Protein 9EXK (pdb70)

Sequence (1000 aa):
AVYFLLLDLRAEVDEEIAWARRLGLDDLVAALEAVRALIEGALATLESADFDYLEFTQRLADALSSLVRVYDDLIARLEEQPATTLRRAYRILLEYRRKEVRELLEAVQELRDVLETLERLSRRLGRPDFAGWLVSFVLDHYGELVAPDILTNPAKGFRALAHLLRAFLYVLLALKLRSPDEELREEARRAVAFLYGEEFVKAHSDEELAELLLERAREAILEAARYNSALREEFDAAGGPEGREAWLERQLLRLRGLVERFLELWENSELRAGPDGELVAVPGVKGLEIIKKLLEEGKGVNLALWTLGRLLRALDLSPEARAAYEAALEALRRARLQLQYVQSERYEGSDRERAEAIRAAFETIRAAAETIRAVIEADTSLPAELKAAYIEVIYAYLLQVAREVRDALWRLAEEILPEYIEKFFKGSEEEQRLTLYELLRALGEDYFFLDLEKEGYSEEELRELFRNAKLEVINADESGKIKLYNLILDAKKLNRKVLIKITLTELSEGSYIITIEVFKSPDAEIPEYEIRVAAVGATSEEILKYLEELKEKAKEGELIRELLLLYVDRQIAELEEKVANADKIDPVVARLAIEEARARGEELTEADVIEGTRAGYQAALDVLRRIKAELEKEKSPENPFYQFYDKLTEKLKEKGFVSEEEAFEIARETFGFPADLPPLAAAALRDFASTVLTILEIFKTAEDFSKWYKENKEKLIELAGLSEEELDKIVRKTLTLLLEALARSVFGSKLGRELLNEALGTFIKELLESFFRTHYGLTRGDAVIDFDAKTGILSLRFTPRAYARIRVKEYRDPSLGEKFDNLLDVLSSNPSLKGQVDRLRVSYAFGTPVGTTPALRDATAEDLETDPRLKRHRDFIEEVENLYAELLIRLEEALKDEPETVEILTEIIGRHLKEVIHDPDVINALLDRRDLSPEEFAARARAVLDEIIAEEKKLQEKLLEAVEDNPEAKKIVEEIFPKIIATIERYREWPERELAGLPL

Foldseek 3Di:
DVLVVLVVVLVVLVVVLVVCVVVPNPVLNVLSVVLSVLSVVLNLLLLALDRDDLVSLVSVLVSLVSVLVSLVVLLCVLPVDDHALLSLLVSLVSVVVSVLSVLQSVLSVLLSVLLVVVQVLCVVLVHPPPSVLLLLLLCQVCVVQLVVCCVPPNSLSSLLSSLLSLLLVLLLLLVQCPDPDPVSVVSSLVSVCVVPNDVVSVPDDSNVSSVVSNVSSLVSVVSSLVSTQVSVLVCVVQDDPVSNVVVSVVVSVVSNVSSVVSCVFPVQWAWAQFPVRDTATATDLVNLVVLLVQLLVPTNPSVLSVNLSSVLRRDDDDPVLSVLLRVLSSQLSVLVVQLVVLVDPPDDDDLVVSLVSLVVSLVSNVVSLVSSLVSLVVDDPDDPSVNVSNVSSSLSNNLSSLVVSLVSLLLSCQVVPPVLVVQCVVDDDLSVLVSVVVSCVSSRPVNVVSVVCVVPDDPVNVVVQSSPWDKDKDQPDPVRQKIWIWIWGADPVVGAIKIWIWIWRDLDVFKTKIKIAIARHPVDPAGPDAIAIAIYRDWLVSLLVVLVVVVVVCVVPDVVLSLLLNLLVVVLVVLVVVVVCPVVDDPVVLVVVCCVVCVVVDPDDVVVVVVVVVVLSVVQNVVSVVVSVLSPDDDDPPRLVVVLLVVVLVCCVPVVDDDLVRSLVSVCVSVVDDPPRDPSNSVSSSQSSLLSVLLVVLSVLSVLVVVLCVVCVVVLCVQLVDDSVVLRVLSSSLSSLSVSLNRRSSNTNQSSQLSNLVSLQSSVQVSVLSNCCPPQVDDSPQKDWDADSNVSAIATDGQLLRVLSVLLVCLVPVVSVVSVVVVLVSQCVRVVCVQNSFLHVVCVLQVHHQSLAVQCVPPGNVNCVPQLLNVLVSVLLVVLSSLVSVLLVQVCVLPVVDPSSSSSVSNSVSVCCVPQPSDVVLVCLSRPQPPHDPVVSLVSNLVSLVVSLVVLVVVLVSQCVSNVPRPSNNVSSVVRSVVNNVSSVVSSVDDCPVSVPDDD

Radius of gyration: 32.12 Å; Cα contacts (8 Å, |Δi|>4): 1006; chains: 1; bounding box: 65×76×88 Å

Solvent-accessible surface area: 50402 Å² total; per-residue (Å²): 52,39,44,40,20,0,20,74,14,76,59,38,0,52,81,0,19,48,27,1,150,140,25,59,23,112,97,25,22,70,38,0,100,54,2,66,60,83,3,77,30,2,17,63,15,25,42,26,22,99,37,64,33,44,76,15,10,68,99,4,4,73,3,2,29,26,1,12,161,10,0,52,81,1,13,43,68,8,79,152,95,119,30,81,15,28,82,52,1,2,53,0,7,0,30,29,20,55,110,67,7,105,93,23,20,92,0,0,71,61,9,58,77,17,13,59,46,4,52,107,2,3,155,157,46,53,57,50,27,17,18,9,4,0,6,0,2,1,43,11,5,12,25,101,49,5,38,72,10,19,106,90,71,26,15,55,0,14,52,0,17,1,22,10,0,73,0,1,7,27,3,4,8,2,22,20,0,91,24,127,75,107,133,36,85,77,47,1,57,106,0,0,8,55,45,78,30,90,149,59,8,132,82,72,62,31,111,91,2,0,94,50,3,35,74,70,0,53,88,0,7,66,53,0,2,144,68,0,41,55,11,77,75,97,42,46,58,48,34,37,109,154,23,106,102,52,5,17,89,148,38,16,108,109,4,88,29,4,0,72,94,1,25,73,5,24,109,46,20,92,72,70,72,15,71,138,50,99,94,6,1,13,3,8,59,117,0,2,83,26,0,49,86,8,6,96,133,48,72,1,39,49,0,3,10,30,3,13,14,26,6,8,130,3,6,114,33,63,106,134,34,60,57,46,0,64,57,8,4,62,31,4,51,141,8,74,32,84,4,79,60,0,67,27,142,104,42,148,36,70,58,178,94,67,15,109,25,2,115,59,7,6,70,61,1,77,61,7,3,98,53,1,42,59,17,2,92,82,21,122,62,30,95,82,128,23,31,48,12,3,18,74,4,8,58,10,21,2,32,50,12,0,69,60,1,41,55,5,9,18,170,23,1,53,85,23,0,46,108,41,4,74,81,10,60,178,29,64,123,98,92,32,50,74,7,5,32,66,11,10,67,18,0,2,23,19,50,20,36,24,35,16,60,128,89,59,50,52,97,111,95,26,85,82,45,13,111,108,14,144,34,83,79,72,98,72,60,189,94,16,79,66,49,40,11,27,5,37,9,60,14,178,157,70,137,60,99,7,18,4,60,10,32,4,8,60,44,50,172,37,6,16,4,3,23,5,37,14,21,109,36,58,141,42,132,44,7,107,43,54,24,26,11,8,4,7,37,0,62,0,76,34,1,4,117,45,11,114,84,25,46,117,107,7,139,90,12,94,48,16,97,83,21,1,32,39,10,0,21,78,56,15,44,69,25,83,117,135,74,77,74,64,124,159,95,74,107,59,91,20,166,89,39,53,81,110,10,148,86,171,73,97,175,70,88,65,66,75,53,63,114,44,63,158,61,7,77,97,34,5,19,75,21,5,110,148,14,61,58,47,9,113,131,153,139,42,124,156,10,51,28,45,90,4,46,81,107,0,57,82,67,17,147,127,147,25,137,2,52,66,89,70,0,18,61,35,1,76,138,52,54,60,34,74,91,130,58,49,111,67,7,21,40,17,7,87,70,7,0,7,3,6,2,1,1,19,29,1,29,72,11,10,94,33,6,24,139,12,5,123,121,17,56,132,117,0,41,141,29,0,35,14,64,122,129,86,1,24,85,14,0,47,76,5,1,28,36,8,11,25,0,8,22,21,0,8,52,15,26,168,41,0,74,59,15,18,50,54,2,12,0,34,0,1,50,53,0,0,53,6,0,6,113,66,44,10,63,19,98,204,57,37,16,52,11,55,55,71,24,177,83,10,83,20,29,29,94,44,56,25,73,2,25,2,87,3,43,5,57,34,100,126,67,90,34,24,29,111,75,11,69,75,0,7,74,19,0,29,73,1,98,32,0,114,43,32,0,15,133,1,55,1,10,51,29,9,47,8,81,29,28,43,0,26,48,4,89,125,12,54,32,124,55,15,146,92,52,72,59,19,111,54,8,73,49,9,19,90,58,1,20,69,22,4,3,39,1,12,38,93,3,63,119,34,13,163,123,66,93,59,0,27,81,4,3,13,30,1,4,1,31,1,4,91,47,22,8,26,40,54,102,16,6,46,9,9,11,29,113,130,151,83,36,108,118,102,24,54,63,88,4,122,48,22,7,58,116,8,14,57,66,0,114,116,6,45,103,57,1,34,103,4,2,84,120,37,80,108,0,68,112,16,0,79,82,0,1,65,97,0,25,56,13,0,57,141,20,69,122,83,89,73,218,151,24,53,54,139,130,231

B-factor: mean 50.44, std 44.32, range [0.01, 195.12]

Secondary structure (DSSP, 8-state):
--HHHHHHHHHHHHHHHHHHHHHT--SSHHHHHHHHHHHHHHHHHHTSTT--HHHHHHHHHHHHHHHHHHHHHHHHHHHHS---HHHHHHHHHHHHHHHHHHHHHHHHHHHHHHHHHHHHHHHHHT-TTHHHHHHHHHHHHHHHHHHHHHHH-HHHHHHHHHHHHHHHHHHHHHHHHT-S-HHHHHHHHHHHHHHH-HHHHTTS-HHHHHHHHHHHHHHHHHHHHHH-HHHHHHHHHH-SHHHHHHHHHHHHHHHHHHHHHHHHHHTT-EEEE-TTS-EEEE--HHHHHHHHHHHTTT--HHHHHHHHHHHHHT----HHHHHHHHHHHHHHHHHHHHHHHHTSS---S-HHHHHHHHHHHHHHHHHHHHHHHHHHHH--SS-HHHHHHHHHHHHHHHHHHHHHHHHHHHHTHHHHHHHHHHHHHTS-HHHHHHHHHHHHHHHT-HHHHHHHHTTT--HHHHHHHHHT-EEEEEESSTT-SEEEEEEEEEETTTTEEEEEEEEEEEEETTEEEEEEEEES-TT--S-SS-EEEEEES--HHHHHHHHHHHHHHHHTSSHHHHHHHHHHHHHHHHHHHHHHTGGG--HHHHHHHHHHHHTTT----HHHHHHHHHHHHHHHHHHHHHHHHHHHSPP-TT-HHHHHHHHHHHHHHHTS---HHHHHHHHHHHHT--SS--HHHHHHHHHHHHHHHHHHHHHHHHHHHHHHHHHHHHHHHHHHT--HHHHHHHHHHHHHHHHHHHHHGGG-HHHHHHHHHHHHHHHHHHHHHHHHHHHH---TTTEE--EETTTTEE--EE-HHHHHHHHHHHHH-THHHHHHHHHHHHHHTSTTSHHHHHHHHHHHHHSS-TTT-GGGSS--TTGGGT-HHHHHHHHHHHHHHHHHHHHHHHHHHHTTT-HHHHHHHHHHHHHHIIIIIS-HHHHHHHH--TT--HHHHHHHHHHHHHHHHHHHHHHHHHHHHHTSS-HHHHHHHHHHHHHHHHHHHHHHHS-STGGG----

Nearest PDB structures (foldseek):
  9exk-assembly1_A  TM=1.001E+00  e=0.000E+00  synthetic construct

Structure (mmCIF, N/CA/C/O backbone):
data_9EXK
#
_entry.id   9EXK
#
_cell.length_a   1.00
_cell.length_b   1.00
_cell.length_c   1.00
_cell.angle_alpha   90.00
_cell.angle_beta   90.00
_cell.angle_gamma   90.00
#
_symmetry.space_group_name_H-M   'P 1'
#
loop_
_atom_site.group_PDB
_atom_site.id
_atom_site.type_symbol
_atom_site.label_atom_id
_atom_site.label_alt_id
_atom_site.label_comp_id
_atom_site.label_asym_id
_atom_site.label_entity_id
_atom_site.label_seq_id
_atom_site.pdbx_PDB_ins_code
_atom_site.Cartn_x
_atom_site.Cartn_y
_atom_site.Cartn_z
_atom_site.occupancy
_atom_site.B_iso_or_equiv
_atom_site.auth_seq_id
_atom_site.auth_comp_id
_atom_site.auth_asym_id
_atom_site.auth_atom_id
_atom_site.pdbx_PDB_model_num
ATOM 1 N N . ALA A 1 4 ? 132.71507 145.37716 142.47381 1.000 12.92249 1 ALA A N 1
ATOM 2 C CA . ALA A 1 4 ? 132.20334 146.70740 142.17898 1.000 15.95551 1 ALA A CA 1
ATOM 3 C C . ALA A 1 4 ? 131.77507 147.41458 143.45899 1.000 8.75341 1 ALA A C 1
ATOM 4 O O . ALA A 1 4 ? 132.05052 146.94212 144.55975 1.000 11.77559 1 ALA A O 1
ATOM 6 N N . VAL A 1 5 ? 131.09910 148.55168 143.30540 1.000 8.79016 2 VAL A N 1
ATOM 7 C CA . VAL A 1 5 ? 130.61276 149.33022 144.43859 1.000 9.72938 2 VAL A CA 1
ATOM 8 C C . VAL A 1 5 ? 129.12170 149.06753 144.60788 1.000 11.32239 2 VAL A C 1
ATOM 9 O O . VAL A 1 5 ? 128.57127 149.19533 145.70954 1.000 11.83445 2 VAL A O 1
ATOM 13 N N . TYR A 1 6 ? 128.46470 148.68544 143.51160 1.000 1.69910 3 TYR A N 1
ATOM 14 C CA . TYR A 1 6 ? 127.04464 148.35607 143.56052 1.000 8.43575 3 TYR A CA 1
ATOM 15 C C . TYR A 1 6 ? 126.78775 147.20262 144.52287 1.000 0.26870 3 TYR A C 1
ATOM 16 O O . TYR A 1 6 ? 125.89231 147.27138 145.37492 1.000 6.35925 3 TYR A O 1
ATOM 25 N N . PHE A 1 7 ? 127.59069 146.14172 144.42222 1.000 24.22720 4 PHE A N 1
ATOM 26 C CA . PHE A 1 7 ? 127.41730 144.99723 145.30841 1.000 24.40937 4 PHE A CA 1
ATOM 27 C C . PHE A 1 7 ? 127.78398 145.33409 146.74793 1.000 16.31375 4 PHE A C 1
ATOM 28 O O . PHE A 1 7 ? 127.15154 144.82396 147.67990 1.000 15.85385 4 PHE A O 1
ATOM 36 N N . LEU A 1 8 ? 128.78754 146.18969 146.95331 1.000 3.14998 5 LEU A N 1
ATOM 37 C CA . LEU A 1 8 ? 129.12297 146.61787 148.30810 1.000 6.85984 5 LEU A CA 1
ATOM 38 C C . LEU A 1 8 ? 127.95919 147.35855 148.95483 1.000 8.34108 5 LEU A C 1
ATOM 39 O O . LEU A 1 8 ? 127.61770 147.10694 150.11914 1.000 0.17771 5 LEU A O 1
ATOM 44 N N . LEU A 1 9 ? 127.32950 148.26973 148.21030 1.000 7.88762 6 LEU A N 1
ATOM 45 C CA . LEU A 1 9 ? 126.19260 149.00283 148.75645 1.000 1.02709 6 LEU A CA 1
ATOM 46 C C . LEU A 1 9 ? 125.00337 148.07913 148.99585 1.000 4.47376 6 LEU A C 1
ATOM 47 O O . LEU A 1 9 ? 124.27669 148.23651 149.98580 1.000 9.08078 6 LEU A O 1
ATOM 52 N N . LEU A 1 10 ? 124.79509 147.10270 148.10773 1.000 7.60304 7 LEU A N 1
ATOM 53 C CA . LEU A 1 10 ? 123.73359 146.12404 148.32696 1.000 2.93096 7 LEU A CA 1
ATOM 54 C C . LEU A 1 10 ? 123.96536 145.33447 149.61213 1.000 3.47015 7 LEU A C 1
ATOM 55 O O . LEU A 1 10 ? 123.02902 145.10518 150.38963 1.000 5.73041 7 LEU A O 1
ATOM 60 N N . ASP A 1 11 ? 125.20889 144.91003 149.85266 1.000 17.77427 8 ASP A N 1
ATOM 61 C CA . ASP A 1 11 ? 125.51762 144.16361 151.06962 1.000 11.80003 8 ASP A CA 1
ATOM 62 C C . ASP A 1 11 ? 125.32769 145.02266 152.31590 1.000 14.91725 8 ASP A C 1
ATOM 63 O O . ASP A 1 11 ? 124.81671 144.54219 153.33736 1.000 17.72069 8 ASP A O 1
ATOM 68 N N . LEU A 1 12 ? 125.73661 146.29360 152.25613 1.000 7.28244 9 LEU A N 1
ATOM 69 C CA . LEU A 1 12 ? 125.51216 147.18677 153.39107 1.000 11.57950 9 LEU A CA 1
ATOM 70 C C . LEU A 1 12 ? 124.02330 147.34794 153.68067 1.000 7.99910 9 LEU A C 1
ATOM 71 O O . LEU A 1 12 ? 123.59967 147.32680 154.84501 1.000 11.16757 9 LEU A O 1
ATOM 76 N N . ARG A 1 13 ? 123.21290 147.51021 152.63197 1.000 1.64837 10 ARG A N 1
ATOM 77 C CA . ARG A 1 13 ? 121.77201 147.64382 152.82390 1.000 9.26991 10 ARG A CA 1
ATOM 78 C C . ARG A 1 13 ? 121.17179 146.37730 153.42395 1.000 3.47249 10 ARG A C 1
ATOM 79 O O . ARG A 1 13 ? 120.28107 146.44739 154.28084 1.000 7.50295 10 ARG A O 1
ATOM 87 N N . ALA A 1 14 ? 121.64224 145.20755 152.98360 1.000 11.05495 11 ALA A N 1
ATOM 88 C CA . ALA A 1 14 ? 121.15658 143.95682 153.56176 1.000 16.42244 11 ALA A CA 1
ATOM 89 C C . ALA A 1 14 ? 121.51050 143.85657 155.04170 1.000 13.40846 11 ALA A C 1
ATOM 90 O O . ALA A 1 14 ? 120.69313 143.40704 155.85878 1.000 12.99100 11 ALA A O 1
ATOM 92 N N . GLU A 1 15 ? 122.72824 144.26759 155.40526 1.000 18.22035 12 GLU A N 1
ATOM 93 C CA . GLU A 1 15 ? 123.11688 144.26203 156.81295 1.000 13.22458 12 GLU A CA 1
ATOM 94 C C . GLU A 1 15 ? 122.23462 145.19835 157.63104 1.000 14.50936 12 GLU A C 1
ATOM 95 O O . GLU A 1 15 ? 121.83526 144.86631 158.75402 1.000 12.80683 12 GLU A O 1
ATOM 101 N N . VAL A 1 16 ? 121.91685 146.37313 157.08192 1.000 4.04210 13 VAL A N 1
ATOM 102 C CA . VAL A 1 16 ? 121.04052 147.31017 157.78502 1.000 6.04623 13 VAL A CA 1
ATOM 103 C C . VAL A 1 16 ? 119.64965 146.71079 157.97500 1.000 9.63507 13 VAL A C 1
ATOM 104 O O . VAL A 1 16 ? 119.02650 146.87248 159.03245 1.000 4.34835 13 VAL A O 1
ATOM 108 N N . ASP A 1 17 ? 119.13446 146.02096 156.95301 1.000 3.54225 14 ASP A N 1
ATOM 109 C CA . ASP A 1 17 ? 117.82522 145.38240 157.08295 1.000 1.15685 14 ASP A CA 1
ATOM 110 C C . ASP A 1 17 ? 117.83016 144.31682 158.17436 1.000 4.22111 14 ASP A C 1
ATOM 111 O O . ASP A 1 17 ? 116.88797 144.22746 158.97650 1.000 1.71823 14 ASP A O 1
ATOM 116 N N . GLU A 1 18 ? 118.88033 143.49341 158.21595 1.000 23.90695 15 GLU A N 1
ATOM 117 C CA . GLU A 1 18 ? 118.98067 142.48976 159.27236 1.000 23.89108 15 GLU A CA 1
ATOM 118 C C . GLU A 1 18 ? 119.04650 143.14723 160.64574 1.000 25.58256 15 GLU A C 1
ATOM 119 O O . GLU A 1 18 ? 118.43211 142.66690 161.60957 1.000 23.46756 15 GLU A O 1
ATOM 125 N N . GLU A 1 19 ? 119.78835 144.25199 160.74958 1.000 26.01314 16 GLU A N 1
ATOM 126 C CA . GLU A 1 19 ? 119.87824 144.97764 162.01110 1.000 22.80118 16 GLU A CA 1
ATOM 127 C C . GLU A 1 19 ? 118.50954 145.48368 162.44720 1.000 22.94109 16 GLU A C 1
ATOM 128 O O . GLU A 1 19 ? 118.15467 145.40091 163.62833 1.000 25.83317 16 GLU A O 1
ATOM 134 N N . ILE A 1 20 ? 117.72996 146.01586 161.50156 1.000 14.48894 17 ILE A N 1
ATOM 135 C CA . ILE A 1 20 ? 116.39296 146.51690 161.81644 1.000 22.30879 17 ILE A CA 1
ATOM 136 C C . ILE A 1 20 ? 115.50420 145.38722 162.31767 1.000 16.63221 17 ILE A C 1
ATOM 137 O O . ILE A 1 20 ? 114.76612 145.54374 163.30041 1.000 22.37351 17 ILE A O 1
ATOM 142 N N . ALA A 1 21 ? 115.54847 144.23607 161.64200 1.000 29.80552 18 ALA A N 1
ATOM 143 C CA . ALA A 1 21 ? 114.72850 143.10634 162.07161 1.000 29.04014 18 ALA A CA 1
ATOM 144 C C . ALA A 1 21 ? 115.09903 142.66035 163.48151 1.000 29.65440 18 ALA A C 1
ATOM 145 O O . ALA A 1 21 ? 114.21865 142.41817 164.31988 1.000 28.88648 18 ALA A O 1
ATOM 147 N N . TRP A 1 22 ? 116.39979 142.56191 163.76794 1.000 28.56240 19 TRP A N 1
ATOM 148 C CA . TRP A 1 22 ? 116.82503 142.14981 165.10285 1.000 33.43520 19 TRP A CA 1
ATOM 149 C C . TRP A 1 22 ? 116.43085 143.17856 166.15644 1.000 31.90248 19 TRP A C 1
ATOM 150 O O . TRP A 1 22 ? 116.07272 142.81592 167.28278 1.000 26.43087 19 TRP A O 1
ATOM 161 N N . ALA A 1 23 ? 116.50132 144.46796 165.81466 1.000 28.87286 20 ALA A N 1
ATOM 162 C CA . ALA A 1 23 ? 116.06936 145.50428 166.74736 1.000 31.41208 20 ALA A CA 1
ATOM 163 C C . ALA A 1 23 ? 114.58232 145.38663 167.04792 1.000 32.67394 20 ALA A C 1
ATOM 164 O O . ALA A 1 23 ? 114.15718 145.55927 168.19588 1.000 34.76419 20 ALA A O 1
ATOM 166 N N . ARG A 1 24 ? 113.77409 145.10084 166.02476 1.000 38.28730 21 ARG A N 1
ATOM 167 C CA . ARG A 1 24 ? 112.34582 144.89959 166.25104 1.000 38.80176 21 ARG A CA 1
ATOM 168 C C . ARG A 1 24 ? 112.09100 143.68076 167.12905 1.000 42.96499 21 ARG A C 1
ATOM 169 O O . ARG A 1 24 ? 111.16787 143.68416 167.95178 1.000 44.16483 21 ARG A O 1
ATOM 177 N N . ARG A 1 25 ? 112.89090 142.62260 166.96133 1.000 43.74504 22 ARG A N 1
ATOM 178 C CA . ARG A 1 25 ? 112.65364 141.39695 167.72193 1.000 39.70191 22 ARG A CA 1
ATOM 179 C C . ARG A 1 25 ? 112.81173 141.61701 169.22419 1.000 37.71606 22 ARG A C 1
ATOM 180 O O . ARG A 1 25 ? 111.99402 141.13450 170.01611 1.000 40.75355 22 ARG A O 1
ATOM 188 N N . LEU A 1 26 ? 113.85455 142.33953 169.63895 1.000 40.82533 23 LEU A N 1
ATOM 189 C CA . LEU A 1 26 ? 114.16264 142.47598 171.05923 1.000 39.67742 23 LEU A CA 1
ATOM 190 C C . LEU A 1 26 ? 113.31809 143.52783 171.76606 1.000 43.67880 23 LEU A C 1
ATOM 191 O O . LEU A 1 26 ? 113.38659 143.62290 172.99585 1.000 37.06369 23 LEU A O 1
ATOM 196 N N . GLY A 1 27 ? 112.53649 144.31541 171.03533 1.000 108.03484 24 GLY A N 1
ATOM 197 C CA . GLY A 1 27 ? 111.67752 145.31228 171.63792 1.000 98.85464 24 GLY A CA 1
ATOM 198 C C . GLY A 1 27 ? 112.21464 146.72594 171.66346 1.000 101.05874 24 GLY A C 1
ATOM 199 O O . GLY A 1 27 ? 111.60968 147.58329 172.31689 1.000 104.88290 24 GLY A O 1
ATOM 200 N N . LEU A 1 28 ? 113.32606 146.99914 170.98199 1.000 71.97231 25 LEU A N 1
ATOM 201 C CA . LEU A 1 28 ? 113.89093 148.34693 170.91767 1.000 71.98391 25 LEU A CA 1
ATOM 202 C C . LEU A 1 28 ? 113.26980 149.06777 169.72887 1.000 68.04868 25 LEU A C 1
ATOM 203 O O . LEU A 1 28 ? 113.74799 148.97282 168.59842 1.000 71.63821 25 LEU A O 1
ATOM 208 N N . ASP A 1 29 ? 112.18796 149.79946 169.98431 1.000 101.91680 26 ASP A N 1
ATOM 209 C CA . ASP A 1 29 ? 111.50615 150.55240 168.93980 1.000 105.68314 26 ASP A CA 1
ATOM 210 C C . ASP A 1 29 ? 111.95501 152.00645 168.85545 1.000 105.60866 26 ASP A C 1
ATOM 211 O O . ASP A 1 29 ? 111.44723 152.74641 168.00707 1.000 100.37008 26 ASP A O 1
ATOM 216 N N . ASP A 1 30 ? 112.88485 152.43320 169.70751 1.000 97.45545 27 ASP A N 1
ATOM 217 C CA . ASP A 1 30 ? 113.36889 153.80625 169.69533 1.000 92.61408 27 ASP A CA 1
ATOM 218 C C . ASP A 1 30 ? 114.57775 154.00813 168.79231 1.000 101.87853 27 ASP A C 1
ATOM 219 O O . ASP A 1 30 ? 114.97923 155.15546 168.57052 1.000 100.66998 27 ASP A O 1
ATOM 224 N N . LEU A 1 31 ? 115.16392 152.93135 168.26871 1.000 71.99290 28 LEU A N 1
ATOM 225 C CA . LEU A 1 31 ? 116.32537 153.02071 167.39777 1.000 67.34536 28 LEU A CA 1
ATOM 226 C C . LEU A 1 31 ? 116.03989 152.58109 165.96924 1.000 73.29907 28 LEU A C 1
ATOM 227 O O . LEU A 1 31 ? 116.90386 152.75764 165.09551 1.000 69.71814 28 LEU A O 1
ATOM 232 N N . VAL A 1 32 ? 114.85738 152.01988 165.70651 1.000 52.93046 29 VAL A N 1
ATOM 233 C CA . VAL A 1 32 ? 114.48467 151.66785 164.34273 1.000 55.45303 29 VAL A CA 1
ATOM 234 C C . VAL A 1 32 ? 114.41277 152.91281 163.46941 1.000 50.32418 29 VAL A C 1
ATOM 235 O O . VAL A 1 32 ? 114.67612 152.84727 162.26497 1.000 52.36953 29 VAL A O 1
ATOM 239 N N . ALA A 1 33 ? 114.08734 154.06785 164.05603 1.000 42.94161 30 ALA A N 1
ATOM 240 C CA . ALA A 1 33 ? 114.07469 155.30973 163.28811 1.000 46.67845 30 ALA A CA 1
ATOM 241 C C . ALA A 1 33 ? 115.47481 155.67444 162.80533 1.000 41.75729 30 ALA A C 1
ATOM 242 O O . ALA A 1 33 ? 115.66885 156.02898 161.63503 1.000 47.53373 30 ALA A O 1
ATOM 244 N N . ALA A 1 34 ? 116.46841 155.58412 163.69246 1.000 21.88207 31 ALA A N 1
ATOM 245 C CA . ALA A 1 34 ? 117.84186 155.86812 163.28985 1.000 27.92126 31 ALA A CA 1
ATOM 246 C C . ALA A 1 34 ? 118.32987 154.86220 162.25579 1.000 26.16227 31 ALA A C 1
ATOM 247 O O . ALA A 1 34 ? 119.01376 155.22833 161.28886 1.000 20.58106 31 ALA A O 1
ATOM 249 N N . LEU A 1 35 ? 117.98719 153.58610 162.44092 1.000 13.88397 32 LEU A N 1
ATOM 250 C CA . LEU A 1 35 ? 118.41182 152.57473 161.47718 1.000 16.27930 32 LEU A CA 1
ATOM 251 C C . LEU A 1 35 ? 117.76428 152.80354 160.11316 1.000 7.09730 32 LEU A C 1
ATOM 252 O O . LEU A 1 35 ? 118.40438 152.61125 159.07082 1.000 16.86087 32 LEU A O 1
ATOM 257 N N . GLU A 1 36 ? 116.50095 153.23271 160.09952 1.000 18.56000 33 GLU A N 1
ATOM 258 C CA . GLU A 1 36 ? 115.83127 153.54959 158.84360 1.000 19.09365 33 GLU A CA 1
ATOM 259 C C . GLU A 1 36 ? 116.45241 154.77281 158.18109 1.000 15.66865 33 GLU A C 1
ATOM 260 O O . GLU A 1 36 ? 116.53874 154.84147 156.95040 1.000 18.68122 33 GLU A O 1
ATOM 266 N N . ALA A 1 37 ? 116.89103 155.74947 158.97870 1.000 6.39135 34 ALA A N 1
ATOM 267 C CA . ALA A 1 37 ? 117.61632 156.88527 158.41435 1.000 9.87243 34 ALA A CA 1
ATOM 268 C C . ALA A 1 37 ? 118.92126 156.43707 157.76243 1.000 7.67328 34 ALA A C 1
ATOM 269 O O . ALA A 1 37 ? 119.29119 156.92469 156.68424 1.000 6.98557 34 ALA A O 1
ATOM 271 N N . VAL A 1 38 ? 119.63391 155.50859 158.40525 1.000 12.63535 35 VAL A N 1
ATOM 272 C CA . VAL A 1 38 ? 120.85781 154.96836 157.81232 1.000 11.79440 35 VAL A CA 1
ATOM 273 C C . VAL A 1 38 ? 120.54897 154.26852 156.49223 1.000 14.83975 35 VAL A C 1
ATOM 274 O O . VAL A 1 38 ? 121.27529 154.42214 155.49683 1.000 12.92303 35 VAL A O 1
ATOM 278 N N . ARG A 1 39 ? 119.46958 153.48375 156.46613 1.000 4.26184 36 ARG A N 1
ATOM 279 C CA . ARG A 1 39 ? 119.06166 152.82390 155.22923 1.000 3.42829 36 ARG A CA 1
ATOM 280 C C . ARG A 1 39 ? 118.73986 153.84160 154.14152 1.000 7.97122 36 ARG A C 1
ATOM 281 O O . ARG A 1 39 ? 119.05918 153.62870 152.96564 1.000 8.79481 36 ARG A O 1
ATOM 289 N N . ALA A 1 40 ? 118.09418 154.94878 154.51492 1.000 5.71971 37 ALA A N 1
ATOM 290 C CA . ALA A 1 40 ? 117.79255 155.99877 153.54653 1.000 7.32625 37 ALA A CA 1
ATOM 291 C C . ALA A 1 40 ? 119.06723 156.60797 152.97879 1.000 5.18494 37 ALA A C 1
ATOM 292 O O . ALA A 1 40 ? 119.14540 156.90020 151.77995 1.000 7.70367 37 ALA A O 1
ATOM 294 N N . LEU A 1 41 ? 120.07531 156.81434 153.82823 1.000 5.56767 38 LEU A N 1
ATOM 295 C CA . LEU A 1 41 ? 121.35524 157.32753 153.34146 1.000 4.33746 38 LEU A CA 1
ATOM 296 C C . LEU A 1 41 ? 121.99967 156.35972 152.35088 1.000 1.59267 38 LEU A C 1
ATOM 297 O O . LEU A 1 41 ? 122.53965 156.77636 151.31319 1.000 4.68982 38 LEU A O 1
ATOM 302 N N . ILE A 1 42 ? 121.95267 155.06033 152.65551 1.000 8.74444 39 ILE A N 1
ATOM 303 C CA . ILE A 1 42 ? 122.53687 154.06858 151.75157 1.000 6.87896 39 ILE A CA 1
ATOM 304 C C . ILE A 1 42 ? 121.79230 154.05228 150.41921 1.000 5.68977 39 ILE A C 1
ATOM 305 O O . ILE A 1 42 ? 122.40478 153.95715 149.34562 1.000 1.60454 39 ILE A O 1
ATOM 310 N N . GLU A 1 43 ? 120.46085 154.14832 150.46498 1.000 12.10138 40 GLU A N 1
ATOM 311 C CA . GLU A 1 43 ? 119.67947 154.21278 149.23206 1.000 18.14174 40 GLU A CA 1
ATOM 312 C C . GLU A 1 43 ? 120.01220 155.46600 148.42917 1.000 18.07504 40 GLU A C 1
ATOM 313 O O . GLU A 1 43 ? 120.04380 155.43125 147.19375 1.000 11.54987 40 GLU A O 1
ATOM 319 N N . GLY A 1 44 ? 120.25422 156.58564 149.11296 1.000 8.83184 41 GLY A N 1
ATOM 320 C CA . GLY A 1 44 ? 120.66782 157.79224 148.41333 1.000 14.86823 41 GLY A CA 1
ATOM 321 C C . GLY A 1 44 ? 121.99745 157.62845 147.70188 1.000 10.51000 41 GLY A C 1
ATOM 322 O O . GLY A 1 44 ? 122.17759 158.11154 146.58076 1.000 12.51836 41 GLY A O 1
ATOM 323 N N . ALA A 1 45 ? 122.95094 156.95009 148.34504 1.000 5.83053 42 ALA A N 1
ATOM 324 C CA . ALA A 1 45 ? 124.21488 156.65498 147.66799 1.000 4.51354 42 ALA A CA 1
ATOM 325 C C . ALA A 1 45 ? 123.99465 155.76366 146.44588 1.000 8.65243 42 ALA A C 1
ATOM 326 O O . ALA A 1 45 ? 124.56416 156.00469 145.36741 1.000 8.26527 42 ALA A O 1
ATOM 328 N N . LEU A 1 46 ? 123.16401 154.72870 146.59495 1.000 6.21289 43 LEU A N 1
ATOM 329 C CA . LEU A 1 46 ? 122.86244 153.85933 145.46160 1.000 5.43493 43 LEU A CA 1
ATOM 330 C C . LEU A 1 46 ? 122.24974 154.65058 144.31566 1.000 6.53620 43 LEU A C 1
ATOM 331 O O . LEU A 1 46 ? 122.53541 154.38560 143.14311 1.000 1.44028 43 LEU A O 1
ATOM 336 N N . ALA A 1 47 ? 121.40185 155.62732 144.63838 1.000 0.27092 44 ALA A N 1
ATOM 337 C CA . ALA A 1 47 ? 120.80463 156.46206 143.60333 1.000 3.29124 44 ALA A CA 1
ATOM 338 C C . ALA A 1 47 ? 121.82845 157.38710 142.95986 1.000 8.77684 44 ALA A C 1
ATOM 339 O O . ALA A 1 47 ? 121.74452 157.65195 141.75646 1.000 8.49471 44 ALA A O 1
ATOM 341 N N . THR A 1 48 ? 122.79162 157.89705 143.73323 1.000 8.66091 45 THR A N 1
ATOM 342 C CA . THR A 1 48 ? 123.76920 158.80914 143.14842 1.000 9.49289 45 THR A CA 1
ATOM 343 C C . THR A 1 48 ? 124.82099 158.08860 142.31561 1.000 8.25890 45 THR A C 1
ATOM 344 O O . THR A 1 48 ? 125.53460 158.74833 141.55290 1.000 8.53598 45 THR A O 1
ATOM 348 N N . LEU A 1 49 ? 124.94772 156.76211 142.43930 1.000 6.09724 46 LEU A N 1
ATOM 349 C CA . LEU A 1 49 ? 125.73366 156.03648 141.43805 1.000 7.99098 46 LEU A CA 1
ATOM 350 C C . LEU A 1 49 ? 125.11969 156.15781 140.04780 1.000 0.34054 46 LEU A C 1
ATOM 351 O O . LEU A 1 49 ? 125.83712 156.33471 139.05710 1.000 7.69722 46 LEU A O 1
ATOM 356 N N . GLU A 1 50 ? 123.79744 156.06106 139.95322 1.000 3.44780 47 GLU A N 1
ATOM 357 C CA . GLU A 1 50 ? 123.10224 155.94705 138.67888 1.000 7.96071 47 GLU A CA 1
ATOM 358 C C . GLU A 1 50 ? 122.65645 157.28937 138.11301 1.000 4.45629 47 GLU A C 1
ATOM 359 O O . GLU A 1 50 ? 121.78302 157.31724 137.24059 1.000 7.82232 47 GLU A O 1
ATOM 365 N N . SER A 1 51 ? 123.22567 158.39365 138.58219 1.000 17.35877 48 SER A N 1
ATOM 366 C CA . SER A 1 51 ? 122.78306 159.71284 138.16141 1.000 13.97741 48 SER A CA 1
ATOM 367 C C . SER A 1 51 ? 123.59099 160.20549 136.96292 1.000 17.55050 48 SER A C 1
ATOM 368 O O . SER A 1 51 ? 124.60591 159.62379 136.57572 1.000 13.07208 48 SER A O 1
ATOM 371 N N . ALA A 1 52 ? 123.11990 161.30202 136.37252 1.000 8.74373 49 ALA A N 1
ATOM 372 C CA . ALA A 1 52 ? 123.77435 161.91305 135.22499 1.000 5.44887 49 ALA A CA 1
ATOM 373 C C . ALA A 1 52 ? 124.86096 162.90297 135.61636 1.000 6.79063 49 ALA A C 1
ATOM 374 O O . ALA A 1 52 ? 125.54945 163.42317 134.73234 1.000 12.64305 49 ALA A O 1
ATOM 376 N N . ASP A 1 53 ? 125.02609 163.17774 136.90735 1.000 17.85590 50 ASP A N 1
ATOM 377 C CA . ASP A 1 53 ? 126.04963 164.08116 137.41846 1.000 22.81393 50 ASP A CA 1
ATOM 378 C C . ASP A 1 53 ? 126.87996 163.40274 138.50289 1.000 21.11724 50 ASP A C 1
ATOM 379 O O . ASP A 1 53 ? 127.11648 163.95841 139.57691 1.000 21.09989 50 ASP A O 1
ATOM 384 N N . PHE A 1 54 ? 127.32461 162.18109 138.22383 1.000 3.27089 51 PHE A N 1
ATOM 385 C CA . PHE A 1 54 ? 128.12748 161.42556 139.17454 1.000 3.70916 51 PHE A CA 1
ATOM 386 C C . PHE A 1 54 ? 129.48526 162.08761 139.36714 1.000 3.85356 51 PHE A C 1
ATOM 387 O O . PHE A 1 54 ? 130.18798 162.38286 138.39612 1.000 8.73355 51 PHE A O 1
ATOM 395 N N . ASP A 1 55 ? 129.85433 162.31939 140.62419 1.000 11.49794 52 ASP A N 1
ATOM 396 C CA . ASP A 1 55 ? 131.13937 162.90646 140.97131 1.000 14.00202 52 ASP A CA 1
ATOM 397 C C . ASP A 1 55 ? 131.83672 162.01228 141.98288 1.000 9.37378 52 ASP A C 1
ATOM 398 O O . ASP A 1 55 ? 131.19565 161.45734 142.87911 1.000 13.06220 52 ASP A O 1
ATOM 403 N N . TYR A 1 56 ? 133.15259 161.87170 141.83221 1.000 0.31806 53 TYR A N 1
ATOM 404 C CA . TYR A 1 56 ? 133.89636 160.94422 142.67652 1.000 7.08870 53 TYR A CA 1
ATOM 405 C C . TYR A 1 56 ? 133.98311 161.45048 144.11204 1.000 4.64484 53 TYR A C 1
ATOM 406 O O . TYR A 1 56 ? 133.71435 160.70417 145.06330 1.000 9.47032 53 TYR A O 1
ATOM 415 N N . LEU A 1 57 ? 134.34995 162.72313 144.28718 1.000 7.65694 54 LEU A N 1
ATOM 416 C CA . LEU A 1 57 ? 134.49158 163.27865 145.62981 1.000 3.41937 54 LEU A CA 1
ATOM 417 C C . LEU A 1 57 ? 133.16033 163.29491 146.37048 1.000 8.45334 54 LEU A C 1
ATOM 418 O O . LEU A 1 57 ? 133.09580 162.94085 147.55456 1.000 4.28252 54 LEU A O 1
ATOM 423 N N . GLU A 1 58 ? 132.08545 163.70011 145.68995 1.000 15.66846 55 GLU A N 1
ATOM 424 C CA . GLU A 1 58 ? 130.77477 163.72428 146.32965 1.000 16.15238 55 GLU A CA 1
ATOM 425 C C . GLU A 1 58 ? 130.33165 162.32498 146.73454 1.000 20.07097 55 GLU A C 1
ATOM 426 O O . GLU A 1 58 ? 129.78087 162.13017 147.82501 1.000 16.61855 55 GLU A O 1
ATOM 432 N N . PHE A 1 59 ? 130.56107 161.33585 145.87009 1.000 4.98584 56 PHE A N 1
ATOM 433 C CA . PHE A 1 59 ? 130.15916 159.97342 146.19904 1.000 5.26570 56 PHE A CA 1
ATOM 434 C C . PHE A 1 59 ? 130.94505 159.43505 147.38869 1.000 5.22501 56 PHE A C 1
ATOM 435 O O . PHE A 1 59 ? 130.37314 158.78231 148.27152 1.000 8.51661 56 PHE A O 1
ATOM 443 N N . THR A 1 60 ? 132.25492 159.69419 147.43523 1.000 5.38110 57 THR A N 1
ATOM 444 C CA . THR A 1 60 ? 133.03681 159.23958 148.58191 1.000 0.02501 57 THR A CA 1
ATOM 445 C C . THR A 1 60 ? 132.60086 159.94179 149.86375 1.000 9.50677 57 THR A C 1
ATOM 446 O O . THR A 1 60 ? 132.55883 159.32028 150.93334 1.000 9.04885 57 THR A O 1
ATOM 450 N N . GLN A 1 61 ? 132.26322 161.23215 149.77869 1.000 12.68041 58 GLN A N 1
ATOM 451 C CA . GLN A 1 61 ? 131.73901 161.93467 150.94738 1.000 12.97942 58 GLN A CA 1
ATOM 452 C C . GLN A 1 61 ? 130.43679 161.30903 151.43662 1.000 17.32807 58 GLN A C 1
ATOM 453 O O . GLN A 1 61 ? 130.24485 161.11818 152.64487 1.000 20.16120 58 GLN A O 1
ATOM 459 N N . ARG A 1 62 ? 129.52784 160.98619 150.51259 1.000 1.03058 59 ARG A N 1
ATOM 460 C CA . ARG A 1 62 ? 128.26447 160.36524 150.90368 1.000 0.26638 59 ARG A CA 1
ATOM 461 C C . ARG A 1 62 ? 128.49119 159.00343 151.54889 1.000 1.18940 59 ARG A C 1
ATOM 462 O O . ARG A 1 62 ? 127.85203 158.66742 152.55578 1.000 6.65818 59 ARG A O 1
ATOM 470 N N . LEU A 1 63 ? 129.39474 158.20303 150.97994 1.000 3.13950 60 LEU A N 1
ATOM 471 C CA . LEU A 1 63 ? 129.68206 156.89212 151.55277 1.000 9.10256 60 LEU A CA 1
ATOM 472 C C . LEU A 1 63 ? 130.26982 157.02039 152.95485 1.000 3.66039 60 LEU A C 1
ATOM 473 O O . LEU A 1 63 ? 129.89365 156.27120 153.86847 1.000 4.33075 60 LEU A O 1
ATOM 478 N N . ALA A 1 64 ? 131.18729 157.97275 153.14825 1.000 8.90502 61 ALA A N 1
ATOM 479 C CA . ALA A 1 64 ? 131.76452 158.18300 154.47196 1.000 0.26770 61 ALA A CA 1
ATOM 480 C C . ALA A 1 64 ? 130.70396 158.61807 155.47651 1.000 5.21534 61 ALA A C 1
ATOM 481 O O . ALA A 1 64 ? 130.70657 158.16452 156.62810 1.000 3.25473 61 ALA A O 1
ATOM 483 N N . ASP A 1 65 ? 129.78839 159.49946 155.06116 1.000 15.70431 62 ASP A N 1
ATOM 484 C CA . ASP A 1 65 ? 128.71781 159.92695 155.95909 1.000 17.02143 62 ASP A CA 1
ATOM 485 C C . ASP A 1 65 ? 127.81606 158.76104 156.34756 1.000 14.64768 62 ASP A C 1
ATOM 486 O O . ASP A 1 65 ? 127.42710 158.62902 157.51645 1.000 16.40224 62 ASP A O 1
ATOM 491 N N . ALA A 1 66 ? 127.47051 157.90537 155.38209 1.000 5.16750 63 ALA A N 1
ATOM 492 C CA . ALA A 1 66 ? 126.63366 156.74748 155.68782 1.000 9.15889 63 ALA A CA 1
ATOM 493 C C . ALA A 1 66 ? 127.32177 155.81758 156.68175 1.000 4.25958 63 ALA A C 1
ATOM 494 O O . ALA A 1 66 ? 126.70130 155.34215 157.64394 1.000 2.46879 63 ALA A O 1
ATOM 496 N N . LEU A 1 67 ? 128.61333 155.55094 156.46806 1.000 9.31344 64 LEU A N 1
ATOM 497 C CA . LEU A 1 67 ? 129.33560 154.66746 157.37900 1.000 9.36351 64 LEU A CA 1
ATOM 498 C C . LEU A 1 67 ? 129.43983 155.27136 158.77632 1.000 8.43813 64 LEU A C 1
ATOM 499 O O . LEU A 1 67 ? 129.31073 154.55759 159.77985 1.000 9.19689 64 LEU A O 1
ATOM 504 N N . SER A 1 68 ? 129.66757 156.58508 158.86599 1.000 1.74249 65 SER A N 1
ATOM 505 C CA . SER A 1 68 ? 129.72737 157.23208 160.17463 1.000 6.06577 65 SER A CA 1
ATOM 506 C C . SER A 1 68 ? 128.38953 157.14494 160.90166 1.000 4.13069 65 SER A C 1
ATOM 507 O O . SER A 1 68 ? 128.34480 156.89317 162.11520 1.000 8.15834 65 SER A O 1
ATOM 510 N N . SER A 1 69 ? 127.28644 157.35285 160.17737 1.000 4.49414 66 SER A N 1
ATOM 511 C CA . SER A 1 69 ? 125.96969 157.22203 160.79393 1.000 7.83277 66 SER A CA 1
ATOM 512 C C . SER A 1 69 ? 125.74077 155.80499 161.30293 1.000 5.58046 66 SER A C 1
ATOM 513 O O . SER A 1 69 ? 125.20818 155.60837 162.40357 1.000 2.66023 66 SER A O 1
ATOM 516 N N . LEU A 1 70 ? 126.14006 154.80320 160.51596 1.000 4.96733 67 LEU A N 1
ATOM 517 C CA . LEU A 1 70 ? 125.97735 153.41911 160.95274 1.000 5.18499 67 LEU A CA 1
ATOM 518 C C . LEU A 1 70 ? 126.79094 153.13529 162.21180 1.000 1.74203 67 LEU A C 1
ATOM 519 O O . LEU A 1 70 ? 126.31799 152.44438 163.12403 1.000 5.70199 67 LEU A O 1
ATOM 524 N N . VAL A 1 71 ? 128.01702 153.66078 162.28115 1.000 11.10806 68 VAL A N 1
ATOM 525 C CA . VAL A 1 71 ? 128.84158 153.46458 163.47359 1.000 8.04851 68 VAL A CA 1
ATOM 526 C C . VAL A 1 71 ? 128.18140 154.09958 164.69329 1.000 2.41670 68 VAL A C 1
ATOM 527 O O . VAL A 1 71 ? 128.16417 153.51495 165.78606 1.000 3.02821 68 VAL A O 1
ATOM 531 N N . ARG A 1 72 ? 127.63150 155.30660 164.53128 1.000 20.78102 69 ARG A N 1
ATOM 532 C CA . ARG A 1 72 ? 126.95809 155.95851 165.65382 1.000 12.70735 69 ARG A CA 1
ATOM 533 C C . ARG A 1 72 ? 125.74350 155.15876 166.11723 1.000 20.75540 69 ARG A C 1
ATOM 534 O O . ARG A 1 72 ? 125.48561 155.04423 167.32410 1.000 18.70227 69 ARG A O 1
ATOM 542 N N . VAL A 1 73 ? 124.97867 154.60456 165.17277 1.000 16.57121 70 VAL A N 1
ATOM 543 C CA . VAL A 1 73 ? 123.81172 153.80586 165.54655 1.000 13.95659 70 VAL A CA 1
ATOM 544 C C . VAL A 1 73 ? 124.23657 152.54008 166.28473 1.000 13.84435 70 VAL A C 1
ATOM 545 O O . VAL A 1 73 ? 123.57947 152.11490 167.24354 1.000 10.64693 70 VAL A O 1
ATOM 549 N N . TYR A 1 74 ? 125.33292 151.91173 165.85017 1.000 9.83866 71 TYR A N 1
ATOM 550 C CA . TYR A 1 74 ? 125.84764 150.75876 166.58683 1.000 2.19717 71 TYR A CA 1
ATOM 551 C C . TYR A 1 74 ? 126.25662 151.14387 168.00199 1.000 3.38191 71 TYR A C 1
ATOM 552 O O . TYR A 1 74 ? 126.00300 150.39506 168.95424 1.000 5.23379 71 TYR A O 1
ATOM 561 N N . ASP A 1 75 ? 126.90134 152.30323 168.15877 1.000 8.02028 72 ASP A N 1
ATOM 562 C CA . ASP A 1 75 ? 127.26087 152.76845 169.49639 1.000 12.98196 72 ASP A CA 1
ATOM 563 C C . ASP A 1 75 ? 126.02526 152.93145 170.37156 1.000 15.89102 72 ASP A C 1
ATOM 564 O O . ASP A 1 75 ? 126.01489 152.50678 171.53474 1.000 7.91717 72 ASP A O 1
ATOM 569 N N . ASP A 1 76 ? 124.97159 153.54217 169.82506 1.000 21.48535 73 ASP A N 1
ATOM 570 C CA . ASP A 1 76 ? 123.74890 153.73672 170.60005 1.000 15.09414 73 ASP A CA 1
ATOM 571 C C . ASP A 1 76 ? 123.11070 152.40455 170.97778 1.000 19.88603 73 ASP A C 1
ATOM 572 O O . ASP A 1 76 ? 122.66256 152.22388 172.11757 1.000 23.63492 73 ASP A O 1
ATOM 577 N N . LEU A 1 77 ? 123.05689 151.46054 170.03333 1.000 12.53327 74 LEU A N 1
ATOM 578 C CA . LEU A 1 77 ? 122.47547 150.15113 170.32093 1.000 15.39737 74 LEU A CA 1
ATOM 579 C C . LEU A 1 77 ? 123.24542 149.43892 171.42497 1.000 16.50937 74 LEU A C 1
ATOM 580 O O . LEU A 1 77 ? 122.64999 148.88421 172.35714 1.000 13.31637 74 LEU A O 1
ATOM 585 N N . ILE A 1 78 ? 124.57770 149.45324 171.34462 1.000 12.61393 75 ILE A N 1
ATOM 586 C CA . ILE A 1 78 ? 125.37303 148.79148 172.37339 1.000 9.15331 75 ILE A CA 1
ATOM 587 C C . ILE A 1 78 ? 125.14942 149.45342 173.72519 1.000 12.95292 75 ILE A C 1
ATOM 588 O O . ILE A 1 78 ? 124.96613 148.76855 174.73847 1.000 8.41129 75 ILE A O 1
ATOM 593 N N . ALA A 1 79 ? 125.15939 150.78993 173.76538 1.000 25.41537 76 ALA A N 1
ATOM 594 C CA . ALA A 1 79 ? 124.96847 151.49043 175.03210 1.000 20.18460 76 ALA A CA 1
ATOM 595 C C . ALA A 1 79 ? 123.62057 151.14209 175.64786 1.000 20.11176 76 ALA A C 1
ATOM 596 O O . ALA A 1 79 ? 123.51613 150.91547 176.85976 1.000 19.96011 76 ALA A O 1
ATOM 598 N N . ARG A 1 80 ? 122.57433 151.08509 174.82034 1.000 28.64330 77 ARG A N 1
ATOM 599 C CA . ARG A 1 80 ? 121.27002 150.65649 175.31266 1.000 25.13875 77 ARG A CA 1
ATOM 600 C C . ARG A 1 80 ? 121.32129 149.22378 175.82715 1.000 25.98168 77 ARG A C 1
ATOM 601 O O . ARG A 1 80 ? 120.62778 148.87631 176.79008 1.000 31.61811 77 ARG A O 1
ATOM 609 N N . LEU A 1 81 ? 122.13745 148.37534 175.19848 1.000 16.75715 78 LEU A N 1
ATOM 610 C CA . LEU A 1 81 ? 122.18352 146.97448 175.60777 1.000 22.06051 78 LEU A CA 1
ATOM 611 C C . LEU A 1 81 ? 122.85339 146.80271 176.97139 1.000 18.06503 78 LEU A C 1
ATOM 612 O O . LEU A 1 81 ? 122.33903 146.07437 177.82821 1.000 22.94653 78 LEU A O 1
ATOM 617 N N . GLU A 1 82 ? 124.00060 147.45660 177.20661 1.000 47.11690 79 GLU A N 1
ATOM 618 C CA . GLU A 1 82 ? 124.55397 147.32246 178.56056 1.000 47.54458 79 GLU A CA 1
ATOM 619 C C . GLU A 1 82 ? 123.78311 148.10852 179.61083 1.000 49.83038 79 GLU A C 1
ATOM 620 O O . GLU A 1 82 ? 123.50142 147.56597 180.68577 1.000 49.56058 79 GLU A O 1
ATOM 626 N N . GLU A 1 83 ? 123.43722 149.36907 179.33722 1.000 85.18991 80 GLU A N 1
ATOM 627 C CA . GLU A 1 83 ? 123.00490 150.25760 180.41282 1.000 89.09213 80 GLU A CA 1
ATOM 628 C C . GLU A 1 83 ? 121.68570 149.79528 181.01906 1.000 90.57187 80 GLU A C 1
ATOM 629 O O . GLU A 1 83 ? 121.48562 149.87894 182.23650 1.000 89.46477 80 GLU A O 1
ATOM 635 N N . GLN A 1 84 ? 120.77825 149.29924 180.18980 1.000 83.71198 81 GLN A N 1
ATOM 636 C CA . GLN A 1 84 ? 119.54150 148.73046 180.69322 1.000 76.45157 81 GLN A CA 1
ATOM 637 C C . GLN A 1 84 ? 119.74057 147.26133 181.05574 1.000 84.24288 81 GLN A C 1
ATOM 638 O O . GLN A 1 84 ? 120.69369 146.62357 180.60087 1.000 77.81266 81 GLN A O 1
ATOM 644 N N . PRO A 1 85 ? 118.86584 146.70563 181.89595 1.000 105.27474 82 PRO A N 1
ATOM 645 C CA . PRO A 1 85 ? 118.94954 145.27077 182.19684 1.000 104.90893 82 PRO A CA 1
ATOM 646 C C . PRO A 1 85 ? 118.79156 144.43354 180.93589 1.000 101.28938 82 PRO A C 1
ATOM 647 O O . PRO A 1 85 ? 118.08115 144.81060 180.00157 1.000 102.03231 82 PRO A O 1
ATOM 651 N N . ALA A 1 86 ? 119.46932 143.28725 180.91483 1.000 88.26741 83 ALA A N 1
ATOM 652 C CA . ALA A 1 86 ? 119.51250 142.44379 179.73074 1.000 85.77745 83 ALA A CA 1
ATOM 653 C C . ALA A 1 86 ? 119.52720 140.97675 180.13631 1.000 92.57231 83 ALA A C 1
ATOM 654 O O . ALA A 1 86 ? 119.68604 140.63373 181.31033 1.000 85.76263 83 ALA A O 1
ATOM 656 N N . THR A 1 87 ? 119.34789 140.11216 179.13970 1.000 92.72285 84 THR A N 1
ATOM 657 C CA . THR A 1 87 ? 119.39460 138.66675 179.29222 1.000 96.67529 84 THR A CA 1
ATOM 658 C C . THR A 1 87 ? 120.51074 138.09326 178.41704 1.000 91.39969 84 THR A C 1
ATOM 659 O O . THR A 1 87 ? 121.31668 138.83092 177.83745 1.000 98.82240 84 THR A O 1
ATOM 663 N N . THR A 1 88 ? 120.55675 136.76123 178.32572 1.000 82.39513 85 THR A N 1
ATOM 664 C CA . THR A 1 88 ? 121.62848 136.09547 177.58785 1.000 86.40669 85 THR A CA 1
ATOM 665 C C . THR A 1 88 ? 121.60033 136.46726 176.10964 1.000 83.06199 85 THR A C 1
ATOM 666 O O . THR A 1 88 ? 122.64579 136.73288 175.50006 1.000 88.48778 85 THR A O 1
ATOM 670 N N . LEU A 1 89 ? 120.40478 136.48912 175.51711 1.000 60.18905 86 LEU A N 1
ATOM 671 C CA . LEU A 1 89 ? 120.27680 136.81906 174.10203 1.000 68.59367 86 LEU A CA 1
ATOM 672 C C . LEU A 1 89 ? 120.77865 138.22929 173.81935 1.000 65.58034 86 LEU A C 1
ATOM 673 O O . LEU A 1 89 ? 121.49053 138.46106 172.83154 1.000 64.02350 86 LEU A O 1
ATOM 678 N N . ARG A 1 90 ? 120.43125 139.18150 174.68828 1.000 73.81432 87 ARG A N 1
ATOM 679 C CA . ARG A 1 90 ? 120.85784 140.56073 174.48629 1.000 83.11541 87 ARG A CA 1
ATOM 680 C C . ARG A 1 90 ? 122.37423 140.69303 174.55278 1.000 82.35536 87 ARG A C 1
ATOM 681 O O . ARG A 1 90 ? 122.97024 141.43002 173.76374 1.000 81.06489 87 ARG A O 1
ATOM 689 N N . ARG A 1 91 ? 123.02211 139.97571 175.47259 1.000 53.30107 88 ARG A N 1
ATOM 690 C CA . ARG A 1 91 ? 124.47372 140.09146 175.59977 1.000 56.25549 88 ARG A CA 1
ATOM 691 C C . ARG A 1 91 ? 125.20255 139.38716 174.45629 1.000 49.31354 88 ARG A C 1
ATOM 692 O O . ARG A 1 91 ? 126.24727 139.86416 173.98550 1.000 57.03138 88 ARG A O 1
ATOM 700 N N . ALA A 1 92 ? 124.67378 138.25466 173.98952 1.000 16.91501 89 ALA A N 1
ATOM 701 C CA . ALA A 1 92 ? 125.25232 137.62807 172.80483 1.000 15.43144 89 ALA A CA 1
ATOM 702 C C . ALA A 1 92 ? 125.14843 138.55197 171.59395 1.000 16.94934 89 ALA A C 1
ATOM 703 O O . ALA A 1 92 ? 126.11925 138.72340 170.83427 1.000 20.18661 89 ALA A O 1
ATOM 705 N N . TYR A 1 93 ? 123.98420 139.18238 171.41478 1.000 9.59859 90 TYR A N 1
ATOM 706 C CA . TYR A 1 93 ? 123.83640 140.14597 170.33250 1.000 9.46615 90 TYR A CA 1
ATOM 707 C C . TYR A 1 93 ? 124.74702 141.34917 170.53696 1.000 13.30634 90 TYR A C 1
ATOM 708 O O . TYR A 1 93 ? 125.22585 141.93506 169.56493 1.000 9.28846 90 TYR A O 1
ATOM 717 N N . ARG A 1 94 ? 124.99210 141.72546 171.79230 1.000 18.22153 91 ARG A N 1
ATOM 718 C CA . ARG A 1 94 ? 125.96260 142.76664 172.11671 1.000 14.94661 91 ARG A CA 1
ATOM 719 C C . ARG A 1 94 ? 127.34838 142.44308 171.57320 1.000 16.93925 91 ARG A C 1
ATOM 720 O O . ARG A 1 94 ? 127.98987 143.28740 170.93183 1.000 11.69537 91 ARG A O 1
ATOM 728 N N . ILE A 1 95 ? 127.83810 141.23331 171.84551 1.000 0.67290 92 ILE A N 1
ATOM 729 C CA . ILE A 1 95 ? 129.16789 140.85394 171.36634 1.000 5.72755 92 ILE A CA 1
ATOM 730 C C . ILE A 1 95 ? 129.20731 140.86964 169.84020 1.000 9.42245 92 ILE A C 1
ATOM 731 O O . ILE A 1 95 ? 130.16002 141.38262 169.22048 1.000 5.17343 92 ILE A O 1
ATOM 736 N N . LEU A 1 96 ? 128.16533 140.32182 169.20879 1.000 5.43690 93 LEU A N 1
ATOM 737 C CA . LEU A 1 96 ? 128.12080 140.32942 167.74907 1.000 9.52265 93 LEU A CA 1
ATOM 738 C C . LEU A 1 96 ? 128.12652 141.75812 167.20482 1.000 6.27765 93 LEU A C 1
ATOM 739 O O . LEU A 1 96 ? 128.80933 142.05552 166.21251 1.000 8.41407 93 LEU A O 1
ATOM 744 N N . LEU A 1 97 ? 127.38825 142.66053 167.85821 1.000 9.45635 94 LEU A N 1
ATOM 745 C CA . LEU A 1 97 ? 127.36625 144.06039 167.44781 1.000 0.08422 94 LEU A CA 1
ATOM 746 C C . LEU A 1 97 ? 128.74389 144.69301 167.56474 1.000 8.22213 94 LEU A C 1
ATOM 747 O O . LEU A 1 97 ? 129.13029 145.51080 166.72278 1.000 8.60694 94 LEU A O 1
ATOM 752 N N . GLU A 1 98 ? 129.48845 144.35042 168.61857 1.000 1.33821 95 GLU A N 1
ATOM 753 C CA . GLU A 1 98 ? 130.84109 144.88577 168.75881 1.000 9.27332 95 GLU A CA 1
ATOM 754 C C . GLU A 1 98 ? 131.72281 144.46746 167.58626 1.000 8.95453 95 GLU A C 1
ATOM 755 O O . GLU A 1 98 ? 132.45701 145.29337 167.01959 1.000 4.91028 95 GLU A O 1
ATOM 761 N N . TYR A 1 99 ? 131.64977 143.19143 167.19491 1.000 1.89034 96 TYR A N 1
ATOM 762 C CA . TYR A 1 99 ? 132.43614 142.73821 166.04371 1.000 7.08077 96 TYR A CA 1
ATOM 763 C C . TYR A 1 99 ? 132.05047 143.49683 164.77262 1.000 0.37304 96 TYR A C 1
ATOM 764 O O . TYR A 1 99 ? 132.91876 143.97006 164.01517 1.000 1.02942 96 TYR A O 1
ATOM 773 N N . ARG A 1 100 ? 130.74329 143.62670 164.52529 1.000 8.46061 97 ARG A N 1
ATOM 774 C CA . ARG A 1 100 ? 130.29088 144.31496 163.31770 1.000 4.74695 97 ARG A CA 1
ATOM 775 C C . ARG A 1 100 ? 130.74247 145.77160 163.30760 1.000 7.15983 97 ARG A C 1
ATOM 776 O O . ARG A 1 100 ? 131.14735 146.30018 162.26183 1.000 2.48007 97 ARG A O 1
ATOM 784 N N . ARG A 1 101 ? 130.67685 146.43729 164.46331 1.000 9.81974 98 ARG A N 1
ATOM 785 C CA . ARG A 1 101 ? 131.10018 147.83030 164.54485 1.000 6.35789 98 ARG A CA 1
ATOM 786 C C . ARG A 1 101 ? 132.58805 147.97091 164.25977 1.000 3.74574 98 ARG A C 1
ATOM 787 O O . ARG A 1 101 ? 133.00990 148.92967 163.60288 1.000 8.56967 98 ARG A O 1
ATOM 795 N N . LYS A 1 102 ? 133.39904 147.02761 164.74507 1.000 8.81081 99 LYS A N 1
ATOM 796 C CA . LYS A 1 102 ? 134.82653 147.05626 164.43017 1.000 14.20709 99 LYS A CA 1
ATOM 797 C C . LYS A 1 102 ? 135.05917 146.98846 162.92149 1.000 9.07720 99 LYS A C 1
ATOM 798 O O . LYS A 1 102 ? 135.84113 147.77443 162.35629 1.000 11.56552 99 LYS A O 1
ATOM 804 N N . GLU A 1 103 ? 134.36869 146.06279 162.24774 1.000 8.97688 100 GLU A N 1
ATOM 805 C CA . GLU A 1 103 ? 134.53539 145.93967 160.79771 1.000 4.45600 100 GLU A CA 1
ATOM 806 C C . GLU A 1 103 ? 134.13078 147.22653 160.07822 1.000 9.21351 100 GLU A C 1
ATOM 807 O O . GLU A 1 103 ? 134.84609 147.71699 159.18559 1.000 2.78474 100 GLU A O 1
ATOM 813 N N . VAL A 1 104 ? 132.98329 147.79320 160.46267 1.000 9.37965 101 VAL A N 1
ATOM 814 C CA . VAL A 1 104 ? 132.49096 148.99616 159.79413 1.000 3.42511 101 VAL A CA 1
ATOM 815 C C . VAL A 1 104 ? 133.44400 150.16274 160.02126 1.000 7.79227 101 VAL A C 1
ATOM 816 O O . VAL A 1 104 ? 133.66386 150.98653 159.12508 1.000 1.74219 101 VAL A O 1
ATOM 820 N N . ARG A 1 105 ? 134.02786 150.25209 161.21920 1.000 7.96682 102 ARG A N 1
ATOM 821 C CA . ARG A 1 105 ? 134.96816 151.33135 161.50274 1.000 7.85872 102 ARG A CA 1
ATOM 822 C C . ARG A 1 105 ? 136.21997 151.22158 160.64040 1.000 3.50771 102 ARG A C 1
ATOM 823 O O . ARG A 1 105 ? 136.73257 152.23720 160.14846 1.000 7.89735 102 ARG A O 1
ATOM 831 N N . GLU A 1 106 ? 136.73149 150.00153 160.44396 1.000 12.30551 103 GLU A N 1
ATOM 832 C CA . GLU A 1 106 ? 137.88240 149.84588 159.55172 1.000 12.65275 103 GLU A CA 1
ATOM 833 C C . GLU A 1 106 ? 137.54837 150.29075 158.12778 1.000 7.86903 103 GLU A C 1
ATOM 834 O O . GLU A 1 106 ? 138.33271 151.01296 157.48352 1.000 7.66409 103 GLU A O 1
ATOM 840 N N . LEU A 1 107 ? 136.38137 149.87831 157.62146 1.000 4.96772 104 LEU A N 1
ATOM 841 C CA . LEU A 1 107 ? 135.99436 150.29206 156.27234 1.000 1.60994 104 LEU A CA 1
ATOM 842 C C . LEU A 1 107 ? 135.85983 151.81077 156.17676 1.000 3.41923 104 LEU A C 1
ATOM 843 O O . LEU A 1 107 ? 136.25869 152.42148 155.17286 1.000 2.61363 104 LEU A O 1
ATOM 848 N N . LEU A 1 108 ? 135.30388 152.43643 157.21752 1.000 1.44948 105 LEU A N 1
ATOM 849 C CA . LEU A 1 108 ? 135.16715 153.88930 157.23422 1.000 5.09096 105 LEU A CA 1
ATOM 850 C C . LEU A 1 108 ? 136.52494 154.57515 157.19226 1.000 2.96430 105 LEU A C 1
ATOM 851 O O . LEU A 1 108 ? 136.68880 155.59750 156.51680 1.000 8.59134 105 LEU A O 1
ATOM 856 N N . GLU A 1 109 ? 137.50638 154.04301 157.92643 1.000 18.14327 106 GLU A N 1
ATOM 857 C CA . GLU A 1 109 ? 138.84400 154.63265 157.89044 1.000 17.76053 106 GLU A CA 1
ATOM 858 C C . GLU A 1 109 ? 139.43958 154.56813 156.48766 1.000 14.72839 106 GLU A C 1
ATOM 859 O O . GLU A 1 109 ? 140.04026 155.54365 156.00976 1.000 9.79479 106 GLU A O 1
ATOM 865 N N . ALA A 1 110 ? 139.27721 153.42906 155.80690 1.000 8.49453 107 ALA A N 1
ATOM 866 C CA . ALA A 1 110 ? 139.78372 153.33241 154.43635 1.000 7.50604 107 ALA A CA 1
ATOM 867 C C . ALA A 1 110 ? 139.11220 154.35276 153.51735 1.000 5.78843 107 ALA A C 1
ATOM 868 O O . ALA A 1 110 ? 139.78279 155.03078 152.71735 1.000 9.24187 107 ALA A O 1
ATOM 870 N N . VAL A 1 111 ? 137.78629 154.48043 153.62240 1.000 9.90829 108 VAL A N 1
ATOM 871 C CA . VAL A 1 111 ? 137.06547 155.42530 152.77030 1.000 0.52477 108 VAL A CA 1
ATOM 872 C C . VAL A 1 111 ? 137.50879 156.85543 153.05980 1.000 1.98978 108 VAL A C 1
ATOM 873 O O . VAL A 1 111 ? 137.63262 157.67896 152.14473 1.000 4.22235 108 VAL A O 1
ATOM 877 N N . GLN A 1 112 ? 137.75523 157.17589 154.33330 1.000 2.84107 109 GLN A N 1
ATOM 878 C CA . GLN A 1 112 ? 138.21674 158.51761 154.67839 1.000 0.60519 109 GLN A CA 1
ATOM 879 C C . GLN A 1 112 ? 139.59451 158.79983 154.09392 1.000 7.03002 109 GLN A C 1
ATOM 880 O O . GLN A 1 112 ? 139.87440 159.92600 153.66723 1.000 6.67939 109 GLN A O 1
ATOM 886 N N . GLU A 1 113 ? 140.47458 157.79555 154.07518 1.000 12.79998 110 GLU A N 1
ATOM 887 C CA . GLU A 1 113 ? 141.77433 157.97533 153.42690 1.000 13.17766 110 GLU A CA 1
ATOM 888 C C . GLU A 1 113 ? 141.60981 158.31027 151.94595 1.000 8.20588 110 GLU A C 1
ATOM 889 O O . GLU A 1 113 ? 142.23613 159.25117 151.42552 1.000 14.36329 110 GLU A O 1
ATOM 895 N N . LEU A 1 114 ? 140.75882 157.54973 151.25023 1.000 9.78966 111 LEU A N 1
ATOM 896 C CA . LEU A 1 114 ? 140.53016 157.83505 149.83332 1.000 3.63861 111 LEU A CA 1
ATOM 897 C C . LEU A 1 114 ? 139.95250 159.23362 149.63839 1.000 7.73893 111 LEU A C 1
ATOM 898 O O . LEU A 1 114 ? 140.33461 159.95295 148.70318 1.000 5.52250 111 LEU A O 1
ATOM 903 N N . ARG A 1 115 ? 139.02444 159.63232 150.51097 1.000 6.43113 112 ARG A N 1
ATOM 904 C CA . ARG A 1 115 ? 138.42753 160.95908 150.40779 1.000 15.50333 112 ARG A CA 1
ATOM 905 C C . ARG A 1 115 ? 139.46751 162.05020 150.61340 1.000 11.55986 112 ARG A C 1
ATOM 906 O O . ARG A 1 115 ? 139.42393 163.08916 149.94763 1.000 9.75942 112 ARG A O 1
ATOM 914 N N . ASP A 1 116 ? 140.40227 161.84021 151.54319 1.000 15.23646 113 ASP A N 1
ATOM 915 C CA . ASP A 1 116 ? 141.46773 162.81679 151.74913 1.000 14.17625 113 ASP A CA 1
ATOM 916 C C . ASP A 1 116 ? 142.32507 162.96640 150.49953 1.000 9.94559 113 ASP A C 1
ATOM 917 O O . ASP A 1 116 ? 142.68408 164.08716 150.11278 1.000 12.51184 113 ASP A O 1
ATOM 922 N N . VAL A 1 117 ? 142.66238 161.84807 149.85082 1.000 3.68883 114 VAL A N 1
ATOM 923 C CA . VAL A 1 117 ? 143.46142 161.93293 148.62488 1.000 1.41704 114 VAL A CA 1
ATOM 924 C C . VAL A 1 117 ? 142.70483 162.69962 147.54094 1.000 7.26377 114 VAL A C 1
ATOM 925 O O . VAL A 1 117 ? 143.26462 163.57672 146.86356 1.000 4.76496 114 VAL A O 1
ATOM 929 N N . LEU A 1 118 ? 141.41857 162.38167 147.35947 1.000 4.08574 115 LEU A N 1
ATOM 930 C CA . LEU A 1 118 ? 140.63509 163.07912 146.34022 1.000 2.68375 115 LEU A CA 1
ATOM 931 C C . LEU A 1 118 ? 140.50688 164.56484 146.65417 1.000 0.71495 115 LEU A C 1
ATOM 932 O O . LEU A 1 118 ? 140.53169 165.40128 145.74521 1.000 4.17619 115 LEU A O 1
ATOM 937 N N . GLU A 1 119 ? 140.36295 164.91382 147.93373 1.000 8.33970 116 GLU A N 1
ATOM 938 C CA . GLU A 1 119 ? 140.28562 166.32022 148.31558 1.000 13.97628 116 GLU A CA 1
ATOM 939 C C . GLU A 1 119 ? 141.59164 167.04529 148.02016 1.000 12.24520 116 GLU A C 1
ATOM 940 O O . GLU A 1 119 ? 141.58126 168.20387 147.58550 1.000 15.01686 116 GLU A O 1
ATOM 946 N N . THR A 1 120 ? 142.72652 166.38566 148.26607 1.000 14.03985 117 THR A N 1
ATOM 947 C CA . THR A 1 120 ? 144.01604 166.98871 147.93855 1.000 9.26506 117 THR A CA 1
ATOM 948 C C . THR A 1 120 ? 144.12656 167.26042 146.44301 1.000 8.53100 117 THR A C 1
ATOM 949 O O . THR A 1 120 ? 144.54691 168.34822 146.02480 1.000 6.52924 117 THR A O 1
ATOM 953 N N . LEU A 1 121 ? 143.73851 166.28081 145.61894 1.000 3.26772 118 LEU A N 1
ATOM 954 C CA . LEU A 1 121 ? 143.75244 166.49712 144.17161 1.000 4.08458 118 LEU A CA 1
ATOM 955 C C . LEU A 1 121 ? 142.81640 167.63060 143.76733 1.000 2.72430 118 LEU A 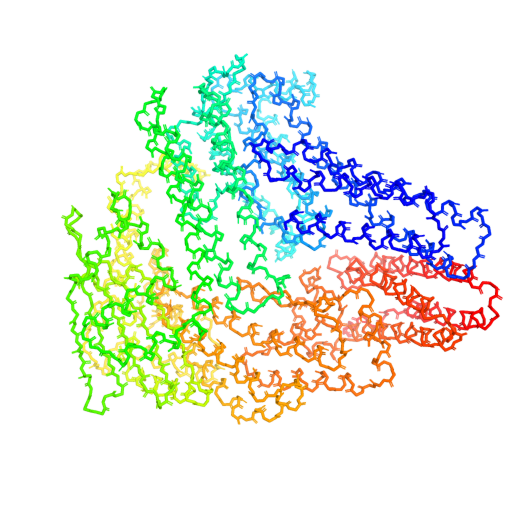C 1
ATOM 956 O O . LEU A 1 121 ? 143.14973 168.43676 142.89063 1.000 3.69650 118 LEU A O 1
ATOM 961 N N . GLU A 1 122 ? 141.63635 167.70132 144.38711 1.000 24.64842 119 GLU A N 1
ATOM 962 C CA . GLU A 1 122 ? 140.67449 168.74758 144.05179 1.000 23.05868 119 GLU A CA 1
ATOM 963 C C . GLU A 1 122 ? 141.22977 170.13058 144.37242 1.000 21.71004 119 GLU A C 1
ATOM 964 O O . GLU A 1 122 ? 141.12263 171.05845 143.56234 1.000 23.89640 119 GLU A O 1
ATOM 970 N N . ARG A 1 123 ? 141.83090 170.28708 145.55427 1.000 21.06603 120 ARG A N 1
ATOM 971 C CA . ARG A 1 123 ? 142.40394 171.57926 145.92210 1.000 21.56688 120 ARG A CA 1
ATOM 972 C C . ARG A 1 123 ? 143.56189 171.95057 145.00405 1.000 25.12299 120 ARG A C 1
ATOM 973 O O . ARG A 1 123 ? 143.68783 173.11010 144.58534 1.000 20.63673 120 ARG A O 1
ATOM 981 N N . LEU A 1 124 ? 144.41704 170.97674 144.67553 1.000 16.73271 121 LEU A N 1
ATOM 982 C CA . LEU A 1 124 ? 145.54043 171.25223 143.78603 1.000 16.24578 121 LEU A CA 1
ATOM 983 C C . LEU A 1 124 ? 145.05386 171.68640 142.41016 1.000 24.00669 121 LEU A C 1
ATOM 984 O O . LEU A 1 124 ? 145.61765 172.60599 141.80655 1.000 17.67346 121 LEU A O 1
ATOM 989 N N . SER A 1 125 ? 144.01049 171.03137 141.89515 1.000 18.83114 122 SER A N 1
ATOM 990 C CA . SER A 1 125 ? 143.44582 171.42801 140.60941 1.000 19.60124 122 SER A CA 1
ATOM 991 C C . SER A 1 125 ? 142.82182 172.81507 140.67976 1.000 18.21495 122 SER A C 1
ATOM 992 O O . SER A 1 125 ? 142.95534 173.60922 139.74223 1.000 12.92790 122 SER A O 1
ATOM 995 N N . ARG A 1 126 ? 142.12858 173.12116 141.77847 1.000 24.12223 123 ARG A N 1
ATOM 996 C CA . ARG A 1 126 ? 141.45938 174.41264 141.89531 1.000 28.31959 123 ARG A CA 1
ATOM 997 C C . ARG A 1 126 ? 142.46111 175.55781 141.97049 1.000 21.69259 123 ARG A C 1
ATOM 998 O O . ARG A 1 126 ? 142.22372 176.63103 141.40471 1.000 25.26352 123 ARG A O 1
ATOM 1006 N N . ARG A 1 127 ? 143.57964 175.35808 142.67454 1.000 38.27944 124 ARG A N 1
ATOM 1007 C CA . ARG A 1 127 ? 144.56578 176.43046 142.79181 1.000 36.58654 124 ARG A CA 1
ATOM 1008 C C . ARG A 1 127 ? 145.17922 176.77890 141.43956 1.000 39.39008 124 ARG A C 1
ATOM 1009 O O . ARG A 1 127 ? 145.39049 177.95856 141.13433 1.000 36.54292 124 ARG A O 1
ATOM 1017 N N . LEU A 1 128 ? 145.46024 175.77035 140.61116 1.000 29.81425 125 LEU A N 1
ATOM 1018 C CA . LEU A 1 128 ? 146.10411 175.99940 139.32215 1.000 31.23672 125 LEU A CA 1
ATOM 1019 C C . LEU A 1 128 ? 145.23285 176.78093 138.34886 1.000 28.40321 125 LEU A C 1
ATOM 1020 O O . LEU A 1 128 ? 145.74866 177.25420 137.33106 1.000 33.93125 125 LEU A O 1
ATOM 1025 N N . GLY A 1 129 ? 143.94112 176.92571 138.62499 1.000 36.42986 126 GLY A N 1
ATOM 1026 C CA . GLY A 1 129 ? 143.05203 177.62801 137.72631 1.000 32.04330 126 GLY A CA 1
ATOM 1027 C C . GLY A 1 129 ? 142.57875 176.82435 136.53870 1.000 40.61995 126 GLY A C 1
ATOM 1028 O O . GLY A 1 129 ? 142.00146 177.40332 135.61106 1.000 38.45128 126 GLY A O 1
ATOM 1029 N N . ARG A 1 130 ? 142.79734 175.50805 136.53778 1.000 34.85706 127 ARG A N 1
ATOM 1030 C CA . ARG A 1 130 ? 142.41654 174.62414 135.43942 1.000 36.14479 127 ARG A CA 1
ATOM 1031 C C . ARG A 1 130 ? 141.57071 173.50111 136.02792 1.000 27.13616 127 ARG A C 1
ATOM 1032 O O . ARG A 1 130 ? 142.06512 172.38122 136.22566 1.000 28.97775 127 ARG A O 1
ATOM 1040 N N . PRO A 1 131 ? 140.29352 173.76250 136.33225 1.000 35.37154 128 PRO A N 1
ATOM 1041 C CA . PRO A 1 131 ? 139.45558 172.71980 136.94204 1.000 27.39023 128 PRO A CA 1
ATOM 1042 C C . PRO A 1 131 ? 139.21861 171.53749 136.01487 1.000 31.82173 128 PRO A C 1
ATOM 1043 O O . PRO A 1 131 ? 139.66287 171.54605 134.86256 1.000 29.35143 128 PRO A O 1
ATOM 1047 N N . ASP A 1 132 ? 138.52478 170.51521 136.51779 1.000 29.01925 129 ASP A N 1
ATOM 1048 C CA . ASP A 1 132 ? 138.26379 169.23627 135.86054 1.000 22.73299 129 ASP A CA 1
ATOM 1049 C C . ASP A 1 132 ? 139.52227 168.39155 135.71460 1.000 28.26289 129 ASP A C 1
ATOM 1050 O O . ASP A 1 132 ? 139.44719 167.28176 135.17769 1.000 23.63033 129 ASP A O 1
ATOM 1055 N N . PHE A 1 133 ? 140.67540 168.87866 136.17528 1.000 18.66247 130 PHE A N 1
ATOM 1056 C CA . PHE A 1 133 ? 141.90599 168.09684 136.12059 1.000 16.97203 130 PHE A CA 1
ATOM 1057 C C . PHE A 1 133 ? 141.79277 166.83298 136.96577 1.000 16.00749 130 PHE A C 1
ATOM 1058 O O . PHE A 1 133 ? 142.20147 165.74395 136.53635 1.000 17.28197 130 PHE A O 1
ATOM 1066 N N . ALA A 1 134 ? 141.21842 166.95682 138.16361 1.000 5.94580 131 ALA A N 1
ATOM 1067 C CA . ALA A 1 134 ? 141.06310 165.80161 139.03813 1.000 3.11583 131 ALA A CA 1
ATOM 1068 C C . ALA A 1 134 ? 140.16507 164.74637 138.40880 1.000 3.58371 131 ALA A C 1
ATOM 1069 O O . ALA A 1 134 ? 140.44954 163.54718 138.50096 1.000 9.35978 131 ALA A O 1
ATOM 1071 N N . GLY A 1 135 ? 139.07475 165.17025 137.76705 1.000 9.56717 132 GLY A N 1
ATOM 1072 C CA . GLY A 1 135 ? 138.16278 164.20633 137.17123 1.000 17.89271 132 GLY A CA 1
ATOM 1073 C C . GLY A 1 135 ? 138.81323 163.39335 136.06920 1.000 10.95667 132 GLY A C 1
ATOM 1074 O O . GLY A 1 135 ? 138.69414 162.16551 136.03169 1.000 17.18514 132 GLY A O 1
ATOM 1075 N N . TRP A 1 136 ? 139.52261 164.06841 135.16139 1.000 10.63026 133 TRP A N 1
ATOM 1076 C CA . TRP A 1 136 ? 140.20825 163.36197 134.08452 1.000 6.68007 133 TRP A CA 1
ATOM 1077 C C . TRP A 1 136 ? 141.29139 162.43937 134.62970 1.000 7.79721 133 TRP A C 1
ATOM 1078 O O . TRP A 1 136 ? 141.43162 161.29730 134.17217 1.000 7.08523 133 TRP A O 1
ATOM 1089 N N . LEU A 1 137 ? 142.06763 162.91422 135.60945 1.000 1.61331 134 LEU A N 1
ATOM 1090 C CA . LEU A 1 137 ? 143.12125 162.07946 136.17927 1.000 8.44355 134 LEU A CA 1
ATOM 1091 C C . LEU A 1 137 ? 142.53929 160.82064 136.81189 1.000 6.01666 134 LEU A C 1
ATOM 1092 O O . LEU A 1 137 ? 143.04013 159.70891 136.59090 1.000 9.63050 134 LEU A O 1
ATOM 1097 N N . VAL A 1 138 ? 141.46575 160.97419 137.59150 1.000 0.58660 135 VAL A N 1
ATOM 1098 C CA . VAL A 1 138 ? 140.88636 159.82956 138.28448 1.000 7.49800 135 VAL A CA 1
ATOM 1099 C C . VAL A 1 138 ? 140.24791 158.86882 137.29204 1.000 9.47692 135 VAL A C 1
ATOM 1100 O O . VAL A 1 138 ? 140.33662 157.64798 137.45312 1.000 5.34162 135 VAL A O 1
ATOM 1104 N N . SER A 1 139 ? 139.60440 159.39346 136.24586 1.000 3.27739 136 SER A N 1
ATOM 1105 C CA . SER A 1 139 ? 139.02170 158.51545 135.23597 1.000 9.17089 136 SER A CA 1
ATOM 1106 C C . SER A 1 139 ? 140.09669 157.71535 134.50894 1.000 5.87850 136 SER A C 1
ATOM 1107 O O . SER A 1 139 ? 139.92858 156.51457 134.26953 1.000 8.54673 136 SER A O 1
ATOM 1110 N N . PHE A 1 140 ? 141.21269 158.35955 134.15616 1.000 8.78966 137 PHE A N 1
ATOM 1111 C CA . PHE A 1 140 ? 142.30184 157.65010 133.48739 1.000 3.20469 137 PHE A CA 1
ATOM 1112 C C . PHE A 1 140 ? 142.87903 156.55592 134.38185 1.000 1.22438 137 PHE A C 1
ATOM 1113 O O . PHE A 1 140 ? 143.08834 155.41311 133.94278 1.000 7.20786 137 PHE A O 1
ATOM 1121 N N . VAL A 1 141 ? 143.13542 156.88874 135.65030 1.000 3.02828 138 VAL A N 1
ATOM 1122 C CA . VAL A 1 141 ? 143.69733 155.90680 136.57393 1.000 0.20859 138 VAL A CA 1
ATOM 1123 C C . VAL A 1 141 ? 142.72642 154.75053 136.77966 1.000 9.96968 138 VAL A C 1
ATOM 1124 O O . VAL A 1 141 ? 143.13375 153.58419 136.84294 1.000 5.81513 138 VAL A O 1
ATOM 1128 N N . LEU A 1 142 ? 141.42949 155.05075 136.89215 1.000 4.54175 139 LEU A N 1
ATOM 1129 C CA . LEU A 1 142 ? 140.43750 153.99228 137.03630 1.000 5.87354 139 LEU A CA 1
ATOM 1130 C C . LEU A 1 142 ? 140.41196 153.09423 135.80909 1.000 2.63620 139 LEU A C 1
ATOM 1131 O O . LEU A 1 142 ? 140.35798 151.86735 135.93479 1.000 3.04771 139 LEU A O 1
ATOM 1136 N N . ASP A 1 143 ? 140.47945 153.68468 134.61369 1.000 4.86740 140 ASP A N 1
ATOM 1137 C CA . ASP A 1 143 ? 140.49621 152.88198 133.39546 1.000 13.85876 140 ASP A CA 1
ATOM 1138 C C . ASP A 1 143 ? 141.68096 151.92991 133.37809 1.000 11.67863 140 ASP A C 1
ATOM 1139 O O . ASP A 1 143 ? 141.54425 150.76462 132.98812 1.000 12.20956 140 ASP A O 1
ATOM 1144 N N . HIS A 1 144 ? 142.85178 152.40286 133.79484 1.000 6.71955 141 HIS A N 1
ATOM 1145 C CA . HIS A 1 144 ? 144.04757 151.57584 133.68877 1.000 4.48220 141 HIS A CA 1
ATOM 1146 C C . HIS A 1 144 ? 144.33473 150.73128 134.92946 1.000 7.03796 141 HIS A C 1
ATOM 1147 O O . HIS A 1 144 ? 145.30503 149.96782 134.91817 1.000 6.81128 141 HIS A O 1
ATOM 1154 N N . TYR A 1 145 ? 143.52964 150.83235 135.99397 1.000 2.33251 142 TYR A N 1
ATOM 1155 C CA . TYR A 1 145 ? 143.75892 150.00645 137.17655 1.000 1.76162 142 TYR A CA 1
ATOM 1156 C C . TYR A 1 145 ? 142.49279 149.38200 137.76101 1.000 3.90582 142 TYR A C 1
ATOM 1157 O O . TYR A 1 145 ? 142.53933 148.85534 138.88330 1.000 3.20047 142 TYR A O 1
ATOM 1166 N N . GLY A 1 146 ? 141.36877 149.41507 137.04327 1.000 8.20229 143 GLY A N 1
ATOM 1167 C CA . GLY A 1 146 ? 140.18467 148.72807 137.52796 1.000 5.99119 143 GLY A CA 1
ATOM 1168 C C . GLY A 1 146 ? 140.37569 147.22792 137.61799 1.000 6.88328 143 GLY A C 1
ATOM 1169 O O . GLY A 1 146 ? 139.96588 146.59874 138.59524 1.000 4.90593 143 GLY A O 1
ATOM 1170 N N . GLU A 1 147 ? 141.01071 146.63410 136.60580 1.000 11.95560 144 GLU A N 1
ATOM 1171 C CA . GLU A 1 147 ? 141.23702 145.19448 136.61940 1.000 13.42464 144 GLU A CA 1
ATOM 1172 C C . GLU A 1 147 ? 142.15291 144.76325 137.75729 1.000 15.68989 144 GLU A C 1
ATOM 1173 O O . GLU A 1 147 ? 142.16263 143.58025 138.11316 1.000 13.05978 144 GLU A O 1
ATOM 1179 N N . LEU A 1 148 ? 142.91742 145.68900 138.33430 1.000 4.27925 145 LEU A N 1
ATOM 1180 C CA . LEU A 1 148 ? 143.74338 145.38761 139.49528 1.000 8.64169 145 LEU A CA 1
ATOM 1181 C C . LEU A 1 148 ? 143.01296 145.63614 140.80800 1.000 6.56548 145 LEU A C 1
ATOM 1182 O O . LEU A 1 148 ? 143.19356 144.88008 141.76785 1.000 5.80518 145 LEU A O 1
ATOM 1187 N N . VAL A 1 149 ? 142.19211 146.68188 140.87188 1.000 8.70428 146 VAL A N 1
ATOM 1188 C CA . VAL A 1 149 ? 141.59792 147.08802 142.14401 1.000 9.08228 146 VAL A CA 1
ATOM 1189 C C . VAL A 1 149 ? 140.29146 146.34994 142.43153 1.000 3.29327 146 VAL A C 1
ATOM 1190 O O . VAL A 1 149 ? 140.00945 146.01652 143.58467 1.000 6.82557 146 VAL A O 1
ATOM 1194 N N . ALA A 1 150 ? 139.48778 146.06233 141.40540 1.000 1.07199 147 ALA A N 1
ATOM 1195 C CA . ALA A 1 150 ? 138.13892 145.54453 141.63088 1.000 7.66129 147 ALA A CA 1
ATOM 1196 C C . ALA A 1 150 ? 138.06728 144.24736 142.43544 1.000 5.83479 147 ALA A C 1
ATOM 1197 O O . ALA A 1 150 ? 137.17000 144.14526 143.29124 1.000 2.60699 147 ALA A O 1
ATOM 1199 N N . PRO A 1 151 ? 138.90850 143.22661 142.20779 1.000 6.34854 148 PRO A N 1
ATOM 1200 C CA . PRO A 1 151 ? 138.78243 142.00426 143.02574 1.000 8.47271 148 PRO A CA 1
ATOM 1201 C C . PRO A 1 151 ? 138.91136 142.25025 144.51947 1.000 8.21332 148 PRO A C 1
ATOM 1202 O O . PRO A 1 151 ? 138.18558 141.63403 145.31278 1.000 6.27722 148 PRO A O 1
ATOM 1206 N N . ASP A 1 152 ? 139.81650 143.14204 144.92791 1.000 15.72805 149 ASP A N 1
ATOM 1207 C CA . ASP A 1 152 ? 139.95023 143.45339 146.34612 1.000 14.80221 149 ASP A CA 1
ATOM 1208 C C . ASP A 1 152 ? 138.67683 144.08395 146.88913 1.000 21.35420 149 ASP A C 1
ATOM 1209 O O . ASP A 1 152 ? 138.20812 143.71468 147.96983 1.000 15.23711 149 ASP A O 1
ATOM 1214 N N . ILE A 1 153 ? 138.08927 145.02115 146.14156 1.000 8.44294 150 ILE A N 1
ATOM 1215 C CA . ILE A 1 153 ? 136.83737 145.63972 146.56994 1.000 5.97407 150 ILE A CA 1
ATOM 1216 C C . ILE A 1 153 ? 135.74458 144.58616 146.69166 1.000 11.08507 150 ILE A C 1
ATOM 1217 O O . ILE A 1 153 ? 134.89872 144.64487 147.59275 1.000 8.87908 150 ILE A O 1
ATOM 1222 N N . LEU A 1 154 ? 135.74883 143.60127 145.79140 1.000 7.48254 151 LEU A N 1
ATOM 1223 C CA . LEU A 1 154 ? 134.79856 142.49955 145.90482 1.000 8.47623 151 LEU A CA 1
ATOM 1224 C C . LEU A 1 154 ? 135.01790 141.70551 147.18758 1.000 10.67038 151 LEU A C 1
ATOM 1225 O O . LEU A 1 154 ? 134.05374 141.32648 147.86244 1.000 7.73868 151 LEU A O 1
ATOM 1230 N N . THR A 1 155 ? 136.27626 141.44544 147.54487 1.000 24.34456 152 THR A N 1
ATOM 1231 C CA . THR A 1 155 ? 136.56393 140.62498 148.72031 1.000 18.01803 152 THR A CA 1
ATOM 1232 C C . THR A 1 155 ? 136.78427 141.46195 149.98032 1.000 22.99091 152 THR A C 1
ATOM 1233 O O . THR A 1 155 ? 136.06018 141.30983 150.96757 1.000 19.68544 152 THR A O 1
ATOM 1237 N N . ASN A 1 156 ? 137.78443 142.34621 149.96338 1.000 15.35711 153 ASN A N 1
ATOM 1238 C CA . ASN A 1 156 ? 138.14264 143.15079 151.13031 1.000 12.29675 153 ASN A CA 1
ATOM 1239 C C . ASN A 1 156 ? 138.22779 144.61376 150.70846 1.000 9.55515 153 ASN A C 1
ATOM 1240 O O . ASN A 1 156 ? 139.27082 145.05924 150.20393 1.000 6.47033 153 ASN A O 1
ATOM 1245 N N . PRO A 1 157 ? 137.15312 145.38724 150.89022 1.000 8.72577 154 PRO A N 1
ATOM 1246 C CA . PRO A 1 157 ? 137.11453 146.74095 150.30279 1.000 6.99772 154 PRO A CA 1
ATOM 1247 C C . PRO A 1 157 ? 138.20766 147.68071 150.79121 1.000 4.69980 154 PRO A C 1
ATOM 1248 O O . PRO A 1 157 ? 138.67767 148.52402 150.01343 1.000 8.26619 154 PRO A O 1
ATOM 1252 N N . ALA A 1 158 ? 138.62404 147.56633 152.05582 1.000 9.24224 155 ALA A N 1
ATOM 1253 C CA . ALA A 1 158 ? 139.59251 148.51119 152.60751 1.000 3.86472 155 ALA A CA 1
ATOM 1254 C C . ALA A 1 158 ? 140.91303 148.46609 151.84812 1.000 4.92364 155 ALA A C 1
ATOM 1255 O O . ALA A 1 158 ? 141.50811 149.51287 151.54955 1.000 2.53921 155 ALA A O 1
ATOM 1257 N N . LYS A 1 159 ? 141.38735 147.26075 151.52992 1.000 13.22914 156 LYS A N 1
ATOM 1258 C CA . LYS A 1 159 ? 142.62999 147.12817 150.78105 1.000 12.37225 156 LYS A CA 1
ATOM 1259 C C . LYS A 1 159 ? 142.50962 147.76932 149.40553 1.000 16.57245 156 LYS A C 1
ATOM 1260 O O . LYS A 1 159 ? 143.43838 148.44065 148.94233 1.000 11.30520 156 LYS A O 1
ATOM 1266 N N . GLY A 1 160 ? 141.36744 147.58373 148.74276 1.000 11.50872 157 GLY A N 1
ATOM 1267 C CA . GLY A 1 160 ? 141.17153 148.20171 147.44250 1.000 11.65980 157 GLY A CA 1
ATOM 1268 C C . GLY A 1 160 ? 141.17876 149.71690 147.50451 1.000 8.55194 157 GLY A C 1
ATOM 1269 O O . GLY A 1 160 ? 141.79611 150.37908 146.66485 1.000 5.95114 157 GLY A O 1
ATOM 1270 N N . PHE A 1 161 ? 140.49820 150.28855 148.50211 1.000 8.80021 158 PHE A N 1
ATOM 1271 C CA . PHE A 1 161 ? 140.47147 151.74430 148.62812 1.000 4.59440 158 PHE A CA 1
ATOM 1272 C C . PHE A 1 161 ? 141.86291 152.30601 148.90938 1.000 7.63356 158 PHE A C 1
ATOM 1273 O O . PHE A 1 161 ? 142.27151 153.31132 148.30780 1.000 2.53371 158 PHE A O 1
ATOM 1281 N N . ARG A 1 162 ? 142.61300 151.66582 149.81267 1.000 9.08230 159 ARG A N 1
ATOM 1282 C CA . ARG A 1 162 ? 143.96290 152.14233 150.10995 1.000 7.81541 159 ARG A CA 1
ATOM 1283 C C . ARG A 1 162 ? 144.88790 152.00932 148.90159 1.000 8.38936 159 ARG A C 1
ATOM 1284 O O . ARG A 1 162 ? 145.68964 152.91378 148.62246 1.000 1.74908 159 ARG A O 1
ATOM 1292 N N . ALA A 1 163 ? 144.78751 150.89768 148.16631 1.000 9.13222 160 ALA A N 1
ATOM 1293 C CA . ALA A 1 163 ? 145.59855 150.73168 146.96613 1.000 3.46852 160 ALA A CA 1
ATOM 1294 C C . ALA A 1 163 ? 145.27619 151.79956 145.92978 1.000 7.79707 160 ALA A C 1
ATOM 1295 O O . ALA A 1 163 ? 146.18326 152.35040 145.29282 1.000 5.45937 160 ALA A O 1
ATOM 1297 N N . LEU A 1 164 ? 143.98948 152.10953 145.74732 1.000 4.83210 161 LEU A N 1
ATOM 1298 C CA . LEU A 1 164 ? 143.61529 153.15182 144.79713 1.000 5.89434 161 LEU A CA 1
ATOM 1299 C C . LEU A 1 164 ? 144.18375 154.50405 145.20871 1.000 7.86746 161 LEU A C 1
ATOM 1300 O O . LEU A 1 164 ? 144.69107 155.25569 144.36492 1.000 0.99717 161 LEU A O 1
ATOM 1305 N N . ALA A 1 165 ? 144.11548 154.83060 146.50210 1.000 3.92306 162 ALA A N 1
ATOM 1306 C CA . ALA A 1 165 ? 144.66178 156.10512 146.96373 1.000 3.92456 162 ALA A CA 1
ATOM 1307 C C . ALA A 1 165 ? 146.16157 156.19568 146.69539 1.000 7.90120 162 ALA A C 1
ATOM 1308 O O . ALA A 1 165 ? 146.66078 157.21737 146.19701 1.000 6.44561 162 ALA A O 1
ATOM 1310 N N . HIS A 1 166 ? 146.89941 155.12776 147.01230 1.000 6.88438 163 HIS A N 1
ATOM 1311 C CA . HIS A 1 166 ? 148.34590 155.15918 146.80755 1.000 4.03484 163 HIS A CA 1
ATOM 1312 C C . HIS A 1 166 ? 148.69965 155.25359 145.32629 1.000 1.35596 163 HIS A C 1
ATOM 1313 O O . HIS A 1 166 ? 149.64313 155.96349 144.95043 1.000 4.50126 163 HIS A O 1
ATOM 1320 N N . LEU A 1 167 ? 147.95525 154.55194 144.46807 1.000 5.41454 164 LEU A N 1
ATOM 1321 C CA . LEU A 1 167 ? 148.21991 154.63646 143.03489 1.000 7.00016 164 LEU A CA 1
ATOM 1322 C C . LEU A 1 167 ? 147.93787 156.03619 142.49735 1.000 9.30043 164 LEU A C 1
ATOM 1323 O O . LEU A 1 167 ? 148.67103 156.53297 141.63240 1.000 8.62099 164 LEU A O 1
ATOM 1328 N N . LEU A 1 168 ? 146.88176 156.68964 142.99288 1.000 2.35867 165 LEU A N 1
ATOM 1329 C CA . LEU A 1 168 ? 146.61789 158.06798 142.58388 1.000 6.60081 165 LEU A CA 1
ATOM 1330 C C . LEU A 1 168 ? 147.75893 158.99347 142.99286 1.000 0.89113 165 LEU A C 1
ATOM 1331 O O . LEU A 1 168 ? 148.18151 159.86007 142.21172 1.000 2.10254 165 LEU A O 1
ATOM 1336 N N . ARG A 1 169 ? 148.27138 158.82450 144.21659 1.000 3.38687 166 ARG A N 1
ATOM 1337 C CA . ARG A 1 169 ? 149.39792 159.64670 144.65732 1.000 5.55383 166 ARG A CA 1
ATOM 1338 C C . ARG A 1 169 ? 150.62339 159.43147 143.77267 1.000 5.36251 166 ARG A C 1
ATOM 1339 O O . ARG A 1 169 ? 151.29750 160.39570 143.38056 1.000 3.90093 166 ARG A O 1
ATOM 1347 N N . ALA A 1 170 ? 150.92196 158.17152 143.44127 1.000 5.96371 167 ALA A N 1
ATOM 1348 C CA . ALA A 1 170 ? 152.06752 157.88299 142.58090 1.000 9.79073 167 ALA A CA 1
ATOM 1349 C C . ALA A 1 170 ? 151.90063 158.50934 141.20167 1.000 4.40489 167 ALA A C 1
ATOM 1350 O O . ALA A 1 170 ? 152.85597 159.06398 140.64042 1.000 7.39095 167 ALA A O 1
ATOM 1352 N N . PHE A 1 171 ? 150.69324 158.41964 140.63624 1.000 7.64209 168 PHE A N 1
ATOM 1353 C CA . PHE A 1 171 ? 150.42925 159.01451 139.32911 1.000 5.17764 168 PHE A CA 1
ATOM 1354 C C . PHE A 1 171 ? 150.65136 160.52135 139.35612 1.000 0.04799 168 PHE A C 1
ATOM 1355 O O . PHE A 1 171 ? 151.28741 161.08038 138.45259 1.000 2.76683 168 PHE A O 1
ATOM 1363 N N . LEU A 1 172 ? 150.15158 161.19382 140.39737 1.000 0.74214 169 LEU A N 1
ATOM 1364 C CA . LEU A 1 172 ? 150.34911 162.63817 140.50033 1.000 2.76289 169 LEU A CA 1
ATOM 1365 C C . LEU A 1 172 ? 151.82804 162.99335 140.60970 1.000 9.18720 169 LEU A C 1
ATOM 1366 O O . LEU A 1 172 ? 152.29694 163.94666 139.97005 1.000 7.64488 169 LEU A O 1
ATOM 1371 N N . TYR A 1 173 ? 152.57946 162.24319 141.42259 1.000 15.77722 170 TYR A N 1
ATOM 1372 C CA . TYR A 1 173 ? 153.99608 162.55528 141.60185 1.000 7.18850 170 TYR A CA 1
ATOM 1373 C C . TYR A 1 173 ? 154.77832 162.36792 140.30653 1.000 6.49743 170 TYR A C 1
ATOM 1374 O O . TYR A 1 173 ? 155.62139 163.20547 139.95739 1.000 6.52668 170 TYR A O 1
ATOM 1383 N N . VAL A 1 174 ? 154.51002 161.28155 139.57570 1.000 2.53322 171 VAL A N 1
ATOM 1384 C CA . VAL A 1 174 ? 155.19670 161.06530 138.30328 1.000 9.10501 171 VAL A CA 1
ATOM 1385 C C . VAL A 1 174 ? 154.82711 162.15618 137.30649 1.000 7.25125 171 VAL A C 1
ATOM 1386 O O . VAL A 1 174 ? 155.67471 162.62662 136.53645 1.000 0.25409 171 VAL A O 1
ATOM 1390 N N . LEU A 1 175 ? 153.55769 162.57493 137.29993 1.000 8.84165 172 LEU A N 1
ATOM 1391 C CA . LEU A 1 175 ? 153.14008 163.64164 136.39487 1.000 7.70488 172 LEU A CA 1
ATOM 1392 C C . LEU A 1 175 ? 153.89172 164.93661 136.67799 1.000 3.29218 172 LEU A C 1
ATOM 1393 O O . LEU A 1 175 ? 154.37821 165.59833 135.75144 1.000 7.96041 172 LEU A O 1
ATOM 1398 N N . LEU A 1 176 ? 154.00928 165.30889 137.95465 1.000 5.23038 173 LEU A N 1
ATOM 1399 C CA . LEU A 1 176 ? 154.75542 166.51873 138.29436 1.000 9.51418 173 LEU A CA 1
ATOM 1400 C C . LEU A 1 176 ? 156.22733 166.38767 137.91660 1.000 8.87479 173 LEU A C 1
ATOM 1401 O O . LEU A 1 176 ? 156.83029 167.33661 137.39591 1.000 5.17515 173 LEU A O 1
ATOM 1406 N N . ALA A 1 177 ? 156.82234 165.21667 138.16644 1.000 9.89889 174 ALA A N 1
ATOM 1407 C CA . ALA A 1 177 ? 158.22895 165.01759 137.82831 1.000 7.73399 174 ALA A CA 1
ATOM 1408 C C . ALA A 1 177 ? 158.46406 165.15689 136.33038 1.000 3.33759 174 ALA A C 1
ATOM 1409 O O . ALA A 1 177 ? 159.45936 165.75271 135.90348 1.000 0.88481 174 ALA A O 1
ATOM 1411 N N . LEU A 1 178 ? 157.56215 164.60661 135.51545 1.000 5.26335 175 LEU A N 1
ATOM 1412 C CA . LEU A 1 178 ? 157.68815 164.75998 134.06917 1.000 4.16585 175 LEU A CA 1
ATOM 1413 C C . LEU A 1 178 ? 157.49026 166.20989 133.64497 1.000 8.00142 175 LEU A C 1
ATOM 1414 O O . LEU A 1 178 ? 158.17430 166.69306 132.73566 1.000 9.32685 175 LEU A O 1
ATOM 1419 N N . LYS A 1 179 ? 156.55547 166.91900 134.28423 1.000 8.12164 176 LYS A N 1
ATOM 1420 C CA . LYS A 1 179 ? 156.30613 168.30676 133.90510 1.000 8.31885 176 LYS A CA 1
ATOM 1421 C C . LYS A 1 179 ? 157.47376 169.21997 134.26025 1.000 7.80099 176 LYS A C 1
ATOM 1422 O O . LYS A 1 179 ? 157.67796 170.24079 133.59358 1.000 10.86983 176 LYS A O 1
ATOM 1428 N N . LEU A 1 180 ? 158.23821 168.88847 135.30595 1.000 29.53176 177 LEU A N 1
ATOM 1429 C CA . LEU A 1 180 ? 159.38024 169.72871 135.66667 1.000 31.77942 177 LEU A CA 1
ATOM 1430 C C . LEU A 1 180 ? 160.42874 169.76679 134.55998 1.000 33.18295 177 LEU A C 1
ATOM 1431 O O . LEU A 1 180 ? 160.99336 170.82801 134.27157 1.000 27.86183 177 LEU A O 1
ATOM 1436 N N . ARG A 1 181 ? 160.70551 168.62657 133.93085 1.000 33.31254 178 ARG A N 1
ATOM 1437 C CA . ARG A 1 181 ? 161.78822 168.51230 132.96303 1.000 33.93216 178 ARG A CA 1
ATOM 1438 C C . ARG A 1 181 ? 161.35395 168.83778 131.53900 1.000 30.50993 178 ARG A C 1
ATOM 1439 O O . ARG A 1 181 ? 162.15505 168.68872 130.61141 1.000 31.75218 178 ARG A O 1
ATOM 1447 N N . SER A 1 182 ? 160.11174 169.26774 131.34221 1.000 72.22347 179 SER A N 1
ATOM 1448 C CA . SER A 1 182 ? 159.66758 169.65622 130.01171 1.000 68.00980 179 SER A CA 1
ATOM 1449 C C . SER A 1 182 ? 160.38029 170.93402 129.57276 1.000 69.35468 179 SER A C 1
ATOM 1450 O O . SER A 1 182 ? 160.57772 171.84485 130.38246 1.000 67.50271 179 SER A O 1
ATOM 1453 N N . PRO A 1 183 ? 160.78317 171.03038 128.30216 1.000 104.79637 180 PRO A N 1
ATOM 1454 C CA . PRO A 1 183 ? 161.48430 172.24241 127.84630 1.000 105.11515 180 PRO A CA 1
ATOM 1455 C C . PRO A 1 183 ? 160.63121 173.50007 127.87782 1.000 110.05346 180 PRO A C 1
ATOM 1456 O O . PRO A 1 183 ? 161.19313 174.60204 127.90384 1.000 108.88122 180 PRO A O 1
ATOM 1460 N N . ASP A 1 184 ? 159.30612 173.37902 127.87419 1.000 124.03261 181 ASP A N 1
ATOM 1461 C CA . ASP A 1 184 ? 158.44837 174.55624 127.85722 1.000 128.85029 181 ASP A CA 1
ATOM 1462 C C . ASP A 1 184 ? 158.54132 175.30708 129.18084 1.000 132.32057 181 ASP A C 1
ATOM 1463 O O . ASP A 1 184 ? 158.58572 174.70366 130.25627 1.000 133.52957 181 ASP A O 1
ATOM 1468 N N . GLU A 1 185 ? 158.57274 176.63859 129.09427 1.000 106.19261 182 GLU A N 1
ATOM 1469 C CA . GLU A 1 185 ? 158.70388 177.46362 130.29051 1.000 110.99284 182 GLU A CA 1
ATOM 1470 C C . GLU A 1 185 ? 157.40474 177.51302 131.08745 1.000 106.54570 182 GLU A C 1
ATOM 1471 O O . GLU A 1 185 ? 157.43115 177.46485 132.32274 1.000 108.87416 182 GLU A O 1
ATOM 1477 N N . GLU A 1 186 ? 156.26308 177.61661 130.40154 1.000 113.70632 183 GLU A N 1
ATOM 1478 C CA . GLU A 1 186 ? 154.98218 177.68806 131.09947 1.000 111.64233 183 GLU A CA 1
ATOM 1479 C C . GLU A 1 186 ? 154.70691 176.41261 131.88652 1.000 113.01318 183 GLU A C 1
ATOM 1480 O O . GLU A 1 186 ? 154.21501 176.46628 133.02139 1.000 110.21504 183 GLU A O 1
ATOM 1486 N N . LEU A 1 187 ? 155.00949 175.25420 131.29622 1.000 80.66076 184 LEU A N 1
ATOM 1487 C CA . LEU A 1 187 ? 154.81940 173.99454 132.00552 1.000 88.13852 184 LEU A CA 1
ATOM 1488 C C . LEU A 1 187 ? 155.71242 173.92056 133.23635 1.000 88.16449 184 LEU A C 1
ATOM 1489 O O . LEU A 1 187 ? 155.28096 173.45790 134.30000 1.000 81.64240 184 LEU A O 1
ATOM 1494 N N . ARG A 1 188 ? 156.96193 174.37488 133.11159 1.000 78.91537 185 ARG A N 1
ATOM 1495 C CA . ARG A 1 188 ? 157.85984 174.38751 134.26100 1.000 86.53595 185 ARG A CA 1
ATOM 1496 C C . ARG A 1 188 ? 157.33653 175.30353 135.35824 1.000 82.00044 185 ARG A C 1
ATOM 1497 O O . ARG A 1 188 ? 157.40302 174.96161 136.54298 1.000 86.70137 185 ARG A O 1
ATOM 1505 N N . GLU A 1 189 ? 156.81147 176.47284 134.98449 1.000 102.10658 186 GLU A N 1
ATOM 1506 C CA . GLU A 1 189 ? 156.26441 177.38753 135.98252 1.000 106.44024 186 GLU A CA 1
ATOM 1507 C C . GLU A 1 189 ? 155.05400 176.78404 136.68415 1.000 106.16435 186 GLU A C 1
ATOM 1508 O O . GLU A 1 189 ? 154.91161 176.90301 137.90708 1.000 109.58048 186 GLU A O 1
ATOM 1514 N N . GLU A 1 190 ? 154.16844 176.13423 135.92601 1.000 94.51096 187 GLU A N 1
ATOM 1515 C CA . GLU A 1 190 ? 152.99129 175.51668 136.53068 1.000 100.95113 187 GLU A CA 1
ATOM 1516 C C . GLU A 1 190 ? 153.38370 174.38658 137.47738 1.000 95.04655 187 GLU A C 1
ATOM 1517 O O . GLU A 1 190 ? 152.83016 174.26336 138.57955 1.000 93.31642 187 GLU A O 1
ATOM 1523 N N . ALA A 1 191 ? 154.34601 173.55565 137.06924 1.000 44.28182 188 ALA A N 1
ATOM 1524 C CA . ALA A 1 191 ? 154.81354 172.48498 137.94209 1.000 40.12906 188 ALA A CA 1
ATOM 1525 C C . ALA A 1 191 ? 155.49227 173.04427 139.18629 1.000 40.46301 188 ALA A C 1
ATOM 1526 O O . ALA A 1 191 ? 155.34958 172.48938 140.28222 1.000 42.08105 188 ALA A O 1
ATOM 1528 N N . ARG A 1 192 ? 156.23989 174.14159 139.03705 1.000 44.92308 189 ARG A N 1
ATOM 1529 C CA . ARG A 1 192 ? 156.85492 174.78468 140.19303 1.000 47.43037 189 ARG A CA 1
ATOM 1530 C C . ARG A 1 192 ? 155.79911 175.30058 141.15955 1.000 44.92969 189 ARG A C 1
ATOM 1531 O O . ARG A 1 192 ? 155.95145 175.17692 142.37907 1.000 51.52024 189 ARG A O 1
ATOM 1539 N N . ARG A 1 193 ? 154.72386 175.89086 140.63215 1.000 43.95704 190 ARG A N 1
ATOM 1540 C CA . ARG A 1 193 ? 153.63585 176.34662 141.49272 1.000 51.77742 190 ARG A CA 1
ATOM 1541 C C . ARG A 1 193 ? 152.99246 175.17917 142.23099 1.000 43.95954 190 ARG A C 1
ATOM 1542 O O . ARG A 1 193 ? 152.68971 175.28044 143.42647 1.000 49.91476 190 ARG A O 1
ATOM 1550 N N . ALA A 1 194 ? 152.77349 174.06109 141.53395 1.000 26.42462 191 ALA A N 1
ATOM 1551 C CA . ALA A 1 194 ? 152.18896 172.89258 142.18813 1.000 26.47588 191 ALA A CA 1
ATOM 1552 C C . ALA A 1 194 ? 153.09697 172.35868 143.29209 1.000 27.10091 191 ALA A C 1
ATOM 1553 O O . ALA A 1 194 ? 152.62704 172.02250 144.38732 1.000 25.11249 191 ALA A O 1
ATOM 1555 N N . VAL A 1 195 ? 154.40257 172.27805 143.02597 1.000 30.07425 192 VAL A N 1
ATOM 1556 C CA . VAL A 1 195 ? 155.33774 171.79199 144.03757 1.000 25.63756 192 VAL A CA 1
ATOM 1557 C C . VAL A 1 195 ? 155.38879 172.74760 145.22383 1.000 26.67752 192 VAL A C 1
ATOM 1558 O O . VAL A 1 195 ? 155.46936 172.31816 146.38104 1.000 26.16057 192 VAL A O 1
ATOM 1562 N N . ALA A 1 196 ? 155.34792 174.05568 144.95886 1.000 37.55495 193 ALA A N 1
ATOM 1563 C CA . ALA A 1 196 ? 155.34092 175.03376 146.04089 1.000 34.32806 193 ALA A CA 1
ATOM 1564 C C . ALA A 1 196 ? 154.08865 174.89955 146.89559 1.000 37.51885 193 ALA A C 1
ATOM 1565 O O . ALA A 1 196 ? 154.14842 175.03071 148.12296 1.000 32.08872 193 ALA A O 1
ATOM 1567 N N . PHE A 1 197 ? 152.94069 174.65049 146.26318 1.000 29.63734 194 PHE A N 1
ATOM 1568 C CA . PHE A 1 197 ? 151.72137 174.40320 147.02586 1.000 27.35803 194 PHE A CA 1
ATOM 1569 C C . PHE A 1 197 ? 151.85106 173.14710 147.87836 1.000 22.53655 194 PHE A C 1
ATOM 1570 O O . PHE A 1 197 ? 151.41685 173.12451 149.03585 1.000 25.75098 194 PHE A O 1
ATOM 1578 N N . LEU A 1 198 ? 152.44285 172.08903 147.32048 1.000 34.74323 195 LEU A N 1
ATOM 1579 C CA . LEU A 1 198 ? 152.53267 170.82780 148.05118 1.000 29.15949 195 LEU A CA 1
ATOM 1580 C C . LEU A 1 198 ? 153.48913 170.92062 149.23598 1.000 28.92418 195 LEU A C 1
ATOM 1581 O O . LEU A 1 198 ? 153.18683 170.41112 150.32093 1.000 34.33256 195 LEU A O 1
ATOM 1586 N N . TYR A 1 199 ? 154.64723 171.56052 149.05468 1.000 48.68575 196 TYR A N 1
ATOM 1587 C CA . TYR A 1 199 ? 155.71511 171.49602 150.04347 1.000 55.74717 196 TYR A CA 1
ATOM 1588 C C . TYR A 1 199 ? 156.13091 172.83862 150.62957 1.000 56.28834 196 TYR A C 1
ATOM 1589 O O . TYR A 1 199 ? 156.87354 172.85053 151.61748 1.000 56.40560 196 TYR A O 1
ATOM 1598 N N . GLY A 1 200 ? 155.69028 173.95578 150.06751 1.000 61.50170 197 GLY A N 1
ATOM 1599 C CA . GLY A 1 200 ? 156.03827 175.25057 150.61056 1.000 66.61758 197 GLY A CA 1
ATOM 1600 C C . GLY A 1 200 ? 157.01565 176.00816 149.72505 1.000 68.36583 197 GLY A C 1
ATOM 1601 O O . GLY A 1 200 ? 157.73153 175.43867 148.89795 1.000 58.96602 197 GLY A O 1
ATOM 1602 N N . GLU A 1 201 ? 157.03785 177.33043 149.91152 1.000 66.43351 198 GLU A N 1
ATOM 1603 C CA . GLU A 1 201 ? 157.89947 178.18562 149.10020 1.000 68.24302 198 GLU A CA 1
ATOM 1604 C C . GLU A 1 201 ? 159.37473 177.92630 149.38131 1.000 70.10585 198 GLU A C 1
ATOM 1605 O O . GLU A 1 201 ? 160.19957 177.94044 148.45949 1.000 63.51001 198 GLU A O 1
ATOM 1611 N N . GLU A 1 202 ? 159.72761 177.70233 150.64900 1.000 112.29318 199 GLU A N 1
ATOM 1612 C CA . GLU A 1 202 ? 161.13254 177.54108 151.01072 1.000 108.57410 199 GLU A CA 1
ATOM 1613 C C . GLU A 1 202 ? 161.73587 176.29991 150.36540 1.000 106.65540 199 GLU A C 1
ATOM 1614 O O . GLU A 1 202 ? 162.88875 176.32188 149.91865 1.000 104.17122 199 GLU A O 1
ATOM 1620 N N . PHE A 1 203 ? 160.97442 175.20512 150.31407 1.000 92.40736 200 PHE A N 1
ATOM 1621 C CA . PHE A 1 203 ? 161.49824 173.96430 149.75222 1.000 94.35959 200 PHE A CA 1
ATOM 1622 C C . PHE A 1 203 ? 161.78168 174.10198 148.26110 1.000 95.17485 200 PHE A C 1
ATOM 1623 O O . PHE A 1 203 ? 162.78293 173.57590 147.76146 1.000 92.50362 200 PHE A O 1
ATOM 1631 N N . VAL A 1 204 ? 160.91086 174.80291 147.53198 1.000 74.27350 201 VAL A N 1
ATOM 1632 C CA . VAL A 1 204 ? 161.08887 174.93439 146.08943 1.000 69.81753 201 VAL A CA 1
ATOM 1633 C C . VAL A 1 204 ? 162.06284 176.05208 145.73376 1.000 69.13020 201 VAL A C 1
ATOM 1634 O O . VAL A 1 204 ? 162.65267 176.02917 144.64584 1.000 72.53766 201 VAL A O 1
ATOM 1638 N N . LYS A 1 205 ? 162.27134 177.01863 146.62813 1.000 94.66200 202 LYS A N 1
ATOM 1639 C CA . LYS A 1 205 ? 163.15675 178.13744 146.33349 1.000 90.45196 202 LYS A CA 1
ATOM 1640 C C . LYS A 1 205 ? 164.62689 177.82037 146.57579 1.000 95.12135 202 LYS A C 1
ATOM 1641 O O . LYS A 1 205 ? 165.47717 178.67749 146.31307 1.000 91.18892 202 LYS A O 1
ATOM 1647 N N . ALA A 1 206 ? 164.95072 176.62245 147.06596 1.000 88.46659 203 ALA A N 1
ATOM 1648 C CA . ALA A 1 206 ? 166.32629 176.26592 147.39448 1.000 90.45515 203 ALA A CA 1
ATOM 1649 C C . ALA A 1 206 ? 166.79754 175.01245 146.66423 1.000 91.67912 203 ALA A C 1
ATOM 1650 O O . ALA A 1 206 ? 167.84242 174.45506 147.01430 1.000 91.11804 203 ALA A O 1
ATOM 1652 N N . HIS A 1 207 ? 166.05634 174.55478 145.65738 1.000 87.57852 204 HIS A N 1
ATOM 1653 C CA . HIS A 1 207 ? 166.40285 173.34312 144.92970 1.000 85.79142 204 HIS A CA 1
ATOM 1654 C C . HIS A 1 207 ? 166.34410 173.59158 143.42965 1.000 91.76646 204 HIS A C 1
ATOM 1655 O O . HIS A 1 207 ? 165.55357 174.40626 142.94634 1.000 93.17708 204 HIS A O 1
ATOM 1662 N N . SER A 1 208 ? 167.19433 172.87595 142.69876 1.000 75.85217 205 SER A N 1
ATOM 1663 C CA . SER A 1 208 ? 167.20389 172.93586 141.24730 1.000 75.08890 205 SER A CA 1
ATOM 1664 C C . SER A 1 208 ? 166.13212 172.01219 140.67074 1.000 81.25833 205 SER A C 1
ATOM 1665 O O . SER A 1 208 ? 165.53184 171.19444 141.37310 1.000 81.56568 205 SER A O 1
ATOM 1668 N N . ASP A 1 209 ? 165.89256 172.15384 139.36432 1.000 71.11650 206 ASP A N 1
ATOM 1669 C CA . ASP A 1 209 ? 164.82346 171.39411 138.72228 1.000 69.22685 206 ASP A CA 1
ATOM 1670 C C . ASP A 1 209 ? 165.10022 169.89606 138.74447 1.000 69.23321 206 ASP A C 1
ATOM 1671 O O . ASP A 1 209 ? 164.19705 169.09926 139.02371 1.000 63.83952 206 ASP A O 1
ATOM 1676 N N . GLU A 1 210 ? 166.33579 169.49039 138.44698 1.000 71.31021 207 GLU A N 1
ATOM 1677 C CA . GLU A 1 210 ? 166.64864 168.06539 138.42408 1.000 67.78902 207 GLU A CA 1
ATOM 1678 C C . GLU A 1 210 ? 166.52469 167.45190 139.81267 1.000 71.48463 207 GLU A C 1
ATOM 1679 O O . GLU A 1 210 ? 166.05574 166.31604 139.95683 1.000 72.91574 207 GLU A O 1
ATOM 1685 N N . GLU A 1 211 ? 166.94100 168.18646 140.84625 1.000 72.51552 208 GLU A N 1
ATOM 1686 C CA . GLU A 1 211 ? 166.78530 167.69247 142.20978 1.000 79.03422 208 GLU A CA 1
ATOM 1687 C C . GLU A 1 211 ? 165.31457 167.52336 142.57136 1.000 71.64533 208 GLU A C 1
ATOM 1688 O O . GLU A 1 211 ? 164.93239 166.52356 143.19100 1.000 73.66680 208 GLU A O 1
ATOM 1694 N N . LEU A 1 212 ? 164.47292 168.48916 142.19116 1.000 33.76615 209 LEU A N 1
ATOM 1695 C CA . LEU A 1 212 ? 163.04085 168.36228 142.44583 1.000 27.39338 209 LEU A CA 1
ATOM 1696 C C . LEU A 1 212 ? 162.45374 167.16346 141.71208 1.000 32.27015 209 LEU A C 1
ATOM 1697 O O . LEU A 1 212 ? 161.64266 166.41628 142.27429 1.000 32.38671 209 LEU A O 1
ATOM 1702 N N . ALA A 1 213 ? 162.85200 166.96467 140.45362 1.000 29.45644 210 ALA A N 1
ATOM 1703 C CA . ALA A 1 213 ? 162.35172 165.82672 139.69173 1.000 26.30318 210 ALA A CA 1
ATOM 1704 C C . ALA A 1 213 ? 162.76003 164.51018 140.33765 1.000 29.96643 210 ALA A C 1
ATOM 1705 O O . ALA A 1 213 ? 161.95053 163.58057 140.43408 1.000 20.43842 210 ALA A O 1
ATOM 1707 N N . GLU A 1 214 ? 164.01004 164.41364 140.79636 1.000 52.81603 211 GLU A N 1
ATOM 1708 C CA . GLU A 1 214 ? 164.45973 163.18554 141.44493 1.000 52.08473 211 GLU A CA 1
ATOM 1709 C C . GLU A 1 214 ? 163.73626 162.95045 142.76658 1.000 49.75267 211 GLU A C 1
ATOM 1710 O O . GLU A 1 214 ? 163.38544 161.80951 143.09238 1.000 50.42880 211 GLU A O 1
ATOM 1716 N N . LEU A 1 215 ? 163.50662 164.01073 143.54492 1.000 34.46963 212 LEU A N 1
ATOM 1717 C CA . LEU A 1 215 ? 162.76847 163.85160 144.79443 1.000 32.03628 212 LEU A CA 1
ATOM 1718 C C . LEU A 1 215 ? 161.34512 163.37356 144.53406 1.000 34.09366 212 LEU A C 1
ATOM 1719 O O . LEU A 1 215 ? 160.83930 162.48246 145.23097 1.000 31.85372 212 LEU A O 1
ATOM 1724 N N . LEU A 1 216 ? 160.68473 163.94640 143.52548 1.000 21.66118 213 LEU A N 1
ATOM 1725 C CA . LEU A 1 216 ? 159.32432 163.52397 143.21419 1.000 16.26181 213 LEU A CA 1
ATOM 1726 C C . LEU A 1 216 ? 159.29688 162.09354 142.68875 1.000 14.49727 213 LEU A C 1
ATOM 1727 O O . LEU A 1 216 ? 158.36428 161.33792 142.98185 1.000 18.54476 213 LEU A O 1
ATOM 1732 N N . LEU A 1 217 ? 160.31580 161.69411 141.92607 1.000 16.10557 214 LEU A N 1
ATOM 1733 C CA . LEU A 1 217 ? 160.38366 160.31083 141.46517 1.000 15.97558 214 LEU A CA 1
ATOM 1734 C C . LEU A 1 217 ? 160.60040 159.34861 142.63040 1.000 12.30022 214 LEU A C 1
ATOM 1735 O O . LEU A 1 217 ? 160.05097 158.24045 142.63987 1.000 15.57480 214 LEU A O 1
ATOM 1740 N N . GLU A 1 218 ? 161.39594 159.75136 143.62416 1.000 27.04382 215 GLU A N 1
ATOM 1741 C CA . GLU A 1 218 ? 161.55360 158.92594 144.81994 1.000 36.52515 215 GLU A CA 1
ATOM 1742 C C . GLU A 1 218 ? 160.23847 158.80093 145.58170 1.000 31.27695 215 GLU A C 1
ATOM 1743 O O . GLU A 1 218 ? 159.90102 157.72255 146.09289 1.000 33.97393 215 GLU A O 1
ATOM 1749 N N . ARG A 1 219 ? 159.48629 159.89960 145.67662 1.000 20.68801 216 ARG A N 1
ATOM 1750 C CA . ARG A 1 219 ? 158.16823 159.83640 146.30251 1.000 24.80722 216 ARG A CA 1
ATOM 1751 C C . ARG A 1 219 ? 157.24257 158.90252 145.53033 1.000 17.97762 216 ARG A C 1
ATOM 1752 O O . ARG A 1 219 ? 156.44068 158.17060 146.12532 1.000 21.18953 216 ARG A O 1
ATOM 1760 N N . ALA A 1 220 ? 157.34270 158.91694 144.20036 1.000 1.49938 217 ALA A N 1
ATOM 1761 C CA . ALA A 1 220 ? 156.57374 157.98664 143.38181 1.000 3.94833 217 ALA A CA 1
ATOM 1762 C C . ALA A 1 220 ? 156.95948 156.54289 143.67380 1.000 9.54873 217 ALA A C 1
ATOM 1763 O O . ALA A 1 220 ? 156.09535 155.66072 143.72819 1.000 1.10278 217 ALA A O 1
ATOM 1765 N N . ARG A 1 221 ? 158.25656 156.28006 143.84528 1.000 6.84020 218 ARG A N 1
ATOM 1766 C CA . ARG A 1 221 ? 158.69828 154.93115 144.19363 1.000 5.09641 218 ARG A CA 1
ATOM 1767 C C . ARG A 1 221 ? 158.11249 154.48966 145.52905 1.000 3.54598 218 ARG A C 1
ATOM 1768 O O . ARG A 1 221 ? 157.65380 153.34826 145.67202 1.000 3.76993 218 ARG A O 1
ATOM 1776 N N . GLU A 1 222 ? 158.11709 155.38464 146.51925 1.000 24.89606 219 GLU A N 1
ATOM 1777 C CA . GLU A 1 222 ? 157.53859 155.04697 147.81863 1.000 23.01015 219 GLU A CA 1
ATOM 1778 C C . GLU A 1 222 ? 156.04207 154.76526 147.70680 1.000 20.20811 219 GLU A C 1
ATOM 1779 O O . GLU A 1 222 ? 155.53198 153.81413 148.31610 1.000 20.58546 219 GLU A O 1
ATOM 1785 N N . ALA A 1 223 ? 155.32040 155.58439 146.93468 1.000 8.74887 220 ALA A N 1
ATOM 1786 C CA . ALA A 1 223 ? 153.88628 155.36561 146.76121 1.000 9.48747 220 ALA A CA 1
ATOM 1787 C C . ALA A 1 223 ? 153.60484 154.03888 146.06497 1.000 6.38668 220 ALA A C 1
ATOM 1788 O O . ALA A 1 223 ? 152.67181 153.31707 146.44006 1.000 7.48003 220 ALA A O 1
ATOM 1790 N N . ILE A 1 224 ? 154.39898 153.70126 145.04572 1.000 9.17511 221 ILE A N 1
ATOM 1791 C CA . ILE A 1 224 ? 154.23058 152.42096 144.36200 1.000 8.36235 221 ILE A CA 1
ATOM 1792 C C . ILE A 1 224 ? 154.48566 151.26864 145.32332 1.000 5.51539 221 ILE A C 1
ATOM 1793 O O . ILE A 1 224 ? 153.77775 150.25446 145.30160 1.000 8.67110 221 ILE A O 1
ATOM 1798 N N . LEU A 1 225 ? 155.50303 151.40056 146.17799 1.000 15.66571 222 LEU A N 1
ATOM 1799 C CA . LEU A 1 225 ? 155.77835 150.35061 147.15386 1.000 14.36620 222 LEU A CA 1
ATOM 1800 C C . LEU A 1 225 ? 154.61438 150.17493 148.12422 1.000 10.86501 222 LEU A C 1
ATOM 1801 O O . LEU A 1 225 ? 154.24003 149.04335 148.45889 1.000 16.43668 222 LEU A O 1
ATOM 1806 N N . GLU A 1 226 ? 154.02519 151.28232 148.58463 1.000 19.87708 223 GLU A N 1
ATOM 1807 C CA . GLU A 1 226 ? 152.86892 151.18073 149.47515 1.000 10.98958 223 GLU A CA 1
ATOM 1808 C C . GLU A 1 226 ? 151.68980 150.50692 148.77848 1.000 14.67133 223 GLU A C 1
ATOM 1809 O O . GLU A 1 226 ? 151.00231 149.66077 149.37057 1.000 13.22890 223 GLU A O 1
ATOM 1815 N N . ALA A 1 227 ? 151.44302 150.86847 147.51645 1.000 5.84174 224 ALA A N 1
ATOM 1816 C CA . ALA A 1 227 ? 150.35936 150.24140 146.76626 1.000 5.33191 224 ALA A CA 1
ATOM 1817 C C . ALA A 1 227 ? 150.59767 148.74744 146.59961 1.000 5.50062 224 ALA A C 1
ATOM 1818 O O . ALA A 1 227 ? 149.66096 147.94787 146.69690 1.000 6.14960 224 ALA A O 1
ATOM 1820 N N . ALA A 1 228 ? 151.84495 148.35244 146.33747 1.000 13.06708 225 ALA A N 1
ATOM 1821 C CA . ALA A 1 228 ? 152.16818 146.93171 146.24941 1.000 7.86192 225 ALA A CA 1
ATOM 1822 C C . ALA A 1 228 ? 151.93599 146.23449 147.58119 1.000 11.90750 225 ALA A C 1
ATOM 1823 O O . ALA A 1 228 ? 151.50219 145.07764 147.61888 1.000 14.95386 225 ALA A O 1
ATOM 1825 N N . ARG A 1 229 ? 152.23663 146.91855 148.68569 1.000 24.70809 226 ARG A N 1
ATOM 1826 C CA . ARG A 1 229 ? 151.99015 146.33994 150.00249 1.000 18.56443 226 ARG A CA 1
ATOM 1827 C C . ARG A 1 229 ? 150.50489 146.09255 150.23798 1.000 22.91235 226 ARG A C 1
ATOM 1828 O O . ARG A 1 229 ? 150.12387 145.04162 150.76572 1.000 23.74364 226 ARG A O 1
ATOM 1836 N N . TYR A 1 230 ? 149.65033 147.04067 149.85573 1.000 3.68304 227 TYR A N 1
ATOM 1837 C CA . TYR A 1 230 ? 148.22877 146.94197 150.17690 1.000 8.54332 227 TYR A CA 1
ATOM 1838 C C . TYR A 1 230 ? 147.38211 146.28482 149.09094 1.000 5.26328 227 TYR A C 1
ATOM 1839 O O . TYR A 1 230 ? 146.15883 146.22758 149.24286 1.000 9.22815 227 TYR A O 1
ATOM 1848 N N . ASN A 1 231 ? 147.97920 145.78770 148.01114 1.000 19.28345 228 ASN A N 1
ATOM 1849 C CA . ASN A 1 231 ? 147.23208 145.16857 146.92229 1.000 17.56530 228 ASN A CA 1
ATOM 1850 C C . ASN A 1 231 ? 147.66411 143.71742 146.77309 1.000 12.38533 228 ASN A C 1
ATOM 1851 O O . ASN A 1 231 ? 148.86268 143.42294 146.75819 1.000 16.19330 228 ASN A O 1
ATOM 1856 N N . SER A 1 232 ? 146.68584 142.81673 146.65333 1.000 34.44074 229 SER A N 1
ATOM 1857 C CA . SER A 1 232 ? 146.98062 141.38566 146.66292 1.000 29.82317 229 SER A CA 1
ATOM 1858 C C . SER A 1 232 ? 147.77584 140.96155 145.43156 1.000 30.92235 229 SER A C 1
ATOM 1859 O O . SER A 1 232 ? 148.80309 140.28339 145.55060 1.000 38.67372 229 SER A O 1
ATOM 1862 N N . ALA A 1 233 ? 147.31156 141.33950 144.23731 1.000 21.92987 230 ALA A N 1
ATOM 1863 C CA . ALA A 1 233 ? 147.99196 140.91678 143.01553 1.000 17.70896 230 ALA A CA 1
ATOM 1864 C C . ALA A 1 233 ? 149.39471 141.50314 142.93014 1.000 25.55027 230 ALA A C 1
ATOM 1865 O O . ALA A 1 233 ? 150.35301 140.80126 142.57835 1.000 17.29923 230 ALA A O 1
ATOM 1867 N N . LEU A 1 234 ? 149.53559 142.79024 143.25153 1.000 19.27908 231 LEU A N 1
ATOM 1868 C CA . LEU A 1 234 ? 150.85200 143.41401 143.22274 1.000 15.40886 231 LEU A CA 1
ATOM 1869 C C . LEU A 1 234 ? 151.76850 142.81140 144.27799 1.000 17.76205 231 LEU A C 1
ATOM 1870 O O . LEU A 1 234 ? 152.96719 142.64707 144.04008 1.000 18.00905 231 LEU A O 1
ATOM 1875 N N . ARG A 1 235 ? 151.22645 142.47378 145.45124 1.000 23.65469 232 ARG A N 1
ATOM 1876 C CA . ARG A 1 235 ? 152.04510 141.83119 146.47634 1.000 24.37803 232 ARG A CA 1
ATOM 1877 C C . ARG A 1 235 ? 152.52886 140.46051 146.02038 1.000 25.70659 232 ARG A C 1
ATOM 1878 O O . ARG A 1 235 ? 153.68850 140.09457 146.24900 1.000 20.93287 232 ARG A O 1
ATOM 1886 N N . GLU A 1 236 ? 151.64904 139.68099 145.38709 1.000 72.80930 233 GLU A N 1
ATOM 1887 C CA . GLU A 1 236 ? 152.05193 138.37167 144.88376 1.000 69.68641 233 GLU A CA 1
ATOM 1888 C C . GLU A 1 236 ? 153.12540 138.50249 143.81125 1.000 72.39280 233 GLU A C 1
ATOM 1889 O O . GLU A 1 236 ? 154.10747 137.74988 143.80815 1.000 75.01026 233 GLU A O 1
ATOM 1895 N N . GLU A 1 237 ? 152.96074 139.46098 142.89624 1.000 53.89706 234 GLU A N 1
ATOM 1896 C CA . GLU A 1 237 ? 153.97405 139.67856 141.86770 1.000 60.39753 234 GLU A CA 1
ATOM 1897 C C . GLU A 1 237 ? 155.28990 140.14737 142.47949 1.000 53.53546 234 GLU A C 1
ATOM 1898 O O . GLU A 1 237 ? 156.37074 139.77227 142.01134 1.000 62.70743 234 GLU A O 1
ATOM 1904 N N . PHE A 1 238 ? 155.21533 140.97692 143.52212 1.000 33.70723 235 PHE A N 1
ATOM 1905 C CA . PHE A 1 238 ? 156.41289 141.46197 144.19788 1.000 32.37611 235 PHE A CA 1
ATOM 1906 C C . PHE A 1 238 ? 157.16351 140.32436 144.87581 1.000 32.88103 235 PHE A C 1
ATOM 1907 O O . PHE A 1 238 ? 158.39492 140.25004 144.79714 1.000 33.49339 235 PHE A O 1
ATOM 1915 N N . ASP A 1 239 ? 156.43789 139.42985 145.54816 1.000 58.97228 236 ASP A N 1
ATOM 1916 C CA . ASP A 1 239 ? 157.06695 138.30130 146.22274 1.000 56.13419 236 ASP A CA 1
ATOM 1917 C C . ASP A 1 239 ? 157.53483 137.22230 145.25606 1.000 59.63833 236 ASP A C 1
ATOM 1918 O O . ASP A 1 239 ? 158.42866 136.44420 145.60515 1.000 61.40116 236 ASP A O 1
ATOM 1923 N N . ALA A 1 240 ? 156.95625 137.15494 144.05497 1.000 46.83477 237 ALA A N 1
ATOM 1924 C CA . ALA A 1 240 ? 157.38097 136.15294 143.08516 1.000 44.49777 237 ALA A CA 1
ATOM 1925 C C . ALA A 1 240 ? 158.75816 136.44504 142.50475 1.000 46.62176 237 ALA A C 1
ATOM 1926 O O . ALA A 1 240 ? 159.36173 135.55202 141.90161 1.000 39.92896 237 ALA A O 1
ATOM 1928 N N . ALA A 1 241 ? 159.26774 137.66732 142.66634 1.000 42.29994 238 ALA A N 1
ATOM 1929 C CA . ALA A 1 241 ? 160.56285 138.01133 142.08790 1.000 49.64177 238 ALA A CA 1
ATOM 1930 C C . ALA A 1 241 ? 161.70565 137.45242 142.92662 1.000 48.65027 238 ALA A C 1
ATOM 1931 O O . ALA A 1 241 ? 162.49019 136.62061 142.45650 1.000 48.58057 238 ALA A O 1
ATOM 1933 N N . GLY A 1 242 ? 161.81580 137.89937 144.17466 1.000 74.23484 239 GLY A N 1
ATOM 1934 C CA . GLY A 1 242 ? 162.85928 137.41955 145.05922 1.000 76.33131 239 GLY A CA 1
ATOM 1935 C C . GLY A 1 242 ? 164.19933 138.08536 144.82382 1.000 80.53701 239 GLY A C 1
ATOM 1936 O O . GLY A 1 242 ? 164.62984 138.24035 143.67714 1.000 76.54710 239 GLY A O 1
ATOM 1937 N N . GLY A 1 243 ? 164.87200 138.47857 145.90226 1.000 88.45059 240 GLY A N 1
ATOM 1938 C CA . GLY A 1 243 ? 166.16079 139.11954 145.80296 1.000 82.62318 240 GLY A CA 1
ATOM 1939 C C . GLY A 1 243 ? 166.04586 140.61764 145.60957 1.000 85.29031 240 GLY A C 1
ATOM 1940 O O . GLY A 1 243 ? 165.15548 141.11050 144.90839 1.000 88.90338 240 GLY A O 1
ATOM 1941 N N . PRO A 1 244 ? 166.94099 141.37546 146.25094 1.000 105.99887 241 PRO A N 1
ATOM 1942 C CA . PRO A 1 244 ? 166.91704 142.83788 146.07004 1.000 100.01923 241 PRO A CA 1
ATOM 1943 C C . PRO A 1 244 ? 167.10249 143.27310 144.62649 1.000 104.19981 241 PRO A C 1
ATOM 1944 O O . PRO A 1 244 ? 166.49819 144.26647 144.20377 1.000 102.91176 241 PRO A O 1
ATOM 1948 N N . GLU A 1 245 ? 167.92224 142.55753 143.85281 1.000 112.59070 242 GLU A N 1
ATOM 1949 C CA . GLU A 1 245 ? 168.08993 142.90323 142.44447 1.000 112.72141 242 GLU A CA 1
ATOM 1950 C C . GLU A 1 245 ? 166.78729 142.72137 141.67465 1.000 114.57920 242 GLU A C 1
ATOM 1951 O O . GLU A 1 245 ? 166.40387 143.58153 140.87051 1.000 107.23163 242 GLU A O 1
ATOM 1957 N N . GLY A 1 246 ? 166.08911 141.60962 141.91343 1.000 85.33689 243 GLY A N 1
ATOM 1958 C CA . GLY A 1 246 ? 164.79625 141.41213 141.28050 1.000 86.56991 243 GLY A CA 1
ATOM 1959 C C . GLY A 1 246 ? 163.77773 142.45044 141.70797 1.000 85.92630 243 GLY A C 1
ATOM 1960 O O . GLY A 1 246 ? 162.97654 142.91978 140.89620 1.000 85.82652 243 GLY A O 1
ATOM 1961 N N . ARG A 1 247 ? 163.79677 142.82586 142.98928 1.000 78.26447 244 ARG A N 1
ATOM 1962 C CA . ARG A 1 247 ? 162.88371 143.85741 143.47122 1.000 78.56709 244 ARG A CA 1
ATOM 1963 C C . ARG A 1 247 ? 163.15187 145.19304 142.78859 1.000 78.03360 244 ARG A C 1
ATOM 1964 O O . ARG A 1 247 ? 162.21485 145.90235 142.39885 1.000 78.64408 244 ARG A O 1
ATOM 1972 N N . GLU A 1 248 ? 164.42783 145.55392 142.63720 1.000 66.70789 245 GLU A N 1
ATOM 1973 C CA . GLU A 1 248 ? 164.76569 146.80158 141.96161 1.000 66.66485 245 GLU A CA 1
ATOM 1974 C C . GLU A 1 248 ? 164.36773 146.75923 140.49119 1.000 71.91444 245 GLU A C 1
ATOM 1975 O O . GLU A 1 248 ? 163.88857 147.75984 139.94375 1.000 67.11576 245 GLU A O 1
ATOM 1981 N N . ALA A 1 249 ? 164.55509 145.61151 139.83453 1.000 48.04405 246 ALA A N 1
ATOM 1982 C CA . ALA A 1 249 ? 164.11078 145.48186 138.44974 1.000 51.76339 246 ALA A CA 1
ATOM 1983 C C . ALA A 1 249 ? 162.59840 145.63911 138.34125 1.000 55.96839 246 ALA A C 1
ATOM 1984 O O . ALA A 1 249 ? 162.09457 146.28502 137.41182 1.000 55.19016 246 ALA A O 1
ATOM 1986 N N . TRP A 1 250 ? 161.85871 145.05322 139.28538 1.000 48.32228 247 TRP A N 1
ATOM 1987 C CA . TRP A 1 250 ? 160.40576 145.18573 139.28565 1.000 53.10091 247 TRP A CA 1
ATOM 1988 C C . TRP A 1 250 ? 159.98479 146.63919 139.47284 1.000 47.88845 247 TRP A C 1
ATOM 1989 O O . TRP A 1 250 ? 159.08752 147.12985 138.77435 1.000 48.02593 247 TRP A O 1
ATOM 2000 N N . LEU A 1 251 ? 160.63500 147.35002 140.39865 1.000 51.20005 248 LEU A N 1
ATOM 2001 C CA . LEU A 1 251 ? 160.32728 148.76567 140.58584 1.000 47.50254 248 LEU A CA 1
ATOM 2002 C C . LEU A 1 251 ? 160.63417 14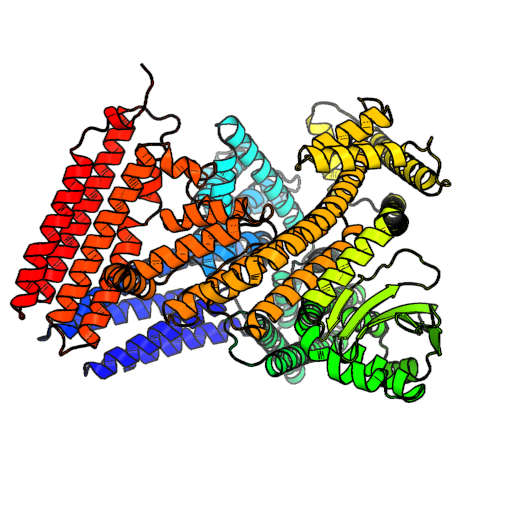9.57320 139.33308 1.000 50.48665 248 LEU A C 1
ATOM 2003 O O . LEU A 1 251 ? 159.87355 150.47788 138.96999 1.000 47.81842 248 LEU A O 1
ATOM 2008 N N . GLU A 1 252 ? 161.75198 149.27743 138.66718 1.000 71.70224 249 GLU A N 1
ATOM 2009 C CA . GLU A 1 252 ? 162.09321 150.02139 137.45948 1.000 74.95627 249 GLU A CA 1
ATOM 2010 C C . GLU A 1 252 ? 161.07447 149.77805 136.35254 1.000 73.29517 249 GLU A C 1
ATOM 2011 O O . GLU A 1 252 ? 160.68233 150.71368 135.64333 1.000 77.55454 249 GLU A O 1
ATOM 2017 N N . ARG A 1 253 ? 160.62943 148.52928 136.18976 1.000 54.75116 250 ARG A N 1
ATOM 2018 C CA . ARG A 1 253 ? 159.60000 148.24821 135.19183 1.000 58.01504 250 ARG A CA 1
ATOM 2019 C C . ARG A 1 253 ? 158.29561 148.96490 135.52492 1.000 60.75798 250 ARG A C 1
ATOM 2020 O O . ARG A 1 253 ? 157.62690 149.50521 134.63136 1.000 53.30946 250 ARG A O 1
ATOM 2028 N N . GLN A 1 254 ? 157.91458 148.97779 136.80656 1.000 42.10265 251 GLN A N 1
ATOM 2029 C CA . GLN A 1 254 ? 156.70174 149.68708 137.20477 1.000 39.96502 251 GLN A CA 1
ATOM 2030 C C . GLN A 1 254 ? 156.81053 151.17808 136.91055 1.000 38.02774 251 GLN A C 1
ATOM 2031 O O . GLN A 1 254 ? 155.85620 151.79113 136.41625 1.000 39.82322 251 GLN A O 1
ATOM 2037 N N . LEU A 1 255 ? 157.96584 151.77957 137.20736 1.000 21.16818 252 LEU A N 1
ATOM 2038 C CA . LEU A 1 255 ? 158.15548 153.19446 136.90329 1.000 17.92862 252 LEU A CA 1
ATOM 2039 C C . LEU A 1 255 ? 158.09701 153.45841 135.40673 1.000 15.18385 252 LEU A C 1
ATOM 2040 O O . LEU A 1 255 ? 157.53834 154.47067 134.97647 1.000 23.92188 252 LEU A O 1
ATOM 2045 N N . LEU A 1 256 ? 158.68532 152.57706 134.59583 1.000 26.61634 253 LEU A N 1
ATOM 2046 C CA . LEU A 1 256 ? 158.63361 152.78034 133.15045 1.000 27.61820 253 LEU A CA 1
ATOM 2047 C C . LEU A 1 256 ? 157.19948 152.72295 132.63536 1.000 29.11476 253 LEU A C 1
ATOM 2048 O O . LEU A 1 256 ? 156.78475 153.56431 131.82493 1.000 28.37543 253 LEU A O 1
ATOM 2053 N N . ARG A 1 257 ? 156.42190 151.74366 133.10460 1.000 22.62786 254 ARG A N 1
ATOM 2054 C CA . ARG A 1 257 ? 155.02724 151.64681 132.68102 1.000 22.09105 254 ARG A CA 1
ATOM 2055 C C . ARG A 1 257 ? 154.22644 152.86796 133.12453 1.000 27.66003 254 ARG A C 1
ATOM 2056 O O . ARG A 1 257 ? 153.43527 153.42237 132.34672 1.000 22.59827 254 ARG A O 1
ATOM 2064 N N . LEU A 1 258 ? 154.42799 153.31098 134.36866 1.000 1.86774 255 LEU A N 1
ATOM 2065 C CA . LEU A 1 258 ? 153.70905 154.48068 134.86194 1.000 3.05783 255 LEU A CA 1
ATOM 2066 C C . LEU A 1 258 ? 154.10135 155.73455 134.09265 1.000 1.14895 255 LEU A C 1
ATOM 2067 O O . LEU A 1 258 ? 153.25525 156.59161 133.81807 1.000 7.58494 255 LEU A O 1
ATOM 2072 N N . ARG A 1 259 ? 155.38172 155.86204 133.73828 1.000 13.80405 256 ARG A N 1
ATOM 2073 C CA . ARG A 1 259 ? 155.82728 157.00840 132.95587 1.000 14.28932 256 ARG A CA 1
ATOM 2074 C C . ARG A 1 259 ? 155.19908 157.00661 131.56970 1.000 13.78809 256 ARG A C 1
ATOM 2075 O O . ARG A 1 259 ? 154.79918 158.06071 131.06467 1.000 10.58724 256 ARG A O 1
ATOM 2083 N N . GLY A 1 260 ? 155.10215 155.83561 130.93763 1.000 7.54542 257 GLY A N 1
ATOM 2084 C CA . GLY A 1 260 ? 154.41059 155.76250 129.65846 1.000 10.33590 257 GLY A CA 1
ATOM 2085 C C . GLY A 1 260 ? 152.95011 156.16466 129.76165 1.000 9.03996 257 GLY A C 1
ATOM 2086 O O . GLY A 1 260 ? 152.43693 156.91714 128.92305 1.000 12.68953 257 GLY A O 1
ATOM 2087 N N . LEU A 1 261 ? 152.26374 155.68321 130.80282 1.000 2.25578 258 LEU A N 1
ATOM 2088 C CA . LEU A 1 261 ? 150.86724 156.06585 130.99962 1.000 8.44471 258 LEU A CA 1
ATOM 2089 C C . LEU A 1 261 ? 150.73226 157.56703 131.23116 1.000 5.25712 258 LEU A C 1
ATOM 2090 O O . LEU A 1 261 ? 149.79006 158.19799 130.73798 1.000 5.00102 258 LEU A O 1
ATOM 2095 N N . VAL A 1 262 ? 151.66398 158.15671 131.98218 1.000 1.32389 259 VAL A N 1
ATOM 2096 C CA . VAL A 1 262 ? 151.59843 159.58800 132.25897 1.000 2.82945 259 VAL A CA 1
ATOM 2097 C C . VAL A 1 262 ? 151.85861 160.39503 130.99144 1.000 8.00124 259 VAL A C 1
ATOM 2098 O O . VAL A 1 262 ? 151.23722 161.44000 130.77050 1.000 6.64260 259 VAL A O 1
ATOM 2102 N N . GLU A 1 263 ? 152.77448 159.93011 130.13679 1.000 14.51003 260 GLU A N 1
ATOM 2103 C CA . GLU A 1 263 ? 152.98565 160.60411 128.85698 1.000 15.67555 260 GLU A CA 1
ATOM 2104 C C . GLU A 1 263 ? 151.73448 160.54556 127.98917 1.000 17.05517 260 GLU A C 1
ATOM 2105 O O . GLU A 1 263 ? 151.37063 161.53631 127.34128 1.000 15.29328 260 GLU A O 1
ATOM 2111 N N . ARG A 1 264 ? 151.05946 159.39276 127.96315 1.000 28.71242 261 ARG A N 1
ATOM 2112 C CA . ARG A 1 264 ? 149.81068 159.29984 127.20825 1.000 21.16152 261 ARG A CA 1
ATOM 2113 C C . ARG A 1 264 ? 148.74728 160.23762 127.77451 1.000 26.23534 261 ARG A C 1
ATOM 2114 O O . ARG A 1 264 ? 148.01241 160.88900 127.01889 1.000 22.67786 261 ARG A O 1
ATOM 2122 N N . PHE A 1 265 ? 148.64869 160.32055 129.10407 1.000 6.88903 262 PHE A N 1
ATOM 2123 C CA . PHE A 1 265 ? 147.68093 161.23125 129.70822 1.000 11.76311 262 PHE A CA 1
ATOM 2124 C C . PHE A 1 265 ? 148.00486 162.68052 129.38002 1.000 12.80655 262 PHE A C 1
ATOM 2125 O O . PHE A 1 265 ? 147.09892 163.48768 129.15786 1.000 8.07522 262 PHE A O 1
ATOM 2133 N N . LEU A 1 266 ? 149.28909 163.03819 129.37451 1.000 18.38545 263 LEU A N 1
ATOM 2134 C CA . LEU A 1 266 ? 149.67002 164.39902 129.01299 1.000 22.33265 263 LEU A CA 1
ATOM 2135 C C . LEU A 1 266 ? 149.31695 164.69688 127.56287 1.000 23.97447 263 LEU A C 1
ATOM 2136 O O . LEU A 1 266 ? 148.86414 165.80119 127.24080 1.000 25.69961 263 LEU A O 1
ATOM 2141 N N . GLU A 1 267 ? 149.51960 163.72235 126.67238 1.000 54.16731 264 GLU A N 1
ATOM 2142 C CA . GLU A 1 267 ? 149.11911 163.90190 125.27947 1.000 55.78767 264 GLU A CA 1
ATOM 2143 C C . GLU A 1 267 ? 147.61612 164.12530 125.16302 1.000 54.14988 264 GLU A C 1
ATOM 2144 O O . GLU A 1 267 ? 147.16330 164.96778 124.37928 1.000 55.39220 264 GLU A O 1
ATOM 2150 N N . LEU A 1 268 ? 146.82706 163.36835 125.92840 1.000 15.45286 265 LEU A N 1
ATOM 2151 C CA . LEU A 1 268 ? 145.37835 163.56374 125.92393 1.000 19.96971 265 LEU A CA 1
ATOM 2152 C C . LEU A 1 268 ? 144.99706 164.93454 126.47607 1.000 20.09807 265 LEU A C 1
ATOM 2153 O O . LEU A 1 268 ? 144.11354 165.60819 125.93430 1.000 18.98401 265 LEU A O 1
ATOM 2158 N N . TRP A 1 269 ? 145.65380 165.35973 127.55772 1.000 25.03990 266 TRP A N 1
ATOM 2159 C CA . TRP A 1 269 ? 145.24174 166.55664 128.28451 1.000 22.12552 266 TRP A CA 1
ATOM 2160 C C . TRP A 1 269 ? 145.65296 167.83923 127.57492 1.000 24.66890 266 TRP A C 1
ATOM 2161 O O . TRP A 1 269 ? 144.91418 168.82873 127.61843 1.000 19.54091 266 TRP A O 1
ATOM 2172 N N . GLU A 1 270 ? 146.81840 167.85068 126.92403 1.000 33.68868 267 GLU A N 1
ATOM 2173 C CA . GLU A 1 270 ? 147.31494 169.07281 126.30154 1.000 36.51597 267 GLU A CA 1
ATOM 2174 C C . GLU A 1 270 ? 146.49167 169.50466 125.09560 1.000 31.85067 267 GLU A C 1
ATOM 2175 O O . GLU A 1 270 ? 146.69681 170.61648 124.59793 1.000 35.09426 267 GLU A O 1
ATOM 2181 N N . ASN A 1 271 ? 145.58094 168.66092 124.61077 1.000 38.14301 268 ASN A N 1
ATOM 2182 C CA . ASN A 1 271 ? 144.71683 169.02324 123.49421 1.000 40.52672 268 ASN A CA 1
ATOM 2183 C C . ASN A 1 271 ? 143.41690 169.68425 123.93224 1.000 36.70686 268 ASN A C 1
ATOM 2184 O O . ASN A 1 271 ? 142.85397 170.48200 123.17403 1.000 42.67178 268 ASN A O 1
ATOM 2189 N N . SER A 1 272 ? 142.92605 169.37007 125.12837 1.000 27.15646 269 SER A N 1
ATOM 2190 C CA . SER A 1 272 ? 141.64753 169.89690 125.58236 1.000 28.42426 269 SER A CA 1
ATOM 2191 C C . SER A 1 272 ? 141.70638 171.41197 125.73666 1.000 25.42319 269 SER A C 1
ATOM 2192 O O . SER A 1 272 ? 142.72081 171.97877 126.15012 1.000 27.46764 269 SER A O 1
ATOM 2195 N N . GLU A 1 273 ? 140.59900 172.06896 125.39612 1.000 51.72687 270 GLU A N 1
ATOM 2196 C CA . GLU A 1 273 ? 140.50212 173.51925 125.45646 1.000 54.24929 270 GLU A CA 1
ATOM 2197 C C . GLU A 1 273 ? 139.26417 173.92616 126.24374 1.000 49.27485 270 GLU A C 1
ATOM 2198 O O . GLU A 1 273 ? 138.33701 173.13736 126.44069 1.000 54.53300 270 GLU A O 1
ATOM 2204 N N . LEU A 1 274 ? 139.26415 175.17940 126.69036 1.000 62.83286 271 LEU A N 1
ATOM 2205 C CA . LEU A 1 274 ? 138.15219 175.74834 127.44165 1.000 70.42975 271 LEU A CA 1
ATOM 2206 C C . LEU A 1 274 ? 137.06682 176.23343 126.48904 1.000 62.87255 271 LEU A C 1
ATOM 2207 O O . LEU A 1 274 ? 137.35611 176.92875 125.50908 1.000 69.85204 271 LEU A O 1
ATOM 2212 N N . ARG A 1 275 ? 135.82226 175.86786 126.78148 1.000 57.74107 272 ARG A N 1
ATOM 2213 C CA . ARG A 1 275 ? 134.65551 176.39119 126.08858 1.000 55.08967 272 ARG A CA 1
ATOM 2214 C C . ARG A 1 275 ? 133.65691 176.89236 127.12203 1.000 58.22701 272 ARG A C 1
ATOM 2215 O O . ARG A 1 275 ? 133.41703 176.22907 128.13585 1.000 59.88480 272 ARG A O 1
ATOM 2223 N N . ALA A 1 276 ? 133.08460 178.06723 126.86570 1.000 83.78971 273 ALA A N 1
ATOM 2224 C CA . ALA A 1 276 ? 132.17956 178.68927 127.82349 1.000 81.93304 273 ALA A CA 1
ATOM 2225 C C . ALA A 1 276 ? 130.95278 177.81483 128.05240 1.000 82.54369 273 ALA A C 1
ATOM 2226 O O . ALA A 1 276 ? 130.32276 177.34543 127.09984 1.000 76.77616 273 ALA A O 1
ATOM 2228 N N . GLY A 1 277 ? 130.61187 177.60331 129.32121 1.000 87.82346 274 GLY A N 1
ATOM 2229 C CA . GLY A 1 277 ? 129.48439 176.77925 129.68271 1.000 85.03235 274 GLY A CA 1
ATOM 2230 C C . GLY A 1 277 ? 128.19432 177.56788 129.77002 1.000 91.67521 274 GLY A C 1
ATOM 2231 O O . GLY A 1 277 ? 128.14459 178.76118 129.45492 1.000 93.68621 274 GLY A O 1
ATOM 2232 N N . PRO A 1 278 ? 127.11400 176.90350 130.19061 1.000 82.30701 275 PRO A N 1
ATOM 2233 C CA . PRO A 1 278 ? 125.83142 177.61535 130.32673 1.000 82.26897 275 PRO A CA 1
ATOM 2234 C C . PRO A 1 278 ? 125.87163 178.74762 131.33821 1.000 82.99459 275 PRO A C 1
ATOM 2235 O O . PRO A 1 278 ? 125.22312 179.78092 131.13202 1.000 79.85914 275 PRO A O 1
ATOM 2239 N N . ASP A 1 279 ? 126.61963 178.58445 132.42805 1.000 133.72048 276 ASP A N 1
ATOM 2240 C CA . ASP A 1 279 ? 126.72005 179.59577 133.47090 1.000 134.97975 276 ASP A CA 1
ATOM 2241 C C . ASP A 1 279 ? 128.00279 180.41108 133.37778 1.000 139.13373 276 ASP A C 1
ATOM 2242 O O . ASP A 1 279 ? 128.27921 181.21708 134.27178 1.000 135.11372 276 ASP A O 1
ATOM 2247 N N . GLY A 1 280 ? 128.78909 180.22293 132.31955 1.000 99.85620 277 GLY A N 1
ATOM 2248 C CA . GLY A 1 280 ? 130.03338 180.93691 132.14892 1.000 102.30715 277 GLY A CA 1
ATOM 2249 C C . GLY A 1 280 ? 131.25368 180.25207 132.72372 1.000 102.53031 277 GLY A C 1
ATOM 2250 O O . GLY A 1 280 ? 132.37185 180.73802 132.51038 1.000 96.57655 277 GLY A O 1
ATOM 2251 N N . GLU A 1 281 ? 131.08182 179.14843 133.44673 1.000 95.98193 278 GLU A N 1
ATOM 2252 C CA . GLU A 1 281 ? 132.22582 178.41891 133.97389 1.000 91.27241 278 GLU A CA 1
ATOM 2253 C C . GLU A 1 281 ? 133.02442 177.79466 132.83739 1.000 92.13390 278 GLU A C 1
ATOM 2254 O O . GLU A 1 281 ? 132.46115 177.22545 131.89852 1.000 91.37540 278 GLU A O 1
ATOM 2260 N N . LEU A 1 282 ? 134.34626 177.90355 132.92696 1.000 87.01970 279 LEU A N 1
ATOM 2261 C CA . LEU A 1 282 ? 135.22694 177.36840 131.89736 1.000 91.21088 279 LEU A CA 1
ATOM 2262 C C . LEU A 1 282 ? 135.35618 175.85957 132.06915 1.000 89.44148 279 LEU A C 1
ATOM 2263 O O . LEU A 1 282 ? 135.83681 175.38397 133.10361 1.000 86.55693 279 LEU A O 1
ATOM 2268 N N . VAL A 1 283 ? 134.93226 175.11112 131.05382 1.000 46.04602 280 VAL A N 1
ATOM 2269 C CA . VAL A 1 283 ? 134.91618 173.65481 131.08687 1.000 41.97604 280 VAL A CA 1
ATOM 2270 C C . VAL A 1 283 ? 135.68899 173.12994 129.88447 1.000 39.04813 280 VAL A C 1
ATOM 2271 O O . VAL A 1 283 ? 135.65798 173.72773 128.80311 1.000 41.60553 280 VAL A O 1
ATOM 2275 N N . ALA A 1 284 ? 136.40083 172.02409 130.08386 1.000 24.63105 281 ALA A N 1
ATOM 2276 C CA . ALA A 1 284 ? 137.30133 171.47286 129.08117 1.000 30.87868 281 ALA A CA 1
ATOM 2277 C C . ALA A 1 284 ? 136.63923 170.31199 128.35179 1.000 28.57202 281 ALA A C 1
ATOM 2278 O O . ALA A 1 284 ? 136.06052 169.42314 128.98435 1.000 30.84166 281 ALA A O 1
ATOM 2280 N N . VAL A 1 285 ? 136.73047 170.32364 127.02556 1.000 22.01079 282 VAL A N 1
ATOM 2281 C CA . VAL A 1 285 ? 136.26827 169.21399 126.19580 1.000 19.08075 282 VAL A CA 1
ATOM 2282 C C . VAL A 1 285 ? 137.42686 168.77522 125.30662 1.000 21.07796 282 VAL A C 1
ATOM 2283 O O . VAL A 1 285 ? 138.18340 169.62480 124.81598 1.000 19.96125 282 VAL A O 1
ATOM 2287 N N . PRO A 1 286 ? 137.61251 167.47832 125.07682 1.000 9.01559 283 PRO A N 1
ATOM 2288 C CA . PRO A 1 286 ? 138.79173 167.02178 124.33372 1.000 3.95233 283 PRO A CA 1
ATOM 2289 C C . PRO A 1 286 ? 138.71709 167.38422 122.85838 1.000 0.83504 283 PRO A C 1
ATOM 2290 O O . PRO A 1 286 ? 137.65130 167.65341 122.30177 1.000 8.29057 283 PRO A O 1
ATOM 2294 N N . GLY A 1 287 ? 139.88673 167.39120 122.22731 1.000 30.29092 284 GLY A N 1
ATOM 2295 C CA . GLY A 1 287 ? 140.00646 167.63578 120.80580 1.000 38.75068 284 GLY A CA 1
ATOM 2296 C C . GLY A 1 287 ? 139.88662 166.35968 119.99985 1.000 30.31742 284 GLY A C 1
ATOM 2297 O O . GLY A 1 287 ? 139.31097 165.36329 120.44251 1.000 36.90302 284 GLY A O 1
ATOM 2298 N N . VAL A 1 288 ? 140.43870 166.39767 118.78578 1.000 27.52630 285 VAL A N 1
ATOM 2299 C CA . VAL A 1 288 ? 140.36278 165.23607 117.90428 1.000 28.06895 285 VAL A CA 1
ATOM 2300 C C . VAL A 1 288 ? 141.25143 164.10769 118.41678 1.000 25.39226 285 VAL A C 1
ATOM 2301 O O . VAL A 1 288 ? 140.84394 162.93974 118.43904 1.000 24.40608 285 VAL A O 1
ATOM 2305 N N . LYS A 1 289 ? 142.47728 164.43362 118.83395 1.000 20.66002 286 LYS A N 1
ATOM 2306 C CA . LYS A 1 289 ? 143.41649 163.39732 119.25432 1.000 18.44233 286 LYS A CA 1
ATOM 2307 C C . LYS A 1 289 ? 142.98271 162.73702 120.55800 1.000 23.74992 286 LYS A C 1
ATOM 2308 O O . LYS A 1 289 ? 143.18015 161.53068 120.74054 1.000 21.45376 286 LYS A O 1
ATOM 2314 N N . GLY A 1 290 ? 142.39281 163.50274 121.47707 1.000 7.68631 287 GLY A N 1
ATOM 2315 C CA . GLY A 1 290 ? 141.89366 162.90104 122.70364 1.000 8.51835 287 GLY A CA 1
ATOM 2316 C C . GLY A 1 290 ? 140.78877 161.89431 122.44653 1.000 10.47609 287 GLY A C 1
ATOM 2317 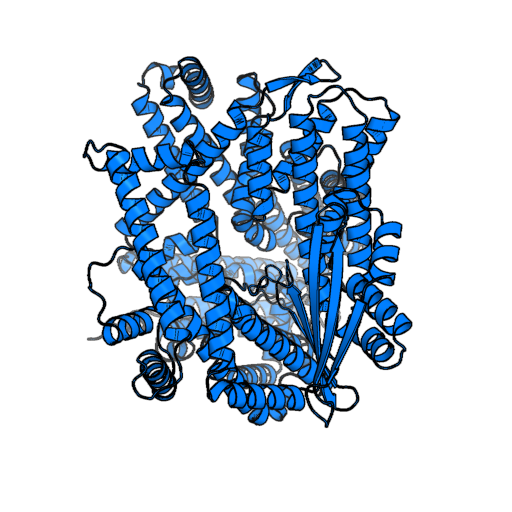O O . GLY A 1 290 ? 140.78703 160.79553 123.01035 1.000 15.14623 287 GLY A O 1
ATOM 2318 N N . LEU A 1 291 ? 139.83998 162.24972 121.57946 1.000 11.55455 288 LEU A N 1
ATOM 2319 C CA . LEU A 1 291 ? 138.77134 161.32263 121.23158 1.000 15.10969 288 LEU A CA 1
ATOM 2320 C C . LEU A 1 291 ? 139.29931 160.12603 120.45054 1.000 15.08162 288 LEU A C 1
ATOM 2321 O O . LEU A 1 291 ? 138.78054 159.01550 120.60022 1.000 12.92658 288 LEU A O 1
ATOM 2326 N N . GLU A 1 292 ? 140.32875 160.32437 119.62297 1.000 23.22597 289 GLU A N 1
ATOM 2327 C CA . GLU A 1 292 ? 140.95668 159.19214 118.94754 1.000 26.08960 289 GLU A CA 1
ATOM 2328 C C . GLU A 1 292 ? 141.59896 158.23964 119.95012 1.000 20.31690 289 GLU A C 1
ATOM 2329 O O . GLU A 1 292 ? 141.49626 157.01519 119.81020 1.000 24.95247 289 GLU A O 1
ATOM 2335 N N . ILE A 1 293 ? 142.26456 158.78459 120.97060 1.000 15.00282 290 ILE A N 1
ATOM 2336 C CA . ILE A 1 293 ? 142.84656 157.94671 122.01649 1.000 17.09212 290 ILE A CA 1
ATOM 2337 C C . ILE A 1 293 ? 141.75458 157.18323 122.75372 1.000 11.21512 290 ILE A C 1
ATOM 2338 O O . ILE A 1 293 ? 141.89779 155.98860 123.04607 1.000 15.69895 290 ILE A O 1
ATOM 2343 N N . ILE A 1 294 ? 140.64607 157.85948 123.06500 1.000 9.30218 291 ILE A N 1
ATOM 2344 C CA . ILE A 1 294 ? 139.54348 157.19732 123.76033 1.000 2.68525 291 ILE A CA 1
ATOM 2345 C C . ILE A 1 294 ? 138.96170 156.07745 122.90348 1.000 9.23099 291 ILE A C 1
ATOM 2346 O O . ILE A 1 294 ? 138.62325 155.00164 123.40985 1.000 6.77566 291 ILE A O 1
ATOM 2351 N N . LYS A 1 295 ? 138.83805 156.30684 121.59426 1.000 2.75842 292 LYS A N 1
ATOM 2352 C CA . LYS A 1 295 ? 138.29845 155.27571 120.71179 1.000 7.41695 292 LYS A CA 1
ATOM 2353 C C . LYS A 1 295 ? 139.24788 154.08688 120.59861 1.000 4.08554 292 LYS A C 1
ATOM 2354 O O . LYS A 1 295 ? 138.80419 152.93141 120.57366 1.000 10.45112 292 LYS A O 1
ATOM 2360 N N . LYS A 1 296 ? 140.55714 154.34626 120.53423 1.000 20.16912 293 LYS A N 1
ATOM 2361 C CA . LYS A 1 296 ? 141.52278 153.25044 120.54620 1.000 23.48728 293 LYS A CA 1
ATOM 2362 C C . LYS A 1 296 ? 141.43007 152.45427 121.84026 1.000 17.90764 293 LYS A C 1
ATOM 2363 O O . LYS A 1 296 ? 141.55627 151.22496 121.83167 1.000 18.90879 293 LYS A O 1
ATOM 2369 N N . LEU A 1 297 ? 141.22727 153.14040 122.96702 1.000 19.94970 294 LEU A N 1
ATOM 2370 C CA . LEU A 1 297 ? 141.03071 152.43682 124.23084 1.000 15.07412 294 LEU A CA 1
ATOM 2371 C C . LEU A 1 297 ? 139.76815 151.58577 124.19486 1.000 14.06926 294 LEU A C 1
ATOM 2372 O O . LEU A 1 297 ? 139.75759 150.45330 124.69052 1.000 14.87429 294 LEU A O 1
ATOM 2377 N N . LEU A 1 298 ? 138.69117 152.11956 123.61490 1.000 19.02335 295 LEU A N 1
ATOM 2378 C CA . LEU A 1 298 ? 137.43197 151.38463 123.55582 1.000 20.77866 295 LEU A CA 1
ATOM 2379 C C . LEU A 1 298 ? 137.53612 150.15668 122.66244 1.000 17.67200 295 LEU A C 1
ATOM 2380 O O . LEU A 1 298 ? 136.86729 149.14943 122.91807 1.000 19.21925 295 LEU A O 1
ATOM 2385 N N . GLU A 1 299 ? 138.35741 150.21742 121.61382 1.000 10.15657 296 GLU A N 1
ATOM 2386 C CA . GLU A 1 299 ? 138.55238 149.05986 120.74862 1.000 13.78967 296 GLU A CA 1
ATOM 2387 C C . GLU A 1 299 ? 139.37811 147.95699 121.40036 1.000 14.41687 296 GLU A C 1
ATOM 2388 O O . GLU A 1 299 ? 139.46892 146.86160 120.83688 1.000 19.20131 296 GLU A O 1
ATOM 2394 N N . GLU A 1 300 ? 139.98229 148.21444 122.55916 1.000 32.42881 297 GLU A N 1
ATOM 2395 C CA . GLU A 1 300 ? 140.80149 147.23117 123.25333 1.000 25.52959 297 GLU A CA 1
ATOM 2396 C C . GLU A 1 300 ? 140.13452 146.66522 124.49842 1.000 30.62416 297 GLU A C 1
ATOM 2397 O O . GLU A 1 300 ? 140.74339 145.84059 125.18746 1.000 24.82440 297 GLU A O 1
ATOM 2403 N N . GLY A 1 301 ? 138.91091 147.08003 124.80800 1.000 24.92650 298 GLY A N 1
ATOM 2404 C CA . GLY A 1 301 ? 138.21386 146.60066 125.98160 1.000 32.78970 298 GLY A CA 1
ATOM 2405 C C . GLY A 1 301 ? 138.25129 147.50946 127.18992 1.000 29.36915 298 GLY A C 1
ATOM 2406 O O . GLY A 1 301 ? 137.82253 147.08643 128.26912 1.000 27.36553 298 GLY A O 1
ATOM 2407 N N . LYS A 1 302 ? 138.74783 148.73838 127.04884 1.000 26.72237 299 LYS A N 1
ATOM 2408 C CA . LYS A 1 302 ? 138.80719 149.67872 128.16191 1.000 26.47467 299 LYS A CA 1
ATOM 2409 C C . LYS A 1 302 ? 138.11782 150.98591 127.79613 1.000 19.69224 299 LYS A C 1
ATOM 2410 O O . LYS A 1 302 ? 137.47166 151.07996 126.74900 1.000 19.10597 299 LYS A O 1
ATOM 2416 N N . GLY A 1 303 ? 138.24421 151.99614 128.65226 1.000 5.48436 300 GLY A N 1
ATOM 2417 C CA . GLY A 1 303 ? 137.79815 153.33236 128.31681 1.000 11.15177 300 GLY A CA 1
ATOM 2418 C C . GLY A 1 303 ? 136.32800 153.61667 128.51602 1.000 5.03940 300 GLY A C 1
ATOM 2419 O O . GLY A 1 303 ? 135.84538 154.64296 128.02565 1.000 6.19749 300 GLY A O 1
ATOM 2420 N N . VAL A 1 304 ? 135.59557 152.74972 129.21570 1.000 15.11462 301 VAL A N 1
ATOM 2421 C CA . VAL A 1 304 ? 134.18026 153.01273 129.45804 1.000 8.37056 301 VAL A CA 1
ATOM 2422 C C . VAL A 1 304 ? 134.00256 154.18901 130.41521 1.000 8.54161 301 VAL A C 1
ATOM 2423 O O . VAL A 1 304 ? 133.12917 155.04417 130.21226 1.000 11.09493 301 VAL A O 1
ATOM 2427 N N . ASN A 1 305 ? 134.83400 154.26380 131.46068 1.000 1.86275 302 ASN A N 1
ATOM 2428 C CA . ASN A 1 305 ? 134.76405 155.38866 132.38896 1.000 5.08689 302 ASN A CA 1
ATOM 2429 C C . ASN A 1 305 ? 135.05217 156.70087 131.67713 1.000 7.88572 302 ASN A C 1
ATOM 2430 O O . ASN A 1 305 ? 134.33499 157.69215 131.86313 1.000 2.93298 302 ASN A O 1
ATOM 2435 N N . LEU A 1 306 ? 136.09455 156.71744 130.84567 1.000 7.44981 303 LEU A N 1
ATOM 2436 C CA . LEU A 1 306 ? 136.47220 157.93386 130.13920 1.000 4.02889 303 LEU A CA 1
ATOM 2437 C C . LEU A 1 306 ? 135.40239 158.34565 129.13487 1.000 4.83953 303 LEU A C 1
ATOM 2438 O O . LEU A 1 306 ? 135.11021 159.53588 128.99022 1.000 8.86938 303 LEU A O 1
ATOM 2443 N N . ALA A 1 307 ? 134.79287 157.37696 128.44465 1.000 2.22721 304 ALA A N 1
ATOM 2444 C CA . ALA A 1 307 ? 133.73588 157.70039 127.48824 1.000 8.06068 304 ALA A CA 1
ATOM 2445 C C . ALA A 1 307 ? 132.49998 158.26190 128.18353 1.000 4.55356 304 ALA A C 1
ATOM 2446 O O . ALA A 1 307 ? 131.91560 159.25283 127.72288 1.000 6.52734 304 ALA A O 1
ATOM 2448 N N . LEU A 1 308 ? 132.08071 157.64247 129.29004 1.000 1.66205 305 LEU A N 1
ATOM 2449 C CA . LEU A 1 308 ? 130.92073 158.15268 130.01505 1.000 5.20331 305 LEU A CA 1
ATOM 2450 C C . LEU A 1 308 ? 131.19300 159.54263 130.58318 1.000 7.39776 305 LEU A C 1
ATOM 2451 O O . LEU A 1 308 ? 130.32552 160.42637 130.53297 1.000 4.61957 305 LEU A O 1
ATOM 2456 N N . TRP A 1 309 ? 132.39991 159.76260 131.11431 1.000 3.73530 306 TRP A N 1
ATOM 2457 C CA . TRP A 1 309 ? 132.75163 161.08780 131.61320 1.000 7.56099 306 TRP A CA 1
ATOM 2458 C C . TRP A 1 309 ? 132.78708 162.11202 130.48546 1.000 9.37420 306 TRP A C 1
ATOM 2459 O O . TRP A 1 309 ? 132.38007 163.26339 130.67521 1.000 8.61389 306 TRP A O 1
ATOM 2470 N N . THR A 1 310 ? 133.28004 161.71606 129.30868 1.000 7.07934 307 THR A N 1
ATOM 2471 C CA . THR A 1 310 ? 133.29820 162.62078 128.16520 1.000 4.85907 307 THR A CA 1
ATOM 2472 C C . THR A 1 310 ? 131.88779 163.02160 127.76112 1.000 6.98629 307 THR A C 1
ATOM 2473 O O . THR A 1 310 ? 131.62605 164.19422 127.46780 1.000 3.94470 307 THR A O 1
ATOM 2477 N N . LEU A 1 311 ? 130.96437 162.05851 127.73700 1.000 3.90179 308 LEU A N 1
ATOM 2478 C CA . LEU A 1 311 ? 129.58190 162.38264 127.39616 1.000 4.16345 308 LEU A CA 1
ATOM 2479 C C . LEU A 1 311 ? 128.95423 163.30162 128.44062 1.000 4.36532 308 LEU A C 1
ATOM 2480 O O . LEU A 1 311 ? 128.22873 164.24133 128.09249 1.000 6.39007 308 LEU A O 1
ATOM 2485 N N . GLY A 1 312 ? 129.23057 163.05882 129.72466 1.000 16.31684 309 GLY A N 1
ATOM 2486 C CA . GLY A 1 312 ? 128.71997 163.95208 130.75686 1.000 15.29518 309 GLY A CA 1
ATOM 2487 C C . GLY A 1 312 ? 129.26591 165.36450 130.63806 1.000 15.64072 309 GLY A C 1
ATOM 2488 O O . GLY A 1 312 ? 128.53530 166.34616 130.81630 1.000 13.61097 309 GLY A O 1
ATOM 2489 N N . ARG A 1 313 ? 130.55914 165.48898 130.33277 1.000 16.87612 310 ARG A N 1
ATOM 2490 C CA . ARG A 1 313 ? 131.15375 166.81236 130.18232 1.000 21.70739 310 ARG A CA 1
ATOM 2491 C C . ARG A 1 313 ? 130.61250 167.52257 128.94941 1.000 22.15349 310 ARG A C 1
ATOM 2492 O O . ARG A 1 313 ? 130.43482 168.74520 128.96041 1.000 17.64982 310 ARG A O 1
ATOM 2500 N N . LEU A 1 314 ? 130.35105 166.77635 127.87405 1.000 11.55176 311 LEU A N 1
ATOM 2501 C CA . LEU A 1 314 ? 129.69963 167.36981 126.71128 1.000 17.63671 311 LEU A CA 1
ATOM 2502 C C . LEU A 1 314 ? 128.30003 167.85215 127.06628 1.000 13.57903 311 LEU A C 1
ATOM 2503 O O . LEU A 1 314 ? 127.85553 168.90193 126.58747 1.000 14.57290 311 LEU A O 1
ATOM 2508 N N . LEU A 1 315 ? 127.58791 167.08925 127.89848 1.000 23.74195 312 LEU A N 1
ATOM 2509 C CA . LEU A 1 315 ? 126.28357 167.52955 128.38496 1.000 24.99948 312 LEU A CA 1
ATOM 2510 C C . LEU A 1 315 ? 126.39573 168.85175 129.13100 1.000 21.67336 312 LEU A C 1
ATOM 2511 O O . LEU A 1 315 ? 125.60829 169.77709 128.90372 1.000 24.02587 312 LEU A O 1
ATOM 2516 N N . ARG A 1 316 ? 127.37464 168.95928 130.02615 1.000 34.80948 313 ARG A N 1
ATOM 2517 C CA . ARG A 1 316 ? 127.51152 170.17205 130.82599 1.000 37.55831 313 ARG A CA 1
ATOM 2518 C C . ARG A 1 316 ? 128.24332 171.29266 130.09822 1.000 31.38388 313 ARG A C 1
ATOM 2519 O O . ARG A 1 316 ? 128.38761 172.38126 130.66391 1.000 32.53496 313 ARG A O 1
ATOM 2527 N N . ALA A 1 317 ? 128.70606 171.06047 128.87085 1.000 39.75592 314 ALA A N 1
ATOM 2528 C CA . ALA A 1 317 ? 129.43289 172.06353 128.10433 1.000 40.68617 314 ALA A CA 1
ATOM 2529 C C . ALA A 1 317 ? 128.65171 172.57492 126.90134 1.000 43.71537 314 ALA A C 1
ATOM 2530 O O . ALA A 1 317 ? 129.24185 173.20437 126.01770 1.000 41.68972 314 ALA A O 1
ATOM 2532 N N . LEU A 1 318 ? 127.34692 172.32482 126.84050 1.000 41.87109 315 LEU A N 1
ATOM 2533 C CA . LEU A 1 318 ? 126.53251 172.71389 125.69988 1.000 42.90306 315 LEU A CA 1
ATOM 2534 C C . LEU A 1 318 ? 125.32698 173.52281 126.15637 1.000 48.45780 315 LEU A C 1
ATOM 2535 O O . LEU A 1 318 ? 124.81730 173.34012 127.26579 1.000 51.00160 315 LEU A O 1
ATOM 2540 N N . ASP A 1 319 ? 124.87483 174.41947 125.28432 1.000 48.76775 316 ASP A N 1
ATOM 2541 C CA . ASP A 1 319 ? 123.67322 175.20948 125.51586 1.000 53.47051 316 ASP A CA 1
ATOM 2542 C C . ASP A 1 319 ? 122.54584 174.62788 124.67286 1.000 56.86997 316 ASP A C 1
ATOM 2543 O O . ASP A 1 319 ? 122.65448 174.56295 123.44368 1.000 53.36302 316 ASP A O 1
ATOM 2548 N N . LEU A 1 320 ? 121.46922 174.20856 125.33339 1.000 47.99524 317 LEU A N 1
ATOM 2549 C CA . LEU A 1 320 ? 120.36826 173.52340 124.67508 1.000 51.66251 317 LEU A CA 1
ATOM 2550 C C . LEU A 1 320 ? 119.05146 174.01408 125.25814 1.000 52.99864 317 LEU A C 1
ATOM 2551 O O . LEU A 1 320 ? 119.00793 174.62826 126.32711 1.000 57.15502 317 LEU A O 1
ATOM 2556 N N . SER A 1 321 ? 117.96970 173.73995 124.53541 1.000 84.04144 318 SER A N 1
ATOM 2557 C CA . SER A 1 321 ? 116.64253 174.00609 125.05869 1.000 86.28433 318 SER A CA 1
ATOM 2558 C C . SER A 1 321 ? 116.35910 173.07767 126.23950 1.000 84.63389 318 SER A C 1
ATOM 2559 O O . SER A 1 321 ? 116.93825 171.99236 126.33463 1.000 90.43361 318 SER A O 1
ATOM 2562 N N . PRO A 1 322 ? 115.48915 173.49293 127.16729 1.000 103.93442 319 PRO A N 1
ATOM 2563 C CA . PRO A 1 322 ? 115.24718 172.65900 128.35930 1.000 108.39011 319 PRO A CA 1
ATOM 2564 C C . PRO A 1 322 ? 114.77823 171.24902 128.04141 1.000 104.78723 319 PRO A C 1
ATOM 2565 O O . PRO A 1 322 ? 115.20330 170.29783 128.70968 1.000 111.32179 319 PRO A O 1
ATOM 2569 N N . GLU A 1 323 ? 113.91989 171.08292 127.03178 1.000 116.17654 320 GLU A N 1
ATOM 2570 C CA . GLU A 1 323 ? 113.40947 169.75315 126.71027 1.000 114.92780 320 GLU A CA 1
ATOM 2571 C C . GLU A 1 323 ? 114.51199 168.84065 126.18653 1.000 113.11623 320 GLU A C 1
ATOM 2572 O O . GLU A 1 323 ? 114.60885 167.67867 126.59887 1.000 113.34290 320 GLU A O 1
ATOM 2578 N N . ALA A 1 324 ? 115.35144 169.34562 125.27867 1.000 52.95826 321 ALA A N 1
ATOM 2579 C CA . ALA A 1 324 ? 116.42983 168.52614 124.73398 1.000 52.74638 321 ALA A CA 1
ATOM 2580 C C . ALA A 1 324 ? 117.43265 168.14129 125.81418 1.000 54.11292 321 ALA A C 1
ATOM 2581 O O . ALA A 1 324 ? 117.89142 166.99319 125.86724 1.000 57.20670 321 ALA A O 1
ATOM 2583 N N . ARG A 1 325 ? 117.78881 169.09006 126.68272 1.000 46.49021 322 ARG A N 1
ATOM 2584 C CA . ARG A 1 325 ? 118.72231 168.78745 127.76152 1.000 42.72595 322 ARG A CA 1
ATOM 2585 C C . ARG A 1 325 ? 118.13042 167.78195 128.74076 1.000 43.99345 322 ARG A C 1
ATOM 2586 O O . ARG A 1 325 ? 118.83104 166.87250 129.20095 1.000 47.34279 322 ARG A O 1
ATOM 2594 N N . ALA A 1 326 ? 116.84317 167.92363 129.06827 1.000 25.61036 323 ALA A N 1
ATOM 2595 C CA . ALA A 1 326 ? 116.19816 166.95377 129.94681 1.000 32.16117 323 ALA A CA 1
ATOM 2596 C C . ALA A 1 326 ? 116.18557 165.56677 129.31760 1.000 28.72382 323 ALA A C 1
ATOM 2597 O O . ALA A 1 326 ? 116.45127 164.56593 129.99537 1.000 28.96165 323 ALA A O 1
ATOM 2599 N N . ALA A 1 327 ? 115.88723 165.48930 128.01770 1.000 17.75129 324 ALA A N 1
ATOM 2600 C CA . ALA A 1 327 ? 115.87838 164.20118 127.33317 1.000 12.65093 324 ALA A CA 1
ATOM 2601 C C . ALA A 1 327 ? 117.26363 163.56856 127.32300 1.000 15.40425 324 ALA A C 1
ATOM 2602 O O . ALA A 1 327 ? 117.40206 162.36074 127.54325 1.000 16.11893 324 ALA A O 1
ATOM 2604 N N . TYR A 1 328 ? 118.30298 164.36743 127.06848 1.000 11.76038 325 TYR A N 1
ATOM 2605 C CA . TYR A 1 328 ? 119.65985 163.82704 127.02733 1.000 16.11867 325 TYR A CA 1
ATOM 2606 C C . TYR A 1 328 ? 120.10053 163.35802 128.41329 1.000 18.78565 325 TYR A C 1
ATOM 2607 O O . TYR A 1 328 ? 120.72389 162.29603 128.55040 1.000 20.32684 325 TYR A O 1
ATOM 2616 N N . GLU A 1 329 ? 119.76206 164.12092 129.45659 1.000 20.45306 326 GLU A N 1
ATOM 2617 C CA . GLU A 1 329 ? 120.08343 163.69740 130.81671 1.000 22.25890 326 GLU A CA 1
ATOM 2618 C C . GLU A 1 329 ? 119.36687 162.40049 131.17685 1.000 17.57028 326 GLU A C 1
ATOM 2619 O O . GLU A 1 329 ? 119.96149 161.50069 131.78631 1.000 24.17115 326 GLU A O 1
ATOM 2625 N N . ALA A 1 330 ? 118.08811 162.28320 130.80503 1.000 8.63899 327 ALA A N 1
ATOM 2626 C CA . ALA A 1 330 ? 117.35279 161.04983 131.06783 1.000 4.18191 327 ALA A CA 1
ATOM 2627 C C . ALA A 1 330 ? 117.93941 159.87916 130.28909 1.000 6.53952 327 ALA A C 1
ATOM 2628 O O . ALA A 1 330 ? 117.97811 158.74957 130.79010 1.000 9.24744 327 ALA A O 1
ATOM 2630 N N . ALA A 1 331 ? 118.39510 160.12879 129.05979 1.000 3.02563 328 ALA A N 1
ATOM 2631 C CA . ALA A 1 331 ? 119.03332 159.07803 128.27499 1.000 6.19428 328 ALA A CA 1
ATOM 2632 C C . ALA A 1 331 ? 120.31488 158.59203 128.93837 1.000 3.50801 328 ALA A C 1
ATOM 2633 O O . ALA A 1 331 ? 120.57447 157.38540 128.99199 1.000 3.21849 328 ALA A O 1
ATOM 2635 N N . LEU A 1 332 ? 121.13114 159.51684 129.44839 1.000 1.59806 329 LEU A N 1
ATOM 2636 C CA . LEU A 1 332 ? 122.35032 159.11171 130.14610 1.000 4.86222 329 LEU A CA 1
ATOM 2637 C C . LEU A 1 332 ? 122.02650 158.33430 131.41883 1.000 9.45117 329 LEU A C 1
ATOM 2638 O O . LEU A 1 332 ? 122.69182 157.33622 131.73773 1.000 3.83397 329 LEU A O 1
ATOM 2643 N N . GLU A 1 333 ? 121.00452 158.77699 132.15853 1.000 17.27867 330 GLU A N 1
ATOM 2644 C CA . GLU A 1 333 ? 120.58127 158.04878 133.35135 1.000 9.11539 330 GLU A CA 1
ATOM 2645 C C . GLU A 1 333 ? 120.15320 156.62753 133.00649 1.000 11.67104 330 GLU A C 1
ATOM 2646 O O . GLU A 1 333 ? 120.54246 155.66987 133.68705 1.000 18.99940 330 GLU A O 1
ATOM 2652 N N . ALA A 1 334 ? 119.35482 156.47196 131.94631 1.000 4.87563 331 ALA A N 1
ATOM 2653 C CA . ALA A 1 334 ? 118.90567 155.14507 131.53569 1.000 1.93773 331 ALA A CA 1
ATOM 2654 C C . ALA A 1 334 ? 120.06952 154.28793 131.05634 1.000 8.78113 331 ALA A C 1
ATOM 2655 O O . ALA A 1 334 ? 120.09299 153.07734 131.29735 1.000 1.80970 331 ALA A O 1
ATOM 2657 N N . LEU A 1 335 ? 121.04030 154.89517 130.37267 1.000 7.40310 332 LEU A N 1
ATOM 2658 C CA . LEU A 1 335 ? 122.22033 154.15640 129.93478 1.000 5.62156 332 LEU A CA 1
ATOM 2659 C C . LEU A 1 335 ? 122.97657 153.58289 131.12822 1.000 6.28324 332 LEU A C 1
ATOM 2660 O O . LEU A 1 335 ? 123.30830 152.39015 131.15685 1.000 1.18448 332 LEU A O 1
ATOM 2665 N N . ARG A 1 336 ? 123.24112 154.42075 132.13523 1.000 8.51437 333 ARG A N 1
ATOM 2666 C CA . ARG A 1 336 ? 123.94359 153.94852 133.32770 1.000 1.89705 333 ARG A CA 1
ATOM 2667 C C . ARG A 1 336 ? 123.14050 152.87378 134.05817 1.000 9.02755 333 ARG A C 1
ATOM 2668 O O . ARG A 1 336 ? 123.69347 151.84739 134.48804 1.000 3.82659 333 ARG A O 1
ATOM 2676 N N . ARG A 1 337 ? 121.82927 153.08991 134.19878 1.000 4.26420 334 ARG A N 1
ATOM 2677 C CA . ARG A 1 337 ? 120.98555 152.13440 134.90836 1.000 2.57575 334 ARG A CA 1
ATOM 2678 C C . ARG A 1 337 ? 120.96165 150.78300 134.20665 1.000 0.75463 334 ARG A C 1
ATOM 2679 O O . ARG A 1 337 ? 121.06578 149.73566 134.85604 1.000 3.17485 334 ARG A O 1
ATOM 2687 N N . ALA A 1 338 ? 120.82676 150.78292 132.87877 1.000 0.20784 335 ALA A N 1
ATOM 2688 C CA . ALA A 1 338 ? 120.78870 149.52535 132.14513 1.000 9.59987 335 ALA A CA 1
ATOM 2689 C C . ALA A 1 338 ? 122.14485 148.83880 132.14415 1.000 6.81703 335 ALA A C 1
ATOM 2690 O O . ALA A 1 338 ? 122.20859 147.60601 132.14432 1.000 3.10145 335 ALA A O 1
ATOM 2692 N N . ARG A 1 339 ? 123.23579 149.60763 132.14565 1.000 5.98739 336 ARG A N 1
ATOM 2693 C CA . ARG A 1 339 ? 124.55432 149.00393 132.30720 1.000 3.73351 336 ARG A CA 1
ATOM 2694 C C . ARG A 1 339 ? 124.64077 148.24046 133.62301 1.000 8.73971 336 ARG A C 1
ATOM 2695 O O . ARG A 1 339 ? 125.07635 147.07973 133.65979 1.000 7.25655 336 ARG A O 1
ATOM 2703 N N . LEU A 1 340 ? 124.20509 148.87476 134.71601 1.000 7.93854 337 LEU A N 1
ATOM 2704 C CA . LEU A 1 340 ? 124.22645 148.19547 136.01035 1.000 8.45541 337 LEU A CA 1
ATOM 2705 C C . LEU A 1 340 ? 123.31115 146.97536 136.01464 1.000 12.14872 337 LEU A C 1
ATOM 2706 O O . LEU A 1 340 ? 123.65339 145.93565 136.58926 1.000 11.15152 337 LEU A O 1
ATOM 2711 N N . GLN A 1 341 ? 122.14465 147.08036 135.37425 1.000 19.66049 338 GLN A N 1
ATOM 2712 C CA . GLN A 1 341 ? 121.22719 145.94440 135.31150 1.000 19.97445 338 GLN A CA 1
ATOM 2713 C C . GLN A 1 341 ? 121.83448 144.77469 134.54394 1.000 18.53242 338 GLN A C 1
ATOM 2714 O O . GLN A 1 341 ? 121.63655 143.61087 134.91265 1.000 21.27362 338 GLN A O 1
ATOM 2720 N N . LEU A 1 342 ? 122.55495 145.06139 133.45828 1.000 8.58327 339 LEU A N 1
ATOM 2721 C CA . LEU A 1 342 ? 123.20654 144.00125 132.69440 1.000 3.96216 339 LEU A CA 1
ATOM 2722 C C . LEU A 1 342 ? 124.29597 143.32305 133.51797 1.000 6.61186 339 LEU A C 1
ATOM 2723 O O . LEU A 1 342 ? 124.39645 142.08689 133.54148 1.000 11.68830 339 LEU A O 1
ATOM 2728 N N . GLN A 1 343 ? 125.11941 144.11818 134.21139 1.000 0.47555 340 GLN A N 1
ATOM 2729 C CA . GLN A 1 343 ? 126.10597 143.52053 135.10942 1.000 8.85076 340 GLN A CA 1
ATOM 2730 C C . GLN A 1 343 ? 125.43650 142.68782 136.19358 1.000 3.99285 340 GLN A C 1
ATOM 2731 O O . GLN A 1 343 ? 125.99546 141.67775 136.63440 1.000 9.24044 340 GLN A O 1
ATOM 2737 N N . TYR A 1 344 ? 124.24606 143.09613 136.63556 1.000 9.63273 341 TYR A N 1
ATOM 2738 C CA . TYR A 1 344 ? 123.52825 142.34271 137.65843 1.000 12.09499 341 TYR A CA 1
ATOM 2739 C C . TYR A 1 344 ? 123.04135 141.00031 137.12616 1.000 16.51771 341 TYR A C 1
ATOM 2740 O O . TYR A 1 344 ? 123.24572 139.95937 137.76120 1.000 13.12286 341 TYR A O 1
ATOM 2749 N N . VAL A 1 345 ? 122.38860 141.00473 135.96054 1.000 2.53264 342 VAL A N 1
ATOM 2750 C CA . VAL A 1 345 ? 121.80939 139.76700 135.44123 1.000 4.77928 342 VAL A CA 1
ATOM 2751 C C . VAL A 1 345 ? 122.89900 138.78575 135.03161 1.000 9.08644 342 VAL A C 1
ATOM 2752 O O . VAL A 1 345 ? 122.72810 137.56972 135.17555 1.000 10.80234 342 VAL A O 1
ATOM 2756 N N . GLN A 1 346 ? 124.03065 139.27568 134.51828 1.000 21.19399 343 GLN A N 1
ATOM 2757 C CA . GLN A 1 346 ? 125.10743 138.34904 134.18442 1.000 13.02699 343 GLN A CA 1
ATOM 2758 C C . GLN A 1 346 ? 125.80133 137.77372 135.41362 1.000 14.09020 343 GLN A C 1
ATOM 2759 O O . GLN A 1 346 ? 126.60083 136.84334 135.26908 1.000 14.91213 343 GLN A O 1
ATOM 2765 N N . SER A 1 347 ? 125.52062 138.29317 136.60619 1.000 28.83632 344 SER A N 1
ATOM 2766 C CA . SER A 1 347 ? 126.21842 137.87337 137.81472 1.000 36.63169 344 SER A CA 1
ATOM 2767 C C . SER A 1 347 ? 125.58961 136.59447 138.36458 1.000 35.10303 344 SER A C 1
ATOM 2768 O O . SER A 1 347 ? 124.68983 136.00245 137.76292 1.000 32.55986 344 SER A O 1
ATOM 2771 N N . GLU A 1 348 ? 126.06589 136.15420 139.52665 1.000 32.28015 345 GLU A N 1
ATOM 2772 C CA . GLU A 1 348 ? 125.57500 134.94397 140.17097 1.000 30.29973 345 GLU A CA 1
ATOM 2773 C C . GLU A 1 348 ? 124.42506 135.21231 141.13497 1.000 36.91678 345 GLU A C 1
ATOM 2774 O O . GLU A 1 348 ? 123.85234 134.26128 141.67674 1.000 34.54223 345 GLU A O 1
ATOM 2780 N N . ARG A 1 349 ? 124.06963 136.47807 141.35694 1.000 28.08251 346 ARG A N 1
ATOM 2781 C CA . ARG A 1 349 ? 122.97680 136.82029 142.25766 1.000 31.90258 346 ARG A CA 1
ATOM 2782 C C . ARG A 1 349 ? 121.60430 136.63159 141.62651 1.000 25.45776 346 ARG A C 1
ATOM 2783 O O . ARG A 1 349 ? 120.59968 136.69029 142.34318 1.000 28.38813 346 ARG A O 1
ATOM 2791 N N . TYR A 1 350 ? 121.53489 136.41379 140.31593 1.000 28.05239 347 TYR A N 1
ATOM 2792 C CA . TYR A 1 350 ? 120.25750 136.24901 139.63795 1.000 33.25563 347 TYR A CA 1
ATOM 2793 C C . TYR A 1 350 ? 119.68795 134.86884 139.94010 1.000 28.28433 347 TYR A C 1
ATOM 2794 O O . TYR A 1 350 ? 120.40602 133.86596 139.88389 1.000 26.00465 347 TYR A O 1
ATOM 2803 N N . GLU A 1 351 ? 118.39481 134.81869 140.25802 1.000 52.43063 348 GLU A N 1
ATOM 2804 C CA . GLU A 1 351 ? 117.74975 133.59675 140.72112 1.000 44.45852 348 GLU A CA 1
ATOM 2805 C C . GLU A 1 351 ? 116.68891 133.07385 139.75931 1.000 48.25086 348 GLU A C 1
ATOM 2806 O O . GLU A 1 351 ? 115.99864 132.10296 140.08544 1.000 49.96073 348 GLU A O 1
ATOM 2812 N N . GLY A 1 352 ? 116.54267 133.68208 138.58521 1.000 56.52441 349 GLY A N 1
ATOM 2813 C CA . GLY A 1 352 ? 115.55278 133.24323 137.62655 1.000 52.86540 349 GLY A CA 1
ATOM 2814 C C . GLY A 1 352 ? 116.03565 132.08589 136.77299 1.000 50.10464 349 GLY A C 1
ATOM 2815 O O . GLY A 1 352 ? 117.12754 131.54557 136.94777 1.000 55.76209 349 GLY A O 1
ATOM 2816 N N . SER A 1 353 ? 115.18691 131.69988 135.82599 1.000 67.24617 350 SER A N 1
ATOM 2817 C CA . SER A 1 353 ? 115.49919 130.62372 134.89995 1.000 65.68339 350 SER A CA 1
ATOM 2818 C C . SER A 1 353 ? 116.26055 131.16186 133.68867 1.000 73.88108 350 SER A C 1
ATOM 2819 O O . SER A 1 353 ? 116.44294 132.36924 133.52023 1.000 65.81797 350 SER A O 1
ATOM 2822 N N . ASP A 1 354 ? 116.71329 130.23711 132.83684 1.000 77.01378 351 ASP A N 1
ATOM 2823 C CA . ASP A 1 354 ? 117.53098 130.61983 131.68875 1.000 70.26920 351 ASP A CA 1
ATOM 2824 C C . ASP A 1 354 ? 116.75339 131.49028 130.70935 1.000 70.79472 351 ASP A C 1
ATOM 2825 O O . ASP A 1 354 ? 117.28961 132.47223 130.17929 1.000 68.61026 351 ASP A O 1
ATOM 2830 N N . ARG A 1 355 ? 115.49249 131.14069 130.44523 1.000 68.56180 352 ARG A N 1
ATOM 2831 C CA . ARG A 1 355 ? 114.69234 131.92259 129.50796 1.000 72.59598 352 ARG A CA 1
ATOM 2832 C C . ARG A 1 355 ? 114.48498 133.34456 130.01621 1.000 69.34294 352 ARG A C 1
ATOM 2833 O O . ARG A 1 355 ? 114.60933 134.31282 129.25312 1.000 69.82809 352 ARG A O 1
ATOM 2841 N N . GLU A 1 356 ? 114.18779 133.48983 131.30992 1.000 53.09819 353 GLU A N 1
ATOM 2842 C CA . GLU A 1 356 ? 114.04245 134.81797 131.89496 1.000 53.47405 353 GLU A CA 1
ATOM 2843 C C . GLU A 1 356 ? 115.35345 135.59031 131.83676 1.000 51.38531 353 GLU A C 1
ATOM 2844 O O . GLU A 1 356 ? 115.35721 136.80358 131.60014 1.000 50.16387 353 GLU A O 1
ATOM 2850 N N . ARG A 1 357 ? 116.47825 134.90521 132.05800 1.000 17.90351 354 ARG A N 1
ATOM 2851 C CA . ARG A 1 357 ? 117.77621 135.56921 131.98604 1.000 17.89649 354 ARG A CA 1
ATOM 2852 C C . ARG A 1 357 ? 118.05130 136.10177 130.58525 1.000 20.51598 354 ARG A C 1
ATOM 2853 O O . ARG A 1 357 ? 118.50022 137.24367 130.42423 1.000 16.01935 354 ARG A O 1
ATOM 2861 N N . ALA A 1 358 ? 117.78749 135.29032 129.55817 1.000 19.66379 355 ALA A N 1
ATOM 2862 C CA . ALA A 1 358 ? 117.98956 135.75067 128.18759 1.000 19.78550 355 ALA A CA 1
ATOM 2863 C C . ALA A 1 358 ? 117.06109 136.91193 127.85424 1.000 20.95760 355 ALA A C 1
ATOM 2864 O O . ALA A 1 358 ? 117.46778 137.87806 127.19099 1.000 13.91938 355 ALA A O 1
ATOM 2866 N N . GLU A 1 359 ? 115.80781 136.83559 128.30778 1.000 28.83436 356 GLU A N 1
ATOM 2867 C CA . GLU A 1 359 ? 114.86635 137.92343 128.06769 1.000 27.23326 356 GLU A CA 1
ATOM 2868 C C . GLU A 1 359 ? 115.34770 139.21864 128.71397 1.000 26.49928 356 GLU A C 1
ATOM 2869 O O . GLU A 1 359 ? 115.28073 140.29377 128.10200 1.000 27.07968 356 GLU A O 1
ATOM 2875 N N . ALA A 1 360 ? 115.85213 139.13064 129.94831 1.000 6.12099 357 ALA A N 1
ATOM 2876 C CA . ALA A 1 360 ? 116.36416 140.31208 130.63532 1.000 6.56648 357 ALA A CA 1
ATOM 2877 C C . ALA A 1 360 ? 117.58978 140.87895 129.93093 1.000 2.02382 357 ALA A C 1
ATOM 2878 O O . ALA A 1 360 ? 117.74594 142.10172 129.83102 1.000 8.25514 357 ALA A O 1
ATOM 2880 N N . ILE A 1 361 ? 118.47708 140.00634 129.44734 1.000 6.31227 358 ILE A N 1
ATOM 2881 C CA . ILE A 1 361 ? 119.66097 140.46955 128.72490 1.000 9.65894 358 ILE A CA 1
ATOM 2882 C C . ILE A 1 361 ? 119.24880 141.24886 127.48234 1.000 5.64269 358 ILE A C 1
ATOM 2883 O O . ILE A 1 361 ? 119.76689 142.34186 127.20450 1.000 3.58394 358 ILE A O 1
ATOM 2888 N N . ARG A 1 362 ? 118.29925 140.70014 126.72062 1.000 18.39145 359 ARG A N 1
ATOM 2889 C CA . ARG A 1 362 ? 117.84343 141.38683 125.51671 1.000 13.93906 359 ARG A CA 1
ATOM 2890 C C . ARG A 1 362 ? 117.18755 142.72387 125.84895 1.000 10.02865 359 ARG A C 1
ATOM 2891 O O . ARG A 1 362 ? 117.42514 143.72592 125.16172 1.000 14.84288 359 ARG A O 1
ATOM 2899 N N . ALA A 1 363 ? 116.36156 142.76326 126.90031 1.000 6.54568 360 ALA A N 1
ATOM 2900 C CA . ALA A 1 363 ? 115.70993 144.01681 127.27678 1.000 3.82567 360 ALA A CA 1
ATOM 2901 C C . ALA A 1 363 ? 116.72718 145.07428 127.69432 1.000 8.74942 360 ALA A C 1
ATOM 2902 O O . ALA A 1 363 ? 116.60481 146.24995 127.32082 1.000 11.64094 360 ALA A O 1
ATOM 2904 N N . ALA A 1 364 ? 117.73595 144.67725 128.47576 1.000 6.92312 361 ALA A N 1
ATOM 2905 C CA . ALA A 1 364 ? 118.76164 145.62455 128.90088 1.000 11.13010 361 ALA A CA 1
ATOM 2906 C C . ALA A 1 364 ? 119.53368 146.17564 127.70963 1.000 12.43896 361 ALA A C 1
ATOM 2907 O O . ALA A 1 364 ? 119.79673 147.38521 127.63468 1.000 12.78500 361 ALA A O 1
ATOM 2909 N N . PHE A 1 365 ? 119.90316 145.30847 126.76151 1.000 2.06453 362 PHE A N 1
ATOM 2910 C CA . PHE A 1 365 ? 120.61052 145.80492 125.58597 1.000 5.83238 362 PHE A CA 1
ATOM 2911 C C . PHE A 1 365 ? 119.72966 146.74048 124.76893 1.000 3.94720 362 PHE A C 1
ATOM 2912 O O . PHE A 1 365 ? 120.21572 147.73567 124.21858 1.000 1.69790 362 PHE A O 1
ATOM 2920 N N . GLU A 1 366 ? 118.43231 146.43857 124.67046 1.000 14.69712 363 GLU A N 1
ATOM 2921 C CA . GLU A 1 366 ? 117.53421 147.32448 123.93550 1.000 12.17062 363 GLU A CA 1
ATOM 2922 C C . GLU A 1 366 ? 117.45931 148.70056 124.58563 1.000 14.75389 363 GLU A C 1
ATOM 2923 O O . GLU A 1 366 ? 117.46878 149.72627 123.89159 1.000 10.00981 363 GLU A O 1
ATOM 2929 N N . THR A 1 367 ? 117.37917 148.74313 125.91839 1.000 0.05693 364 THR A N 1
ATOM 2930 C CA . THR A 1 367 ? 117.36907 150.02982 126.61206 1.000 3.98247 364 THR A CA 1
ATOM 2931 C C . THR A 1 367 ? 118.65987 150.80375 126.36304 1.000 1.76980 364 THR A C 1
ATOM 2932 O O . THR A 1 367 ? 118.62701 152.01434 126.09305 1.000 6.08110 364 THR A O 1
ATOM 2936 N N . ILE A 1 368 ? 119.80682 150.11979 126.43894 1.000 9.05818 365 ILE A N 1
ATOM 2937 C CA . ILE A 1 368 ? 121.08471 150.78382 126.17835 1.000 3.88722 365 ILE A CA 1
ATOM 2938 C C . ILE A 1 368 ? 121.10180 151.37000 124.77202 1.000 5.32886 365 ILE A C 1
ATOM 2939 O O . ILE A 1 368 ? 121.51883 152.51651 124.56011 1.000 9.62724 365 ILE A O 1
ATOM 2944 N N . ARG A 1 369 ? 120.64619 150.59052 123.78977 1.000 11.18041 366 ARG A N 1
ATOM 2945 C CA . ARG A 1 369 ? 120.69706 151.04378 122.40451 1.000 8.03601 366 ARG A CA 1
ATOM 2946 C C . ARG A 1 369 ? 119.76251 152.22469 122.16674 1.000 15.53068 366 ARG A C 1
ATOM 2947 O O . ARG A 1 369 ? 120.11360 153.16205 121.43898 1.000 11.66825 366 ARG A O 1
ATOM 2955 N N . ALA A 1 370 ? 118.57223 152.20610 122.77397 1.000 10.51760 367 ALA A N 1
ATOM 2956 C CA . ALA A 1 370 ? 117.65738 153.33615 122.62354 1.000 13.92908 367 ALA A CA 1
ATOM 2957 C C . ALA A 1 370 ? 118.22887 154.60511 123.24936 1.000 14.27221 367 ALA A C 1
ATOM 2958 O O . ALA A 1 370 ? 118.12598 155.69507 122.66670 1.000 9.39787 367 ALA A O 1
ATOM 2960 N N . ALA A 1 371 ? 118.83740 154.48676 124.43484 1.000 3.04993 368 ALA A N 1
ATOM 2961 C CA . ALA A 1 371 ? 119.45741 155.65428 125.05731 1.000 5.47057 368 ALA A CA 1
ATOM 2962 C C . ALA A 1 371 ? 120.59492 156.19859 124.20068 1.000 7.54152 368 ALA A C 1
ATOM 2963 O O . ALA A 1 371 ? 120.74154 157.41981 124.04511 1.000 5.29140 368 ALA A O 1
ATOM 2965 N N . ALA A 1 372 ? 121.41260 155.30543 123.63752 1.000 6.23663 369 ALA A N 1
ATOM 2966 C CA . ALA A 1 372 ? 122.49973 155.74439 122.76976 1.000 2.64319 369 ALA A CA 1
ATOM 2967 C C . ALA A 1 372 ? 121.96550 156.45426 121.53372 1.000 6.52176 369 ALA A C 1
ATOM 2968 O O . ALA A 1 372 ? 122.53771 157.45570 121.08907 1.000 8.41381 369 ALA A O 1
ATOM 2970 N N . GLU A 1 373 ? 120.87034 155.94949 120.96124 1.000 5.65114 370 GLU A N 1
ATOM 2971 C CA . GLU A 1 373 ? 120.27068 156.61778 119.80981 1.000 3.06625 370 GLU A CA 1
ATOM 2972 C C . GLU A 1 373 ? 119.76653 158.00980 120.17521 1.000 8.76260 370 GLU A C 1
ATOM 2973 O O . GLU A 1 373 ? 119.90832 158.95491 119.38903 1.000 9.88305 370 GLU A O 1
ATOM 2979 N N . THR A 1 374 ? 119.16150 158.15490 121.35859 1.000 4.84752 371 THR A N 1
ATOM 2980 C CA . THR A 1 374 ? 118.70484 159.47724 121.78878 1.000 6.38810 371 THR A CA 1
ATOM 2981 C C . THR A 1 374 ? 119.87386 160.44471 121.95507 1.000 8.03489 371 THR A C 1
ATOM 2982 O O . THR A 1 374 ? 119.79275 161.60942 121.53914 1.000 4.05771 371 THR A O 1
ATOM 2986 N N . ILE A 1 375 ? 120.97176 159.97795 122.55874 1.000 4.96931 372 ILE A N 1
ATOM 2987 C CA . ILE A 1 375 ? 122.16265 160.81830 122.69712 1.000 4.89291 372 ILE A CA 1
ATOM 2988 C C . ILE A 1 375 ? 122.69062 161.22341 121.32532 1.000 9.95060 372 ILE A C 1
ATOM 2989 O O . ILE A 1 375 ? 123.07650 162.38021 121.10309 1.000 9.80591 372 ILE A O 1
ATOM 2994 N N . ARG A 1 376 ? 122.72398 160.27258 120.38910 1.000 12.80404 373 ARG A N 1
ATOM 2995 C CA . ARG A 1 376 ? 123.19725 160.55594 119.03928 1.000 17.94578 373 ARG A CA 1
ATOM 2996 C C . ARG A 1 376 ? 122.34168 161.62443 118.37488 1.000 16.63145 373 ARG A C 1
ATOM 2997 O O . ARG A 1 376 ? 122.86079 162.54547 117.73387 1.000 10.41116 373 ARG A O 1
ATOM 3005 N N . ALA A 1 377 ? 121.01880 161.50534 118.50763 1.000 18.38996 374 ALA A N 1
ATOM 3006 C CA . ALA A 1 377 ? 120.12195 162.48460 117.90253 1.000 14.34791 374 ALA A CA 1
ATOM 3007 C C . ALA A 1 377 ? 120.31695 163.86319 118.51770 1.000 15.24290 374 ALA A C 1
ATOM 3008 O O . ALA A 1 377 ? 120.30396 164.87554 117.80677 1.000 11.50292 374 ALA A O 1
ATOM 3010 N N . VAL A 1 378 ? 120.49812 163.92295 119.84013 1.000 19.64442 375 VAL A N 1
ATOM 3011 C CA . VAL A 1 378 ? 120.74311 165.20653 120.49561 1.000 19.61476 375 VAL A CA 1
ATOM 3012 C C . VAL A 1 378 ? 122.02936 165.83676 119.97488 1.000 13.05771 375 VAL A C 1
ATOM 3013 O O . VAL A 1 378 ? 122.07500 167.03902 119.68621 1.000 21.47637 375 VAL A O 1
ATOM 3017 N N . ILE A 1 379 ? 123.09271 165.03824 119.84351 1.000 17.53697 376 ILE A N 1
ATOM 3018 C CA . ILE A 1 379 ? 124.36381 165.56976 119.35008 1.000 23.15900 376 ILE A CA 1
ATOM 3019 C C . ILE A 1 379 ? 124.21262 166.07745 117.91982 1.000 16.93943 376 ILE A C 1
ATOM 3020 O O . ILE A 1 379 ? 124.68999 167.16471 117.57478 1.000 23.04074 376 ILE A O 1
ATOM 3025 N N . GLU A 1 380 ? 123.54094 165.29974 117.06660 1.000 38.23453 377 GLU A N 1
ATOM 3026 C CA . GLU A 1 380 ? 123.40653 165.68682 115.66420 1.000 34.09861 377 GLU A CA 1
ATOM 3027 C C . GLU A 1 380 ? 122.54491 166.93339 115.50372 1.000 39.78024 377 GLU A C 1
ATOM 3028 O O . GLU A 1 380 ? 122.79607 167.75769 114.61667 1.000 32.74440 377 GLU A O 1
ATOM 3034 N N . ALA A 1 381 ? 121.51617 167.08402 116.34272 1.000 61.74938 378 ALA A N 1
ATOM 3035 C CA . ALA A 1 381 ? 120.63270 168.24024 116.22395 1.000 61.14010 378 ALA A CA 1
ATOM 3036 C C . ALA A 1 381 ? 121.37534 169.54683 116.47058 1.000 60.32763 378 ALA A C 1
ATOM 3037 O O . ALA A 1 381 ? 121.13878 170.53647 115.76836 1.000 67.43563 378 ALA A O 1
ATOM 3039 N N . ASP A 1 382 ? 122.26516 169.57303 117.45863 1.000 82.13027 379 ASP A N 1
ATOM 3040 C CA . ASP A 1 382 ? 123.05052 170.76614 117.73553 1.000 77.20686 379 ASP A CA 1
ATOM 3041 C C . ASP A 1 382 ? 124.02198 171.04841 116.59374 1.000 82.27778 379 ASP A C 1
ATOM 3042 O O . ASP A 1 382 ? 124.55945 170.13443 115.96302 1.000 81.31196 379 ASP A O 1
ATOM 3047 N N . THR A 1 383 ? 124.24223 172.33966 116.32724 1.000 80.12987 380 THR A N 1
ATOM 3048 C CA . THR A 1 383 ? 125.11610 172.76908 115.24081 1.000 83.33441 380 THR A CA 1
ATOM 3049 C C . THR A 1 383 ? 126.19231 173.73760 115.71937 1.000 88.47055 380 THR A C 1
ATOM 3050 O O . THR A 1 383 ? 126.55831 174.65919 114.98312 1.000 80.70934 380 THR A O 1
ATOM 3054 N N . SER A 1 384 ? 126.70375 173.55414 116.93379 1.000 71.07387 381 SER A N 1
ATOM 3055 C CA . SER A 1 384 ? 127.71571 174.43774 117.49548 1.000 69.82830 381 SER A CA 1
ATOM 3056 C C . SER A 1 384 ? 129.12080 173.84835 117.44186 1.000 72.12734 381 SER A C 1
ATOM 3057 O O . SER A 1 384 ? 130.03987 174.42072 118.03594 1.000 74.60689 381 SER A O 1
ATOM 3060 N N . LEU A 1 385 ? 129.31102 172.72731 116.74848 1.000 54.86014 382 LEU A N 1
ATOM 3061 C CA . LEU A 1 385 ? 130.60968 172.07822 116.69770 1.000 55.70379 382 LEU A CA 1
ATOM 3062 C C . LEU A 1 385 ? 130.99901 171.76461 115.25738 1.000 57.99018 382 LEU A C 1
ATOM 3063 O O . LEU A 1 385 ? 130.12949 171.58233 114.39972 1.000 53.28117 382 LEU A O 1
ATOM 3068 N N . PRO A 1 386 ? 132.29471 171.70110 114.96112 1.000 70.88458 383 PRO A N 1
ATOM 3069 C CA . PRO A 1 386 ? 132.73027 171.30705 113.61633 1.000 66.49824 383 PRO A CA 1
ATOM 3070 C C . PRO A 1 386 ? 132.42970 169.83913 113.34705 1.000 72.09062 383 PRO A C 1
ATOM 3071 O O . PRO A 1 386 ? 132.14562 169.04891 114.24911 1.000 64.04082 383 PRO A O 1
ATOM 3075 N N . ALA A 1 387 ? 132.49856 169.48116 112.06252 1.000 43.15855 384 ALA A N 1
ATOM 3076 C CA . ALA A 1 387 ? 132.12617 168.13376 111.64042 1.000 47.01184 384 ALA A CA 1
ATOM 3077 C C . ALA A 1 387 ? 133.06811 167.07829 112.20955 1.000 47.99244 384 ALA A C 1
ATOM 3078 O O . ALA A 1 387 ? 132.62950 165.97751 112.56339 1.000 42.87651 384 ALA A O 1
ATOM 3080 N N . GLU A 1 388 ? 134.36582 167.38357 112.28503 1.000 30.26779 385 GLU A N 1
ATOM 3081 C CA . GLU A 1 388 ? 135.33856 166.38346 112.71782 1.000 31.97106 385 GLU A CA 1
ATOM 3082 C C . GLU A 1 388 ? 135.08859 165.94373 114.15594 1.000 27.56882 385 GLU A C 1
ATOM 3083 O O . GLU A 1 388 ? 135.13024 164.74523 114.46509 1.000 26.41549 385 GLU A O 1
ATOM 3089 N N . LEU A 1 389 ? 134.82804 166.89948 115.05025 1.000 23.15385 386 LEU A N 1
ATOM 3090 C CA . LEU A 1 389 ? 134.56813 166.55663 116.44444 1.000 25.57882 386 LEU A CA 1
ATOM 3091 C C . LEU A 1 389 ? 133.28411 165.74619 116.58358 1.000 24.36234 386 LEU A C 1
ATOM 3092 O O . LEU A 1 389 ? 133.22950 164.78242 117.35993 1.000 21.55671 386 LEU A O 1
ATOM 3097 N N . LYS A 1 390 ? 132.24239 166.12027 115.83625 1.000 16.71396 387 LYS A N 1
ATOM 3098 C CA . LYS A 1 390 ? 130.99898 165.35812 115.86352 1.000 15.84014 387 LYS A CA 1
ATOM 3099 C C . LYS A 1 390 ? 131.22591 163.92665 115.39741 1.000 23.08769 387 LYS A C 1
ATOM 3100 O O . LYS A 1 390 ? 130.72209 162.97711 116.01036 1.000 19.17359 387 LYS A O 1
ATOM 3106 N N . ALA A 1 391 ? 131.99292 163.75345 114.31842 1.000 10.54748 388 ALA A N 1
ATOM 3107 C CA . ALA A 1 391 ? 132.28879 162.41324 113.82601 1.000 16.37010 388 ALA A CA 1
ATOM 3108 C C . ALA A 1 391 ? 133.07081 161.60961 114.85587 1.000 15.79550 388 ALA A C 1
ATOM 3109 O O . ALA A 1 391 ? 132.82527 160.41089 115.03536 1.000 13.08727 388 ALA A O 1
ATOM 3111 N N . ALA A 1 392 ? 134.01682 162.25220 115.54462 1.000 6.36746 389 ALA A N 1
ATOM 3112 C CA . ALA A 1 392 ? 134.76740 161.55421 116.58442 1.000 5.32831 389 ALA A CA 1
ATOM 3113 C C . ALA A 1 392 ? 133.85431 161.10453 117.72061 1.000 2.36675 389 ALA A C 1
ATOM 3114 O O . ALA A 1 392 ? 133.98189 159.97996 118.22540 1.000 10.03144 389 ALA A O 1
ATOM 3116 N N . TYR A 1 393 ? 132.92258 161.96790 118.13437 1.000 6.15744 390 TYR A N 1
ATOM 3117 C CA . TYR A 1 393 ? 131.98657 161.59065 119.19152 1.000 9.84063 390 TYR A CA 1
ATOM 3118 C C . TYR A 1 393 ? 131.10918 160.41593 118.76439 1.000 1.88901 390 TYR A C 1
ATOM 3119 O O . TYR A 1 393 ? 130.88858 159.47211 119.53996 1.000 9.64671 390 TYR A O 1
ATOM 3128 N N . ILE A 1 394 ? 130.59769 160.45605 117.53193 1.000 3.17940 391 ILE A N 1
ATOM 3129 C CA . ILE A 1 394 ? 129.75293 159.36581 117.05342 1.000 0.23387 391 ILE A CA 1
ATOM 3130 C C . ILE A 1 394 ? 130.54852 158.06887 116.95645 1.000 8.08047 391 ILE A C 1
ATOM 3131 O O . ILE A 1 394 ? 130.02186 156.98550 117.22876 1.000 9.72735 391 ILE A O 1
ATOM 3136 N N . GLU A 1 395 ? 131.82516 158.14956 116.57293 1.000 3.35198 392 GLU A N 1
ATOM 3137 C CA . GLU A 1 395 ? 132.65201 156.94514 116.53823 1.000 8.81316 392 GLU A CA 1
ATOM 3138 C C . GLU A 1 395 ? 132.88425 156.38649 117.93811 1.000 8.73152 392 GLU A C 1
ATOM 3139 O O . GLU A 1 395 ? 132.91987 155.16321 118.12719 1.000 9.87002 392 GLU A O 1
ATOM 3145 N N . VAL A 1 396 ? 133.05200 157.26350 118.93036 1.000 3.78932 393 VAL A N 1
ATOM 3146 C CA . VAL A 1 396 ? 133.17536 156.79738 120.31108 1.000 4.94792 393 VAL A CA 1
ATOM 3147 C C . VAL A 1 396 ? 131.91182 156.05240 120.73392 1.000 7.21490 393 VAL A C 1
ATOM 3148 O O . VAL A 1 396 ? 131.97509 154.97677 121.35267 1.000 6.80559 393 VAL A O 1
ATOM 3152 N N . ILE A 1 397 ? 130.74452 156.60773 120.39744 1.000 13.15617 394 ILE A N 1
ATOM 3153 C CA . ILE A 1 397 ? 129.48386 155.94235 120.72854 1.000 10.14610 394 ILE A CA 1
ATOM 3154 C C . ILE A 1 397 ? 129.37960 154.59573 120.01482 1.000 15.36563 394 ILE A C 1
ATOM 3155 O O . ILE A 1 397 ? 128.93093 153.59850 120.59890 1.000 14.56626 394 ILE A O 1
ATOM 3160 N N . TYR A 1 398 ? 129.78373 154.54794 118.74106 1.000 10.38246 395 TYR A N 1
ATOM 3161 C CA . TYR A 1 398 ? 129.77564 153.29408 117.99062 1.000 14.85875 395 TYR A CA 1
ATOM 3162 C C . TYR A 1 398 ? 130.62595 152.23749 118.68111 1.000 13.60246 395 TYR A C 1
ATOM 3163 O O . TYR A 1 398 ? 130.21695 151.07877 118.80525 1.000 15.54015 395 TYR A O 1
ATOM 3172 N N . ALA A 1 399 ? 131.82766 152.61888 119.12056 1.000 5.97248 396 ALA A N 1
ATOM 3173 C CA . ALA A 1 399 ? 132.71488 151.65875 119.77172 1.000 1.91558 396 ALA A CA 1
ATOM 3174 C C . ALA A 1 399 ? 132.12357 151.15541 121.08320 1.000 2.25734 396 ALA A C 1
ATOM 3175 O O . ALA A 1 399 ? 132.20615 149.95663 121.39237 1.000 1.53496 396 ALA A O 1
ATOM 3177 N N . TYR A 1 400 ? 131.52261 152.05365 121.86796 1.000 1.11438 397 TYR A N 1
ATOM 3178 C CA . TYR A 1 400 ? 130.89813 151.62833 123.11867 1.000 5.10756 397 TYR A CA 1
ATOM 3179 C C . TYR A 1 400 ? 129.77187 150.63054 122.85647 1.000 6.37961 397 TYR A C 1
ATOM 3180 O O . TYR A 1 400 ? 129.67568 149.58286 123.51802 1.000 1.21695 397 TYR A O 1
ATOM 3189 N N . LEU A 1 401 ? 128.91803 150.93138 121.87314 1.000 1.84078 398 LEU A N 1
ATOM 3190 C CA . LEU A 1 401 ? 127.81776 150.02666 121.55713 1.000 0.88250 398 LEU A CA 1
ATOM 3191 C C . LEU A 1 401 ? 128.33304 148.69688 121.02749 1.000 1.86511 398 LEU A C 1
ATOM 3192 O O . LEU A 1 401 ? 127.74024 147.64797 121.29243 1.000 0.70839 398 LEU A O 1
ATOM 3197 N N . LEU A 1 402 ? 129.43291 148.71805 120.27160 1.000 3.51638 399 LEU A N 1
ATOM 3198 C CA . LEU A 1 402 ? 130.00991 147.47191 119.77827 1.000 9.10918 399 LEU A CA 1
ATOM 3199 C C . LEU A 1 402 ? 130.51386 146.60403 120.92314 1.000 4.94980 399 LEU A C 1
ATOM 3200 O O . LEU A 1 402 ? 130.34486 145.37914 120.90304 1.000 8.72176 399 LEU A O 1
ATOM 3205 N N . GLN A 1 403 ? 131.14596 147.21444 121.92762 1.000 9.62148 400 GLN A N 1
ATOM 3206 C CA . GLN A 1 403 ? 131.58743 146.42835 123.07819 1.000 12.90843 400 GLN A CA 1
ATOM 3207 C C . GLN A 1 403 ? 130.40098 145.81789 123.82042 1.000 10.97677 400 GLN A C 1
ATOM 3208 O O . GLN A 1 403 ? 130.42951 144.63432 124.20186 1.000 15.10365 400 GLN A O 1
ATOM 3214 N N . VAL A 1 404 ? 129.34159 146.60648 124.02484 1.000 1.72727 401 VAL A N 1
ATOM 3215 C CA . VAL A 1 404 ? 128.15163 146.06987 124.68591 1.000 9.38965 401 VAL A CA 1
ATOM 3216 C C . VAL A 1 404 ? 127.55179 144.93094 123.86511 1.000 3.76131 401 VAL A C 1
ATOM 3217 O O . VAL A 1 404 ? 127.09406 143.91733 124.41388 1.000 5.86581 401 VAL A O 1
ATOM 3221 N N . ALA A 1 405 ? 127.55249 145.07672 122.53750 1.000 8.11598 402 ALA A N 1
ATOM 3222 C CA . ALA A 1 405 ? 127.02463 144.03396 121.66586 1.000 1.02630 402 ALA A CA 1
ATOM 3223 C C . ALA A 1 405 ? 127.84727 142.75916 121.76567 1.000 5.15799 402 ALA A C 1
ATOM 3224 O O . ALA A 1 405 ? 127.29373 141.65654 121.74622 1.000 1.55061 402 ALA A O 1
ATOM 3226 N N . ARG A 1 406 ? 129.17253 142.88697 121.85502 1.000 8.82085 403 ARG A N 1
ATOM 3227 C CA . ARG A 1 406 ? 130.01239 141.70303 122.01492 1.000 6.31077 403 ARG A CA 1
ATOM 3228 C C . ARG A 1 406 ? 129.69280 140.97446 123.31335 1.000 9.63146 403 ARG A C 1
ATOM 3229 O O . ARG A 1 406 ? 129.59278 139.74013 123.33368 1.000 5.99197 403 ARG A O 1
ATOM 3237 N N . GLU A 1 407 ? 129.53088 141.71999 124.41124 1.000 10.28133 404 GLU A N 1
ATOM 3238 C CA . GLU A 1 407 ? 129.18953 141.07117 125.67905 1.000 8.64767 404 GLU A CA 1
ATOM 3239 C C . GLU A 1 407 ? 127.84018 140.35847 125.59799 1.000 9.76429 404 GLU A C 1
ATOM 3240 O O . GLU A 1 407 ? 127.69867 139.20888 126.04955 1.000 6.65814 404 GLU A O 1
ATOM 3246 N N . VAL A 1 408 ? 126.83757 141.02417 125.01852 1.000 8.99014 405 VAL A N 1
ATOM 3247 C CA . VAL A 1 408 ? 125.51162 140.42126 124.90424 1.000 8.80166 405 VAL A CA 1
ATOM 3248 C C . VAL A 1 408 ? 125.56118 139.17722 124.02391 1.000 4.42594 405 VAL A C 1
ATOM 3249 O O . VAL A 1 408 ? 124.91551 138.16345 124.31990 1.000 2.04218 405 VAL A O 1
ATOM 3253 N N . ARG A 1 409 ? 126.32596 139.23197 122.92948 1.000 9.06956 406 ARG A N 1
ATOM 3254 C CA . ARG A 1 409 ? 126.44700 138.07690 122.04641 1.000 7.82064 406 ARG A CA 1
ATOM 3255 C C . ARG A 1 409 ? 127.10952 136.90503 122.75387 1.000 6.24774 406 ARG A C 1
ATOM 3256 O O . ARG A 1 409 ? 126.70216 135.75348 122.57002 1.000 6.00448 406 ARG A O 1
ATOM 3264 N N . ASP A 1 410 ? 128.14009 137.17218 123.55886 1.000 6.33019 407 ASP A N 1
ATOM 3265 C CA . ASP A 1 410 ? 128.76844 136.08842 124.30839 1.000 12.96984 407 ASP A CA 1
ATOM 3266 C C . ASP A 1 410 ? 127.78471 135.44495 125.27996 1.000 8.24819 407 ASP A C 1
ATOM 3267 O O . ASP A 1 410 ? 127.70991 134.21218 125.37511 1.000 11.15128 407 ASP A O 1
ATOM 3272 N N . ALA A 1 411 ? 127.00338 136.25959 125.99602 1.000 5.54271 408 ALA A N 1
ATOM 3273 C CA . ALA A 1 411 ? 126.02857 135.69170 126.92965 1.000 14.24222 408 ALA A CA 1
ATOM 3274 C C . ALA A 1 411 ? 124.96691 134.86526 126.20294 1.000 11.09022 408 ALA A C 1
ATOM 3275 O O . ALA A 1 411 ? 124.59431 133.76795 126.64992 1.000 5.71817 408 ALA A O 1
ATOM 3277 N N . LEU A 1 412 ? 124.46903 135.37274 125.07548 1.000 1.34837 409 LEU A N 1
ATOM 3278 C CA . LEU A 1 412 ? 123.44280 134.64633 124.33725 1.000 0.30121 409 LEU A CA 1
ATOM 3279 C C . LEU A 1 412 ? 123.99222 133.35073 123.74947 1.000 4.61818 409 LEU A C 1
ATOM 3280 O O . LEU A 1 412 ? 123.29450 132.33211 123.72195 1.000 9.60139 409 LEU A O 1
ATOM 3285 N N . TRP A 1 413 ? 125.24111 133.35753 123.28007 1.000 8.19452 410 TRP A N 1
ATOM 3286 C CA . TRP A 1 413 ? 125.84125 132.10760 122.82757 1.000 4.67301 410 TRP A CA 1
ATOM 3287 C C . TRP A 1 413 ? 126.04646 131.13686 123.98154 1.000 4.26975 410 TRP A C 1
ATOM 3288 O O . TRP A 1 413 ? 126.03252 129.91974 123.77239 1.000 4.00551 410 TRP A O 1
ATOM 3299 N N . ARG A 1 414 ? 126.25060 131.64639 125.19783 1.000 14.80887 411 ARG A N 1
ATOM 3300 C CA . ARG A 1 414 ? 126.30118 130.75152 126.35011 1.000 13.16065 411 ARG A CA 1
ATOM 3301 C C . ARG A 1 414 ? 124.94416 130.10248 126.60744 1.000 9.41310 411 ARG A C 1
ATOM 3302 O O . ARG A 1 414 ? 124.87588 128.93212 126.99991 1.000 9.12841 411 ARG A O 1
ATOM 3310 N N . LEU A 1 415 ? 123.85569 130.84471 126.40197 1.000 8.35616 412 LEU A N 1
ATOM 3311 C CA . LEU A 1 415 ? 122.50770 130.28851 126.55392 1.000 8.66309 412 LEU A CA 1
ATOM 3312 C C . LEU A 1 415 ? 121.97923 129.63180 125.27315 1.000 10.02108 412 LEU A C 1
ATOM 3313 O O . LEU A 1 415 ? 120.79661 129.26221 125.20854 1.000 7.44397 412 LEU A O 1
ATOM 3318 N N . ALA A 1 416 ? 122.82073 129.52202 124.24313 1.000 15.83751 413 ALA A N 1
ATOM 3319 C CA . ALA A 1 416 ? 122.40375 128.90303 122.98701 1.000 16.07438 413 ALA A CA 1
ATOM 3320 C C . ALA A 1 416 ? 121.85377 127.49339 123.17388 1.000 16.25211 413 ALA A C 1
ATOM 3321 O O . ALA A 1 416 ? 120.98146 127.07321 122.40833 1.000 9.41014 413 ALA A O 1
ATOM 3323 N N . GLU A 1 417 ? 122.33972 126.74535 124.16827 1.000 38.33455 414 GLU A N 1
ATOM 3324 C CA . GLU A 1 417 ? 121.84678 125.38103 124.35017 1.000 42.37511 414 GLU A CA 1
ATOM 3325 C C . GLU A 1 417 ? 120.34808 125.35275 124.61570 1.000 46.90641 414 GLU A C 1
ATOM 3326 O O . GLU A 1 417 ? 119.65799 124.42294 124.18340 1.000 42.10178 414 GLU A O 1
ATOM 3332 N N . GLU A 1 418 ? 119.83045 126.34969 125.32735 1.000 47.81130 415 GLU A N 1
ATOM 3333 C CA . GLU A 1 418 ? 118.39640 126.46704 125.54664 1.000 38.96813 415 GLU A CA 1
ATOM 3334 C C . GLU A 1 418 ? 117.70042 127.23634 124.43263 1.000 43.16036 415 GLU A C 1
ATOM 3335 O O . GLU A 1 418 ? 116.51373 127.00268 124.17672 1.000 45.98516 415 GLU A O 1
ATOM 3341 N N . ILE A 1 419 ? 118.41072 128.14800 123.76410 1.000 5.63189 416 ILE A N 1
ATOM 3342 C CA . ILE A 1 419 ? 117.78067 128.94275 122.70951 1.000 2.38068 416 ILE A CA 1
ATOM 3343 C C . ILE A 1 419 ? 117.48627 128.09330 121.47148 1.000 8.39437 416 ILE A C 1
ATOM 3344 O O . ILE A 1 419 ? 116.41195 128.20283 120.86892 1.000 7.65334 416 ILE A O 1
ATOM 3349 N N . LEU A 1 420 ? 118.42841 127.23588 121.07923 1.000 8.33719 417 LEU A N 1
ATOM 3350 C CA . LEU A 1 420 ? 118.41601 126.64469 119.74042 1.000 5.43901 417 LEU A CA 1
ATOM 3351 C C . LEU A 1 420 ? 117.26728 125.68368 119.42248 1.000 8.35785 417 LEU A C 1
ATOM 3352 O O . LEU A 1 420 ? 116.72502 125.78105 118.30690 1.000 8.81174 417 LEU A O 1
ATOM 3357 N N . PRO A 1 421 ? 116.87321 124.73463 120.29236 1.000 21.84641 418 PRO A N 1
ATOM 3358 C CA . PRO A 1 421 ? 116.09416 123.57390 119.80412 1.000 17.68904 418 PRO A CA 1
ATOM 3359 C C . PRO A 1 421 ? 114.81754 123.90223 119.04052 1.000 22.53912 418 PRO A C 1
ATOM 3360 O O . PRO A 1 421 ? 114.51148 123.22083 118.05199 1.000 20.94438 418 PRO A O 1
ATOM 3364 N N . GLU A 1 422 ? 114.06044 124.91493 119.46496 1.000 31.15464 419 GLU A N 1
ATOM 3365 C CA . GLU A 1 422 ? 112.83656 125.26936 118.75075 1.000 33.20217 419 GLU A CA 1
ATOM 3366 C C . GLU A 1 422 ? 113.14206 125.67836 117.31449 1.000 32.72600 419 GLU A C 1
ATOM 3367 O O . GLU A 1 422 ? 112.49252 125.21618 116.36506 1.000 25.50005 419 GLU A O 1
ATOM 3373 N N . TYR A 1 423 ? 114.14856 126.53563 117.13793 1.000 22.27677 420 TYR A N 1
ATOM 3374 C CA . TYR A 1 423 ? 114.53613 126.96123 115.80076 1.000 22.64735 420 TYR A CA 1
ATOM 3375 C C . TYR A 1 423 ? 115.12919 125.81249 114.99946 1.000 22.88498 420 TYR A C 1
ATOM 3376 O O . TYR A 1 423 ? 114.94234 125.75476 113.78161 1.000 25.74451 420 TYR A O 1
ATOM 3385 N N . ILE A 1 424 ? 115.82848 124.88553 115.65867 1.000 23.38175 421 ILE A N 1
ATOM 3386 C CA . ILE A 1 424 ? 116.35067 123.71317 114.95627 1.000 30.73854 421 ILE A CA 1
ATOM 3387 C C . ILE A 1 424 ? 115.20806 122.89463 114.36553 1.000 27.84150 421 ILE A C 1
ATOM 3388 O O . ILE A 1 424 ? 115.23602 122.50733 113.18810 1.000 23.60240 421 ILE A O 1
ATOM 3393 N N . GLU A 1 425 ? 114.18925 122.60905 115.18043 1.000 45.95751 422 GLU A N 1
ATOM 3394 C CA . GLU A 1 425 ? 113.05837 121.82635 114.68935 1.000 39.00546 422 GLU A CA 1
ATOM 3395 C C . GLU A 1 425 ? 112.32386 122.56253 113.57651 1.000 47.06408 422 GLU A C 1
ATOM 3396 O O . GLU A 1 425 ? 111.95557 121.96382 112.55769 1.000 47.52892 422 GLU A O 1
ATOM 3402 N N . LYS A 1 426 ? 112.11333 123.87051 113.74479 1.000 39.27221 423 LYS A N 1
ATOM 3403 C CA . LYS A 1 426 ? 111.43220 124.63091 112.70134 1.000 46.47216 423 LYS A CA 1
ATOM 3404 C C . LYS A 1 426 ? 112.23875 124.64316 111.40754 1.000 41.09461 423 LYS A C 1
ATOM 3405 O O . LYS A 1 426 ? 111.66762 124.63051 110.31099 1.000 44.23732 423 LYS A O 1
ATOM 3411 N N . PHE A 1 427 ? 113.56909 124.66147 111.51462 1.000 84.41569 424 PHE A N 1
ATOM 3412 C CA . PHE A 1 427 ? 114.40937 124.74933 110.32754 1.000 82.57758 424 PHE A CA 1
ATOM 3413 C C . PHE A 1 427 ? 114.49714 123.41242 109.60313 1.000 78.57231 424 PHE A C 1
ATOM 3414 O O . PHE A 1 427 ? 114.59518 123.38496 108.37135 1.000 83.22395 424 PHE A O 1
ATOM 3422 N N . PHE A 1 428 ? 114.46695 122.29768 110.33955 1.000 138.68485 425 PHE A N 1
ATOM 3423 C CA . PHE A 1 428 ? 114.33300 120.99728 109.68570 1.000 137.07292 425 PHE A CA 1
ATOM 3424 C C . PHE A 1 428 ? 112.91223 120.69869 109.22070 1.000 139.53441 425 PHE A C 1
ATOM 3425 O O . PHE A 1 428 ? 112.72105 119.76261 108.43682 1.000 135.04996 425 PHE A O 1
ATOM 3433 N N . LYS A 1 429 ? 111.91750 121.45765 109.67287 1.000 151.02783 426 LYS A N 1
ATOM 3434 C CA . LYS A 1 429 ? 110.52273 121.18116 109.34871 1.000 152.59496 426 LYS A CA 1
ATOM 3435 C C . LYS A 1 429 ? 109.87893 122.34396 108.59948 1.000 152.77429 426 LYS A C 1
ATOM 3436 O O . LYS A 1 429 ? 108.77917 122.78831 108.93560 1.000 154.63000 426 LYS A O 1
ATOM 3442 N N . GLY A 1 430 ? 110.55897 122.85642 107.56738 1.000 101.81576 427 GLY A N 1
ATOM 3443 C CA . GLY A 1 430 ? 110.03472 123.96431 106.79811 1.000 101.32397 427 GLY A CA 1
ATOM 3444 C C . GLY A 1 430 ? 110.49669 123.91447 105.35483 1.000 106.82895 427 GLY A C 1
ATOM 3445 O O . GLY A 1 430 ? 111.32516 123.08543 104.97078 1.000 102.13297 427 GLY A O 1
ATOM 3446 N N . SER A 1 431 ? 109.93677 124.82464 104.55761 1.000 101.82584 428 SER A N 1
ATOM 3447 C CA . SER A 1 431 ? 110.28924 124.96487 103.15362 1.000 97.79691 428 SER A CA 1
ATOM 3448 C C . SER A 1 431 ? 111.35908 126.04467 102.98760 1.000 103.95770 428 SER A C 1
ATOM 3449 O O . SER A 1 431 ? 111.88889 126.58181 103.96197 1.000 98.94119 428 SER A O 1
ATOM 3452 N N . GLU A 1 432 ? 111.67028 126.37944 101.73109 1.000 101.42477 429 GLU A N 1
ATOM 3453 C CA . GLU A 1 432 ? 112.78664 127.28127 101.45084 1.000 101.33773 429 GLU A CA 1
ATOM 3454 C C . GLU A 1 432 ? 112.56687 128.65882 102.06792 1.000 104.71611 429 GLU A C 1
ATOM 3455 O O . GLU A 1 432 ? 113.43554 129.17743 102.77985 1.000 105.17412 429 GLU A O 1
ATOM 3461 N N . GLU A 1 433 ? 111.41202 129.27345 101.80007 1.000 118.98700 430 GLU A N 1
ATOM 3462 C CA . GLU A 1 433 ? 111.11174 130.56409 102.41346 1.000 113.38532 430 GLU A CA 1
ATOM 3463 C C . GLU A 1 433 ? 111.01028 130.43478 103.92746 1.000 113.95413 430 GLU A C 1
ATOM 3464 O O . GLU A 1 433 ? 111.49310 131.29974 104.67174 1.000 116.64109 430 GLU A O 1
ATOM 3470 N N . GLU A 1 434 ? 110.38586 129.35481 104.40038 1.000 84.53249 431 GLU A N 1
ATOM 3471 C CA . GLU A 1 434 ? 110.35158 129.09080 105.83247 1.000 92.27060 431 GLU A CA 1
ATOM 3472 C C . GLU A 1 434 ? 111.75525 128.87054 106.37942 1.000 93.82212 431 GLU A C 1
ATOM 3473 O O . GLU A 1 434 ? 112.05741 129.27467 107.50657 1.000 86.65325 431 GLU A O 1
ATOM 3479 N N . GLN A 1 435 ? 112.63065 128.23636 105.59399 1.000 69.23964 432 GLN A N 1
ATOM 3480 C CA . GLN A 1 435 ? 114.01461 128.06760 106.02729 1.000 73.74911 432 GLN A CA 1
ATOM 3481 C C . GLN A 1 435 ? 114.71778 129.41025 106.17910 1.000 68.35981 432 GLN A C 1
ATOM 3482 O O . GLN A 1 435 ? 115.44645 129.62719 107.15317 1.000 72.46983 432 GLN A O 1
ATOM 3488 N N . ARG A 1 436 ? 114.51928 130.32375 105.22533 1.000 78.25903 433 ARG A N 1
ATOM 3489 C CA . ARG A 1 436 ? 115.14114 131.64057 105.34111 1.000 83.05224 433 ARG A CA 1
ATOM 3490 C C . ARG A 1 436 ? 114.59757 132.40446 106.54280 1.000 79.36462 433 ARG A C 1
ATOM 3491 O O . ARG A 1 436 ? 115.35844 133.05531 107.27170 1.000 80.14763 433 ARG A O 1
ATOM 3499 N N . LEU A 1 437 ? 113.28353 132.33402 106.76975 1.000 57.08988 434 LEU A N 1
ATOM 3500 C CA . LEU A 1 437 ? 112.70860 132.99490 107.93796 1.000 60.66823 434 LEU A CA 1
ATOM 3501 C C . LEU A 1 437 ? 113.26728 132.41190 109.23031 1.000 65.35144 434 LEU A C 1
ATOM 3502 O O . LEU A 1 437 ? 113.59436 133.15287 110.16706 1.000 61.64118 434 LEU A O 1
ATOM 3507 N N . THR A 1 438 ? 113.38639 131.08440 109.29786 1.000 42.14760 435 THR A N 1
ATOM 3508 C CA . THR A 1 438 ? 113.92382 130.44752 110.49267 1.000 50.24533 435 THR A CA 1
ATOM 3509 C C . THR A 1 438 ? 115.37963 130.82886 110.71222 1.000 42.64319 435 THR A C 1
ATOM 3510 O O . THR A 1 438 ? 115.79804 131.05213 111.85092 1.000 47.42094 435 THR A O 1
ATOM 3514 N N . LEU A 1 439 ? 116.16811 130.90574 109.63803 1.000 45.00441 436 LEU A N 1
ATOM 3515 C CA . LEU A 1 439 ? 117.55901 131.32499 109.77792 1.000 46.31021 436 LEU A CA 1
ATOM 3516 C C . LEU A 1 439 ? 117.65541 132.75796 110.28394 1.000 44.00646 436 LEU A C 1
ATOM 3517 O O . LEU A 1 439 ? 118.47608 133.06077 111.15901 1.000 48.93793 436 LEU A O 1
ATOM 3522 N N . TYR A 1 440 ? 116.82356 133.65466 109.74872 1.000 49.95485 437 TYR A N 1
ATOM 3523 C CA . TYR A 1 440 ? 116.84637 135.04043 110.20687 1.000 48.94155 437 TYR A CA 1
ATOM 3524 C C . TYR A 1 440 ? 116.48096 135.12925 111.68335 1.000 51.81708 437 TYR A C 1
ATOM 3525 O O . TYR A 1 440 ? 117.15547 135.81224 112.46322 1.000 48.72294 437 TYR A O 1
ATOM 3534 N N . GLU A 1 441 ? 115.41850 134.43039 112.08901 1.000 51.54279 438 GLU A N 1
ATOM 3535 C CA . GLU A 1 441 ? 114.98855 134.49269 113.48274 1.000 51.33300 438 GLU A CA 1
ATOM 3536 C C . GLU A 1 441 ? 116.01109 133.84747 114.41144 1.000 49.89329 438 GLU A C 1
ATOM 3537 O O . GLU A 1 441 ? 116.21904 134.31866 115.53524 1.000 47.84417 438 GLU A O 1
ATOM 3543 N N . LEU A 1 442 ? 116.66032 132.77110 113.96247 1.000 18.51404 439 LEU A N 1
ATOM 3544 C CA . LEU A 1 442 ? 117.69149 132.13174 114.77077 1.000 16.55270 439 LEU A CA 1
ATOM 3545 C C . LEU A 1 442 ? 118.89992 133.04012 114.94541 1.000 12.07273 439 LEU A C 1
ATOM 3546 O O . LEU A 1 442 ? 119.45118 133.14149 116.04721 1.000 11.06402 439 LEU A O 1
ATOM 3551 N N . LEU A 1 443 ? 119.33345 133.70251 113.87009 1.000 5.87423 440 LEU A N 1
ATOM 3552 C CA . LEU A 1 443 ? 120.44959 134.63281 113.98843 1.000 4.57020 440 LEU A CA 1
ATOM 3553 C C . LEU A 1 443 ? 120.09001 135.81645 114.87386 1.000 6.73335 440 LEU A C 1
ATOM 3554 O O . LEU A 1 443 ? 120.93781 136.30404 115.62786 1.000 0.38926 440 LEU A O 1
ATOM 3559 N N . ARG A 1 444 ? 118.84518 136.28977 114.79593 1.000 20.28920 441 ARG A N 1
ATOM 3560 C CA . ARG A 1 444 ? 118.40714 137.38133 115.65953 1.000 18.39769 441 ARG A CA 1
ATOM 3561 C C . ARG A 1 444 ? 118.40601 136.96336 117.12530 1.000 23.38261 441 ARG A C 1
ATOM 3562 O O . ARG A 1 444 ? 118.85234 137.71672 117.99758 1.000 15.96479 441 ARG A O 1
ATOM 3570 N N . ALA A 1 445 ? 117.90374 135.76032 117.41544 1.000 5.47204 442 ALA A N 1
ATOM 3571 C CA . ALA A 1 445 ? 117.79422 135.31632 118.80220 1.000 10.05125 442 ALA A CA 1
ATOM 3572 C C . ALA A 1 445 ? 119.16237 135.18165 119.45578 1.000 14.94253 442 ALA A C 1
ATOM 3573 O O . ALA A 1 445 ? 119.34438 135.57800 120.61194 1.000 5.18643 442 ALA A O 1
ATOM 3575 N N . LEU A 1 446 ? 120.13577 134.62422 118.73555 1.000 7.76240 443 LEU A N 1
ATOM 3576 C CA . LEU A 1 446 ? 121.48150 134.47955 119.27530 1.000 13.84342 443 LEU A CA 1
ATOM 3577 C C . LEU A 1 446 ? 122.22663 135.80360 119.35789 1.000 9.54812 443 LEU A C 1
ATOM 3578 O O . LEU A 1 446 ? 123.29975 135.85332 119.96708 1.000 14.84195 443 LEU A O 1
ATOM 3583 N N . GLY A 1 447 ? 121.69259 136.86556 118.76397 1.000 2.30061 444 GLY A N 1
ATOM 3584 C CA . GLY A 1 447 ? 122.28633 138.17882 118.89239 1.000 8.07167 444 GLY A CA 1
ATOM 3585 C C . GLY A 1 447 ? 123.60466 138.35501 118.17088 1.000 4.89753 444 GLY A C 1
ATOM 3586 O O . GLY A 1 447 ? 124.64567 138.51451 118.81327 1.000 0.62826 444 GLY A O 1
ATOM 3587 N N . GLU A 1 448 ? 123.58204 138.33081 116.83776 1.000 20.72975 445 GLU A N 1
ATOM 3588 C CA . GLU A 1 448 ? 124.76705 138.68338 116.06446 1.000 24.41847 445 GLU A CA 1
ATOM 3589 C C . GLU A 1 448 ? 124.83925 140.20081 115.94302 1.000 27.19502 445 GLU A C 1
ATOM 3590 O O . GLU A 1 448 ? 125.00665 140.75779 114.84686 1.000 29.24099 445 GLU A O 1
ATOM 3596 N N . ASP A 1 449 ? 124.73217 140.86874 117.09489 1.000 73.99676 446 ASP A N 1
ATOM 3597 C CA . ASP A 1 449 ? 124.56889 142.31436 117.11918 1.000 71.31070 446 ASP A CA 1
ATOM 3598 C C . ASP A 1 449 ? 125.80796 143.02929 116.60853 1.000 70.64582 446 ASP A C 1
ATOM 3599 O O . ASP A 1 449 ? 125.70034 144.14943 116.10872 1.000 75.08388 446 ASP A O 1
ATOM 3604 N N . TYR A 1 450 ? 126.98217 142.40133 116.70394 1.000 84.29394 447 TYR A N 1
ATOM 3605 C CA . TYR A 1 450 ? 128.17925 142.99445 116.11531 1.000 82.60270 447 TYR A CA 1
ATOM 3606 C C . TYR A 1 450 ? 128.02076 143.15464 114.60710 1.000 81.81689 447 TYR A C 1
ATOM 3607 O O . TYR A 1 450 ? 128.25872 144.23625 114.05297 1.000 80.91345 447 TYR A O 1
ATOM 3616 N N . PHE A 1 451 ? 127.60309 142.08697 113.92658 1.000 74.81435 448 PHE A N 1
ATOM 3617 C CA . PHE A 1 451 ? 127.43354 142.16059 112.48082 1.000 79.86807 448 PHE A CA 1
ATOM 3618 C C . PHE A 1 451 ? 126.26209 143.06508 112.11537 1.000 72.80417 448 PHE A C 1
ATOM 3619 O O . PHE A 1 451 ? 126.33101 143.81185 111.12869 1.000 71.61862 448 PHE A O 1
ATOM 3627 N N . PHE A 1 452 ? 125.18644 143.03678 112.91176 1.000 63.81842 449 PHE A N 1
ATOM 3628 C CA . PHE A 1 452 ? 124.07305 143.94589 112.64149 1.000 71.23280 449 PHE A CA 1
ATOM 3629 C C . PHE A 1 452 ? 124.49514 145.40691 112.78430 1.000 63.82375 449 PHE A C 1
ATOM 3630 O O . PHE A 1 452 ? 124.09594 146.25544 111.98014 1.000 69.92984 449 PHE A O 1
ATOM 3638 N N . LEU A 1 453 ? 125.30555 145.72077 113.79803 1.000 77.70820 450 LEU A N 1
ATOM 3639 C CA . LEU A 1 453 ? 125.78195 147.08746 113.98811 1.000 75.91047 450 LEU A CA 1
ATOM 3640 C C . LEU A 1 453 ? 126.73232 147.50171 112.87185 1.000 68.15837 450 LEU A C 1
ATOM 3641 O O . LEU A 1 453 ? 126.70790 148.65515 112.42273 1.000 71.46986 450 LEU A O 1
ATOM 3646 N N . ASP A 1 454 ? 127.58410 146.57694 112.41820 1.000 110.80333 451 ASP A N 1
ATOM 3647 C CA . ASP A 1 454 ? 128.44759 146.87092 111.27852 1.000 108.18981 451 ASP A CA 1
ATOM 3648 C C . ASP A 1 454 ? 127.62324 147.18885 110.03826 1.000 110.49901 451 ASP A C 1
ATOM 3649 O O . ASP A 1 454 ? 127.97765 148.08156 109.25919 1.000 118.11953 451 ASP A O 1
ATOM 3654 N N . LEU A 1 455 ? 126.52302 146.46052 109.83332 1.000 132.73914 452 LEU A N 1
ATOM 3655 C CA . LEU A 1 455 ? 125.60194 146.81195 108.75574 1.000 127.03720 452 LEU A CA 1
ATOM 3656 C C . LEU A 1 455 ? 124.98442 148.18772 108.98207 1.000 128.76135 452 LEU A C 1
ATOM 3657 O O . LEU A 1 455 ? 124.87318 148.99031 108.04786 1.000 135.04008 452 LEU A O 1
ATOM 3662 N N . GLU A 1 456 ? 124.57946 148.47638 110.21908 1.000 121.38939 453 GLU A N 1
ATOM 3663 C CA . GLU A 1 456 ? 123.87360 149.70893 110.54736 1.000 115.13010 453 GLU A CA 1
ATOM 3664 C C . GLU A 1 456 ? 124.77907 150.93283 110.58903 1.000 114.14159 453 GLU A C 1
ATOM 3665 O O . GLU A 1 456 ? 124.26874 152.04914 110.73710 1.000 116.94362 453 GLU A O 1
ATOM 3671 N N . LYS A 1 457 ? 126.09862 150.75356 110.48373 1.000 182.02902 454 LYS A N 1
ATOM 3672 C CA . LYS A 1 457 ? 126.99996 151.90309 110.46738 1.000 187.48309 454 LYS A CA 1
ATOM 3673 C C . LYS A 1 457 ? 126.65987 152.85968 109.33001 1.000 188.37832 454 LYS A C 1
ATOM 3674 O O . LYS A 1 457 ? 126.67280 154.08263 109.51288 1.000 186.25758 454 LYS A O 1
ATOM 3680 N N . GLU A 1 458 ? 126.34977 152.32298 108.14922 1.000 156.76515 455 GLU A N 1
ATOM 3681 C CA . GLU A 1 458 ? 125.98148 153.15035 107.00732 1.000 158.80247 455 GLU A CA 1
ATOM 3682 C C . GLU A 1 458 ? 124.57999 153.73653 107.11988 1.000 156.21576 455 GLU A C 1
ATOM 3683 O O . GLU A 1 458 ? 124.22059 154.59403 106.30566 1.000 156.80819 455 GLU A O 1
ATOM 3689 N N . GLY A 1 459 ? 123.78902 153.30388 108.09079 1.000 121.98085 456 GLY A N 1
ATOM 3690 C CA . GLY A 1 459 ? 122.45488 153.81600 108.29166 1.000 119.64919 456 GLY A CA 1
ATOM 3691 C C . GLY A 1 459 ? 121.31519 152.95815 107.76484 1.000 117.82362 456 GLY A C 1
ATOM 3692 O O . GLY A 1 459 ? 120.20227 153.47732 107.60971 1.000 123.63280 456 GLY A O 1
ATOM 3693 N N . TYR A 1 460 ? 121.55467 151.68039 107.48099 1.000 140.95689 457 TYR A N 1
ATOM 3694 C CA . TYR A 1 460 ? 120.49568 150.81072 106.98772 1.000 138.66239 457 TYR A CA 1
ATOM 3695 C C . TYR A 1 460 ? 119.41895 150.61939 108.04961 1.000 132.09661 457 TYR A C 1
ATOM 3696 O O . TYR A 1 460 ? 119.71292 150.48770 109.24089 1.000 139.73505 457 TYR A O 1
ATOM 3705 N N . SER A 1 461 ? 118.16321 150.60418 107.60879 1.000 120.29718 458 SER A N 1
ATOM 3706 C CA . SER A 1 461 ? 117.02880 150.47680 108.50798 1.000 119.79745 458 SER A CA 1
ATOM 3707 C C . SER A 1 461 ? 116.70235 149.00357 108.74955 1.000 127.60495 458 SER A C 1
ATOM 3708 O O . SER A 1 461 ? 117.17938 148.10838 108.04791 1.000 123.73894 458 SER A O 1
ATOM 3711 N N . GLU A 1 462 ? 115.87529 148.74901 109.76745 1.000 177.45071 459 GLU A N 1
ATOM 3712 C CA . GLU A 1 462 ? 115.50198 147.37619 110.09630 1.000 181.42439 459 GLU A CA 1
ATOM 3713 C C . GLU A 1 462 ? 114.65469 146.74680 108.99681 1.000 178.95745 459 GLU A C 1
ATOM 3714 O O . GLU A 1 462 ? 114.83360 145.56836 108.66784 1.000 182.07618 459 GLU A O 1
ATOM 3720 N N . GLU A 1 463 ? 113.71684 147.50861 108.42812 1.000 157.81534 460 GLU A N 1
ATOM 3721 C CA . GLU A 1 463 ? 112.89021 146.97475 107.35005 1.000 160.77335 460 GLU A CA 1
ATOM 3722 C C . GLU A 1 463 ? 113.73067 146.65065 106.12198 1.000 163.17608 460 GLU A C 1
ATOM 3723 O O . GLU A 1 463 ? 113.50435 145.63141 105.45682 1.000 159.50485 460 GLU A O 1
ATOM 3729 N N . GLU A 1 464 ? 114.70551 147.50648 105.80686 1.000 137.62906 461 GLU A N 1
ATOM 3730 C CA . GLU A 1 464 ? 115.60704 147.21993 104.69716 1.000 131.99866 461 GLU A CA 1
ATOM 3731 C C . GLU A 1 464 ? 116.40974 145.95225 104.95759 1.000 134.60774 461 GLU A C 1
ATOM 3732 O O . GLU A 1 464 ? 116.62060 145.14601 104.04570 1.000 138.10316 461 GLU A O 1
ATOM 3738 N N . LEU A 1 465 ? 116.86372 145.75715 106.19848 1.000 128.25512 462 LEU A N 1
ATOM 3739 C CA . LEU A 1 465 ? 117.59710 144.54043 106.53543 1.000 135.27047 462 LEU A CA 1
ATOM 3740 C C . LEU A 1 465 ? 116.71409 143.30484 106.40413 1.000 134.55883 462 LEU A C 1
ATOM 3741 O O . LEU A 1 465 ? 117.15989 142.26381 105.90571 1.000 134.33973 462 LEU A O 1
ATOM 3746 N N . ARG A 1 466 ? 115.45948 143.39772 106.85231 1.000 114.83401 463 ARG A N 1
ATOM 3747 C CA . ARG A 1 466 ? 114.54251 142.27037 106.71536 1.000 115.66275 463 ARG A CA 1
ATOM 3748 C C . ARG A 1 466 ? 114.29547 141.93751 105.25016 1.000 115.50896 463 ARG A C 1
ATOM 3749 O O . ARG A 1 466 ? 114.28915 140.76201 104.86420 1.000 119.13351 463 ARG A O 1
ATOM 3757 N N . GLU A 1 467 ? 114.09304 142.96169 104.41747 1.000 144.92047 464 GLU A N 1
ATOM 3758 C CA . GLU A 1 467 ? 113.88803 142.72337 102.99218 1.000 140.85530 464 GLU A CA 1
ATOM 3759 C C . GLU A 1 467 ? 115.13342 142.12866 102.34687 1.000 138.97898 464 GLU A C 1
ATOM 3760 O O . GLU A 1 467 ? 115.03455 141.25232 101.47981 1.000 143.48488 464 GLU A O 1
ATOM 3766 N N . LEU A 1 468 ? 116.31517 142.59948 102.75112 1.000 88.29759 465 LEU A N 1
ATOM 3767 C CA . LEU A 1 468 ? 117.55837 142.05774 102.21477 1.000 92.06831 465 LEU A CA 1
ATOM 3768 C C . LEU A 1 468 ? 117.72861 140.59040 102.58391 1.000 91.31515 465 LEU A C 1
ATOM 3769 O O . LEU A 1 468 ? 118.14067 139.77728 101.74844 1.000 93.74030 465 LEU A O 1
ATOM 3774 N N . PHE A 1 469 ? 117.42123 140.23410 103.83210 1.000 69.18229 466 PHE A N 1
ATOM 3775 C CA . PHE A 1 469 ? 117.54727 138.84238 104.25150 1.000 69.57367 466 PHE A CA 1
ATOM 3776 C C . PHE A 1 469 ? 116.51283 137.96257 103.55986 1.000 74.14975 466 PHE A C 1
ATOM 3777 O O . PHE A 1 469 ? 116.80153 136.81139 103.21366 1.000 74.32009 466 PHE A O 1
ATOM 3785 N N . ARG A 1 470 ? 115.30175 138.48490 103.35021 1.000 107.18629 467 ARG A N 1
ATOM 3786 C CA . ARG A 1 470 ? 114.25732 137.70313 102.69851 1.000 103.27201 467 ARG A CA 1
ATOM 3787 C C . ARG A 1 470 ? 114.55787 137.43589 101.22898 1.000 108.91857 467 ARG A C 1
ATOM 3788 O O . ARG A 1 470 ? 114.05517 136.45140 100.67734 1.000 108.60165 467 ARG A O 1
ATOM 3796 N N . ASN A 1 471 ? 115.35915 138.28220 100.58461 1.000 93.53509 468 ASN A N 1
ATOM 3797 C CA . ASN A 1 471 ? 115.68633 138.13086 99.17369 1.000 94.31215 468 ASN A CA 1
ATOM 3798 C C . ASN A 1 471 ? 117.04584 137.48169 98.94614 1.000 100.22107 468 ASN A C 1
ATOM 3799 O O . ASN A 1 471 ? 117.52749 137.46128 97.80926 1.000 100.20963 468 ASN A O 1
ATOM 3804 N N . ALA A 1 472 ? 117.67299 136.95383 99.99310 1.000 78.79762 469 ALA A N 1
ATOM 3805 C CA . ALA A 1 472 ? 118.96519 136.30550 99.84101 1.000 81.21482 469 ALA A CA 1
ATOM 3806 C C . ALA A 1 472 ? 118.80634 134.93424 99.18968 1.000 80.04810 469 ALA A C 1
ATOM 3807 O O . ALA A 1 472 ? 117.70473 134.38819 99.08189 1.000 76.46428 469 ALA A O 1
ATOM 3809 N N . LYS A 1 473 ? 119.93211 134.37599 98.75422 1.000 55.66886 470 LYS A N 1
ATOM 3810 C CA . LYS A 1 473 ? 119.96475 133.08340 98.08372 1.000 52.34420 470 LYS A CA 1
ATOM 3811 C C . LYS A 1 473 ? 120.49724 132.02239 99.03772 1.000 55.36439 470 LYS A C 1
ATOM 3812 O O . LYS A 1 473 ? 121.54837 132.20775 99.66025 1.000 55.26051 470 LYS A O 1
ATOM 3818 N N . LEU A 1 474 ? 119.76243 130.91945 99.15594 1.000 55.89837 471 LEU A N 1
ATOM 3819 C CA . LEU A 1 474 ? 120.10317 129.82441 100.05316 1.000 51.99215 471 LEU A CA 1
ATOM 3820 C C . LEU A 1 474 ? 120.12258 128.52011 99.27163 1.000 58.26758 471 LEU A C 1
ATOM 3821 O O . LEU A 1 474 ? 119.17931 128.22223 98.53142 1.000 51.70873 471 LEU A O 1
ATOM 3826 N N . GLU A 1 475 ? 121.19340 127.74694 99.43781 1.000 59.85159 472 GLU A N 1
ATOM 3827 C CA . GLU A 1 475 ? 121.31619 126.44840 98.79434 1.000 59.01756 472 GLU A CA 1
ATOM 3828 C C . GLU A 1 475 ? 121.82351 125.43640 99.81045 1.000 62.37021 472 GLU A C 1
ATOM 3829 O O . GLU A 1 475 ? 122.58876 125.77455 100.71669 1.000 58.17584 472 GLU A O 1
ATOM 3835 N N . VAL A 1 476 ? 121.38747 124.18952 99.65158 1.000 67.12666 473 VAL A N 1
ATOM 3836 C CA . VAL A 1 476 ? 121.70457 123.11341 100.58169 1.000 68.82522 473 VAL A CA 1
ATOM 3837 C C . VAL A 1 476 ? 122.57058 122.08328 99.86943 1.000 66.98967 473 VAL A C 1
ATOM 3838 O O . VAL A 1 476 ? 122.33700 121.75960 98.69948 1.000 67.45788 473 VAL A O 1
ATOM 3842 N N . ILE A 1 477 ? 123.58857 121.58994 100.57122 1.000 56.57646 474 ILE A N 1
ATOM 3843 C CA . ILE A 1 477 ? 124.51721 120.59912 100.04158 1.000 57.70459 474 ILE A CA 1
ATOM 3844 C C . ILE A 1 477 ? 124.43031 119.35014 100.90485 1.000 60.18060 474 ILE A C 1
ATOM 3845 O O . ILE A 1 477 ? 124.52704 119.43228 102.13460 1.000 57.23704 474 ILE A O 1
ATOM 3850 N N . ASN A 1 478 ? 124.24705 118.19968 100.26286 1.000 119.45383 475 ASN A N 1
ATOM 3851 C CA . ASN A 1 478 ? 124.23919 116.90675 100.94362 1.000 116.41563 475 ASN A CA 1
ATOM 3852 C C . ASN A 1 478 ? 125.62999 116.29985 100.79463 1.000 117.32991 475 ASN A C 1
ATOM 3853 O O . ASN A 1 478 ? 126.01521 115.86120 99.70788 1.000 116.84355 475 ASN A O 1
ATOM 3858 N N . ALA A 1 479 ? 126.38596 116.28253 101.89527 1.000 99.01752 476 ALA A N 1
ATOM 3859 C CA . ALA A 1 479 ? 127.75616 115.78131 101.84870 1.000 97.85879 476 ALA A CA 1
ATOM 3860 C C . ALA A 1 479 ? 127.79816 114.29719 101.50487 1.000 94.76475 476 ALA A C 1
ATOM 3861 O O . ALA A 1 479 ? 128.65785 113.85819 100.73206 1.000 92.46801 476 ALA A O 1
ATOM 3863 N N . ASP A 1 480 ? 126.88204 113.51052 102.06485 1.000 118.89159 477 ASP A N 1
ATOM 3864 C CA . ASP A 1 480 ? 126.85377 112.07375 101.83777 1.000 122.46698 477 ASP A CA 1
ATOM 3865 C C . ASP A 1 480 ? 125.41412 111.61634 101.64913 1.000 113.51193 477 ASP A C 1
ATOM 3866 O O . ASP A 1 480 ? 124.46423 112.32905 101.98295 1.000 114.94944 477 ASP A O 1
ATOM 3871 N N . GLU A 1 481 ? 125.26611 110.40858 101.09697 1.000 145.64550 478 GLU A N 1
ATOM 3872 C CA . GLU A 1 481 ? 123.93621 109.86386 100.84162 1.000 145.99240 478 GLU A CA 1
ATOM 3873 C C . GLU A 1 481 ? 123.16135 109.62850 102.13154 1.000 141.15591 478 GLU A C 1
ATOM 3874 O O . GLU A 1 481 ? 121.93610 109.79259 102.15354 1.000 146.87124 478 GLU A O 1
ATOM 3880 N N . SER A 1 482 ? 123.84912 109.23968 103.20832 1.000 116.92868 479 SER A N 1
ATOM 3881 C CA . SER A 1 482 ? 123.17646 109.00456 104.48060 1.000 117.62862 479 SER A CA 1
ATOM 3882 C C . SER A 1 482 ? 122.56267 110.27373 105.05707 1.000 113.72511 479 SER A C 1
ATOM 3883 O O . SER A 1 482 ? 121.64229 110.18427 105.87642 1.000 115.16737 479 SER A O 1
ATOM 3886 N N . GLY A 1 483 ? 123.04498 111.44555 104.64947 1.000 86.19171 480 GLY A N 1
ATOM 3887 C CA . GLY A 1 483 ? 122.47150 112.69108 105.11599 1.000 87.33507 480 GLY A CA 1
ATOM 3888 C C . GLY A 1 483 ? 122.79878 113.05264 106.54474 1.000 87.34114 480 GLY A C 1
ATOM 3889 O O . GLY A 1 483 ? 122.07454 113.84482 107.15209 1.000 90.02185 480 GLY A O 1
ATOM 3890 N N . LYS A 1 484 ? 123.86828 112.48684 107.10808 1.000 66.54278 481 LYS A N 1
ATOM 3891 C CA . LYS A 1 484 ? 124.24870 112.83407 108.47312 1.000 71.71063 481 LYS A CA 1
ATOM 3892 C C . LYS A 1 484 ? 124.68408 114.29072 108.57446 1.000 72.26174 481 LYS A C 1
ATOM 3893 O O . LYS A 1 484 ? 124.33235 114.98291 109.53644 1.000 72.10869 481 LYS A O 1
ATOM 3899 N N . ILE A 1 485 ? 125.44144 114.77539 107.59344 1.000 57.04513 482 ILE A N 1
ATOM 3900 C CA . ILE A 1 485 ? 125.97486 116.13212 107.59765 1.000 58.93352 482 ILE A CA 1
ATOM 3901 C C . ILE A 1 485 ? 125.30990 116.91671 106.47720 1.000 59.09823 482 ILE A C 1
ATOM 3902 O O . ILE A 1 485 ? 125.32226 116.48533 105.31876 1.000 54.99482 482 ILE A O 1
ATOM 3907 N N . LYS A 1 486 ? 124.73450 118.06583 106.82226 1.000 47.00093 483 LYS A N 1
ATOM 3908 C CA . LYS A 1 486 ? 124.08199 118.94597 105.86301 1.000 50.99709 483 LYS A CA 1
ATOM 3909 C C . LYS A 1 486 ? 124.69557 120.33463 105.95819 1.000 51.14913 483 LYS A C 1
ATOM 3910 O O . LYS A 1 486 ? 124.83492 120.88258 107.05627 1.000 49.49925 483 LYS A O 1
ATOM 3916 N N . LEU A 1 487 ? 125.05659 120.89833 104.80922 1.000 50.82707 484 LEU A N 1
ATOM 3917 C CA . LEU A 1 487 ? 125.69816 122.20286 104.72727 1.000 48.13373 484 LEU A CA 1
ATOM 3918 C C . LEU A 1 487 ? 124.76634 123.18208 104.03017 1.000 52.86196 484 LEU A C 1
ATOM 3919 O O . LEU A 1 487 ? 124.22895 122.87667 102.96070 1.000 53.61059 484 LEU A O 1
ATOM 3924 N N . TYR A 1 488 ? 124.57469 124.35291 104.63601 1.000 48.52799 485 TYR A N 1
ATOM 3925 C CA . TYR A 1 488 ? 123.75749 125.41111 104.05646 1.000 44.06110 485 TYR A CA 1
ATOM 3926 C C . TYR A 1 488 ? 124.61261 126.65593 103.88095 1.000 43.28766 485 TYR A C 1
ATOM 3927 O O . TYR A 1 488 ? 125.25817 127.10734 104.83167 1.000 46.02685 485 TYR A O 1
ATOM 3936 N N . ASN A 1 489 ? 124.61406 127.20721 102.67136 1.000 50.11948 486 ASN A N 1
ATOM 3937 C CA . ASN A 1 489 ? 125.37243 128.40707 102.35056 1.000 56.02552 486 ASN A CA 1
ATOM 3938 C C . ASN A 1 489 ? 124.41906 129.55763 102.06202 1.000 57.14670 486 ASN A C 1
ATOM 3939 O O . ASN A 1 489 ? 123.47880 129.41496 101.27413 1.000 53.65588 486 ASN A O 1
ATOM 3944 N N . LEU A 1 490 ? 124.66897 130.69829 102.70050 1.000 48.11536 487 LEU A N 1
ATOM 3945 C CA . LEU A 1 490 ? 123.81834 131.87383 102.57649 1.000 55.05671 487 LEU A CA 1
ATOM 3946 C C . LEU A 1 490 ? 124.66559 133.06144 102.14635 1.000 53.36018 487 LEU A C 1
ATOM 3947 O O . LEU A 1 490 ? 125.77288 133.25495 102.65756 1.000 48.15038 487 LEU A O 1
ATOM 3952 N N . ILE A 1 491 ? 124.14740 133.85036 101.20844 1.000 67.95657 488 ILE A N 1
ATOM 3953 C CA . ILE A 1 491 ? 124.84303 135.01520 100.67350 1.000 59.53773 488 ILE A CA 1
ATOM 3954 C C . ILE A 1 491 ? 124.07969 136.26616 101.08213 1.000 62.41535 488 ILE A C 1
ATOM 3955 O O . ILE A 1 491 ? 122.89822 136.41511 100.74947 1.000 60.93114 488 ILE A O 1
ATOM 3960 N N . LEU A 1 492 ? 124.75530 137.16290 101.79551 1.000 53.71006 489 LEU A N 1
ATOM 3961 C CA . LEU A 1 492 ? 124.22034 138.47632 102.13062 1.000 54.42202 489 LEU A CA 1
ATOM 3962 C C . LEU A 1 492 ? 125.09109 139.52051 101.45045 1.000 52.30380 489 LEU A C 1
ATOM 3963 O O . LEU A 1 492 ? 126.30588 139.55651 101.67189 1.000 44.67401 489 LEU A O 1
ATOM 3968 N N . ASP A 1 493 ? 124.47503 140.36491 100.62767 1.000 85.74698 490 ASP A N 1
ATOM 3969 C CA . ASP A 1 493 ? 125.19335 141.35661 99.83698 1.000 91.13076 490 ASP A CA 1
ATOM 3970 C C . ASP A 1 493 ? 124.81465 142.75469 100.30344 1.000 91.27587 490 ASP A C 1
ATOM 3971 O O . ASP A 1 493 ? 123.67588 142.98832 100.72057 1.000 87.96648 490 ASP A O 1
ATOM 3976 N N . ALA A 1 494 ? 125.77342 143.67428 100.24809 1.000 139.29800 491 ALA A N 1
ATOM 3977 C CA . ALA A 1 494 ? 125.52843 145.07413 100.56719 1.000 139.61762 491 ALA A CA 1
ATOM 3978 C C . ALA A 1 494 ? 125.64678 145.89800 99.29099 1.000 138.34283 491 ALA A C 1
ATOM 3979 O O . ALA A 1 494 ? 126.70334 145.91031 98.65059 1.000 143.12047 491 ALA A O 1
ATOM 3981 N N . LYS A 1 495 ? 124.56173 146.57985 98.92058 1.000 158.80793 492 LYS A N 1
ATOM 3982 C CA . LYS A 1 495 ? 124.56330 147.35673 97.68508 1.000 159.91957 492 LYS A CA 1
ATOM 3983 C C . LYS A 1 495 ? 125.48640 148.56486 97.79227 1.000 155.93798 492 LYS A C 1
ATOM 3984 O O . LYS A 1 495 ? 126.25073 148.85907 96.86570 1.000 155.10071 492 LYS A O 1
ATOM 3990 N N . LYS A 1 496 ? 125.42918 149.27932 98.91840 1.000 117.84155 493 LYS A N 1
ATOM 3991 C CA . LYS A 1 496 ? 126.24520 150.47984 99.07021 1.000 113.83520 493 LYS A CA 1
ATOM 3992 C C . LYS A 1 496 ? 127.71076 150.13499 99.30674 1.000 121.88516 493 LYS A C 1
ATOM 3993 O O . LYS A 1 496 ? 128.60293 150.77369 98.73652 1.000 113.56918 493 LYS A O 1
ATOM 3999 N N . LEU A 1 497 ? 127.98151 149.13233 100.14263 1.000 110.74054 494 LEU A N 1
ATOM 4000 C CA . LEU A 1 497 ? 129.35569 148.76626 100.46115 1.000 112.27834 494 LEU A CA 1
ATOM 4001 C C . LEU A 1 497 ? 129.97411 147.81476 99.44556 1.000 108.53163 494 LEU A C 1
ATOM 4002 O O . LEU A 1 497 ? 131.19033 147.59929 99.49266 1.000 111.48068 494 LEU A O 1
ATOM 4007 N N . ASN A 1 498 ? 129.17518 147.25348 98.53568 1.000 119.38043 495 ASN A N 1
ATOM 4008 C CA . ASN A 1 498 ? 129.66856 146.35469 97.48952 1.000 124.04997 495 ASN A CA 1
ATOM 4009 C C . ASN A 1 498 ? 130.44543 145.18000 98.08097 1.000 120.42919 495 ASN A C 1
ATOM 4010 O O . ASN A 1 498 ? 131.53970 144.83754 97.62763 1.000 120.09710 495 ASN A O 1
ATOM 4015 N N . ARG A 1 499 ? 129.87248 144.55556 99.10774 1.000 129.22600 496 ARG A N 1
ATOM 4016 C CA . ARG A 1 499 ? 130.48885 143.41635 99.76958 1.000 130.92584 496 ARG A CA 1
ATOM 4017 C C . ARG A 1 499 ? 129.46943 142.29585 99.92190 1.000 129.82360 496 ARG A C 1
ATOM 4018 O O . ARG A 1 499 ? 128.25793 142.52646 99.94641 1.000 132.25229 496 ARG A O 1
ATOM 4026 N N . LYS A 1 500 ? 129.98036 141.07130 100.02337 1.000 117.94793 497 LYS A N 1
ATOM 4027 C CA . LYS A 1 500 ? 129.16488 139.88116 100.21600 1.000 124.10442 497 LYS A CA 1
ATOM 4028 C C . LYS A 1 500 ? 129.60635 139.16848 101.48599 1.000 120.83999 497 LYS A C 1
ATOM 4029 O O . LYS A 1 500 ? 130.80155 139.10516 101.78690 1.000 119.29795 497 LYS A O 1
ATOM 4035 N N . VAL A 1 501 ? 128.64068 138.63212 102.22828 1.000 101.85789 498 VAL A N 1
ATOM 4036 C CA . VAL A 1 501 ? 128.89862 137.93478 103.48302 1.000 95.14149 498 VAL A CA 1
ATOM 4037 C C . VAL A 1 501 ? 128.47034 136.48287 103.32555 1.000 100.30570 498 VAL A C 1
ATOM 4038 O O . VAL A 1 501 ? 127.34497 136.20487 102.89545 1.000 94.21678 498 VAL A O 1
ATOM 4042 N N . LEU A 1 502 ? 129.36593 135.56399 103.67402 1.000 80.03900 499 LEU A N 1
ATOM 4043 C CA . LEU A 1 502 ? 129.12517 134.13149 103.56745 1.000 79.96554 499 LEU A CA 1
ATOM 4044 C C . LEU A 1 502 ? 128.90445 133.54472 104.95320 1.000 84.25011 499 LEU A C 1
ATOM 4045 O O . LEU A 1 502 ? 129.68787 133.80362 105.87209 1.000 87.17470 499 LEU A O 1
ATOM 4050 N N . ILE A 1 503 ? 127.84022 132.75989 105.09963 1.000 64.39731 500 ILE A N 1
ATOM 4051 C CA . ILE A 1 503 ? 127.51836 132.07890 106.34905 1.000 58.81744 500 ILE A CA 1
ATOM 4052 C C . ILE A 1 503 ? 127.37982 130.59298 106.05024 1.000 57.00413 500 ILE A C 1
ATOM 4053 O O . ILE A 1 503 ? 126.56697 130.19798 105.20501 1.000 63.64190 500 ILE A O 1
ATOM 4058 N N . LYS A 1 504 ? 128.16844 129.77338 106.73913 1.000 70.89059 501 LYS A N 1
ATOM 4059 C CA . LYS A 1 504 ? 128.14196 128.32581 106.57373 1.000 70.44494 501 LYS A CA 1
ATOM 4060 C C . LYS A 1 504 ? 127.67623 127.68772 107.87405 1.000 72.48759 501 LYS A C 1
ATOM 4061 O O . LYS A 1 504 ? 128.25631 127.94093 108.93476 1.000 76.96647 501 LYS A O 1
ATOM 4067 N N . ILE A 1 505 ? 126.63692 126.86169 107.78927 1.000 56.72986 502 ILE A N 1
ATOM 4068 C CA . ILE A 1 505 ? 126.09589 126.14121 108.93501 1.000 54.48393 502 ILE A CA 1
ATOM 4069 C C . ILE A 1 505 ? 126.12376 124.65344 108.61904 1.000 55.57249 502 ILE A C 1
ATOM 4070 O O . ILE A 1 505 ? 125.54402 124.21669 107.61840 1.000 49.66897 502 ILE A O 1
ATOM 4075 N N . THR A 1 506 ? 126.79199 123.87938 109.46887 1.000 33.26674 503 THR A N 1
ATOM 4076 C CA . THR A 1 506 ? 126.85977 122.43037 109.33058 1.000 28.36250 503 THR A CA 1
ATOM 4077 C C . THR A 1 506 ? 126.02967 121.80100 110.43836 1.000 29.01450 503 THR A C 1
ATOM 4078 O O . THR A 1 506 ? 126.20523 122.13475 111.61438 1.000 31.46119 503 THR A O 1
ATOM 4082 N N . LEU A 1 507 ? 125.13518 120.89365 110.06439 1.000 31.36619 504 LEU A N 1
ATOM 4083 C CA . LEU A 1 507 ? 124.25197 120.21451 111.00543 1.000 27.80927 504 LEU A CA 1
ATOM 4084 C C . LEU A 1 507 ? 124.54705 118.72127 110.96410 1.000 31.69942 504 LEU A C 1
ATOM 4085 O O . LEU A 1 507 ? 123.98713 117.99441 110.13699 1.000 33.93716 504 LEU A O 1
ATOM 4090 N N . THR A 1 508 ? 125.42601 118.26800 111.85305 1.000 33.40792 505 THR A N 1
ATOM 4091 C CA . THR A 1 508 ? 125.73950 116.85043 111.98329 1.000 31.63423 505 THR A CA 1
ATOM 4092 C C . THR A 1 508 ? 124.66722 116.20945 112.85513 1.000 32.38121 505 THR A C 1
ATOM 4093 O O . THR A 1 508 ? 124.58112 116.49112 114.05439 1.000 35.75900 505 THR A O 1
ATOM 4097 N N . GLU A 1 509 ? 123.84579 115.35485 112.25204 1.000 66.35558 506 GLU A N 1
ATOM 4098 C CA . GLU A 1 509 ? 122.72420 114.72510 112.94523 1.000 65.52510 506 GLU A CA 1
ATOM 4099 C C . GLU A 1 509 ? 123.21315 113.43054 113.58278 1.000 62.03014 506 GLU A C 1
ATOM 4100 O O . GLU A 1 509 ? 123.26630 112.38475 112.93180 1.000 67.13342 506 GLU A O 1
ATOM 4106 N N . LEU A 1 510 ? 123.57995 113.50241 114.86416 1.000 37.96771 507 LEU A N 1
ATOM 4107 C CA . LEU A 1 510 ? 124.02789 112.30927 115.57543 1.000 44.08489 507 LEU A CA 1
ATOM 4108 C C . LEU A 1 510 ? 122.91155 111.27622 115.66609 1.000 35.82507 507 LEU A C 1
ATOM 4109 O O . LEU A 1 510 ? 123.13471 110.08075 115.44427 1.000 43.19069 507 LEU A O 1
ATOM 4114 N N . SER A 1 511 ? 121.70328 111.72083 115.99384 1.000 57.14446 508 SER A N 1
ATOM 4115 C CA . SER A 1 511 ? 120.53078 110.85612 116.06271 1.000 58.20616 508 SER A CA 1
ATOM 4116 C C . SER A 1 511 ? 119.29378 111.74042 115.95014 1.000 61.21898 508 SER A C 1
ATOM 4117 O O . SER A 1 511 ? 119.38466 112.91727 115.58561 1.000 55.18639 508 SER A O 1
ATOM 4120 N N . GLU A 1 512 ? 118.13089 111.17385 116.26026 1.000 88.87762 509 GLU A N 1
ATOM 4121 C CA . GLU A 1 512 ? 116.88643 111.93536 116.25608 1.000 89.66339 509 GLU A CA 1
ATOM 4122 C C . GLU A 1 512 ? 116.80234 112.73716 117.54859 1.000 88.09419 509 GLU A C 1
ATOM 4123 O O . GLU A 1 512 ? 116.60754 112.17045 118.62857 1.000 87.55989 509 GLU A O 1
ATOM 4129 N N . GLY A 1 513 ? 116.94698 114.05587 117.44116 1.000 65.58551 510 GLY A N 1
ATOM 4130 C CA . GLY A 1 513 ? 116.95092 114.92885 118.59480 1.000 61.42307 510 GLY A CA 1
ATOM 4131 C C . GLY A 1 513 ? 118.31826 115.38868 119.05111 1.000 67.03208 510 GLY A C 1
ATOM 4132 O O . GLY A 1 513 ? 118.40812 116.08060 120.07226 1.000 58.78764 510 GLY A O 1
ATOM 4133 N N . SER A 1 514 ? 119.38159 115.02875 118.33466 1.000 37.81638 511 SER A N 1
ATOM 4134 C CA . SER A 1 514 ? 120.73860 115.43377 118.67578 1.000 35.45801 511 SER A CA 1
ATOM 4135 C C . SER A 1 514 ? 121.41558 115.99772 117.43625 1.000 35.70649 511 SER A C 1
ATOM 4136 O O . SER A 1 514 ? 121.40736 115.36001 116.37927 1.000 35.11846 511 SER A O 1
ATOM 4139 N N . TYR A 1 515 ? 121.99940 117.18782 117.56506 1.000 26.00269 512 TYR A N 1
ATOM 4140 C CA . TYR A 1 515 ? 122.66854 117.83614 116.44643 1.000 25.91458 512 TYR A CA 1
ATOM 4141 C C . TYR A 1 515 ? 123.85807 118.63453 116.95696 1.000 23.12759 512 TYR A C 1
ATOM 4142 O O . TYR A 1 515 ? 123.94072 118.98016 118.13769 1.000 26.77582 512 TYR A O 1
ATOM 4151 N N . ILE A 1 516 ? 124.78421 118.91919 116.04322 1.000 12.20766 513 ILE A N 1
ATOM 4152 C CA . ILE A 1 516 ? 125.93458 119.77675 116.30276 1.000 15.01089 513 ILE A CA 1
ATOM 4153 C C . ILE A 1 516 ? 125.92754 120.89196 115.26747 1.000 16.75458 513 ILE A C 1
ATOM 4154 O O . ILE A 1 516 ? 125.86911 120.62191 114.06336 1.000 16.99351 513 ILE A O 1
ATOM 4159 N N . ILE A 1 517 ? 125.99389 122.13795 115.72964 1.000 18.10996 514 ILE A N 1
ATOM 4160 C CA . ILE A 1 517 ? 125.91485 123.30840 114.86285 1.000 23.65185 514 ILE A CA 1
ATOM 4161 C C . ILE A 1 517 ? 127.24268 124.04704 114.90386 1.000 17.24312 514 ILE A C 1
ATOM 4162 O O . ILE A 1 517 ? 127.76815 124.33498 115.98543 1.000 17.55258 514 ILE A O 1
ATOM 4167 N N . THR A 1 518 ? 127.78049 124.35491 113.72595 1.000 16.82538 515 THR A N 1
ATOM 4168 C CA . THR A 1 518 ? 128.96854 125.18892 113.58207 1.000 19.77871 515 THR A CA 1
ATOM 4169 C C . THR A 1 518 ? 128.60869 126.34633 112.66130 1.000 17.45644 515 THR A C 1
ATOM 4170 O O . THR A 1 518 ? 128.36083 126.13966 111.46913 1.000 16.61414 515 THR A O 1
ATOM 4174 N N . ILE A 1 519 ? 128.58196 127.55777 113.20636 1.000 18.36685 516 ILE A N 1
ATOM 4175 C CA . ILE A 1 519 ? 128.23158 128.75242 112.44802 1.000 21.03427 516 ILE A CA 1
ATOM 4176 C C . ILE A 1 519 ? 129.51183 129.51027 112.12942 1.000 19.80232 516 ILE A C 1
ATOM 4177 O O . ILE A 1 519 ? 130.18847 130.01158 113.03475 1.000 22.62197 516 ILE A O 1
ATOM 4182 N N . GLU A 1 520 ? 129.84061 129.59973 110.84338 1.000 46.25417 517 GLU A N 1
ATOM 4183 C CA . GLU A 1 520 ? 131.04171 130.27439 110.37162 1.000 41.90985 517 GLU A CA 1
ATOM 4184 C C . GLU A 1 520 ? 130.63818 131.45941 109.50958 1.000 43.34981 517 GLU A C 1
ATOM 4185 O O . GLU A 1 520 ? 129.80286 131.31914 108.61077 1.000 41.49028 517 GLU A O 1
ATOM 4191 N N . VAL A 1 521 ? 131.23094 132.61926 109.77977 1.000 65.00213 518 VAL A N 1
ATOM 4192 C CA . VAL A 1 521 ? 130.94708 133.84414 109.04231 1.000 69.31848 518 VAL A CA 1
ATOM 4193 C C . VAL A 1 521 ? 132.24085 134.33494 108.41064 1.000 74.83062 518 VAL A C 1
ATOM 4194 O O . VAL A 1 521 ? 133.27045 134.43096 109.08754 1.000 73.09044 518 VAL A O 1
ATOM 4198 N N . PHE A 1 522 ? 132.18536 134.64389 107.11860 1.000 119.66030 519 PHE A N 1
ATOM 4199 C CA . PHE A 1 522 ? 133.33263 135.12855 106.36599 1.000 121.96751 519 PHE A CA 1
ATOM 4200 C C . PHE A 1 522 ? 133.07959 136.56325 105.92649 1.000 125.25240 519 PHE A C 1
ATOM 4201 O O . PHE A 1 522 ? 131.95462 136.91852 105.56146 1.000 123.98838 519 PHE A O 1
ATOM 4209 N N . LYS A 1 523 ? 134.12888 137.38913 105.96892 1.000 131.80380 520 LYS A N 1
ATOM 4210 C CA . LYS A 1 523 ? 133.99517 138.76797 105.50751 1.000 127.39729 520 LYS A CA 1
ATOM 4211 C C . LYS A 1 523 ? 133.63930 138.82142 104.02842 1.000 127.65190 520 LYS A C 1
ATOM 4212 O O . LYS A 1 523 ? 132.79321 139.62191 103.61409 1.000 128.19468 520 LYS A O 1
ATOM 4218 N N . SER A 1 524 ? 134.28568 137.98692 103.21485 1.000 108.69002 521 SER A N 1
ATOM 4219 C CA . SER A 1 524 ? 133.99047 137.88247 101.79823 1.000 116.65681 521 SER A CA 1
ATOM 4220 C C . SER A 1 524 ? 134.02920 136.41435 101.39859 1.000 113.76785 521 SER A C 1
ATOM 4221 O O . SER A 1 524 ? 134.81787 135.64013 101.96119 1.000 116.74741 521 SER A O 1
ATOM 4224 N N . PRO A 1 525 ? 133.19231 136.00104 100.44413 1.000 124.97672 522 PRO A N 1
ATOM 4225 C CA . PRO A 1 525 ? 133.25983 134.60823 99.97217 1.000 122.04961 522 PRO A CA 1
ATOM 4226 C C . PRO A 1 525 ? 134.59987 134.25057 99.35689 1.000 121.93071 522 PRO A C 1
ATOM 4227 O O . PRO A 1 525 ? 134.99060 133.07671 99.38016 1.000 116.47590 522 PRO A O 1
ATOM 4231 N N . ASP A 1 526 ? 135.31653 135.22926 98.80343 1.000 130.15563 523 ASP A N 1
ATOM 4232 C CA . ASP A 1 526 ? 136.62132 134.98509 98.20430 1.000 128.94017 523 ASP A CA 1
ATOM 4233 C C . ASP A 1 526 ? 137.75266 134.97902 99.22371 1.000 129.87379 523 ASP A C 1
ATOM 4234 O O . ASP A 1 526 ? 138.89692 134.69788 98.85090 1.000 128.10633 523 ASP A O 1
ATOM 4239 N N . ALA A 1 527 ? 137.46741 135.28045 100.48781 1.000 125.68416 524 ALA A N 1
ATOM 4240 C CA . ALA A 1 527 ? 138.47612 135.31005 101.53870 1.000 120.12741 524 ALA A CA 1
ATOM 4241 C C . ALA A 1 527 ? 138.41850 134.00567 102.32300 1.000 125.24633 524 ALA A C 1
ATOM 4242 O O . ALA A 1 527 ? 137.37824 133.66703 102.89744 1.000 125.91180 524 ALA A O 1
ATOM 4244 N N . GLU A 1 528 ? 139.53602 133.27831 102.34443 1.000 140.46397 525 GLU A N 1
ATOM 4245 C CA . GLU A 1 528 ? 139.60428 132.01612 103.06884 1.000 137.38927 525 GLU A CA 1
ATOM 4246 C C . GLU A 1 528 ? 139.62713 132.20294 104.57967 1.000 136.27180 525 GLU A C 1
ATOM 4247 O O . GLU A 1 528 ? 139.04401 131.38567 105.30008 1.000 140.44559 525 GLU A O 1
ATOM 4253 N N . ILE A 1 529 ? 140.28063 133.25014 105.07189 1.000 121.80329 526 ILE A N 1
ATOM 4254 C CA . ILE A 1 529 ? 140.40484 133.48843 106.50731 1.000 121.76933 526 ILE A CA 1
ATOM 4255 C C . ILE A 1 529 ? 139.07663 134.00216 107.04911 1.000 122.99484 526 ILE A C 1
ATOM 4256 O O . ILE A 1 529 ? 138.55350 135.00838 106.54817 1.000 120.76337 526 ILE A O 1
ATOM 4261 N N . PRO A 1 530 ? 138.49493 133.35447 108.06260 1.000 137.58371 527 PRO A N 1
ATOM 4262 C CA . PRO A 1 530 ? 137.26871 133.89240 108.66467 1.000 137.07736 527 PRO A CA 1
ATOM 4263 C C . PRO A 1 530 ? 137.56415 135.05059 109.60164 1.000 140.26015 527 PRO A C 1
ATOM 4264 O O . PRO A 1 530 ? 138.07222 134.84581 110.70845 1.000 134.80403 527 PRO A O 1
ATOM 4268 N N . GLU A 1 531 ? 137.25196 136.27366 109.16497 1.000 168.58907 528 GLU A N 1
ATOM 4269 C CA . GLU A 1 531 ? 137.46643 137.43598 110.01972 1.000 168.52507 528 GLU A CA 1
ATOM 4270 C C . GLU A 1 531 ? 136.63859 137.34771 111.29321 1.000 166.80985 528 GLU A C 1
ATOM 4271 O O . GLU A 1 531 ? 137.09348 137.77609 112.35994 1.000 166.15035 528 GLU A O 1
ATOM 4277 N N . TYR A 1 532 ? 135.43157 136.80122 111.20095 1.000 114.84451 529 TYR A N 1
ATOM 4278 C CA . TYR A 1 532 ? 134.57770 136.56027 112.35089 1.000 113.99963 529 TYR A CA 1
ATOM 4279 C C . TYR A 1 532 ? 134.83464 135.15786 112.88653 1.000 114.91065 529 TYR A C 1
ATOM 4280 O O . TYR A 1 532 ? 135.27976 134.26797 112.15635 1.000 106.76309 529 TYR A O 1
ATOM 4289 N N . GLU A 1 533 ? 134.54874 134.97037 114.17151 1.000 71.70834 530 GLU A N 1
ATOM 4290 C CA . GLU A 1 533 ? 134.91740 133.73523 114.84815 1.000 65.30648 530 GLU A CA 1
ATOM 4291 C C . GLU A 1 533 ? 134.09192 132.55822 114.34028 1.000 67.08503 530 GLU A C 1
ATOM 4292 O O . GLU A 1 533 ? 133.08472 132.72405 113.64777 1.000 68.23982 530 GLU A O 1
ATOM 4298 N N . ILE A 1 534 ? 134.54370 131.35658 114.68327 1.000 31.12381 531 ILE A N 1
ATOM 4299 C CA . ILE A 1 534 ? 133.80804 130.13047 114.40293 1.000 35.72162 531 ILE A CA 1
ATOM 4300 C C . ILE A 1 534 ? 133.25509 129.59697 115.71596 1.000 29.91769 531 ILE A C 1
ATOM 4301 O O . ILE A 1 534 ? 134.00482 129.38977 116.67712 1.000 28.48202 531 ILE A O 1
ATOM 4306 N N . ARG A 1 535 ? 131.94474 129.37662 115.76134 1.000 6.15234 532 ARG A N 1
ATOM 4307 C CA . ARG A 1 535 ? 131.25174 128.98673 116.98007 1.000 4.30337 532 ARG A CA 1
ATOM 4308 C C . ARG A 1 535 ? 130.67068 127.58794 116.83161 1.000 7.91392 532 ARG A C 1
ATOM 4309 O O . ARG A 1 535 ? 130.09501 127.25303 115.79288 1.000 4.11876 532 ARG A O 1
ATOM 4317 N N . VAL A 1 536 ? 130.81840 126.77608 117.87672 1.000 8.31962 533 VAL A N 1
ATOM 4318 C CA . VAL A 1 536 ? 130.33361 125.40125 117.88989 1.000 9.38629 533 VAL A CA 1
ATOM 4319 C C . VAL A 1 536 ? 129.47071 125.19797 119.12725 1.000 9.85301 533 VAL A C 1
ATOM 4320 O O . VAL A 1 536 ? 129.84990 125.60436 120.23074 1.000 9.37314 533 VAL A O 1
ATOM 4324 N N . ALA A 1 537 ? 128.30794 124.57335 118.94437 1.000 3.59999 534 ALA A N 1
ATOM 4325 C CA . ALA A 1 537 ? 127.40715 124.27844 120.04892 1.000 3.60645 534 ALA A CA 1
ATOM 4326 C C . ALA A 1 537 ? 126.79546 122.89954 119.85226 1.000 2.79268 534 ALA A C 1
ATOM 4327 O O . ALA A 1 537 ? 126.68381 122.40106 118.73085 1.000 3.54287 534 ALA A O 1
ATOM 4329 N N . ALA A 1 538 ? 126.39648 122.28790 120.96483 1.000 14.91454 535 ALA A N 1
ATOM 4330 C CA . ALA A 1 538 ? 125.77869 120.96840 120.97591 1.000 17.85807 535 ALA A CA 1
ATOM 4331 C C . ALA A 1 538 ? 124.36410 121.08586 121.52152 1.000 19.96156 535 ALA A C 1
ATOM 4332 O O . ALA A 1 538 ? 124.15571 121.66688 122.59137 1.000 15.47186 535 ALA A O 1
ATOM 4334 N N . VAL A 1 539 ? 123.39810 120.53010 120.79516 1.000 19.36490 536 VAL A N 1
ATOM 4335 C CA . VAL A 1 539 ? 121.98591 120.65394 121.13768 1.000 16.98245 536 VAL A CA 1
ATOM 4336 C C . VAL A 1 539 ? 121.41123 119.26331 121.35639 1.000 24.31402 536 VAL A C 1
ATOM 4337 O O . VAL A 1 539 ? 121.33809 118.46216 120.41662 1.000 18.87109 536 VAL A O 1
ATOM 4341 N N . GLY A 1 540 ? 120.99347 118.98535 122.58932 1.000 26.88287 537 GLY A N 1
ATOM 4342 C CA . GLY A 1 540 ? 120.27793 117.75729 122.89326 1.000 34.54109 537 GLY A CA 1
ATOM 4343 C C . GLY A 1 540 ? 121.03422 116.48592 122.58624 1.000 32.41944 537 GLY A C 1
ATOM 4344 O O . GLY A 1 540 ? 120.43049 115.51045 122.12863 1.000 28.27441 537 GLY A O 1
ATOM 4345 N N . ALA A 1 541 ? 122.34083 116.46496 122.82315 1.000 22.90236 538 ALA A N 1
ATOM 4346 C CA . ALA A 1 541 ? 123.16076 115.28480 122.59118 1.000 23.21300 538 ALA A CA 1
ATOM 4347 C C . ALA A 1 541 ? 123.75369 114.81518 123.91065 1.000 24.74242 538 ALA A C 1
ATOM 4348 O O . ALA A 1 541 ? 124.43055 115.58507 124.59787 1.000 22.46849 538 ALA A O 1
ATOM 4350 N N . THR A 1 542 ? 123.51296 113.55155 124.25165 1.000 22.91251 539 THR A N 1
ATOM 4351 C CA . THR A 1 542 ? 124.02379 113.00189 125.49606 1.000 27.52201 539 THR A CA 1
ATOM 4352 C C . THR A 1 542 ? 125.55199 112.95633 125.47284 1.000 22.50290 539 THR A C 1
ATOM 4353 O O . THR A 1 542 ? 126.19651 113.15664 124.44121 1.000 25.25362 539 THR A O 1
ATOM 4357 N N . SER A 1 543 ? 126.13065 112.68875 126.64515 1.000 32.34969 540 SER A N 1
ATOM 4358 C CA . SER A 1 543 ? 127.58341 112.71656 126.78027 1.000 28.46271 540 SER A CA 1
ATOM 4359 C C . SER A 1 543 ? 128.24855 111.63563 125.93582 1.000 34.87076 540 SER A C 1
ATOM 4360 O O . SER A 1 543 ? 129.31178 111.86795 125.34753 1.000 28.48676 540 SER A O 1
ATOM 4363 N N . GLU A 1 544 ? 127.64512 110.44652 125.87085 1.000 36.58509 541 GLU A N 1
ATOM 4364 C CA . GLU A 1 544 ? 128.24310 109.35419 125.10859 1.000 30.88220 541 GLU A CA 1
ATOM 4365 C C . GLU A 1 544 ? 128.32506 109.69349 123.62504 1.000 32.46304 541 GLU A C 1
ATOM 4366 O O . GLU A 1 544 ? 129.33321 109.40396 122.96882 1.000 31.17284 541 GLU A O 1
ATOM 4372 N N . GLU A 1 545 ? 127.27184 110.30480 123.07754 1.000 26.05207 542 GLU A N 1
ATOM 4373 C CA . GLU A 1 545 ? 127.28217 110.67655 121.66606 1.000 28.72230 542 GLU A CA 1
ATOM 4374 C C . GLU A 1 545 ? 128.34929 111.72515 121.37501 1.000 28.69685 542 GLU A C 1
ATOM 4375 O O . GLU A 1 545 ? 129.04625 111.64350 120.35629 1.000 31.95025 542 GLU A O 1
ATOM 4381 N N . ILE A 1 546 ? 128.49895 112.71160 122.26173 1.000 22.91176 543 ILE A N 1
ATOM 4382 C CA . ILE A 1 546 ? 129.52309 113.73526 122.07113 1.000 21.26652 543 ILE A CA 1
ATOM 4383 C C . ILE A 1 546 ? 130.91264 113.11553 122.14129 1.000 23.02362 543 ILE A C 1
ATOM 4384 O O . ILE A 1 546 ? 131.80778 113.47069 121.36524 1.000 21.18178 543 ILE A O 1
ATOM 4389 N N . LEU A 1 547 ? 131.11932 112.18723 123.07860 1.000 28.47981 544 LEU A N 1
ATOM 4390 C CA . LEU A 1 547 ? 132.41867 111.53138 123.19427 1.000 27.26329 544 LEU A CA 1
ATOM 4391 C C . LEU A 1 547 ? 132.73372 110.69894 121.95574 1.000 22.50277 544 LEU A C 1
ATOM 4392 O O . LEU A 1 547 ? 133.87653 110.68905 121.47940 1.000 24.17716 544 LEU A O 1
ATOM 4397 N N . LYS A 1 548 ? 131.73463 109.99212 121.42193 1.000 30.66130 545 LYS A N 1
ATOM 4398 C CA . LYS A 1 548 ? 131.93710 109.24497 120.18407 1.000 31.17337 545 LYS A CA 1
ATOM 4399 C C . LYS A 1 548 ? 132.26259 110.18070 119.02577 1.000 25.14166 545 LYS A C 1
ATOM 4400 O O . LYS A 1 548 ? 133.12227 109.87404 118.18985 1.000 24.83197 545 LYS A O 1
ATOM 4406 N N . TYR A 1 549 ? 131.58425 111.32911 118.96123 1.000 19.85726 546 TYR A N 1
ATOM 4407 C CA . TYR A 1 549 ? 131.89269 112.31737 117.93248 1.000 20.24050 546 TYR A CA 1
ATOM 4408 C C . TYR A 1 549 ? 133.32589 112.81767 118.05810 1.000 26.32431 546 TYR A C 1
ATOM 4409 O O . TYR A 1 549 ? 134.02304 112.98299 117.05193 1.000 19.42456 546 TYR A O 1
ATOM 4418 N N . LEU A 1 550 ? 133.77819 113.07611 119.28703 1.000 27.98907 547 LEU A N 1
ATOM 4419 C CA . LEU A 1 550 ? 135.14928 113.53536 119.49344 1.000 29.73952 547 LEU A CA 1
ATOM 4420 C C . LEU A 1 550 ? 136.15728 112.47143 119.07901 1.000 27.73758 547 LEU A C 1
ATOM 4421 O O . LEU A 1 550 ? 137.18995 112.78472 118.47398 1.000 26.17458 547 LEU A O 1
ATOM 4426 N N . GLU A 1 551 ? 135.87893 111.20665 119.40327 1.000 68.53863 548 GLU A N 1
ATOM 4427 C CA . GLU A 1 551 ? 136.76803 110.12685 118.98326 1.000 65.59084 548 GLU A CA 1
ATOM 4428 C C . GLU A 1 551 ? 136.82944 110.02222 117.46371 1.000 70.44328 548 GLU A C 1
ATOM 4429 O O . GLU A 1 551 ? 137.91137 109.85185 116.88641 1.000 71.94327 548 GLU A O 1
ATOM 4435 N N . GLU A 1 552 ? 135.67603 110.12511 116.79877 1.000 58.47131 549 GLU A N 1
ATOM 4436 C CA . GLU A 1 552 ? 135.65483 110.07571 115.34020 1.000 58.63664 549 GLU A CA 1
ATOM 4437 C C . GLU A 1 552 ? 136.41121 111.25321 114.73826 1.000 53.82666 549 GLU A C 1
ATOM 4438 O O . GLU A 1 552 ? 137.11982 111.09996 113.73720 1.000 53.76260 549 GLU A O 1
ATOM 4444 N N . LEU A 1 553 ? 136.26757 112.43924 115.33318 1.000 52.40467 550 LEU A N 1
ATOM 4445 C CA . LEU A 1 553 ? 136.98744 113.61110 114.84573 1.000 52.17114 550 LEU A CA 1
ATOM 4446 C C . LEU A 1 553 ? 138.49301 113.43934 115.00005 1.000 50.96673 550 LEU A C 1
ATOM 4447 O O . LEU A 1 553 ? 139.26082 113.79675 114.09956 1.000 60.43615 550 LEU A O 1
ATOM 4452 N N . LYS A 1 554 ? 138.93499 112.89880 116.13862 1.000 67.46655 551 LYS A N 1
ATOM 4453 C CA . LYS A 1 554 ? 140.36063 112.64801 116.33104 1.000 63.64483 551 LYS A CA 1
ATOM 4454 C C . LYS A 1 554 ? 140.87980 111.62617 115.32681 1.000 60.49963 551 LYS A C 1
ATOM 4455 O O . LYS A 1 554 ? 141.97104 111.79153 114.76666 1.000 61.08737 551 LYS A O 1
ATOM 4461 N N . GLU A 1 555 ? 140.10705 110.56514 115.08015 1.000 62.46692 552 GLU A N 1
ATOM 4462 C CA . GLU A 1 555 ? 140.51556 109.56865 114.09436 1.000 64.78746 552 GLU A CA 1
ATOM 4463 C C . GLU A 1 555 ? 140.61095 110.17835 112.70053 1.000 64.33145 552 GLU A C 1
ATOM 4464 O O . GLU A 1 555 ? 141.54909 109.88682 111.94935 1.000 67.44301 552 GLU A O 1
ATOM 4470 N N . LYS A 1 556 ? 139.64894 111.03052 112.33874 1.000 61.55516 553 LYS A N 1
ATOM 4471 C CA . LYS A 1 556 ? 139.68500 111.68042 111.03248 1.000 65.71981 553 LYS A CA 1
ATOM 4472 C C . LYS A 1 556 ? 140.87505 112.62489 110.91580 1.000 64.64886 553 LYS A C 1
ATOM 4473 O O . LYS A 1 556 ? 141.50980 112.70712 109.85845 1.000 69.51750 553 LYS A O 1
ATOM 4479 N N . ALA A 1 557 ? 141.19206 113.34816 111.99003 1.000 72.82624 554 ALA A N 1
ATOM 4480 C CA . ALA A 1 557 ? 142.31365 114.27817 111.97835 1.000 68.12537 554 ALA A CA 1
ATOM 4481 C C . ALA A 1 557 ? 143.66063 113.59187 112.15809 1.000 69.86353 554 ALA A C 1
ATOM 4482 O O . ALA A 1 557 ? 144.69406 114.25949 112.04448 1.000 71.07199 554 ALA A O 1
ATOM 4484 N N . LYS A 1 558 ? 143.67611 112.28816 112.44671 1.000 93.58036 555 LYS A N 1
ATOM 4485 C CA . LYS A 1 558 ? 144.94447 111.57277 112.55255 1.000 95.75252 555 LYS A CA 1
ATOM 4486 C C . LYS A 1 558 ? 145.69737 111.57655 111.22744 1.000 93.51025 555 LYS A C 1
ATOM 4487 O O . LYS A 1 558 ? 146.93008 111.67259 111.20724 1.000 96.44869 555 LYS A O 1
ATOM 4493 N N . GLU A 1 559 ? 144.97565 111.46611 110.10850 1.000 76.41018 556 GLU A N 1
ATOM 4494 C CA . GLU A 1 559 ? 145.62772 111.45018 108.80347 1.000 79.98419 556 GLU A CA 1
ATOM 4495 C C . GLU A 1 559 ? 146.28070 112.78389 108.46163 1.000 75.17222 556 GLU A C 1
ATOM 4496 O O . GLU A 1 559 ? 147.16356 112.82163 107.59817 1.000 79.93883 556 GLU A O 1
ATOM 4502 N N . GLY A 1 560 ? 145.87318 113.87037 109.11109 1.000 97.11784 557 GLY A N 1
ATOM 4503 C CA . GLY A 1 560 ? 146.53729 115.14684 108.95861 1.000 92.97286 557 GLY A CA 1
ATOM 4504 C C . GLY A 1 560 ? 145.87150 116.15443 108.04746 1.000 94.28807 557 GLY A C 1
ATOM 4505 O O . GLY A 1 560 ? 146.54825 117.08155 107.59002 1.000 97.56385 557 GLY A O 1
ATOM 4506 N N . GLU A 1 561 ? 144.57592 116.01034 107.76526 1.000 84.58655 558 GLU A N 1
ATOM 4507 C CA . GLU A 1 561 ? 143.90964 116.96496 106.88471 1.000 78.34165 558 GLU A CA 1
ATOM 4508 C C . GLU A 1 561 ? 143.35782 118.15631 107.66118 1.000 80.95159 558 GLU A C 1
ATOM 4509 O O . GLU A 1 561 ? 143.64124 119.31204 107.32273 1.000 87.65582 558 GLU A O 1
ATOM 4515 N N . LEU A 1 562 ? 142.56627 117.89241 108.70420 1.000 75.19503 559 LEU A N 1
ATOM 4516 C CA . LEU A 1 562 ? 141.96049 118.97798 109.46996 1.000 74.89036 559 LEU A CA 1
ATOM 4517 C C . LEU A 1 562 ? 143.02192 119.84986 110.12894 1.000 73.03629 559 LEU A C 1
ATOM 4518 O O . LEU A 1 562 ? 142.91272 121.08353 110.13010 1.000 76.85190 559 LEU A O 1
ATOM 4523 N N . ILE A 1 563 ? 144.05569 119.22527 110.69736 1.000 71.12084 560 ILE A N 1
ATOM 4524 C CA . ILE A 1 563 ? 145.14484 119.98699 111.30039 1.000 71.91491 560 ILE A CA 1
ATOM 4525 C C . ILE A 1 563 ? 145.85592 120.82458 110.24482 1.000 72.80809 560 ILE A C 1
ATOM 4526 O O . ILE A 1 563 ? 146.25760 121.96577 110.50494 1.000 79.39077 560 ILE A O 1
ATOM 4531 N N . ARG A 1 564 ? 146.00732 120.28199 109.03370 1.000 86.14025 561 ARG A N 1
ATOM 4532 C CA . ARG A 1 564 ? 146.63578 121.03970 107.95758 1.000 86.94084 561 ARG A CA 1
ATOM 4533 C C . ARG A 1 564 ? 145.81591 122.27508 107.61205 1.000 84.73561 561 ARG A C 1
ATOM 4534 O O . ARG A 1 564 ? 146.36339 123.37119 107.45011 1.000 82.61425 561 ARG A O 1
ATOM 4542 N N . GLU A 1 565 ? 144.49379 122.11679 107.49960 1.000 91.14954 562 GLU A N 1
ATOM 4543 C CA . GLU A 1 565 ? 143.64232 123.26287 107.19020 1.000 92.61682 562 GLU A CA 1
ATOM 4544 C C . GLU A 1 565 ? 143.69191 124.30532 108.30106 1.000 97.59041 562 GLU A C 1
ATOM 4545 O O . GLU A 1 565 ? 143.75015 125.51213 108.02950 1.000 96.94354 562 GLU A O 1
ATOM 4551 N N . LEU A 1 566 ? 143.66999 123.85934 109.56002 1.000 71.70332 563 LEU A N 1
ATOM 4552 C CA . LEU A 1 566 ? 143.71996 124.79836 110.67773 1.000 73.08308 563 LEU A CA 1
ATOM 4553 C C . LEU A 1 566 ? 145.03091 125.57822 110.67433 1.000 71.05581 563 LEU A C 1
ATOM 4554 O O . LEU A 1 566 ? 145.04572 126.80494 110.85452 1.000 66.39821 563 LEU A O 1
ATOM 4559 N N . LEU A 1 567 ? 146.14735 124.87701 110.46059 1.000 71.09133 564 LEU A N 1
ATOM 4560 C CA . LEU A 1 567 ? 147.44378 125.54187 110.42973 1.000 68.76912 564 LEU A CA 1
ATOM 4561 C C . LEU A 1 567 ? 147.54377 126.50451 109.25391 1.000 71.53615 564 LEU A C 1
ATOM 4562 O O . LEU A 1 567 ? 148.12580 127.58668 109.38403 1.000 68.46126 564 LEU A O 1
ATOM 4567 N N . LEU A 1 568 ? 146.99318 126.12899 108.09542 1.000 76.29295 565 LEU A N 1
ATOM 4568 C CA . LEU A 1 568 ? 147.00236 127.03936 106.95457 1.000 74.38650 565 LEU A CA 1
ATOM 4569 C C . LEU A 1 568 ? 146.19326 128.29522 107.24479 1.000 68.88070 565 LEU A C 1
ATOM 4570 O O . LEU A 1 568 ? 146.60487 129.40134 106.87959 1.000 69.27947 565 LEU A O 1
ATOM 4575 N N . LEU A 1 569 ? 145.03868 128.14752 107.89982 1.000 60.21890 566 LEU A N 1
ATOM 4576 C CA . LEU A 1 569 ? 144.25644 129.32324 108.27431 1.000 62.02587 566 LEU A CA 1
ATOM 4577 C C . LEU A 1 569 ? 145.03653 130.22535 109.22384 1.000 63.80418 566 LEU A C 1
ATOM 4578 O O . LEU A 1 569 ? 145.05945 131.45212 109.05235 1.000 61.68440 566 LEU A O 1
ATOM 4583 N N . TYR A 1 570 ? 145.69096 129.63345 110.22696 1.000 58.70010 567 TYR A N 1
ATOM 4584 C CA . TYR A 1 570 ? 146.46568 130.43262 111.17424 1.000 62.06512 567 TYR A CA 1
ATOM 4585 C C . TYR A 1 570 ? 147.61560 131.15882 110.48262 1.000 58.20512 567 TYR A C 1
ATOM 4586 O O . TYR A 1 570 ? 147.84914 132.35022 110.72921 1.000 62.05741 567 TYR A O 1
ATOM 4595 N N . VAL A 1 571 ? 148.33854 130.45892 109.60565 1.000 52.40121 568 VAL A N 1
ATOM 4596 C CA . VAL A 1 571 ? 149.46724 131.06441 108.90610 1.000 53.89584 568 VAL A CA 1
ATOM 4597 C C . VAL A 1 571 ? 148.99214 132.17787 107.98062 1.000 50.55495 568 VAL A C 1
ATOM 4598 O O . VAL A 1 571 ? 149.62755 133.23476 107.88283 1.000 58.26720 568 VAL A O 1
ATOM 4602 N N . ASP A 1 572 ? 147.87382 131.96156 107.28366 1.000 64.69716 569 ASP A N 1
ATOM 4603 C CA . ASP A 1 572 ? 147.33632 132.99596 106.40812 1.000 68.10589 569 ASP A CA 1
ATOM 4604 C C . ASP A 1 572 ? 146.92408 134.22853 107.20040 1.000 70.42816 569 ASP A C 1
ATOM 4605 O O . ASP A 1 572 ? 147.16062 135.36150 106.76447 1.000 68.08056 569 ASP A O 1
ATOM 4610 N N . ARG A 1 573 ? 146.30172 134.03172 108.36639 1.000 85.83533 570 ARG A N 1
ATOM 4611 C CA . ARG A 1 573 ? 145.93779 135.17693 109.19561 1.000 87.46761 570 ARG A CA 1
ATOM 4612 C C . ARG A 1 573 ? 147.17567 135.92846 109.67301 1.000 78.59442 570 ARG A C 1
ATOM 4613 O O . ARG A 1 573 ? 147.19447 137.16626 109.68437 1.000 79.29867 570 ARG A O 1
ATOM 4621 N N . GLN A 1 574 ? 148.22101 135.19684 110.07113 1.000 104.71084 571 GLN A N 1
ATOM 4622 C CA . GLN A 1 574 ? 149.46060 135.84843 110.48830 1.000 107.41254 571 GLN A CA 1
ATOM 4623 C C . GLN A 1 574 ? 150.07422 136.65366 109.34825 1.000 105.98466 571 GLN A C 1
ATOM 4624 O O . GLN A 1 574 ? 150.53868 137.78289 109.55174 1.000 110.44568 571 GLN A O 1
ATOM 4630 N N . ILE A 1 575 ? 150.08626 136.08572 108.14099 1.000 78.70802 572 ILE A N 1
ATOM 4631 C CA . ILE A 1 575 ? 150.65615 136.77880 106.98972 1.000 80.84298 572 ILE A CA 1
ATOM 4632 C C . ILE A 1 575 ? 149.84988 138.03000 106.66436 1.000 80.07839 572 ILE A C 1
ATOM 4633 O O . ILE A 1 575 ? 150.41506 139.08620 106.35374 1.000 87.89879 572 ILE A O 1
ATOM 4638 N N . ALA A 1 576 ? 148.51941 137.93379 106.72766 1.000 77.55523 573 ALA A N 1
ATOM 4639 C CA . ALA A 1 576 ? 147.68224 139.10230 106.47777 1.000 79.02275 573 ALA A CA 1
ATOM 4640 C C . ALA A 1 576 ? 147.93111 140.19122 107.51381 1.000 82.84474 573 ALA A C 1
ATOM 4641 O O . ALA A 1 576 ? 147.99568 141.37852 107.17286 1.000 83.87433 573 ALA A O 1
ATOM 4643 N N . GLU A 1 577 ? 148.07372 139.80801 108.78619 1.000 94.95824 574 GLU A N 1
ATOM 4644 C CA . GLU A 1 577 ? 148.36678 140.79538 109.82162 1.000 95.72593 574 GLU A CA 1
ATOM 4645 C C . GLU A 1 577 ? 149.71623 141.46258 109.58422 1.000 89.95125 574 GLU A C 1
ATOM 4646 O O . GLU A 1 577 ? 149.85141 142.68234 109.74451 1.000 89.12803 574 GLU A O 1
ATOM 4652 N N . LEU A 1 578 ? 150.72933 140.67802 109.20640 1.000 94.55692 575 LEU A N 1
ATOM 4653 C CA . LEU A 1 578 ? 152.04310 141.25412 108.93353 1.000 88.57511 575 LEU A CA 1
ATOM 4654 C C . LEU A 1 578 ? 151.99224 142.21324 107.75082 1.000 94.41534 575 LEU A C 1
ATOM 4655 O O . LEU A 1 578 ? 152.60672 143.28595 107.78578 1.000 95.84444 575 LEU A O 1
ATOM 4660 N N . GLU A 1 579 ? 151.26582 141.84443 106.69254 1.000 111.82503 576 GLU A N 1
ATOM 4661 C CA . GLU A 1 579 ? 151.13972 142.73219 105.54031 1.000 116.24210 576 GLU A CA 1
ATOM 4662 C C . GLU A 1 579 ? 150.40759 144.01582 105.91024 1.000 118.00236 576 GLU A C 1
ATOM 4663 O O . GLU A 1 579 ? 150.78097 145.10416 105.45689 1.000 113.26252 576 GLU A O 1
ATOM 4669 N N . GLU A 1 580 ? 149.35727 143.90868 106.72854 1.000 126.96162 577 GLU A N 1
ATOM 4670 C CA . GLU A 1 580 ? 148.63900 145.10090 107.16727 1.000 127.87391 577 GLU A CA 1
ATOM 4671 C C . GLU A 1 580 ? 149.53507 146.00895 108.00043 1.000 129.93026 577 GLU A C 1
ATOM 4672 O O . GLU A 1 580 ? 149.49228 147.23669 107.85746 1.000 131.32491 577 GLU A O 1
ATOM 4678 N N . LYS A 1 581 ? 150.34858 145.42362 108.88338 1.000 104.80780 578 LYS A N 1
ATOM 4679 C CA . LYS A 1 581 ? 151.27318 146.22614 109.67938 1.000 98.71300 578 LYS A CA 1
ATOM 4680 C C . LYS A 1 581 ? 152.32136 146.90007 108.80161 1.000 104.89947 578 LYS A C 1
ATOM 4681 O O . LYS A 1 581 ? 152.66791 148.06681 109.02076 1.000 97.86863 578 LYS A O 1
ATOM 4687 N N . VAL A 1 582 ? 152.84164 146.17909 107.80518 1.000 104.02817 579 VAL A N 1
ATOM 4688 C CA . VAL A 1 582 ? 153.85395 146.75058 106.92161 1.000 107.57100 579 VAL A CA 1
ATOM 4689 C C . VAL A 1 582 ? 153.26744 147.87620 106.07751 1.000 105.06358 579 VAL A C 1
ATOM 4690 O O . VAL A 1 582 ? 153.92735 148.89801 105.84831 1.000 100.20684 579 VAL A O 1
ATOM 4694 N N . ALA A 1 583 ? 152.02426 147.72129 105.61342 1.000 90.75972 580 ALA A N 1
ATOM 4695 C CA . ALA A 1 583 ? 151.39970 148.74378 104.78094 1.000 88.93675 580 ALA A CA 1
ATOM 4696 C C . ALA A 1 583 ? 151.25162 150.07690 105.50324 1.000 94.77119 580 ALA A C 1
ATOM 4697 O O . ALA A 1 583 ? 151.15495 151.11768 104.84375 1.000 95.37111 580 ALA A O 1
ATOM 4699 N N . ASN A 1 584 ? 151.23311 150.07321 106.83700 1.000 104.33213 581 ASN A N 1
ATOM 4700 C CA . ASN A 1 584 ? 151.12801 151.29362 107.62722 1.000 101.72036 581 ASN A CA 1
ATOM 4701 C C . ASN A 1 584 ? 152.48828 151.79101 108.10500 1.000 106.34063 581 ASN A C 1
ATOM 4702 O O . ASN A 1 584 ? 152.58894 152.38588 109.18350 1.000 103.00377 581 ASN A O 1
ATOM 4707 N N . ALA A 1 585 ? 153.54214 151.55358 107.32025 1.000 108.03692 582 ALA A N 1
ATOM 4708 C CA . ALA A 1 585 ? 154.87253 152.01905 107.69241 1.000 101.11457 582 ALA A CA 1
ATOM 4709 C C . ALA A 1 585 ? 155.00095 153.53462 107.61820 1.000 103.46751 582 ALA A C 1
ATOM 4710 O O . ALA A 1 585 ? 155.85537 154.10481 108.30438 1.000 107.76297 582 ALA A O 1
ATOM 4712 N N . ASP A 1 586 ? 154.18083 154.19739 106.80230 1.000 114.02941 583 ASP A N 1
ATOM 4713 C CA . ASP A 1 586 ? 154.23109 155.64886 106.68640 1.000 116.75206 583 ASP A CA 1
ATOM 4714 C C . ASP A 1 586 ? 153.39658 156.35940 107.74343 1.000 113.82218 583 ASP A C 1
ATOM 4715 O O . ASP A 1 586 ? 153.43962 157.59227 107.81597 1.000 119.96011 583 ASP A O 1
ATOM 4720 N N . LYS A 1 587 ? 152.64646 155.62154 108.55778 1.000 93.73750 584 LYS A N 1
ATOM 4721 C CA . LYS A 1 587 ? 151.79704 156.18980 109.59871 1.000 92.56165 584 LYS A CA 1
ATOM 4722 C C . LYS A 1 587 ? 152.33368 155.86572 110.99015 1.000 94.65040 584 LYS A C 1
ATOM 4723 O O . LYS A 1 587 ? 151.57373 155.56621 111.91325 1.000 92.11007 584 LYS A O 1
ATOM 4729 N N . ILE A 1 588 ? 153.65665 155.91582 111.14873 1.000 107.81457 585 ILE A N 1
ATOM 4730 C CA . ILE A 1 588 ? 154.27595 155.61001 112.43260 1.000 103.90882 585 ILE A CA 1
ATOM 4731 C C . ILE A 1 588 ? 153.87108 156.66203 113.45581 1.000 108.19429 585 ILE A C 1
ATOM 4732 O O . ILE A 1 588 ? 153.95042 157.86983 113.19503 1.000 105.70345 585 ILE A O 1
ATOM 4737 N N . ASP A 1 589 ? 153.42740 156.20591 114.62168 1.000 115.60799 586 ASP A N 1
ATOM 4738 C CA . ASP A 1 589 ? 153.01618 157.12151 115.67872 1.000 118.04068 586 ASP A CA 1
ATOM 4739 C C . ASP A 1 589 ? 154.22078 157.91902 116.16697 1.000 117.93322 586 ASP A C 1
ATOM 4740 O O . ASP A 1 589 ? 155.26568 157.32962 116.46823 1.000 115.46107 586 ASP A O 1
ATOM 4745 N N . PRO A 1 590 ? 154.12529 159.24967 116.24008 1.000 114.80370 587 PRO A N 1
ATOM 4746 C CA . PRO A 1 590 ? 155.26492 160.03870 116.73771 1.000 112.78858 587 PRO A CA 1
ATOM 4747 C C . PRO A 1 590 ? 155.71093 159.64894 118.13555 1.000 118.80052 587 PRO A C 1
ATOM 4748 O O . PRO A 1 590 ? 156.91175 159.69939 118.42608 1.000 117.75475 587 PRO A O 1
ATOM 4752 N N . VAL A 1 591 ? 154.78131 159.26542 119.01336 1.000 109.42082 588 VAL A N 1
ATOM 4753 C CA . VAL A 1 591 ? 155.15631 158.86640 120.36783 1.000 107.75636 588 VAL A CA 1
ATOM 4754 C C . VAL A 1 591 ? 155.96761 157.57689 120.34085 1.000 109.67594 588 VAL A C 1
ATOM 4755 O O . VAL A 1 591 ? 156.96533 157.43866 121.05901 1.000 113.12100 588 VAL A O 1
ATOM 4759 N N . VAL A 1 592 ? 155.55422 156.61332 119.51544 1.000 108.22400 589 VAL A N 1
ATOM 4760 C CA . VAL A 1 592 ? 156.28431 155.35211 119.41423 1.000 108.26183 589 VAL A CA 1
ATOM 4761 C C . VAL A 1 592 ? 157.68457 155.58955 118.85893 1.000 103.43894 589 VAL A C 1
ATOM 4762 O O . VAL A 1 592 ? 158.66997 155.02187 119.34692 1.000 106.40043 589 VAL A O 1
ATOM 4766 N N . ALA A 1 593 ? 157.79218 156.43103 117.82730 1.000 102.38973 590 ALA A N 1
ATOM 4767 C CA . ALA A 1 593 ? 159.10012 156.74940 117.26355 1.000 105.59214 590 ALA A CA 1
ATOM 4768 C C . ALA A 1 593 ? 159.98138 157.46266 118.28116 1.000 107.99175 590 ALA A C 1
ATOM 4769 O O . ALA A 1 593 ? 161.18342 157.18815 118.37329 1.000 105.45709 590 ALA A O 1
ATOM 4771 N N . ARG A 1 594 ? 159.40132 158.38700 119.05050 1.000 156.75344 591 ARG A N 1
ATOM 4772 C CA . ARG A 1 594 ? 160.16282 159.08324 120.08211 1.000 151.47094 591 ARG A CA 1
ATOM 4773 C C . ARG A 1 594 ? 160.65396 158.11547 121.15085 1.000 157.05142 591 ARG A C 1
ATOM 4774 O O . ARG A 1 594 ? 161.79787 158.21329 121.61004 1.000 153.81956 591 ARG A O 1
ATOM 4782 N N . LEU A 1 595 ? 159.79998 157.17420 121.56063 1.000 127.92433 592 LEU A N 1
ATOM 4783 C CA . LEU A 1 595 ? 160.21088 156.17328 122.53996 1.000 125.04871 592 LEU A CA 1
ATOM 4784 C C . LEU A 1 595 ? 161.33408 155.29990 121.99664 1.000 132.71374 592 LEU A C 1
ATOM 4785 O O . LEU A 1 595 ? 162.29343 154.99145 122.71384 1.000 131.65404 592 LEU A O 1
ATOM 4790 N N . ALA A 1 596 ? 161.22919 154.88725 120.73089 1.000 114.58965 593 ALA A N 1
ATOM 4791 C CA . ALA A 1 596 ? 162.28576 154.08175 120.12691 1.000 110.72189 593 ALA A CA 1
ATOM 4792 C C . ALA A 1 596 ? 163.59817 154.85280 120.06590 1.000 114.95002 593 ALA A C 1
ATOM 4793 O O . ALA A 1 596 ? 164.66618 154.30037 120.35640 1.000 108.64985 593 ALA A O 1
ATOM 4795 N N . ILE A 1 597 ? 163.53551 156.13457 119.69666 1.000 126.69074 594 ILE A N 1
ATOM 4796 C CA . ILE A 1 597 ? 164.73832 156.96165 119.64803 1.000 124.73558 594 ILE A CA 1
ATOM 4797 C C . ILE A 1 597 ? 165.35284 157.08935 121.03541 1.000 124.99436 594 ILE A C 1
ATOM 4798 O O . ILE A 1 597 ? 166.57484 156.98912 121.20180 1.000 132.90529 594 ILE A O 1
ATOM 4803 N N . GLU A 1 598 ? 164.51683 157.31754 122.05153 1.000 127.86368 595 GLU A N 1
ATOM 4804 C CA . GLU A 1 598 ? 165.02289 157.46305 123.41228 1.000 129.45274 595 GLU A CA 1
ATOM 4805 C C . GLU A 1 598 ? 165.68030 156.17796 123.90037 1.000 130.56258 595 GLU A C 1
ATOM 4806 O O . GLU A 1 598 ? 166.74986 156.21660 124.52003 1.000 133.62412 595 GLU A O 1
ATOM 4812 N N . GLU A 1 599 ? 165.05721 155.02771 123.62989 1.000 132.52993 596 GLU A N 1
ATOM 4813 C CA . GLU A 1 599 ? 165.64715 153.75813 124.04524 1.000 135.65390 596 GLU A CA 1
ATOM 4814 C C . GLU A 1 599 ? 166.94978 153.48026 123.30459 1.000 130.36499 596 GLU A C 1
ATOM 4815 O O . GLU A 1 599 ? 167.90731 152.96864 123.89664 1.000 136.14017 596 GLU A O 1
ATOM 4821 N N . ALA A 1 600 ? 167.00487 153.80102 122.00898 1.000 131.51782 597 ALA A N 1
ATOM 4822 C CA . ALA A 1 600 ? 168.23477 153.59531 121.25118 1.000 133.86042 597 ALA A CA 1
ATOM 4823 C C . ALA A 1 600 ? 169.35660 154.49402 121.75706 1.000 130.75887 597 ALA A C 1
ATOM 4824 O O . ALA A 1 600 ? 170.51019 154.05983 121.85690 1.000 129.06939 597 ALA A O 1
ATOM 4826 N N . ARG A 1 601 ? 169.03936 155.74883 122.08137 1.000 154.66564 598 ARG A N 1
ATOM 4827 C CA . ARG A 1 601 ? 170.05394 156.69486 122.52645 1.000 150.74100 598 ARG A CA 1
ATOM 4828 C C . ARG A 1 601 ? 170.41283 156.52817 123.99689 1.000 157.34658 598 ARG A C 1
ATOM 4829 O O . ARG A 1 601 ? 171.42895 157.07627 124.43765 1.000 155.08418 598 ARG A O 1
ATOM 4837 N N . ALA A 1 602 ? 169.60746 155.78962 124.76312 1.000 126.32005 599 ALA A N 1
ATOM 4838 C CA . ALA A 1 602 ? 169.90156 155.56662 126.17314 1.000 131.77792 599 ALA A CA 1
ATOM 4839 C C . ALA A 1 602 ? 171.08450 154.63330 126.39298 1.000 128.43828 599 ALA A C 1
ATOM 4840 O O . ALA A 1 602 ? 171.56455 154.52937 127.52686 1.000 131.71832 599 ALA A O 1
ATOM 4842 N N . ARG A 1 603 ? 171.56330 153.95860 125.34944 1.000 176.37093 600 ARG A N 1
ATOM 4843 C CA . ARG A 1 603 ? 172.69270 153.04611 125.47112 1.000 172.48256 600 ARG A CA 1
ATOM 4844 C C . ARG A 1 603 ? 174.03853 153.74122 125.31290 1.000 175.63650 600 ARG A C 1
ATOM 4845 O O . ARG A 1 603 ? 175.07324 153.06728 125.35970 1.000 169.96733 600 ARG A O 1
ATOM 4853 N N . GLY A 1 604 ? 174.05303 155.05953 125.12676 1.000 147.35898 601 GLY A N 1
ATOM 4854 C CA . GLY A 1 604 ? 175.28610 155.79478 124.95181 1.000 144.43437 601 GLY A CA 1
ATOM 4855 C C . GLY A 1 604 ? 175.80069 155.86434 123.53199 1.000 150.15861 601 GLY A C 1
ATOM 4856 O O . GLY A 1 604 ? 176.88396 156.42139 123.31186 1.000 146.30389 601 GLY A O 1
ATOM 4857 N N . GLU A 1 605 ? 175.06853 155.32183 122.56413 1.000 187.36554 602 GLU A N 1
ATOM 4858 C CA . GLU A 1 605 ? 175.46767 155.33761 121.16404 1.000 193.78164 602 GLU A CA 1
ATOM 4859 C C . GLU A 1 605 ? 174.62716 156.35875 120.41133 1.000 193.53172 602 GLU A C 1
ATOM 4860 O O . GLU A 1 605 ? 173.39452 156.33846 120.49611 1.000 188.79023 602 GLU A O 1
ATOM 4866 N N . GLU A 1 606 ? 175.29531 157.24797 119.67869 1.000 195.12163 603 GLU A N 1
ATOM 4867 C CA . GLU A 1 606 ? 174.61846 158.27423 118.88675 1.000 191.90076 603 GLU A CA 1
ATOM 4868 C C . GLU A 1 606 ? 174.28962 157.67572 117.52546 1.000 194.56789 603 GLU A C 1
ATOM 4869 O O . GLU A 1 606 ? 175.02655 157.84106 116.55226 1.000 191.98844 603 GLU A O 1
ATOM 4875 N N . LEU A 1 607 ? 173.16431 156.97079 117.45719 1.000 149.80502 604 LEU A N 1
ATOM 4876 C CA . LEU A 1 607 ? 172.72478 156.29905 116.24367 1.000 150.25071 604 LEU A CA 1
ATOM 4877 C C . LEU A 1 607 ? 171.46087 156.95893 115.71051 1.000 156.03845 604 LEU A C 1
ATOM 4878 O O . LEU A 1 607 ? 170.53460 157.25686 116.47145 1.000 149.09947 604 LEU A O 1
ATOM 4883 N N . THR A 1 608 ? 171.43072 157.18551 114.40051 1.000 137.70009 605 THR A N 1
ATOM 4884 C CA . THR A 1 608 ? 170.27123 157.79374 113.77006 1.000 145.32589 605 THR A CA 1
ATOM 4885 C C . THR A 1 608 ? 169.11301 156.80149 113.70191 1.000 137.82286 605 THR A C 1
ATOM 4886 O O . THR A 1 608 ? 169.28153 155.59000 113.86765 1.000 139.10604 605 THR A O 1
ATOM 4890 N N . GLU A 1 609 ? 167.91621 157.33945 113.45524 1.000 145.97539 606 GLU A N 1
ATOM 4891 C CA . GLU A 1 609 ? 166.72635 156.50516 113.33562 1.000 147.57423 606 GLU A CA 1
ATOM 4892 C C . GLU A 1 609 ? 166.77614 155.59760 112.11294 1.000 149.55062 606 GLU A C 1
ATOM 4893 O O . GLU A 1 609 ? 166.05454 154.59445 112.07124 1.000 153.74789 606 GLU A O 1
ATOM 4899 N N . ALA A 1 610 ? 167.60958 155.92740 111.12220 1.000 124.15571 607 ALA A N 1
ATOM 4900 C CA . ALA A 1 610 ? 167.66501 155.13426 109.89831 1.000 120.25130 607 ALA A CA 1
ATOM 4901 C C . ALA A 1 610 ? 168.12378 153.70843 110.17661 1.000 122.49674 607 ALA A C 1
ATOM 4902 O O . ALA A 1 610 ? 167.57060 152.75344 109.62016 1.000 114.52529 607 ALA A O 1
ATOM 4904 N N . ASP A 1 611 ? 169.13643 153.54338 111.03183 1.000 139.21552 608 ASP A N 1
ATOM 4905 C CA . ASP A 1 611 ? 169.62668 152.20426 111.34604 1.000 137.33568 608 ASP A CA 1
ATOM 4906 C C . ASP A 1 611 ? 168.56205 151.37510 112.05470 1.000 141.89089 608 ASP A C 1
ATOM 4907 O O . ASP A 1 611 ? 168.37805 150.19153 111.74549 1.000 136.89454 608 ASP A O 1
ATOM 4912 N N . VAL A 1 612 ? 167.84972 151.97994 113.00786 1.000 127.43423 609 VAL A N 1
ATOM 4913 C CA . VAL A 1 612 ? 166.80052 151.26130 113.72512 1.000 119.56610 609 VAL A CA 1
ATOM 4914 C C . VAL A 1 612 ? 165.67009 150.87657 112.77803 1.000 118.27074 609 VAL A C 1
ATOM 4915 O O . VAL A 1 612 ? 165.14227 149.75809 112.84019 1.000 122.96945 609 VAL A O 1
ATOM 4919 N N . ILE A 1 613 ? 165.27649 151.79546 111.89195 1.000 119.52250 610 ILE A N 1
ATOM 4920 C CA . ILE A 1 613 ? 164.21835 151.49745 110.93016 1.000 122.19825 610 ILE A CA 1
ATOM 4921 C C . ILE A 1 613 ? 164.64568 150.37008 109.99911 1.000 117.42290 610 ILE A C 1
ATOM 4922 O O . ILE A 1 613 ? 163.85912 149.46437 109.69663 1.000 123.51202 610 ILE A O 1
ATOM 4927 N N . GLU A 1 614 ? 165.89639 150.40488 109.53070 1.000 145.79504 611 GLU A N 1
ATOM 4928 C CA . GLU A 1 614 ? 166.39198 149.34206 108.66235 1.000 145.48219 611 GLU A CA 1
ATOM 4929 C C . GLU A 1 614 ? 166.40901 148.00073 109.38364 1.000 140.81192 611 GLU A C 1
ATOM 4930 O O . GLU A 1 614 ? 166.04381 146.97282 108.80297 1.000 145.78579 611 GLU A O 1
ATOM 4936 N N . GLY A 1 615 ? 166.83430 147.98873 110.64861 1.000 100.71462 612 GLY A N 1
ATOM 4937 C CA . GLY A 1 615 ? 166.83079 146.74645 111.40473 1.000 100.82986 612 GLY A CA 1
ATOM 4938 C C . GLY A 1 615 ? 165.43420 146.19090 111.60780 1.000 101.69931 612 GLY A C 1
ATOM 4939 O O . GLY A 1 615 ? 165.20635 144.98593 111.46485 1.000 105.23295 612 GLY A O 1
ATOM 4940 N N . THR A 1 616 ? 164.47870 147.06284 111.94027 1.000 130.16167 613 THR A N 1
ATOM 4941 C CA . THR A 1 616 ? 163.09750 146.62025 112.10675 1.000 136.56055 613 THR A CA 1
ATOM 4942 C C . THR A 1 616 ? 162.52885 146.08488 110.79779 1.000 135.13810 613 THR A C 1
ATOM 4943 O O . THR A 1 616 ? 161.83343 145.06057 110.78457 1.000 128.59186 613 THR A O 1
ATOM 4947 N N . ARG A 1 617 ? 162.81661 146.76493 109.68485 1.000 135.45023 614 ARG A N 1
ATOM 4948 C CA . ARG A 1 617 ? 162.33407 146.30591 108.38736 1.000 137.90436 614 ARG A CA 1
ATOM 4949 C C . ARG A 1 617 ? 162.94708 144.96227 108.01599 1.000 142.32577 614 ARG A C 1
ATOM 4950 O O . ARG A 1 617 ? 162.25829 144.08412 107.48552 1.000 143.95803 614 ARG A O 1
ATOM 4958 N N . ALA A 1 618 ? 164.24239 144.78312 108.28833 1.000 98.22232 615 ALA A N 1
ATOM 4959 C CA . ALA A 1 618 ? 164.89043 143.50633 108.00824 1.000 98.13218 615 ALA A CA 1
ATOM 4960 C C . ALA A 1 618 ? 164.30005 142.38991 108.85915 1.000 95.55555 615 ALA A C 1
ATOM 4961 O O . ALA A 1 618 ? 164.08688 141.27447 108.37023 1.000 92.18965 615 ALA A O 1
ATOM 4963 N N . GLY A 1 619 ? 164.03015 142.66926 110.13641 1.000 86.63725 616 GLY A N 1
ATOM 4964 C CA . GLY A 1 619 ? 163.40277 141.66587 110.98196 1.000 95.51252 616 GLY A CA 1
ATOM 4965 C C . GLY A 1 619 ? 162.01529 141.28368 110.50202 1.000 93.22216 616 GLY A C 1
ATOM 4966 O O . GLY A 1 619 ? 161.66573 140.09940 110.45676 1.000 95.42939 616 GLY A O 1
ATOM 4967 N N . TYR A 1 620 ? 161.20644 142.28124 110.13254 1.000 96.54510 617 TYR A N 1
ATOM 4968 C CA . TYR A 1 620 ? 159.87375 141.99581 109.61003 1.000 102.97250 617 TYR A CA 1
ATOM 4969 C C . TYR A 1 620 ? 159.94946 141.19538 108.31635 1.000 102.16455 617 TYR A C 1
ATOM 4970 O O . TYR A 1 620 ? 159.16592 140.26092 108.10874 1.000 102.38436 617 TYR A O 1
ATOM 4979 N N . GLN A 1 621 ? 160.88778 141.54678 107.43376 1.000 92.89093 618 GLN A N 1
ATOM 4980 C CA . GLN A 1 621 ? 161.03855 140.81434 106.18210 1.000 96.61696 618 GLN A CA 1
ATOM 4981 C C . GLN A 1 621 ? 161.46251 139.37393 106.43364 1.000 96.28970 618 GLN A C 1
ATOM 4982 O O . GLN A 1 621 ? 160.96540 138.45305 105.77846 1.000 95.28304 618 GLN A O 1
ATOM 4988 N N . ALA A 1 622 ? 162.38194 139.15831 107.37813 1.000 75.58643 619 ALA A N 1
ATOM 4989 C CA . ALA A 1 622 ? 162.80137 137.79867 107.70392 1.000 73.11375 619 ALA A CA 1
ATOM 4990 C C . ALA A 1 622 ? 161.64576 136.98503 108.27315 1.000 72.32861 619 ALA A C 1
ATOM 4991 O O . ALA A 1 622 ? 161.46324 135.81365 107.91436 1.000 70.09307 619 ALA A O 1
ATOM 4993 N N . ALA A 1 623 ? 160.85476 137.58895 109.16451 1.000 71.25730 620 ALA A N 1
ATOM 4994 C CA . ALA A 1 623 ? 159.70817 136.88582 109.73276 1.000 67.03333 620 ALA A CA 1
ATOM 4995 C C . ALA A 1 623 ? 158.69397 136.52863 108.65248 1.000 70.62009 620 ALA A C 1
ATOM 4996 O O . ALA A 1 623 ? 158.17797 135.40512 108.61240 1.000 64.42152 620 ALA A O 1
ATOM 4998 N N . LEU A 1 624 ? 158.40264 137.47521 107.75773 1.000 69.56656 621 LEU A N 1
ATOM 4999 C CA . LEU A 1 624 ? 157.46221 137.20585 106.67526 1.000 76.20295 621 LEU A CA 1
ATOM 5000 C C . LEU A 1 624 ? 157.98946 136.11877 105.74492 1.000 68.78810 621 LEU A C 1
ATOM 5001 O O . LEU A 1 624 ? 157.23071 135.24684 105.30297 1.000 73.07249 621 LEU A O 1
ATOM 5006 N N . ASP A 1 625 ? 159.28950 136.15062 105.44017 1.000 98.17445 622 ASP A N 1
ATOM 5007 C CA . ASP A 1 625 ? 159.87035 135.14588 104.55720 1.000 93.52721 622 ASP A CA 1
ATOM 5008 C C . ASP A 1 625 ? 159.81049 133.75642 105.17704 1.000 97.24167 622 ASP A C 1
ATOM 5009 O O . ASP A 1 625 ? 159.47883 132.78224 104.49311 1.000 92.96716 622 ASP A O 1
ATOM 5014 N N . VAL A 1 626 ? 160.12748 133.63742 106.46909 1.000 84.81473 623 VAL A N 1
ATOM 5015 C CA . VAL A 1 626 ? 160.08445 132.31875 107.09668 1.000 86.20420 623 VAL A CA 1
ATOM 5016 C C . VAL A 1 626 ? 158.64230 131.83374 107.22676 1.000 94.11480 623 VAL A C 1
ATOM 5017 O O . VAL A 1 626 ? 158.36267 130.63559 107.08374 1.000 86.94049 623 VAL A O 1
ATOM 5021 N N . LEU A 1 627 ? 157.69987 132.74935 107.47710 1.000 79.46189 624 LEU A N 1
ATOM 5022 C CA . LEU A 1 627 ? 156.29338 132.35971 107.52223 1.000 79.85378 624 LEU A CA 1
ATOM 5023 C C . LEU A 1 627 ? 155.82303 131.84220 106.16832 1.000 76.97270 624 LEU A C 1
ATOM 5024 O O . LEU A 1 627 ? 155.11522 130.83145 106.08912 1.000 86.75501 624 LEU A O 1
ATOM 5029 N N . ARG A 1 628 ? 156.20905 132.52254 105.08512 1.000 96.26987 625 ARG A N 1
ATOM 5030 C CA . ARG A 1 628 ? 155.82359 132.04764 103.75980 1.000 96.95143 625 ARG A CA 1
ATOM 5031 C C . ARG A 1 628 ? 156.53558 130.75117 103.39626 1.000 98.28422 625 ARG A C 1
ATOM 5032 O O . ARG A 1 628 ? 155.96875 129.91806 102.68227 1.000 96.89635 625 ARG A O 1
ATOM 5040 N N . ARG A 1 629 ? 157.76289 130.55412 103.88106 1.000 102.38309 626 ARG A N 1
ATOM 5041 C CA . ARG A 1 629 ? 158.42964 129.27078 103.68751 1.000 103.67075 626 ARG A CA 1
ATOM 5042 C C . ARG A 1 629 ? 157.66271 128.14650 104.37231 1.000 109.65050 626 ARG A C 1
ATOM 5043 O O . ARG A 1 629 ? 157.46388 127.07516 103.78678 1.000 101.30921 626 ARG A O 1
ATOM 5051 N N . ILE A 1 630 ? 157.21289 128.37906 105.60765 1.000 77.47749 627 ILE A N 1
ATOM 5052 C CA . ILE A 1 630 ? 156.41617 127.37731 106.31242 1.000 71.40758 627 ILE A CA 1
ATOM 5053 C C . ILE A 1 630 ? 155.10530 127.12032 105.57665 1.000 73.82750 627 ILE A C 1
ATOM 5054 O O . ILE A 1 630 ? 154.67086 125.96963 105.43437 1.000 73.23541 627 ILE A O 1
ATOM 5059 N N . LYS A 1 631 ? 154.45543 128.18537 105.09953 1.000 62.12163 628 LYS A N 1
ATOM 5060 C CA . LYS A 1 631 ? 153.20292 128.02765 104.36567 1.000 68.15335 628 LYS A CA 1
ATOM 5061 C C . LYS A 1 631 ? 153.40069 127.20450 103.09904 1.000 63.72254 628 LYS A C 1
ATOM 5062 O O . LYS A 1 631 ? 152.58792 126.32636 102.78689 1.000 65.85299 628 LYS A O 1
ATOM 5068 N N . ALA A 1 632 ? 154.47488 127.47498 102.35504 1.000 75.76787 629 ALA A N 1
ATOM 5069 C CA . ALA A 1 632 ? 154.76073 126.69466 101.15683 1.000 82.28688 629 ALA A CA 1
ATOM 5070 C C . ALA A 1 632 ? 155.06954 125.24614 101.50770 1.000 76.95488 629 ALA A C 1
ATOM 5071 O O . ALA A 1 632 ? 154.69885 124.32752 100.76759 1.000 83.38450 629 ALA A O 1
ATOM 5073 N N . GLU A 1 633 ? 155.75638 125.02274 102.63090 1.000 104.54727 630 GLU A N 1
ATOM 5074 C CA . GLU A 1 633 ? 156.05935 123.65900 103.05148 1.000 103.64620 630 GLU A CA 1
ATOM 5075 C C . GLU A 1 633 ? 154.78782 122.88920 103.38878 1.000 108.66565 630 GLU A C 1
ATOM 5076 O O . GLU A 1 633 ? 154.66827 121.70144 103.06520 1.000 100.03474 630 GLU A O 1
ATOM 5082 N N . LEU A 1 634 ? 153.82981 123.54670 104.04850 1.000 73.47532 631 LEU A N 1
ATOM 5083 C CA . LEU A 1 634 ? 152.57153 122.88211 104.37956 1.000 79.49193 631 LEU A CA 1
ATOM 5084 C C . LEU A 1 634 ? 151.79262 122.50493 103.12564 1.000 71.38492 631 LEU A C 1
ATOM 5085 O O . LEU A 1 634 ? 151.21244 121.41550 103.05032 1.000 76.38499 631 LEU A O 1
ATOM 5090 N N . GLU A 1 635 ? 151.76715 123.39222 102.12992 1.000 80.38663 632 GLU A N 1
ATOM 5091 C CA . GLU A 1 635 ? 150.99352 123.14859 100.91865 1.000 85.70595 632 GLU A CA 1
ATOM 5092 C C . GLU A 1 635 ? 151.55631 122.01748 100.06852 1.000 82.50845 632 GLU A C 1
ATOM 5093 O O . GLU A 1 635 ? 150.86684 121.55744 99.15214 1.000 77.37789 632 GLU A O 1
ATOM 5099 N N . LYS A 1 636 ? 152.77722 121.56467 100.34062 1.000 99.39364 633 LYS A N 1
ATOM 5100 C CA . LYS A 1 636 ? 153.36035 120.47621 99.57371 1.000 106.31641 633 LYS A CA 1
ATOM 5101 C C . LYS A 1 636 ? 152.61681 119.16989 99.83969 1.000 107.12645 633 LYS A C 1
ATOM 5102 O O . LYS A 1 636 ? 151.98924 118.97805 100.88487 1.000 107.59105 633 LYS A O 1
ATOM 5108 N N . GLU A 1 637 ? 152.69250 118.26648 98.86643 1.000 162.10524 634 GLU A N 1
ATOM 5109 C CA . GLU A 1 637 ? 152.01122 116.98642 98.96739 1.000 165.86134 634 GLU A CA 1
ATOM 5110 C C . GLU A 1 637 ? 152.62332 116.13209 100.07435 1.000 158.98299 634 GLU A C 1
ATOM 5111 O O . GLU A 1 637 ? 153.79108 116.28351 100.44448 1.000 164.33337 634 GLU A O 1
ATOM 5117 N N . LYS A 1 638 ? 151.80674 115.22681 100.60940 1.000 111.70028 635 LYS A N 1
ATOM 5118 C CA . LYS A 1 638 ? 152.26746 114.32866 101.65924 1.000 109.11543 635 LYS A CA 1
ATOM 5119 C C . LYS A 1 638 ? 153.34699 113.39606 101.12571 1.000 110.00662 635 LYS A C 1
ATOM 5120 O O . LYS A 1 638 ? 153.21671 112.83331 100.03469 1.000 107.74755 635 LYS A O 1
ATOM 5126 N N . SER A 1 639 ? 154.41744 113.23505 101.90140 1.000 111.44702 636 SER A N 1
ATOM 5127 C CA . SER A 1 639 ? 155.52975 112.37877 101.51530 1.000 109.51648 636 SER A CA 1
ATOM 5128 C C . SER A 1 639 ? 156.28473 111.97472 102.76960 1.000 111.60732 636 SER A C 1
ATOM 5129 O O . SER A 1 639 ? 156.33957 112.75147 103.72965 1.000 107.73086 636 SER A O 1
ATOM 5132 N N . PRO A 1 640 ? 156.86339 110.77156 102.80172 1.000 105.75057 637 PRO A N 1
ATOM 5133 C CA . PRO A 1 640 ? 157.68541 110.38950 103.96261 1.000 102.81715 637 PRO A CA 1
ATOM 5134 C C . PRO A 1 640 ? 158.88815 111.29266 104.16990 1.000 110.36862 637 PRO A C 1
ATOM 5135 O O . PRO A 1 640 ? 159.36424 111.42655 105.30424 1.000 109.58874 637 PRO A O 1
ATOM 5139 N N . GLU A 1 641 ? 159.39477 111.91696 103.10788 1.000 99.87746 638 GLU A N 1
ATOM 5140 C CA . GLU A 1 641 ? 160.54546 112.80596 103.20214 1.000 96.43923 638 GLU A CA 1
ATOM 5141 C C . GLU A 1 641 ? 160.18001 114.20579 103.67842 1.000 95.08662 638 GLU A C 1
ATOM 5142 O O . GLU A 1 641 ? 161.08113 115.02958 103.87011 1.000 100.64121 638 GLU A O 1
ATOM 5148 N N . ASN A 1 642 ? 158.89932 114.49486 103.86538 1.000 129.01490 639 ASN A N 1
ATOM 5149 C CA . ASN A 1 642 ? 158.47655 115.81700 104.31391 1.000 130.00838 639 ASN A CA 1
ATOM 5150 C C . ASN A 1 642 ? 158.94195 116.05150 105.74539 1.000 138.21437 639 ASN A C 1
ATOM 5151 O O . ASN A 1 642 ? 158.58322 115.27238 106.63838 1.000 134.40235 639 ASN A O 1
ATOM 5156 N N . PRO A 1 643 ? 159.73857 117.09143 106.01042 1.000 103.65153 640 PRO A N 1
ATOM 5157 C CA . PRO A 1 643 ? 160.19911 117.32303 107.38853 1.000 99.51447 640 PRO A CA 1
ATOM 5158 C C . PRO A 1 643 ? 159.07685 117.62230 108.36655 1.000 102.17571 640 PRO A C 1
ATOM 5159 O O . PRO A 1 643 ? 159.20233 117.28233 109.54968 1.000 101.63923 640 PRO A O 1
ATOM 5163 N N . PHE A 1 644 ? 157.98930 118.25436 107.91713 1.000 100.85907 641 PHE A N 1
ATOM 5164 C CA . PHE A 1 644 ? 156.89937 118.57965 108.83208 1.000 109.65311 641 PHE A CA 1
ATOM 5165 C C . PHE A 1 644 ? 156.24664 117.31757 109.38049 1.000 109.87390 641 PHE A C 1
ATOM 5166 O O . PHE A 1 644 ? 155.90103 117.25582 110.56554 1.000 105.43040 641 PHE A O 1
ATOM 5174 N N . TYR A 1 645 ? 156.05757 116.30445 108.53205 1.000 138.75159 642 TYR A N 1
ATOM 5175 C CA . TYR A 1 645 ? 155.46258 115.05690 109.00042 1.000 135.34768 642 TYR A CA 1
ATOM 5176 C C . TYR A 1 645 ? 156.35738 114.36427 110.02065 1.000 141.72277 642 TYR A C 1
ATOM 5177 O O . TYR A 1 645 ? 155.86924 113.84086 111.02868 1.000 139.84789 642 TYR A O 1
ATOM 5186 N N . GLN A 1 646 ? 157.67118 114.35480 109.78089 1.000 135.87555 643 GLN A N 1
ATOM 5187 C CA . GLN A 1 646 ? 158.59141 113.76241 110.74723 1.000 131.72528 643 GLN A CA 1
ATOM 5188 C C . GLN A 1 646 ? 158.57870 114.52993 112.06380 1.000 130.21979 643 GLN A C 1
ATOM 5189 O O . GLN A 1 646 ? 158.60468 113.92692 113.14336 1.000 137.26831 643 GLN A O 1
ATOM 5195 N N . PHE A 1 647 ? 158.54015 115.86286 111.99339 1.000 108.64591 644 PHE A N 1
ATOM 5196 C CA . PHE A 1 647 ? 158.47793 116.67252 113.20651 1.000 115.42855 644 PHE A CA 1
ATOM 5197 C C . PHE A 1 647 ? 157.19877 116.39756 113.98829 1.000 113.76334 644 PHE A C 1
ATOM 5198 O O . PHE A 1 647 ? 157.22821 116.25818 115.21790 1.000 109.59958 644 PHE A O 1
ATOM 5206 N N . TYR A 1 648 ? 156.06614 116.30733 113.28769 1.000 99.34059 645 TYR A N 1
ATOM 5207 C CA . TYR A 1 648 ? 154.79814 116.01753 113.94815 1.000 101.97109 645 TYR A CA 1
ATOM 5208 C C . TYR A 1 648 ? 154.80827 114.62929 114.57530 1.000 101.41420 645 TYR A C 1
ATOM 5209 O O . TYR A 1 648 ? 154.31153 114.44096 115.69214 1.000 108.67444 645 TYR A O 1
ATOM 5218 N N . ASP A 1 649 ? 155.37453 113.64405 113.87338 1.000 106.30642 646 ASP A N 1
ATOM 5219 C CA . ASP A 1 649 ? 155.45726 112.29538 114.42419 1.000 114.01504 646 ASP A CA 1
ATOM 5220 C C . ASP A 1 649 ? 156.33955 112.25899 115.66572 1.000 114.64545 646 ASP A C 1
ATOM 5221 O O . ASP A 1 649 ? 156.00908 111.58963 116.65160 1.000 107.61324 646 ASP A O 1
ATOM 5226 N N . LYS A 1 650 ? 157.46841 112.97203 115.63673 1.000 126.29870 647 LYS A N 1
ATOM 5227 C CA . LYS A 1 650 ? 158.34211 113.01810 116.80492 1.000 125.85314 647 LYS A CA 1
ATOM 5228 C C . LYS A 1 650 ? 157.65311 113.69472 117.98316 1.000 129.77197 647 LYS A C 1
ATOM 5229 O O . LYS A 1 650 ? 157.77352 113.23979 119.12757 1.000 126.52335 647 LYS A O 1
ATOM 5235 N N . LEU A 1 651 ? 156.92673 114.78524 117.72376 1.000 75.67205 648 LEU A N 1
ATOM 5236 C CA . LEU A 1 651 ? 156.19626 115.45574 118.79500 1.000 73.16413 648 LEU A CA 1
ATOM 5237 C C . LEU A 1 651 ? 155.12508 114.54451 119.38362 1.000 76.23221 648 LEU A C 1
ATOM 5238 O O . LEU A 1 651 ? 154.94386 114.49282 120.60719 1.000 76.37920 648 LEU A O 1
ATOM 5243 N N . THR A 1 652 ? 154.40880 113.81277 118.52609 1.000 96.72185 649 THR A N 1
ATOM 5244 C CA . THR A 1 652 ? 153.39664 112.87984 119.01033 1.000 97.00274 649 THR A CA 1
ATOM 5245 C C . THR A 1 652 ? 154.02331 111.76976 119.84516 1.000 101.49758 649 THR A C 1
ATOM 5246 O O . THR A 1 652 ? 153.48119 111.38615 120.88821 1.000 100.98368 649 THR A O 1
ATOM 5250 N N . GLU A 1 653 ? 155.16786 111.24200 119.40341 1.000 114.89049 650 GLU A N 1
ATOM 5251 C CA . GLU A 1 653 ? 155.84582 110.20020 120.16916 1.000 118.46990 650 GLU A CA 1
ATOM 5252 C C . GLU A 1 653 ? 156.30307 110.72091 121.52629 1.000 115.91305 650 GLU A C 1
ATOM 5253 O O . GLU A 1 653 ? 156.18010 110.02430 122.54219 1.000 119.33158 650 GLU A O 1
ATOM 5259 N N . LYS A 1 654 ? 156.83747 111.94439 121.56293 1.000 82.74669 651 LYS A N 1
ATOM 5260 C CA . LYS A 1 654 ? 157.27187 112.51898 122.83206 1.000 80.62048 651 LYS A CA 1
ATOM 5261 C C . LYS A 1 654 ? 156.09342 112.74246 123.77109 1.000 85.50047 651 LYS A C 1
ATOM 5262 O O . LYS A 1 654 ? 156.20085 112.50227 124.97871 1.000 84.59729 651 LYS A O 1
ATOM 5268 N N . LEU A 1 655 ? 154.96112 113.20984 123.23945 1.000 92.57367 652 LEU A N 1
ATOM 5269 C CA . LEU A 1 655 ? 153.77495 113.36936 124.07642 1.000 91.75648 652 LEU A CA 1
ATOM 5270 C C . LEU A 1 655 ? 153.27364 112.02526 124.58953 1.000 95.32847 652 LEU A C 1
ATOM 5271 O O . LEU A 1 655 ? 152.83237 111.91758 125.73929 1.000 94.77876 652 LEU A O 1
ATOM 5276 N N . LYS A 1 656 ? 153.32101 110.99026 123.74826 1.000 101.79271 653 LYS A N 1
ATOM 5277 C CA . LYS A 1 656 ? 152.87761 109.66948 124.18193 1.000 102.86041 653 LYS A CA 1
ATOM 5278 C C . LYS A 1 656 ? 153.77595 109.11865 125.28302 1.000 102.22313 653 LYS A C 1
ATOM 5279 O O . LYS A 1 656 ? 153.28931 108.52598 126.25337 1.000 106.89840 653 LYS A O 1
ATOM 5285 N N . GLU A 1 657 ? 155.08964 109.31351 125.15787 1.000 100.36324 654 GLU A N 1
ATOM 5286 C CA . GLU A 1 657 ? 156.01759 108.74518 126.13181 1.000 105.72769 654 GLU A CA 1
ATOM 5287 C C . GLU A 1 657 ? 156.05952 109.56709 127.41709 1.000 100.94265 654 GLU A C 1
ATOM 5288 O O . GLU A 1 657 ? 155.71908 109.06996 128.49577 1.000 106.10440 654 GLU A O 1
ATOM 5294 N N . LYS A 1 658 ? 156.47573 110.83048 127.32026 1.000 93.97742 655 LYS A N 1
ATOM 5295 C CA . LYS A 1 658 ? 156.61970 111.66794 128.50706 1.000 95.03160 655 LYS A CA 1
ATOM 5296 C C . LYS A 1 658 ? 155.25404 112.11521 129.02119 1.000 92.55475 655 LYS A C 1
ATOM 5297 O O . LYS A 1 658 ? 154.89516 111.85241 130.17395 1.000 93.88507 655 LYS A O 1
ATOM 5303 N N . GLY A 1 659 ? 154.47622 112.78603 128.17435 1.000 102.67202 656 GLY A N 1
ATOM 5304 C CA . GLY A 1 659 ? 153.17982 113.30109 128.55605 1.000 97.62553 656 GLY A CA 1
ATOM 5305 C C . GLY A 1 659 ? 153.13587 114.79103 128.81858 1.000 98.38749 656 GLY A C 1
ATOM 5306 O O . GLY A 1 659 ? 152.03914 115.34009 128.98148 1.000 96.64647 656 GLY A O 1
ATOM 5307 N N . PHE A 1 660 ? 154.28639 115.46067 128.86257 1.000 151.17447 657 PHE A N 1
ATOM 5308 C CA . PHE A 1 660 ? 154.31607 116.90166 129.10275 1.000 154.02147 657 PHE A CA 1
ATOM 5309 C C . PHE A 1 660 ? 155.59491 117.45851 128.49342 1.000 148.22376 657 PHE A C 1
ATOM 5310 O O . PHE A 1 660 ? 156.68910 117.18043 128.99347 1.000 153.73117 657 PHE A O 1
ATOM 5318 N N . VAL A 1 661 ? 155.45563 118.23822 127.42494 1.000 110.94512 658 VAL A N 1
ATOM 5319 C CA . VAL A 1 661 ? 156.57984 118.87736 126.75287 1.000 113.04039 658 VAL A CA 1
ATOM 5320 C C . VAL A 1 661 ? 156.33817 120.37952 126.75095 1.000 111.33502 658 VAL A C 1
ATOM 5321 O O . VAL A 1 661 ? 155.26867 120.83996 126.33548 1.000 114.90071 658 VAL A O 1
ATOM 5325 N N . SER A 1 662 ? 157.32724 121.13789 127.21491 1.000 104.33714 659 SER A N 1
ATOM 5326 C CA . SER A 1 662 ? 157.19330 122.58391 127.28415 1.000 102.59603 659 SER A CA 1
ATOM 5327 C C . SER A 1 662 ? 157.28221 123.20397 125.89192 1.000 106.36529 659 SER A C 1
ATOM 5328 O O . SER A 1 662 ? 157.73163 122.57874 124.92723 1.000 97.83981 659 SER A O 1
ATOM 5331 N N . GLU A 1 663 ? 156.83504 124.45902 125.79835 1.000 85.14035 660 GLU A N 1
ATOM 5332 C CA . GLU A 1 663 ? 156.91317 125.18163 124.53268 1.000 81.77289 660 GLU A CA 1
ATOM 5333 C C . GLU A 1 663 ? 158.36016 125.39104 124.10566 1.000 82.49673 660 GLU A C 1
ATOM 5334 O O . GLU A 1 663 ? 158.68274 125.30706 122.91440 1.000 87.07848 660 GLU A O 1
ATOM 5340 N N . GLU A 1 664 ? 159.24448 125.67573 125.06520 1.000 114.44498 661 GLU A N 1
ATOM 5341 C CA . GLU A 1 664 ? 160.65312 125.87822 124.74172 1.000 114.24162 661 GLU A CA 1
ATOM 5342 C C . GLU A 1 664 ? 161.27474 124.61383 124.16188 1.000 113.81490 661 GLU A C 1
ATOM 5343 O O . GLU A 1 664 ? 162.04059 124.67784 123.19292 1.000 117.18835 661 GLU A O 1
ATOM 5349 N N . GLU A 1 665 ? 160.95889 123.45392 124.74338 1.000 95.41199 662 GLU A N 1
ATOM 5350 C CA . GLU A 1 665 ? 161.48914 122.19797 124.22235 1.000 95.39895 662 GLU A CA 1
ATOM 5351 C C . GLU A 1 665 ? 160.99378 121.93383 122.80600 1.000 96.49147 662 GLU A C 1
ATOM 5352 O O . GLU A 1 665 ? 161.76391 121.49856 121.94194 1.000 97.92631 662 GLU A O 1
ATOM 5358 N N . ALA A 1 666 ? 159.70873 122.18860 122.54953 1.000 97.24219 663 ALA A N 1
ATOM 5359 C CA . ALA A 1 666 ? 159.17096 121.99221 121.20749 1.000 89.72379 663 ALA A CA 1
ATOM 5360 C C . ALA A 1 666 ? 159.82554 122.93706 120.20835 1.000 97.43863 663 ALA A C 1
ATOM 5361 O O . ALA A 1 666 ? 160.12231 122.54515 119.07326 1.000 96.28422 663 ALA A O 1
ATOM 5363 N N . PHE A 1 667 ? 160.05276 124.18971 120.61101 1.000 97.28138 664 PHE A N 1
ATOM 5364 C CA . PHE A 1 667 ? 160.73344 125.13716 119.73418 1.000 89.88994 664 PHE A CA 1
ATOM 5365 C C . PHE A 1 667 ? 162.15818 124.68502 119.43852 1.000 93.94903 664 PHE A C 1
ATOM 5366 O O . PHE A 1 667 ? 162.63326 124.80457 118.30267 1.000 91.40735 664 PHE A O 1
ATOM 5374 N N . GLU A 1 668 ? 162.85608 124.16480 120.45194 1.000 99.64620 665 GLU A N 1
ATOM 5375 C CA . GLU A 1 668 ? 164.20382 123.64642 120.23657 1.000 93.29702 665 GLU A CA 1
ATOM 5376 C C . GLU A 1 668 ? 164.19446 122.46559 119.27350 1.000 94.41441 665 GLU A C 1
ATOM 5377 O O . GLU A 1 668 ? 165.06101 122.36352 118.39721 1.000 97.94744 665 GLU A O 1
ATOM 5383 N N . ILE A 1 669 ? 163.22428 121.56020 119.42458 1.000 95.84792 666 ILE A N 1
ATOM 5384 C CA . ILE A 1 669 ? 163.12351 120.41760 118.51813 1.000 102.62999 666 ILE A CA 1
ATOM 5385 C C . ILE A 1 669 ? 162.85815 120.88672 117.09372 1.000 97.95735 666 ILE A C 1
ATOM 5386 O O . ILE A 1 669 ? 163.45111 120.37615 116.13507 1.000 95.98217 666 ILE A O 1
ATOM 5391 N N . ALA A 1 670 ? 161.95784 121.85891 116.93065 1.000 104.76877 667 ALA A N 1
ATOM 5392 C CA . ALA A 1 670 ? 161.66509 122.37788 115.59854 1.000 104.20879 667 ALA A CA 1
ATOM 5393 C C . ALA A 1 670 ? 162.89521 123.02647 114.97612 1.000 106.90180 667 ALA A C 1
ATOM 5394 O O . ALA A 1 670 ? 163.18820 122.81353 113.79281 1.000 106.31330 667 ALA A O 1
ATOM 5396 N N . ARG A 1 671 ? 163.63088 123.81824 115.76062 1.000 124.89128 668 ARG A N 1
ATOM 5397 C CA . ARG A 1 671 ? 164.83471 124.46222 115.24515 1.000 128.78566 668 ARG A CA 1
ATOM 5398 C C . ARG A 1 671 ? 165.88971 123.43330 114.85771 1.000 129.46448 668 ARG A C 1
ATOM 5399 O O . ARG A 1 671 ? 166.55349 123.57345 113.82395 1.000 127.61938 668 ARG A O 1
ATOM 5407 N N . GLU A 1 672 ? 166.06120 122.39274 115.67707 1.000 137.56498 669 GLU A N 1
ATOM 5408 C CA . GLU A 1 672 ? 167.03046 121.34955 115.35766 1.000 132.33048 669 GLU A CA 1
ATOM 5409 C C . GLU A 1 672 ? 166.63764 120.59532 114.09332 1.000 132.20538 669 GLU A C 1
ATOM 5410 O O . GLU A 1 672 ? 167.49348 120.29639 113.25214 1.000 137.85359 669 GLU A O 1
ATOM 5416 N N . THR A 1 673 ? 165.35010 120.27247 113.94410 1.000 120.58527 670 THR A N 1
ATOM 5417 C CA . THR A 1 673 ? 164.90128 119.56312 112.74999 1.000 122.24851 670 THR A CA 1
ATOM 5418 C C . THR A 1 673 ? 165.07211 120.41707 111.49963 1.000 116.14853 670 THR A C 1
ATOM 5419 O O . THR A 1 673 ? 165.51230 119.91867 110.45699 1.000 120.89630 670 THR A O 1
ATOM 5423 N N . PHE A 1 674 ? 164.72955 121.70434 111.58091 1.000 135.73878 671 PHE A N 1
ATOM 5424 C CA . PHE A 1 674 ? 164.87835 122.58731 110.43120 1.000 139.98957 671 PHE A CA 1
ATOM 5425 C C . PHE A 1 674 ? 166.30208 123.10043 110.26065 1.000 131.11279 671 PHE A C 1
ATOM 5426 O O . PHE A 1 674 ? 166.63489 123.61531 109.18753 1.000 136.31181 671 PHE A O 1
ATOM 5434 N N . GLY A 1 675 ? 167.14306 122.96921 111.28111 1.000 116.79813 672 GLY A N 1
ATOM 5435 C CA . GLY A 1 675 ? 168.51929 123.42879 111.19408 1.000 119.87151 672 GLY A CA 1
ATOM 5436 C C . GLY A 1 675 ? 168.67563 124.92585 111.03359 1.000 121.27429 672 GLY A C 1
ATOM 5437 O O . GLY A 1 675 ? 169.55550 125.37611 110.28848 1.000 124.43942 672 GLY A O 1
ATOM 5438 N N . PHE A 1 676 ? 167.84276 125.71101 111.71418 1.000 173.72036 673 PHE A N 1
ATOM 5439 C CA . PHE A 1 676 ? 167.94294 127.15853 111.63451 1.000 173.17190 673 PHE A CA 1
ATOM 5440 C C . PHE A 1 676 ? 169.16778 127.65877 112.39988 1.000 175.37713 673 PHE A C 1
ATOM 5441 O O . PHE A 1 676 ? 169.58569 127.04602 113.38621 1.000 168.57180 673 PHE A O 1
ATOM 5449 N N . PRO A 1 677 ? 169.76374 128.76584 111.95988 1.000 132.02389 674 PRO A N 1
ATOM 5450 C CA . PRO A 1 677 ? 170.91534 129.31593 112.68232 1.000 131.79183 674 PRO A CA 1
ATOM 5451 C C . PRO A 1 677 ? 170.52255 129.82993 114.05800 1.000 132.98797 674 PRO A C 1
ATOM 5452 O O . PRO A 1 677 ? 169.38746 130.25067 114.29329 1.000 138.44177 674 PRO A O 1
ATOM 5456 N N . ALA A 1 678 ? 171.48901 129.78518 114.97776 1.000 122.97343 675 ALA A N 1
ATOM 5457 C CA . ALA A 1 678 ? 171.22655 130.20978 116.34845 1.000 116.78195 675 ALA A CA 1
ATOM 5458 C C . ALA A 1 678 ? 171.02047 131.71593 116.44982 1.000 121.65747 675 ALA A C 1
ATOM 5459 O O . ALA A 1 678 ? 170.21328 132.17406 117.26653 1.000 123.32377 675 ALA A O 1
ATOM 5461 N N . ASP A 1 679 ? 171.73098 132.49665 115.64083 1.000 159.08828 676 ASP A N 1
ATOM 5462 C CA . ASP A 1 679 ? 171.66301 133.95704 115.71287 1.000 163.05294 676 ASP A CA 1
ATOM 5463 C C . ASP A 1 679 ? 170.58701 134.52277 114.78930 1.000 166.32594 676 ASP A C 1
ATOM 5464 O O . ASP A 1 679 ? 170.84188 135.40283 113.96844 1.000 163.19592 676 ASP A O 1
ATOM 5469 N N . LEU A 1 680 ? 169.36521 134.01497 114.92278 1.000 110.01073 677 LEU A N 1
ATOM 5470 C CA . LEU A 1 680 ? 168.24930 134.53829 114.15360 1.000 107.51125 677 LEU A CA 1
ATOM 5471 C C . LEU A 1 680 ? 167.70475 135.81382 114.79441 1.000 110.47971 677 LEU A C 1
ATOM 5472 O O . LEU A 1 680 ? 167.87587 136.03488 115.99657 1.000 107.32632 677 LEU A O 1
ATOM 5477 N N . PRO A 1 681 ? 167.05762 136.67341 114.00939 1.000 99.60290 678 PRO A N 1
ATOM 5478 C CA . PRO A 1 681 ? 166.41552 137.84506 114.59396 1.000 96.54455 678 PRO A CA 1
ATOM 5479 C C . PRO A 1 681 ? 165.31363 137.42645 115.54431 1.000 104.96478 678 PRO A C 1
ATOM 5480 O O . PRO A 1 681 ? 164.70279 136.35301 115.38258 1.000 103.80473 678 PRO A O 1
ATOM 5484 N N . PRO A 1 682 ? 165.03350 138.23753 116.56777 1.000 99.68550 679 PRO A N 1
ATOM 5485 C CA . PRO A 1 682 ? 164.01321 137.84582 117.55490 1.000 103.41782 679 PRO A CA 1
ATOM 5486 C C . PRO A 1 682 ? 162.63796 137.60443 116.95665 1.000 101.98220 679 PRO A C 1
ATOM 5487 O O . PRO A 1 682 ? 161.89286 136.76198 117.47122 1.000 103.48389 679 PRO A O 1
ATOM 5491 N N . LEU A 1 683 ? 162.27294 138.32355 115.89239 1.000 114.55931 680 LEU A N 1
ATOM 5492 C CA . LEU A 1 683 ? 160.93838 138.17527 115.31745 1.000 115.22415 680 LEU A CA 1
ATOM 5493 C C . LEU A 1 683 ? 160.73274 136.78805 114.71633 1.000 114.50189 680 LEU A C 1
ATOM 5494 O O . LEU A 1 683 ? 159.66974 136.17966 114.89539 1.000 115.89422 680 LEU A O 1
ATOM 5499 N N . ALA A 1 684 ? 161.73137 136.27514 113.99269 1.000 95.69248 681 ALA A N 1
ATOM 5500 C CA . ALA A 1 684 ? 161.61095 134.94153 113.41103 1.000 95.85976 681 ALA A CA 1
ATOM 5501 C C . ALA A 1 684 ? 161.51401 133.87528 114.49479 1.000 98.16563 681 ALA A C 1
ATOM 5502 O O . ALA A 1 684 ? 160.71991 132.93083 114.38281 1.000 97.92727 681 ALA A O 1
ATOM 5504 N N . ALA A 1 685 ? 162.31605 134.01089 115.55347 1.000 90.74378 682 ALA A N 1
ATOM 5505 C CA . ALA A 1 685 ? 162.23286 133.07526 116.66837 1.000 93.26888 682 ALA A CA 1
ATOM 5506 C C . ALA A 1 685 ? 160.86471 133.13772 117.33240 1.000 88.19559 682 ALA A C 1
ATOM 5507 O O . ALA A 1 685 ? 160.29763 132.10290 117.70021 1.000 94.77579 682 ALA A O 1
ATOM 5509 N N . ALA A 1 686 ? 160.31685 134.34535 117.48990 1.000 93.39822 683 ALA A N 1
ATOM 5510 C CA . ALA A 1 686 ? 158.98866 134.48823 118.07655 1.000 89.10254 683 ALA A CA 1
ATOM 5511 C C . ALA A 1 686 ? 157.92681 133.81876 117.21313 1.000 92.13319 683 ALA A C 1
ATOM 5512 O O . ALA A 1 686 ? 157.03428 133.13852 117.73171 1.000 87.67860 683 ALA A O 1
ATOM 5514 N N . ALA A 1 687 ? 158.00622 133.99998 115.89204 1.000 59.65231 684 ALA A N 1
ATOM 5515 C CA . ALA A 1 687 ? 157.03127 133.37416 115.00162 1.000 59.87362 684 ALA A CA 1
ATOM 5516 C C . ALA A 1 687 ? 157.12763 131.85291 115.05338 1.000 61.31186 684 ALA A C 1
ATOM 5517 O O . ALA A 1 687 ? 156.10324 131.15591 115.10019 1.000 65.51469 684 ALA A O 1
ATOM 5519 N N . LEU A 1 688 ? 158.35139 131.31808 115.04788 1.000 68.46370 685 LEU A N 1
ATOM 5520 C CA . LEU A 1 688 ? 158.51877 129.87091 115.13840 1.000 63.48651 685 LEU A CA 1
ATOM 5521 C C . LEU A 1 688 ? 157.99356 129.34222 116.46887 1.000 66.33906 685 LEU A C 1
ATOM 5522 O O . LEU A 1 688 ? 157.35909 128.27876 116.52079 1.000 71.50097 685 LEU A O 1
ATOM 5527 N N . ARG A 1 689 ? 158.24530 130.07564 117.55655 1.000 92.62610 686 ARG A N 1
ATOM 5528 C CA . ARG A 1 689 ? 157.72968 129.67347 118.85943 1.000 96.80905 686 ARG A CA 1
ATOM 5529 C C . ARG A 1 689 ? 156.20755 129.68722 118.87759 1.000 96.92035 686 ARG A C 1
ATOM 5530 O O . ARG A 1 689 ? 155.58236 128.80553 119.47379 1.000 96.66698 686 ARG A O 1
ATOM 5538 N N . ASP A 1 690 ? 155.59263 130.68443 118.23653 1.000 56.65323 687 ASP A N 1
ATOM 5539 C CA . ASP A 1 690 ? 154.13421 130.72751 118.16639 1.000 57.63980 687 ASP A CA 1
ATOM 5540 C C . ASP A 1 690 ? 153.58220 129.53619 117.39228 1.000 64.01772 687 ASP A C 1
ATOM 5541 O O . ASP A 1 690 ? 152.57850 128.93327 117.79482 1.000 64.41087 687 ASP A O 1
ATOM 5546 N N . PHE A 1 691 ? 154.22209 129.18739 116.27415 1.000 46.35381 688 PHE A N 1
ATOM 5547 C CA . PHE A 1 691 ? 153.78098 128.03263 115.49424 1.000 55.31010 688 PHE A CA 1
ATOM 5548 C C . PHE A 1 691 ? 153.87478 126.75030 116.31874 1.000 52.29188 688 PHE A C 1
ATOM 5549 O O . PHE A 1 691 ? 152.92903 125.94471 116.36437 1.000 48.36259 688 PHE A O 1
ATOM 5557 N N . ALA A 1 692 ? 155.00829 126.55864 117.00013 1.000 53.60419 689 ALA A N 1
ATOM 5558 C CA . ALA A 1 692 ? 155.18014 125.37340 117.83431 1.000 49.33087 689 ALA A CA 1
ATOM 5559 C C . ALA A 1 692 ? 154.16614 125.34636 118.97116 1.000 52.93269 689 ALA A C 1
ATOM 5560 O O . ALA A 1 692 ? 153.63017 124.28424 119.31071 1.000 50.86348 689 ALA A O 1
ATOM 5562 N N . SER A 1 693 ? 153.89007 126.50665 119.57115 1.000 49.11751 690 SER A N 1
ATOM 5563 C CA . SER A 1 693 ? 152.92133 126.57557 120.65805 1.000 53.10324 690 SER A CA 1
ATOM 5564 C C . SER A 1 693 ? 151.52125 126.21849 120.17789 1.000 48.09328 690 SER A C 1
ATOM 5565 O O . SER A 1 693 ? 150.78195 125.52318 120.88066 1.000 47.03015 690 SER A O 1
ATOM 5568 N N . THR A 1 694 ? 151.13449 126.68961 118.98936 1.000 35.80757 691 THR A N 1
ATOM 5569 C CA . THR A 1 694 ? 149.82229 126.33571 118.45232 1.000 36.32035 691 THR A CA 1
ATOM 5570 C C . THR A 1 694 ? 149.71117 124.83413 118.20961 1.000 41.08171 691 THR A C 1
ATOM 5571 O O . THR A 1 694 ? 148.69808 124.20799 118.56420 1.000 37.63370 691 THR A O 1
ATOM 5575 N N . VAL A 1 695 ? 150.74869 124.23528 117.61629 1.000 27.32519 692 VAL A N 1
ATOM 5576 C CA . VAL A 1 695 ? 150.71726 122.79217 117.37937 1.000 19.12883 692 VAL A CA 1
ATOM 5577 C C . VAL A 1 695 ? 150.60986 122.03669 118.70017 1.000 26.63286 692 VAL A C 1
ATOM 5578 O O . VAL A 1 695 ? 149.81251 121.09394 118.83809 1.000 24.95425 692 VAL A O 1
ATOM 5582 N N . LEU A 1 696 ? 151.40018 122.44761 119.69535 1.000 38.81791 693 LEU A N 1
ATOM 5583 C CA . LEU A 1 696 ? 151.36439 121.78918 120.99585 1.000 38.24093 693 LEU A CA 1
ATOM 5584 C C . LEU A 1 696 ? 149.99847 121.93874 121.65200 1.000 36.20000 693 LEU A C 1
ATOM 5585 O O . LEU A 1 696 ? 149.50110 121.00102 122.28387 1.000 37.01116 693 LEU A O 1
ATOM 5590 N N . THR A 1 697 ? 149.37817 123.11305 121.51452 1.000 32.12524 694 THR A N 1
ATOM 5591 C CA . THR A 1 697 ? 148.06119 123.33578 122.10079 1.000 28.99264 694 THR A CA 1
ATOM 5592 C C . THR A 1 697 ? 147.01818 122.41123 121.48838 1.000 28.11995 694 THR A C 1
ATOM 5593 O O . THR A 1 697 ? 146.19990 121.82422 122.20741 1.000 31.61018 694 THR A O 1
ATOM 5597 N N . ILE A 1 698 ? 147.03029 122.26447 120.16174 1.000 16.35450 695 ILE A N 1
ATOM 5598 C CA . ILE A 1 698 ? 146.05327 121.37988 119.52762 1.000 21.24284 695 ILE A CA 1
ATOM 5599 C C . ILE A 1 698 ? 146.27799 119.92988 119.95109 1.000 25.44927 695 ILE A C 1
ATOM 5600 O O . ILE A 1 698 ? 145.32009 119.19538 120.25101 1.000 24.01596 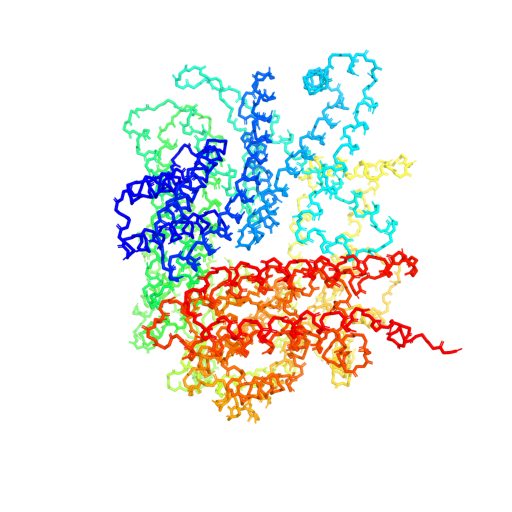695 ILE A O 1
ATOM 5605 N N . LEU A 1 699 ? 147.54087 119.49290 119.99297 1.000 20.48987 696 LEU A N 1
ATOM 5606 C CA . LEU A 1 699 ? 147.81805 118.12513 120.42640 1.000 23.78547 696 LEU A CA 1
ATOM 5607 C C . LEU A 1 699 ? 147.37272 117.89904 121.86856 1.000 24.47504 696 LEU A C 1
ATOM 5608 O O . LEU A 1 699 ? 146.81088 116.84452 122.19816 1.000 17.76936 696 LEU A O 1
ATOM 5613 N N . GLU A 1 700 ? 147.60617 118.88291 122.74149 1.000 20.81162 697 GLU A N 1
ATOM 5614 C CA . GLU A 1 700 ? 147.16756 118.76816 124.12724 1.000 25.02822 697 GLU A CA 1
ATOM 5615 C C . GLU A 1 700 ? 145.65011 118.73081 124.23903 1.000 26.07714 697 GLU A C 1
ATOM 5616 O O . GLU A 1 700 ? 145.11757 118.02272 125.09741 1.000 27.64678 697 GLU A O 1
ATOM 5622 N N . ILE A 1 701 ? 144.93964 119.48357 123.39560 1.000 15.78213 698 ILE A N 1
ATOM 5623 C CA . ILE A 1 701 ? 143.47776 119.43732 123.41326 1.000 21.40134 698 ILE A CA 1
ATOM 5624 C C . ILE A 1 701 ? 142.98854 118.03967 123.05304 1.000 12.15015 698 ILE A C 1
ATOM 5625 O O . ILE A 1 701 ? 142.09247 117.48511 123.70465 1.000 20.86995 698 ILE A O 1
ATOM 5630 N N . PHE A 1 702 ? 143.57902 117.44321 122.01409 1.000 14.60082 699 PHE A N 1
ATOM 5631 C CA . PHE A 1 702 ? 143.17869 116.08754 121.63725 1.000 13.40295 699 PHE A CA 1
ATOM 5632 C C . PHE A 1 702 ? 143.47261 115.08781 122.75569 1.000 17.88235 699 PHE A C 1
ATOM 5633 O O . PHE A 1 702 ? 142.63649 114.22438 123.07339 1.000 21.56972 699 PHE A O 1
ATOM 5641 N N . LYS A 1 703 ? 144.65451 115.19536 123.37096 1.000 15.99071 700 LYS A N 1
ATOM 5642 C CA . LYS A 1 703 ? 145.01214 114.28381 124.45538 1.000 19.34853 700 LYS A CA 1
ATOM 5643 C C . LYS A 1 703 ? 144.07372 114.44249 125.64728 1.000 22.05620 700 LYS A C 1
ATOM 5644 O O . LYS A 1 703 ? 143.67316 113.45033 126.27188 1.000 21.38807 700 LYS A O 1
ATOM 5650 N N . THR A 1 704 ? 143.71721 115.68625 125.97884 1.000 13.02338 701 THR A N 1
ATOM 5651 C CA . THR A 1 704 ? 142.78453 115.93685 127.07122 1.000 17.51970 701 THR A CA 1
ATOM 5652 C C . THR A 1 704 ? 141.41980 115.33381 126.77607 1.000 16.12713 701 THR A C 1
ATOM 5653 O O . THR A 1 704 ? 140.78158 114.76078 127.66638 1.000 12.67643 701 THR A O 1
ATOM 5657 N N . ALA A 1 705 ? 140.95358 115.45432 125.53007 1.000 13.69249 702 ALA A N 1
ATOM 5658 C CA . ALA A 1 705 ? 139.67665 114.84735 125.16731 1.000 16.31948 702 ALA A CA 1
ATOM 5659 C C . ALA A 1 705 ? 139.70948 113.33788 125.36539 1.000 19.44948 702 ALA A C 1
ATOM 5660 O O . ALA A 1 705 ? 138.77569 112.75672 125.93621 1.000 14.99625 702 ALA A O 1
ATOM 5662 N N . GLU A 1 706 ? 140.78511 112.68691 124.91492 1.000 24.28772 703 GLU A N 1
ATOM 5663 C CA . GLU A 1 706 ? 140.88011 111.23545 125.07241 1.000 26.09755 703 GLU A CA 1
ATOM 5664 C C . GLU A 1 706 ? 140.90297 110.83484 126.54746 1.000 29.33219 703 GLU A C 1
ATOM 5665 O O . GLU A 1 706 ? 140.19764 109.90151 126.96820 1.000 30.68652 703 GLU A O 1
ATOM 5671 N N . ASP A 1 707 ? 141.70938 111.53663 127.35158 1.000 26.15606 704 ASP A N 1
ATOM 5672 C CA . ASP A 1 707 ? 141.80734 111.20553 128.77067 1.000 19.23003 704 ASP A CA 1
ATOM 5673 C C . ASP A 1 707 ? 140.47599 111.40648 129.48031 1.000 26.91410 704 ASP A C 1
ATOM 5674 O O . ASP A 1 707 ? 140.08711 110.59207 130.32700 1.000 21.04688 704 ASP A O 1
ATOM 5679 N N . PHE A 1 708 ? 139.76708 112.49167 129.15858 1.000 12.77151 705 PHE A N 1
ATOM 5680 C CA . PHE A 1 708 ? 138.47227 112.72836 129.78343 1.000 18.20268 705 PHE A CA 1
ATOM 5681 C C . PHE A 1 708 ? 137.47365 111.64983 129.39426 1.000 18.10598 705 PHE A C 1
ATOM 5682 O O . PHE A 1 708 ? 136.70024 111.18605 130.23846 1.000 18.36086 705 PHE A O 1
ATOM 5690 N N . SER A 1 709 ? 137.46855 111.23979 128.12329 1.000 22.08425 706 SER A N 1
ATOM 5691 C CA . SER A 1 709 ? 136.57049 110.16589 127.71041 1.000 18.35821 706 SER A CA 1
ATOM 5692 C C . SER A 1 709 ? 136.82091 108.90509 128.52710 1.000 15.98754 706 SER A C 1
ATOM 5693 O O . SER A 1 709 ? 135.88554 108.31326 129.08495 1.000 18.78098 706 SER A O 1
ATOM 5696 N N . LYS A 1 710 ? 138.08913 108.49865 128.63552 1.000 42.79751 707 LYS A N 1
ATOM 5697 C CA . LYS A 1 710 ? 138.41220 107.28588 129.38704 1.000 45.56992 707 LYS A CA 1
ATOM 5698 C C . LYS A 1 710 ? 138.00506 107.41107 130.85543 1.000 40.62914 707 LYS A C 1
ATOM 5699 O O . LYS A 1 710 ? 137.33855 106.52338 131.41257 1.000 39.32953 707 LYS A O 1
ATOM 5705 N N . TRP A 1 711 ? 138.38675 108.51981 131.49695 1.000 7.31082 708 TRP A N 1
ATOM 5706 C CA . TRP A 1 711 ? 138.12257 108.67746 132.92325 1.000 2.42872 708 TRP A CA 1
ATOM 5707 C C . TRP A 1 711 ? 136.62836 108.73355 133.21349 1.000 7.92537 708 TRP A C 1
ATOM 5708 O O . TRP A 1 711 ? 136.16070 108.14789 134.19684 1.000 5.43604 708 TRP A O 1
ATOM 5719 N N . TYR A 1 712 ? 135.86243 109.44651 132.38351 1.000 8.53770 709 TYR A N 1
ATOM 5720 C CA . TYR A 1 712 ? 134.42199 109.51966 132.59579 1.000 10.78494 709 TYR A CA 1
ATOM 5721 C C . TYR A 1 712 ? 133.77865 108.15332 132.41741 1.000 13.08323 709 TYR A C 1
ATOM 5722 O O . TYR A 1 712 ? 132.95812 107.72929 133.24350 1.000 7.44765 709 TYR A O 1
ATOM 5731 N N . LYS A 1 713 ? 134.16019 107.43505 131.35407 1.000 31.97846 710 LYS A N 1
ATOM 5732 C CA . LYS A 1 713 ? 133.60288 106.10669 131.13288 1.000 35.65588 710 LYS A CA 1
ATOM 5733 C C . LYS A 1 713 ? 133.92931 105.16713 132.28332 1.000 34.19921 710 LYS A C 1
ATOM 5734 O O . LYS A 1 713 ? 133.18300 104.21449 132.53502 1.000 31.88425 710 LYS A O 1
ATOM 5740 N N . GLU A 1 714 ? 135.03225 105.41140 132.99201 1.000 79.25526 711 GLU A N 1
ATOM 5741 C CA . GLU A 1 714 ? 135.36168 104.54284 134.11758 1.000 81.91214 711 GLU A CA 1
ATOM 5742 C C . GLU A 1 714 ? 134.74688 104.98166 135.44641 1.000 74.07972 711 GLU A C 1
ATOM 5743 O O . GLU A 1 714 ? 134.50979 104.12880 136.30931 1.000 81.71005 711 GLU A O 1
ATOM 5749 N N . ASN A 1 715 ? 134.47531 106.27690 135.64684 1.000 31.68080 712 ASN A N 1
ATOM 5750 C CA . ASN A 1 715 ? 134.07576 106.77046 136.96482 1.000 26.76509 712 ASN A CA 1
ATOM 5751 C C . ASN A 1 715 ? 132.71842 107.47553 136.97390 1.000 30.77141 712 ASN A C 1
ATOM 5752 O O . ASN A 1 715 ? 132.43064 108.23431 137.91017 1.000 24.99816 712 ASN A O 1
ATOM 5757 N N . LYS A 1 716 ? 131.87691 107.24750 135.96042 1.000 37.84063 713 LYS A N 1
ATOM 5758 C CA . LYS A 1 716 ? 130.53663 107.83387 135.96644 1.000 43.17205 713 LYS A CA 1
ATOM 5759 C C . LYS A 1 716 ? 129.74750 107.44333 137.21420 1.000 43.52175 713 LYS A C 1
ATOM 5760 O O . LYS A 1 716 ? 129.12525 108.29608 137.86136 1.000 44.26201 713 LYS A O 1
ATOM 5766 N N . GLU A 1 717 ? 129.74302 106.15237 137.55611 1.000 61.43919 714 GLU A N 1
ATOM 5767 C CA . GLU A 1 717 ? 128.94255 105.68936 138.68734 1.000 56.48293 714 GLU A CA 1
ATOM 5768 C C . GLU A 1 717 ? 129.44013 106.28219 139.99987 1.000 60.62359 714 GLU A C 1
ATOM 5769 O O . GLU A 1 717 ? 128.63988 106.68226 140.85630 1.000 58.48725 714 GLU A O 1
ATOM 5775 N N . LYS A 1 718 ? 130.76113 106.34523 140.17623 1.000 31.88170 715 LYS A N 1
ATOM 5776 C CA . LYS A 1 718 ? 131.31618 106.93243 141.38948 1.000 25.47388 715 LYS A CA 1
ATOM 5777 C C . LYS A 1 718 ? 130.97906 108.41410 141.48495 1.000 25.24237 715 LYS A C 1
ATOM 5778 O O . LYS A 1 718 ? 130.68936 108.92136 142.57521 1.000 28.74080 715 LYS A O 1
ATOM 5784 N N . LEU A 1 719 ? 131.01654 109.12903 140.35565 1.000 23.18899 716 LEU A N 1
ATOM 5785 C CA . LEU A 1 719 ? 130.63202 110.53730 140.37680 1.000 14.17288 716 LEU A CA 1
ATOM 5786 C C . LEU A 1 719 ? 129.16995 110.70337 140.77113 1.000 14.26625 716 LEU A C 1
ATOM 5787 O O . LEU A 1 719 ? 128.83587 111.57229 141.58630 1.000 22.10701 716 LEU A O 1
ATOM 5792 N N . ILE A 1 720 ? 128.28649 109.86724 140.21604 1.000 25.59620 717 ILE A N 1
ATOM 5793 C CA . ILE A 1 720 ? 126.87446 109.91724 140.59744 1.000 23.66789 717 ILE A CA 1
ATOM 5794 C C . ILE A 1 720 ? 126.71424 109.67882 142.09269 1.000 26.56026 717 ILE A C 1
ATOM 5795 O O . ILE A 1 720 ? 125.95311 110.37988 142.77083 1.000 29.63292 717 ILE A O 1
ATOM 5800 N N . GLU A 1 721 ? 127.42264 108.68376 142.62975 1.000 33.44880 718 GLU A N 1
ATOM 5801 C CA . GLU A 1 721 ? 127.24588 108.33529 144.03655 1.000 26.16915 718 GLU A CA 1
ATOM 5802 C C . GLU A 1 721 ? 127.78116 109.42153 144.96360 1.000 33.38157 718 GLU A C 1
ATOM 5803 O O . GLU A 1 721 ? 127.15533 109.73378 145.98287 1.000 28.99429 718 GLU A O 1
ATOM 5809 N N . LEU A 1 722 ? 128.93129 110.01090 144.63264 1.000 12.44381 719 LEU A N 1
ATOM 5810 C CA . LEU A 1 722 ? 129.60053 110.91205 145.56530 1.000 17.95383 719 LEU A CA 1
ATOM 5811 C C . LEU A 1 722 ? 129.15081 112.36254 145.43473 1.000 17.82088 719 LEU A C 1
ATOM 5812 O O . LEU A 1 722 ? 128.93395 113.03056 146.45060 1.000 20.04898 719 LEU A O 1
ATOM 5817 N N . ALA A 1 723 ? 129.00755 112.87417 144.21140 1.000 9.48516 720 ALA A N 1
ATOM 5818 C CA . ALA A 1 723 ? 128.69117 114.28675 144.04264 1.000 7.43617 720 ALA A CA 1
ATOM 5819 C C . ALA A 1 723 ? 127.25305 114.62906 144.40312 1.000 10.98632 720 ALA A C 1
ATOM 5820 O O . ALA A 1 723 ? 126.91642 115.81623 144.45535 1.000 8.94610 720 ALA A O 1
ATOM 5822 N N . GLY A 1 724 ? 126.40493 113.63725 144.64970 1.000 13.98734 721 GLY A N 1
ATOM 5823 C CA . GLY A 1 724 ? 124.99556 113.90270 144.88013 1.000 8.74141 721 GLY A CA 1
ATOM 5824 C C . GLY A 1 724 ? 124.27686 114.43140 143.65807 1.000 13.80222 721 GLY A C 1
ATOM 5825 O O . GLY A 1 724 ? 123.37286 115.26679 143.78655 1.000 9.81926 721 GLY A O 1
ATOM 5826 N N . LEU A 1 725 ? 124.65563 113.96177 142.47353 1.000 18.52838 722 LEU A N 1
ATOM 5827 C CA . LEU A 1 725 ? 124.05027 114.37721 141.21820 1.000 14.76180 722 LEU A CA 1
ATOM 5828 C C . LEU A 1 725 ? 123.21135 113.24334 140.64928 1.000 22.82870 722 LEU A C 1
ATOM 5829 O O . LEU A 1 725 ? 123.58255 112.07002 140.75376 1.000 17.72334 722 LEU A O 1
ATOM 5834 N N . SER A 1 726 ? 122.07717 113.59789 140.05407 1.000 60.70771 723 SER A N 1
ATOM 5835 C CA . SER A 1 726 ? 121.30921 112.64392 139.27336 1.000 59.28027 723 SER A CA 1
ATOM 5836 C C . SER A 1 726 ? 121.92357 112.52071 137.88028 1.000 62.43059 723 SER A C 1
ATOM 5837 O O . SER A 1 726 ? 122.91809 113.17370 137.55182 1.000 63.54210 723 SER A O 1
ATOM 5840 N N . GLU A 1 727 ? 121.33136 111.66443 137.04561 1.000 108.35394 724 GLU A N 1
ATOM 5841 C CA . GLU A 1 727 ? 121.86900 111.46507 135.70350 1.000 103.79827 724 GLU A CA 1
ATOM 5842 C C . GLU A 1 727 ? 121.80947 112.74898 134.88562 1.000 100.57875 724 GLU A C 1
ATOM 5843 O O . GLU A 1 727 ? 122.77740 113.10303 134.20065 1.000 104.66088 724 GLU A O 1
ATOM 5849 N N . GLU A 1 728 ? 120.68590 113.46719 134.95686 1.000 95.72435 725 GLU A N 1
ATOM 5850 C CA . GLU A 1 728 ? 120.51483 114.66250 134.13718 1.000 102.60303 725 GLU A CA 1
ATOM 5851 C C . GLU A 1 728 ? 121.53133 115.73968 134.49518 1.000 102.42486 725 GLU A C 1
ATOM 5852 O O . GLU A 1 728 ? 122.08757 116.39379 133.60673 1.000 97.39963 725 GLU A O 1
ATOM 5858 N N . GLU A 1 729 ? 121.79295 115.93707 135.78904 1.000 64.61054 726 GLU A N 1
ATOM 5859 C CA . GLU A 1 729 ? 122.69052 117.01151 136.20469 1.000 62.52499 726 GLU A CA 1
ATOM 5860 C C . GLU A 1 729 ? 124.11940 116.75709 135.73618 1.000 61.34072 726 GLU A C 1
ATOM 5861 O O . GLU A 1 729 ? 124.75523 117.63711 135.13840 1.000 64.47699 726 GLU A O 1
ATOM 5867 N N . LEU A 1 730 ? 124.64557 115.55874 136.00300 1.000 23.75151 727 LEU A N 1
ATOM 5868 C CA . LEU A 1 730 ? 126.00478 115.25002 135.57324 1.000 20.96014 727 LEU A CA 1
ATOM 5869 C C . LEU A 1 730 ? 126.10332 115.23700 134.05512 1.000 17.43478 727 LEU A C 1
ATOM 5870 O O . LEU A 1 730 ? 127.11275 115.67222 133.48603 1.000 19.94617 727 LEU A O 1
ATOM 5875 N N . ASP A 1 731 ? 125.06099 114.74553 133.38060 1.000 24.81562 728 ASP A N 1
ATOM 5876 C CA . ASP A 1 731 ? 125.05236 114.77320 131.92382 1.000 28.43798 728 ASP A CA 1
ATOM 5877 C C . ASP A 1 731 ? 125.13001 116.20276 131.40467 1.000 32.05551 728 ASP A C 1
ATOM 5878 O O . ASP A 1 731 ? 125.86870 116.48508 130.45645 1.000 34.24889 728 ASP A O 1
ATOM 5883 N N . LYS A 1 732 ? 124.38830 117.12234 132.02698 1.000 17.23688 729 LYS A N 1
ATOM 5884 C CA . LYS A 1 732 ? 124.43060 118.52295 131.61696 1.000 20.98936 729 LYS A CA 1
ATOM 5885 C C . LYS A 1 732 ? 125.80759 119.13317 131.85609 1.000 14.29450 729 LYS A C 1
ATOM 5886 O O . LYS A 1 732 ? 126.32124 119.88220 131.01224 1.000 14.81751 729 LYS A O 1
ATOM 5892 N N . ILE A 1 733 ? 126.41940 118.82756 133.00331 1.000 7.63824 730 ILE A N 1
ATOM 5893 C CA . ILE A 1 733 ? 127.74399 119.37158 133.30505 1.000 4.74426 730 ILE A CA 1
ATOM 5894 C C . ILE A 1 733 ? 128.76283 118.88888 132.27786 1.000 6.91891 730 ILE A C 1
ATOM 5895 O O . ILE A 1 733 ? 129.57351 119.67000 131.75551 1.000 0.59285 730 ILE A O 1
ATOM 5900 N N . VAL A 1 734 ? 128.73125 117.59141 131.96674 1.000 8.18280 731 VAL A N 1
ATOM 5901 C CA . VAL A 1 734 ? 129.66900 117.04149 130.99532 1.000 14.87874 731 VAL A CA 1
ATOM 5902 C C . VAL A 1 734 ? 129.39388 117.60461 129.60563 1.000 8.19169 731 VAL A C 1
ATOM 5903 O O . VAL A 1 734 ? 130.32147 117.83428 128.82136 1.000 12.55019 731 VAL A O 1
ATOM 5907 N N . ARG A 1 735 ? 128.12019 117.84115 129.27698 1.000 17.66944 732 ARG A N 1
ATOM 5908 C CA . ARG A 1 735 ? 127.79302 118.46573 127.99947 1.000 16.50567 732 ARG A CA 1
ATOM 5909 C C . ARG A 1 735 ? 128.41240 119.85065 127.89097 1.000 13.51122 732 ARG A C 1
ATOM 5910 O O . ARG A 1 735 ? 128.98626 120.20240 126.85307 1.000 19.16367 732 ARG A O 1
ATOM 5918 N N . LYS A 1 736 ? 128.30704 120.65104 128.95368 1.000 14.56290 733 LYS A N 1
ATOM 5919 C CA . LYS A 1 736 ? 128.90656 121.98312 128.93186 1.000 11.88752 733 LYS A CA 1
ATOM 5920 C C . LYS A 1 736 ? 130.42158 121.90020 128.77450 1.000 15.15156 733 LYS A C 1
ATOM 5921 O O . LYS A 1 736 ? 131.01956 122.63478 127.97421 1.000 8.35141 733 LYS A O 1
ATOM 5927 N N . THR A 1 737 ? 131.05945 120.99701 129.52607 1.000 6.01069 734 THR A N 1
ATOM 5928 C CA . THR A 1 737 ? 132.51215 120.86102 129.43643 1.000 6.73922 734 THR A CA 1
ATOM 5929 C C . THR A 1 737 ? 132.95197 120.45358 128.03333 1.000 5.89661 734 THR A C 1
ATOM 5930 O O . THR A 1 737 ? 133.89918 121.02552 127.47752 1.000 4.61613 734 THR A O 1
ATOM 5934 N N . LEU A 1 738 ? 132.26673 119.47817 127.43478 1.000 0.29120 735 LEU A N 1
ATOM 5935 C CA . LEU A 1 738 ? 132.67212 118.99995 126.11846 1.000 1.16109 735 LEU A CA 1
ATOM 5936 C C . LEU A 1 738 ? 132.37451 120.02023 125.02643 1.000 6.55401 735 LEU A C 1
ATOM 5937 O O . LEU A 1 738 ? 133.13145 120.11831 124.05372 1.000 5.62097 735 LEU A O 1
ATOM 5942 N N . THR A 1 739 ? 131.29462 120.79403 125.16333 1.000 3.74586 736 THR A N 1
ATOM 5943 C CA . THR A 1 739 ? 131.04985 121.87035 124.20933 1.000 1.84634 736 THR A CA 1
ATOM 5944 C C . THR A 1 739 ? 132.13674 122.93449 124.29513 1.000 8.91525 736 THR A C 1
ATOM 5945 O O . THR A 1 739 ? 132.59675 123.44748 123.26633 1.000 1.08808 736 THR A O 1
ATOM 5949 N N . LEU A 1 740 ? 132.57023 123.27330 125.51440 1.000 10.23447 737 LEU A N 1
ATOM 5950 C CA . LEU A 1 740 ? 133.67895 124.21443 125.65798 1.000 12.04476 737 LEU A CA 1
ATOM 5951 C C . LEU A 1 740 ? 134.95521 123.66243 125.03317 1.000 9.77514 737 LEU A C 1
ATOM 5952 O O . LEU A 1 740 ? 135.71888 124.40203 124.40079 1.000 11.42515 737 LEU A O 1
ATOM 5957 N N . LEU A 1 741 ? 135.20456 122.36320 125.20422 1.000 9.52441 738 LEU A N 1
ATOM 5958 C CA . LEU A 1 741 ? 136.38682 121.75051 124.60372 1.000 7.54348 738 LEU A CA 1
ATOM 5959 C C . LEU A 1 741 ? 136.33489 121.80707 123.07889 1.000 5.43858 738 LEU A C 1
ATOM 5960 O O . LEU A 1 741 ? 137.34191 122.10920 122.42480 1.000 5.63006 738 LEU A O 1
ATOM 5965 N N . LEU A 1 742 ? 135.17113 121.50954 122.49442 1.000 4.80075 739 LEU A N 1
ATOM 5966 C CA . LEU A 1 742 ? 135.02622 121.59138 121.04257 1.000 9.03639 739 LEU A CA 1
ATOM 5967 C C . LEU A 1 742 ? 135.23215 123.01758 120.55012 1.000 8.48983 739 LEU A C 1
ATOM 5968 O O . LEU A 1 742 ? 135.87680 123.24321 119.51690 1.000 2.20478 739 LEU A O 1
ATOM 5973 N N . GLU A 1 743 ? 134.69075 123.99503 121.28034 1.000 22.89061 740 GLU A N 1
ATOM 5974 C CA . GLU A 1 743 ? 134.88574 125.39125 120.90719 1.000 17.28411 740 GLU A CA 1
ATOM 5975 C C . GLU A 1 743 ? 136.35883 125.77509 120.96156 1.000 20.73836 740 GLU A C 1
ATOM 5976 O O . GLU A 1 743 ? 136.85100 126.49366 120.08588 1.000 18.56291 740 GLU A O 1
ATOM 5982 N N . ALA A 1 744 ? 137.07813 125.30827 121.98586 1.000 8.53643 741 ALA A N 1
ATOM 5983 C CA . ALA A 1 744 ? 138.50922 125.58794 122.07587 1.000 4.78537 741 ALA A CA 1
ATOM 5984 C C . ALA A 1 744 ? 139.27090 124.97220 120.91005 1.000 9.25978 741 ALA A C 1
ATOM 5985 O O . ALA A 1 744 ? 140.15569 125.61155 120.32710 1.000 0.31037 741 ALA A O 1
ATOM 5987 N N . LEU A 1 745 ? 138.94621 123.72625 120.55965 1.000 3.48112 742 LEU A N 1
ATOM 5988 C CA . LEU A 1 745 ? 139.62440 123.07975 119.43987 1.000 8.12306 742 LEU A CA 1
ATOM 5989 C C . LEU A 1 745 ? 139.35108 123.81542 118.13305 1.000 9.47804 742 LEU A C 1
ATOM 5990 O O . LEU A 1 745 ? 140.23558 123.92460 117.27625 1.000 8.91297 742 LEU A O 1
ATOM 5995 N N . ALA A 1 746 ? 138.13018 124.32881 117.96190 1.000 11.89814 743 ALA A N 1
ATOM 5996 C CA . ALA A 1 746 ? 137.80899 125.06872 116.74436 1.000 11.09944 743 ALA A CA 1
ATOM 5997 C C . ALA A 1 746 ? 138.46707 126.44465 116.71512 1.000 19.67097 743 ALA A C 1
ATOM 5998 O O . ALA A 1 746 ? 138.84559 126.92238 115.64031 1.000 11.11988 743 ALA A O 1
ATOM 6000 N N . ARG A 1 747 ? 138.60379 127.09724 117.86863 1.000 21.90424 744 ARG A N 1
ATOM 6001 C CA . ARG A 1 747 ? 139.14265 128.44997 117.94801 1.000 22.78075 744 ARG A CA 1
ATOM 6002 C C . ARG A 1 747 ? 140.64460 128.49329 118.19701 1.000 25.29677 744 ARG A C 1
ATOM 6003 O O . ARG A 1 747 ? 141.19762 129.58772 118.34231 1.000 25.22459 744 ARG A O 1
ATOM 6011 N N . SER A 1 748 ? 141.31539 127.34176 118.26277 1.000 34.10370 745 SER A N 1
ATOM 6012 C CA . SER A 1 748 ? 142.76084 127.34307 118.46635 1.000 32.37306 745 SER A CA 1
ATOM 6013 C C . SER A 1 748 ? 143.52820 128.01513 117.33452 1.000 28.10464 745 SER A C 1
ATOM 6014 O O . SER A 1 748 ? 144.71319 128.31550 117.51370 1.000 26.83678 745 SER A O 1
ATOM 6017 N N . VAL A 1 749 ? 142.90097 128.24978 116.17830 1.000 29.15469 746 VAL A N 1
ATOM 6018 C CA . VAL A 1 749 ? 143.59893 128.91337 115.08170 1.000 35.60973 746 VAL A CA 1
ATOM 6019 C C . VAL A 1 749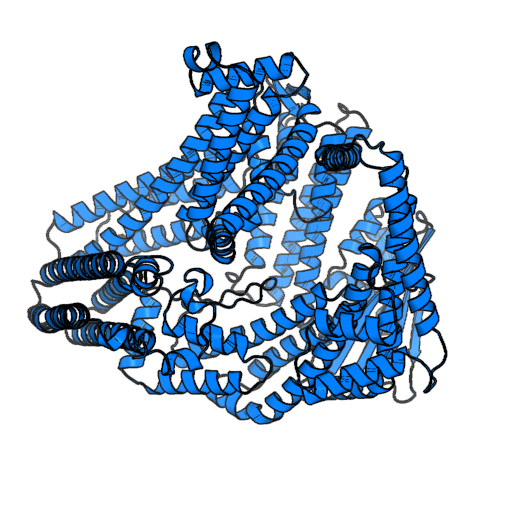 ? 143.91337 130.36899 115.39659 1.000 30.83637 746 VAL A C 1
ATOM 6020 O O . VAL A 1 749 ? 144.68554 131.00151 114.66758 1.000 27.55899 746 VAL A O 1
ATOM 6024 N N . PHE A 1 750 ? 143.33668 130.92272 116.45914 1.000 41.42158 747 PHE A N 1
ATOM 6025 C CA . PHE A 1 750 ? 143.61213 132.29505 116.86223 1.000 42.53728 747 PHE A CA 1
ATOM 6026 C C . PHE A 1 750 ? 144.84982 132.41235 117.74068 1.000 42.22095 747 PHE A C 1
ATOM 6027 O O . PHE A 1 750 ? 145.20180 133.52529 118.14397 1.000 39.08317 747 PHE A O 1
ATOM 6035 N N . GLY A 1 751 ? 145.51097 131.29999 118.04876 1.000 37.86737 748 GLY A N 1
ATOM 6036 C CA . GLY A 1 751 ? 146.69851 131.32882 118.87773 1.000 38.06618 748 GLY A CA 1
ATOM 6037 C C . GLY A 1 751 ? 146.64366 130.33877 120.02076 1.000 33.65956 748 GLY A C 1
ATOM 6038 O O . GLY A 1 751 ? 145.58242 129.78485 120.31819 1.000 37.91380 748 GLY A O 1
ATOM 6039 N N . SER A 1 752 ? 147.78451 130.10450 120.67089 1.000 41.18618 749 SER A N 1
ATOM 6040 C CA . SER A 1 752 ? 147.81212 129.17103 121.79057 1.000 44.46796 749 SER A CA 1
ATOM 6041 C C . SER A 1 752 ? 147.16266 129.76374 123.03358 1.000 42.58103 749 SER A C 1
ATOM 6042 O O . SER A 1 752 ? 146.62463 129.02049 123.86360 1.000 39.25341 749 SER A O 1
ATOM 6045 N N . LYS A 1 753 ? 147.19991 131.09041 123.17705 1.000 46.77082 750 LYS A N 1
ATOM 6046 C CA . LYS A 1 753 ? 146.65348 131.72981 124.36999 1.000 44.97330 750 LYS A CA 1
ATOM 6047 C C . LYS A 1 753 ? 145.16508 131.44091 124.52142 1.000 52.44219 750 LYS A C 1
ATOM 6048 O O . LYS A 1 753 ? 144.70349 131.05191 125.60091 1.000 46.49469 750 LYS A O 1
ATOM 6054 N N . LEU A 1 754 ? 144.39773 131.62070 123.44330 1.000 32.69827 751 LEU A N 1
ATOM 6055 C CA . LEU A 1 754 ? 142.95533 131.40738 123.51542 1.000 33.28021 751 LEU A CA 1
ATOM 6056 C C . LEU A 1 754 ? 142.62361 129.94581 123.79403 1.000 35.77470 751 LEU A C 1
ATOM 6057 O O . LEU A 1 754 ? 141.72678 129.64453 124.59296 1.000 31.49248 751 LEU A O 1
ATOM 6062 N N . GLY A 1 755 ? 143.33889 129.02375 123.14783 1.000 17.67749 752 GLY A N 1
ATOM 6063 C CA . GLY A 1 755 ? 143.08992 127.61158 123.38595 1.000 19.03987 752 GLY A CA 1
ATOM 6064 C C . GLY A 1 755 ? 143.37217 127.20561 124.81939 1.000 15.00217 752 GLY A C 1
ATOM 6065 O O . GLY A 1 755 ? 142.57859 126.49581 125.44599 1.000 23.32201 752 GLY A O 1
ATOM 6066 N N . ARG A 1 756 ? 144.50973 127.65280 125.36071 1.000 26.75807 753 ARG A N 1
ATOM 6067 C CA . ARG A 1 756 ? 144.83311 127.33963 126.74965 1.000 26.41567 753 ARG A CA 1
ATOM 6068 C C . ARG A 1 756 ? 143.81909 127.95577 127.70440 1.000 23.83533 753 ARG A C 1
ATOM 6069 O O . ARG A 1 756 ? 143.39881 127.31273 128.67627 1.000 30.16574 753 ARG A O 1
ATOM 6077 N N . GLU A 1 757 ? 143.40706 129.19880 127.43923 1.000 31.38049 754 GLU A N 1
ATOM 6078 C CA . GLU A 1 757 ? 142.40414 129.84166 128.27972 1.000 28.10275 754 GLU A CA 1
ATOM 6079 C C . GLU A 1 757 ? 141.10623 129.04671 128.29706 1.000 29.48636 754 GLU A C 1
ATOM 6080 O O . GLU A 1 757 ? 140.53897 128.79539 129.36654 1.000 27.52903 754 GLU A O 1
ATOM 6086 N N . LEU A 1 758 ? 140.62890 128.62560 127.12290 1.000 11.05447 755 LEU A N 1
ATOM 6087 C CA . LEU A 1 758 ? 139.35759 127.91001 127.06436 1.000 13.81545 755 LEU A CA 1
ATOM 6088 C C . LEU A 1 758 ? 139.46050 126.52673 127.69963 1.000 9.02241 755 LEU A C 1
ATOM 6089 O O . LEU A 1 758 ? 138.52700 126.08125 128.37857 1.000 14.62090 755 LEU A O 1
ATOM 6094 N N . LEU A 1 759 ? 140.58321 125.83155 127.49839 1.000 7.07235 756 LEU A N 1
ATOM 6095 C CA . LEU A 1 759 ? 140.75712 124.52272 128.12414 1.000 16.43168 756 LEU A CA 1
ATOM 6096 C C . LEU A 1 759 ? 140.76914 124.63214 129.64792 1.000 12.26262 756 LEU A C 1
ATOM 6097 O O . LEU A 1 759 ? 140.09548 123.85424 130.34809 1.000 12.08852 756 LEU A O 1
ATOM 6102 N N . ASN A 1 760 ? 141.51651 125.60515 130.18019 1.000 20.35572 757 ASN A N 1
ATOM 6103 C CA . ASN A 1 760 ? 141.54419 125.80699 131.62400 1.000 17.28713 757 ASN A CA 1
ATOM 6104 C C . ASN A 1 760 ? 140.16876 126.19443 132.14774 1.000 22.69539 757 ASN A C 1
ATOM 6105 O O . ASN A 1 760 ? 139.75649 125.74248 133.22252 1.000 21.97278 757 ASN A O 1
ATOM 6110 N N . GLU A 1 761 ? 139.44272 127.02989 131.39845 1.000 13.78942 758 GLU A N 1
ATOM 6111 C CA . GLU A 1 761 ? 138.09401 127.41093 131.80132 1.000 12.45642 758 GLU A CA 1
ATOM 6112 C C . GLU A 1 761 ? 137.17643 126.19913 131.88103 1.000 18.98445 758 GLU A C 1
ATOM 6113 O O . GLU A 1 761 ? 136.39640 126.06625 132.83024 1.000 20.04395 758 GLU A O 1
ATOM 6119 N N . ALA A 1 762 ? 137.25800 125.30167 130.89621 1.000 6.19844 759 ALA A N 1
ATOM 6120 C CA . ALA A 1 762 ? 136.41078 124.11243 130.90705 1.000 8.57489 759 ALA A CA 1
ATOM 6121 C C . ALA A 1 762 ? 136.70527 123.23715 132.11932 1.000 3.83220 759 ALA A C 1
ATOM 6122 O O . ALA A 1 762 ? 135.78571 122.81219 132.83648 1.000 0.63592 759 ALA A O 1
ATOM 6124 N N . LEU A 1 763 ? 137.98912 122.96097 132.36988 1.000 10.45583 760 LEU A N 1
ATOM 6125 C CA . LEU A 1 763 ? 138.33440 122.10529 133.50533 1.000 7.21627 760 LEU A CA 1
ATOM 6126 C C . LEU A 1 763 ? 137.92205 122.74281 134.83139 1.000 6.69038 760 LEU A C 1
ATOM 6127 O O . LEU A 1 763 ? 137.36995 122.06718 135.71669 1.000 3.00018 760 LEU A O 1
ATOM 6132 N N . GLY A 1 764 ? 138.17103 124.04596 134.98330 1.000 6.60864 761 GLY A N 1
ATOM 6133 C CA . GLY A 1 764 ? 137.78671 124.72350 136.20816 1.000 4.16905 761 GLY A CA 1
ATOM 6134 C C . GLY A 1 764 ? 136.28738 124.73748 136.42368 1.000 0.03734 761 GLY A C 1
ATOM 6135 O O . GLY A 1 764 ? 135.81482 124.56710 137.54791 1.000 6.78572 761 GLY A O 1
ATOM 6136 N N . THR A 1 765 ? 135.51811 124.94586 135.35168 1.000 9.24157 762 THR A N 1
ATOM 6137 C CA . THR A 1 765 ? 134.06464 124.91844 135.46999 1.000 4.69754 762 THR A CA 1
ATOM 6138 C C . THR A 1 765 ? 133.57629 123.54501 135.90854 1.000 6.08600 762 THR A C 1
ATOM 6139 O O . THR A 1 765 ? 132.69655 123.43747 136.77262 1.000 1.79981 762 THR A O 1
ATOM 6143 N N . PHE A 1 766 ? 134.13998 122.48187 135.32919 1.000 2.51838 763 PHE A N 1
ATOM 6144 C CA . PHE A 1 766 ? 133.76783 121.13269 135.74935 1.000 7.16035 763 PHE A CA 1
ATOM 6145 C C . PHE A 1 766 ? 134.00997 120.93541 137.24360 1.000 0.89613 763 PHE A C 1
ATOM 6146 O O . PHE A 1 766 ? 133.10816 120.51363 137.98747 1.000 7.50580 763 PHE A O 1
ATOM 6154 N N . ILE A 1 767 ? 135.22139 121.26145 137.70565 1.000 7.87637 764 ILE A N 1
ATOM 6155 C CA . ILE A 1 767 ? 135.55133 121.04956 139.11528 1.000 9.28499 764 ILE A CA 1
ATOM 6156 C C . ILE A 1 767 ? 134.65432 121.89889 140.01168 1.000 8.91376 764 ILE A C 1
ATOM 6157 O O . ILE A 1 767 ? 134.17329 121.43566 141.05600 1.000 4.09926 764 ILE A O 1
ATOM 6162 N N . LYS A 1 768 ? 134.41266 123.15165 139.61658 1.000 5.91907 765 LYS A N 1
ATOM 6163 C CA . LYS A 1 768 ? 133.59845 124.05743 140.41925 1.000 1.58316 765 LYS A CA 1
ATOM 6164 C C . LYS A 1 768 ? 132.17343 123.54265 140.56661 1.000 9.16795 765 LYS A C 1
ATOM 6165 O O . LYS A 1 768 ? 131.60693 123.55919 141.66648 1.000 5.43209 765 LYS A O 1
ATOM 6171 N N . GLU A 1 769 ? 131.57111 123.08819 139.46397 1.000 3.60919 766 GLU A N 1
ATOM 6172 C CA . GLU A 1 769 ? 130.20806 122.57238 139.53917 1.000 6.66095 766 GLU A CA 1
ATOM 6173 C C . GLU A 1 769 ? 130.13795 121.33711 140.42496 1.000 7.14090 766 GLU A C 1
ATOM 6174 O O . GLU A 1 769 ? 129.22167 121.20674 141.24934 1.000 7.12582 766 GLU A O 1
ATOM 6180 N N . LEU A 1 770 ? 131.10632 120.42527 140.28442 1.000 14.88329 767 LEU A N 1
ATOM 6181 C CA . LEU A 1 770 ? 131.10256 119.22919 141.12493 1.000 6.94496 767 LEU A CA 1
ATOM 6182 C C . LEU A 1 770 ? 131.19828 119.59082 142.60543 1.000 7.28013 767 LEU A C 1
ATOM 6183 O O . LEU A 1 770 ? 130.44655 119.06404 143.43749 1.000 7.60493 767 LEU A O 1
ATOM 6188 N N . LEU A 1 771 ? 132.10815 120.50668 142.95155 1.000 11.14270 768 LEU A N 1
ATOM 6189 C CA . LEU A 1 771 ? 132.28518 120.87941 144.35366 1.000 8.88467 768 LEU A CA 1
ATOM 6190 C C . LEU A 1 771 ? 131.04853 121.57345 144.91136 1.000 14.33080 768 LEU A C 1
ATOM 6191 O O . LEU A 1 771 ? 130.63104 121.30280 146.04653 1.000 7.30688 768 LEU A O 1
ATOM 6196 N N . GLU A 1 772 ? 130.46502 122.49345 144.13814 1.000 8.96340 769 GLU A N 1
ATOM 6197 C CA . GLU A 1 772 ? 129.27845 123.20176 144.60246 1.000 11.01487 769 GLU A CA 1
ATOM 6198 C C . GLU A 1 772 ? 128.12593 122.23729 144.83694 1.000 4.68940 769 GLU A C 1
ATOM 6199 O O . GLU A 1 772 ? 127.41343 122.33992 145.84566 1.000 11.42768 769 GLU A O 1
ATOM 6205 N N . SER A 1 773 ? 127.93212 121.28523 143.91912 1.000 10.72204 770 SER A N 1
ATOM 6206 C CA . SER A 1 773 ? 126.89390 120.28285 144.11998 1.000 4.94844 770 SER A CA 1
ATOM 6207 C C . SER A 1 773 ? 127.15512 119.46351 145.37369 1.000 1.18229 770 SER A C 1
ATOM 6208 O O . SER A 1 773 ? 126.23180 119.20502 146.15477 1.000 10.51306 770 SER A O 1
ATOM 6211 N N . PHE A 1 774 ? 128.40796 119.05200 145.58994 1.000 17.39761 771 PHE A N 1
ATOM 6212 C CA . PHE A 1 774 ? 128.71460 118.24501 146.76716 1.000 11.02725 771 PHE A CA 1
ATOM 6213 C C . PHE A 1 774 ? 128.38944 118.99903 148.04766 1.000 15.37145 771 PHE A C 1
ATOM 6214 O O . PHE A 1 774 ? 127.77212 118.44841 148.96796 1.000 14.06310 771 PHE A O 1
ATOM 6222 N N . PHE A 1 775 ? 128.81042 120.26191 148.13012 1.000 18.26790 772 PHE A N 1
ATOM 6223 C CA . PHE A 1 775 ? 128.56292 121.03334 149.34428 1.000 19.97487 772 PHE A CA 1
ATOM 6224 C C . PHE A 1 775 ? 127.06970 121.23136 149.56827 1.000 14.62391 772 PHE A C 1
ATOM 6225 O O . PHE A 1 775 ? 126.54424 120.91626 150.64516 1.000 16.10316 772 PHE A O 1
ATOM 6233 N N . ARG A 1 776 ? 126.36085 121.71413 148.54051 1.000 15.17256 773 ARG A N 1
ATOM 6234 C C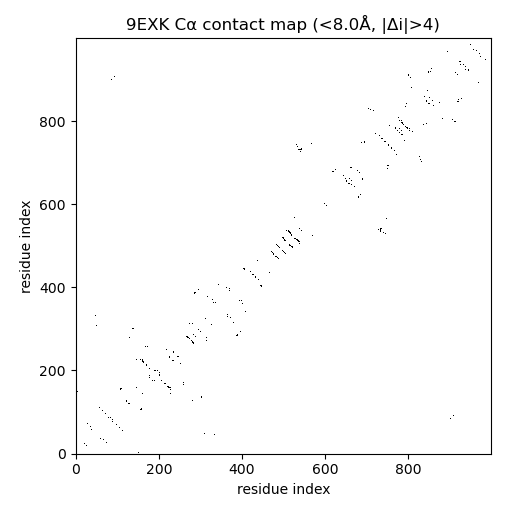A . ARG A 1 776 ? 124.93355 121.98382 148.67989 1.000 13.95641 773 ARG A CA 1
ATOM 6235 C C . ARG A 1 776 ? 124.14657 120.72441 149.01663 1.000 19.70057 773 ARG A C 1
ATOM 6236 O O . ARG A 1 776 ? 123.12046 120.80124 149.70097 1.000 13.28825 773 ARG A O 1
ATOM 6244 N N . THR A 1 777 ? 124.60476 119.55900 148.55629 1.000 23.86874 774 THR A N 1
ATOM 6245 C CA . THR A 1 777 ? 123.87093 118.32989 148.82817 1.000 20.38730 774 THR A CA 1
ATOM 6246 C C . THR A 1 777 ? 124.17629 117.78559 150.21782 1.000 20.39340 774 THR A C 1
ATOM 6247 O O . THR A 1 777 ? 123.26127 117.57122 151.01971 1.000 17.66705 774 THR A O 1
ATOM 6251 N N . HIS A 1 778 ? 125.45204 117.55531 150.52579 1.000 9.84624 775 HIS A N 1
ATOM 6252 C CA . HIS A 1 778 ? 125.80849 116.86673 151.75851 1.000 14.15906 775 HIS A CA 1
ATOM 6253 C C . HIS A 1 778 ? 125.81160 117.76264 152.99038 1.000 9.40712 775 HIS A C 1
ATOM 6254 O O . HIS A 1 778 ? 125.87178 117.23774 154.10708 1.000 11.05653 775 HIS A O 1
ATOM 6261 N N . TYR A 1 779 ? 125.74532 119.08787 152.83703 1.000 22.92738 776 TYR A N 1
ATOM 6262 C CA . TYR A 1 779 ? 125.69918 119.96189 153.99981 1.000 20.96018 776 TYR A CA 1
ATOM 6263 C C . TYR A 1 779 ? 124.43236 120.79754 154.09956 1.000 25.73194 776 TYR A C 1
ATOM 6264 O O . TYR A 1 779 ? 124.18358 121.37949 155.16117 1.000 18.77976 776 TYR A O 1
ATOM 6273 N N . GLY A 1 780 ? 123.62821 120.87474 153.04287 1.000 22.20926 777 GLY A N 1
ATOM 6274 C CA . GLY A 1 780 ? 122.41701 121.66622 153.09826 1.000 22.93668 777 GLY A CA 1
ATOM 6275 C C . GLY A 1 780 ? 122.64285 123.15432 153.20338 1.000 26.72259 777 GLY A C 1
ATOM 6276 O O . GLY A 1 780 ? 121.74537 123.87792 153.64019 1.000 22.41362 777 GLY A O 1
ATOM 6277 N N . LEU A 1 781 ? 123.81961 123.63445 152.81526 1.000 27.26820 778 LEU A N 1
ATOM 6278 C CA . LEU A 1 781 ? 124.11937 125.05370 152.91217 1.000 27.09125 778 LEU A CA 1
ATOM 6279 C C . LEU A 1 781 ? 123.29001 125.85272 151.91390 1.000 27.97946 778 LEU A C 1
ATOM 6280 O O . LEU A 1 781 ? 122.87159 125.34701 150.86969 1.000 31.32536 778 LEU A O 1
ATOM 6285 N N . THR A 1 782 ? 123.04894 127.11538 152.25301 1.000 76.67788 779 THR A N 1
ATOM 6286 C CA . THR A 1 782 ? 122.38283 128.02763 151.33920 1.000 71.23129 779 THR A CA 1
ATOM 6287 C C . THR A 1 782 ? 123.27778 128.27748 150.12568 1.000 76.14697 779 THR A C 1
ATOM 6288 O O . THR A 1 782 ? 124.50301 128.14467 150.18719 1.000 69.32990 779 THR A O 1
ATOM 6292 N N . ARG A 1 783 ? 122.64581 128.62710 149.00319 1.000 104.04109 780 ARG A N 1
ATOM 6293 C CA . ARG A 1 783 ? 123.36948 128.77650 147.74597 1.000 99.10504 780 ARG A CA 1
ATOM 6294 C C . ARG A 1 783 ? 124.43898 129.86199 147.80601 1.000 99.13363 780 ARG A C 1
ATOM 6295 O O . ARG A 1 783 ? 125.34584 129.86622 146.96653 1.000 95.98623 780 ARG A O 1
ATOM 6303 N N . GLY A 1 784 ? 124.35952 130.77747 148.76923 1.000 34.34908 781 GLY A N 1
ATOM 6304 C CA . GLY A 1 784 ? 125.34649 131.83441 148.88045 1.000 34.39232 781 GLY A CA 1
ATOM 6305 C C . GLY A 1 784 ? 126.38497 131.63420 149.96787 1.000 37.26998 781 GLY A C 1
ATOM 6306 O O . GLY A 1 784 ? 127.32614 132.42546 150.07835 1.000 40.53743 781 GLY A O 1
ATOM 6307 N N . ASP A 1 785 ? 126.22923 130.58708 150.78203 1.000 31.17088 782 ASP A N 1
ATOM 6308 C CA . ASP A 1 785 ? 127.16927 130.35671 151.87611 1.000 30.76694 782 ASP A CA 1
ATOM 6309 C C . ASP A 1 785 ? 128.53840 129.93387 151.35649 1.000 32.11676 782 ASP A C 1
ATOM 6310 O O . ASP A 1 785 ? 129.56531 130.48477 151.76782 1.000 40.00881 782 ASP A O 1
ATOM 6315 N N . ALA A 1 786 ? 128.57612 128.95953 150.45217 1.000 69.55182 783 ALA A N 1
ATOM 6316 C CA . ALA A 1 786 ? 129.82210 128.45476 149.88331 1.000 66.63898 783 ALA A CA 1
ATOM 6317 C C . ALA A 1 786 ? 129.92706 128.94945 148.44652 1.000 64.91418 783 ALA A C 1
ATOM 6318 O O . ALA A 1 786 ? 129.07414 128.63164 147.61096 1.000 64.22717 783 ALA A O 1
ATOM 6320 N N . VAL A 1 787 ? 130.97413 129.71671 148.15987 1.000 51.25672 784 VAL A N 1
ATOM 6321 C CA . VAL A 1 787 ? 131.15959 130.33471 146.85408 1.000 49.30875 784 VAL A CA 1
ATOM 6322 C C . VAL A 1 787 ? 132.49916 129.88894 146.28424 1.000 49.85543 784 VAL A C 1
ATOM 6323 O O . VAL A 1 787 ? 133.45736 129.62786 147.02017 1.000 44.59289 784 VAL A O 1
ATOM 6327 N N . ILE A 1 788 ? 132.55625 129.78587 144.95858 1.000 29.48513 785 ILE A N 1
ATOM 6328 C CA . ILE A 1 788 ? 133.75308 129.36539 144.24124 1.000 30.36314 785 ILE A CA 1
ATOM 6329 C C . ILE A 1 788 ? 134.17846 130.49916 143.32037 1.000 27.89554 785 ILE A C 1
ATOM 6330 O O . ILE A 1 788 ? 133.36398 131.01231 142.54441 1.000 27.25555 785 ILE A O 1
ATOM 6335 N N . ASP A 1 789 ? 135.44849 130.88533 143.40312 1.000 56.53537 786 ASP A N 1
ATOM 6336 C CA . ASP A 1 789 ? 136.01420 131.92594 142.55580 1.000 59.95220 786 ASP A CA 1
ATOM 6337 C C . ASP A 1 789 ? 137.06703 131.30847 141.64920 1.000 53.61425 786 ASP A C 1
ATOM 6338 O O . ASP A 1 789 ? 137.98146 130.62972 142.12747 1.000 58.67355 786 ASP A O 1
ATOM 6343 N N . PHE A 1 790 ? 136.93736 131.54317 140.34600 1.000 83.21842 787 PHE A N 1
ATOM 6344 C CA . PHE A 1 790 ? 137.85035 130.98450 139.35923 1.000 83.42413 787 PHE A CA 1
ATOM 6345 C C . PHE A 1 790 ? 138.27908 132.07991 138.39474 1.000 78.07082 787 PHE A C 1
ATOM 6346 O O . PHE A 1 790 ? 137.44135 132.84627 137.90853 1.000 79.40389 787 PHE A O 1
ATOM 6354 N N . ASP A 1 791 ? 139.57973 132.15277 138.12434 1.000 103.33886 788 ASP A N 1
ATOM 6355 C CA . ASP A 1 791 ? 140.14131 133.08692 137.15639 1.000 108.56053 788 ASP A CA 1
ATOM 6356 C C . ASP A 1 791 ? 140.65012 132.29232 135.96129 1.000 107.74757 788 ASP A C 1
ATOM 6357 O O . ASP A 1 791 ? 141.50781 131.41590 136.11448 1.000 109.24386 788 ASP A O 1
ATOM 6362 N N . ALA A 1 792 ? 140.12552 132.60338 134.77486 1.000 107.88646 789 ALA A N 1
ATOM 6363 C CA . ALA A 1 792 ? 140.49414 131.85523 133.57895 1.000 109.69585 789 ALA A CA 1
ATOM 6364 C C . ALA A 1 792 ? 141.89237 132.20219 133.08474 1.000 105.56408 789 ALA A C 1
ATOM 6365 O O . ALA A 1 792 ? 142.57448 131.33961 132.52028 1.000 103.13069 789 ALA A O 1
ATOM 6367 N N . LYS A 1 793 ? 142.33122 133.44828 133.27770 1.000 113.21418 790 LYS A N 1
ATOM 6368 C CA . LYS A 1 793 ? 143.63719 133.86034 132.77198 1.000 112.25373 790 LYS A CA 1
ATOM 6369 C C . LYS A 1 793 ? 144.77089 133.11914 133.47118 1.000 117.41908 790 LYS A C 1
ATOM 6370 O O . LYS A 1 793 ? 145.73630 132.69914 132.82263 1.000 116.01329 790 LYS A O 1
ATOM 6376 N N . THR A 1 794 ? 144.67599 132.94803 134.79002 1.000 115.00663 791 THR A N 1
ATOM 6377 C CA . THR A 1 794 ? 145.73097 132.30532 135.55947 1.000 108.74147 791 THR A CA 1
ATOM 6378 C C . THR A 1 794 ? 145.41465 130.86974 135.95256 1.000 107.89535 791 THR A C 1
ATOM 6379 O O . THR A 1 794 ? 146.32687 130.14934 136.37270 1.000 114.72003 791 THR A O 1
ATOM 6383 N N . GLY A 1 795 ? 144.16554 130.43363 135.82358 1.000 77.95127 792 GLY A N 1
ATOM 6384 C CA . GLY A 1 795 ? 143.81306 129.07214 136.19748 1.000 82.75488 792 GLY A CA 1
ATOM 6385 C C . GLY A 1 795 ? 143.97473 128.78212 137.67333 1.000 81.64737 792 GLY A C 1
ATOM 6386 O O . GLY A 1 795 ? 144.51739 127.73326 138.04276 1.000 79.54853 792 GLY A O 1
ATOM 6387 N N . ILE A 1 796 ? 143.51641 129.69148 138.52920 1.000 59.40170 793 ILE A N 1
ATOM 6388 C CA . ILE A 1 796 ? 143.62949 129.55613 139.97664 1.000 60.28784 793 ILE A CA 1
ATOM 6389 C C . ILE A 1 796 ? 142.22843 129.42301 140.55456 1.000 62.86462 793 ILE A C 1
ATOM 6390 O O . ILE A 1 796 ? 141.34357 130.23147 140.24860 1.000 61.57435 793 ILE A O 1
ATOM 6395 N N . LEU A 1 797 ? 142.02856 128.40381 141.38552 1.000 48.72924 794 LEU A N 1
ATOM 6396 C CA . LEU A 1 797 ? 140.72609 128.07981 141.94606 1.000 42.91663 794 LEU A CA 1
ATOM 6397 C C . LEU A 1 797 ? 140.79543 128.18161 143.46447 1.000 42.58008 794 LEU A C 1
ATOM 6398 O O . LEU A 1 797 ? 141.73995 127.68295 144.08426 1.000 47.25729 794 LEU A O 1
ATOM 6403 N N . SER A 1 798 ? 139.79439 128.82512 144.06319 1.000 30.40272 795 SER A N 1
ATOM 6404 C CA . SER A 1 798 ? 139.81664 129.15384 145.48178 1.000 28.23425 795 SER A CA 1
ATOM 6405 C C . SER A 1 798 ? 138.60540 128.55776 146.18840 1.000 27.10369 795 SER A C 1
ATOM 6406 O O . SER A 1 798 ? 137.83412 127.78559 145.61468 1.000 28.10127 795 SER A O 1
ATOM 6409 N N . LEU A 1 799 ? 138.45086 128.93383 147.45788 1.000 24.70244 796 LEU A N 1
ATOM 6410 C CA . LEU A 1 799 ? 137.39401 128.42730 148.32472 1.000 26.38222 796 LEU A CA 1
ATOM 6411 C C . LEU A 1 799 ? 137.13239 129.44401 149.42591 1.000 24.47618 796 LEU A C 1
ATOM 6412 O O . LEU A 1 799 ? 138.07523 129.90870 150.07268 1.000 32.49878 796 LEU A O 1
ATOM 6417 N N . ARG A 1 800 ? 135.86323 129.78688 149.64490 1.000 43.57300 797 ARG A N 1
ATOM 6418 C CA . ARG A 1 800 ? 135.49611 130.70349 150.71625 1.000 50.11484 797 ARG A CA 1
ATOM 6419 C C . ARG A 1 800 ? 134.29720 130.16175 151.47982 1.000 42.40697 797 ARG A C 1
ATOM 6420 O O . ARG A 1 800 ? 133.48287 129.40951 150.93999 1.000 41.14392 797 ARG A O 1
ATOM 6428 N N . PHE A 1 801 ? 134.19796 130.55989 152.74632 1.000 17.71009 798 PHE A N 1
ATOM 6429 C CA . PHE A 1 801 ? 133.07066 130.21328 153.59829 1.000 18.39433 798 PHE A CA 1
ATOM 6430 C C . PHE A 1 801 ? 132.73731 131.39508 154.49452 1.000 17.81100 798 PHE A C 1
ATOM 6431 O O . PHE A 1 801 ? 133.63663 132.03641 155.04408 1.000 18.63053 798 PHE A O 1
ATOM 6439 N N . THR A 1 802 ? 131.44665 131.68034 154.63928 1.000 22.80299 799 THR A N 1
ATOM 6440 C CA . THR A 1 802 ? 131.01901 132.65717 155.62475 1.000 23.39413 799 THR A CA 1
ATOM 6441 C C . THR A 1 802 ? 131.20922 132.08244 157.02814 1.000 19.34308 799 THR A C 1
ATOM 6442 O O . THR A 1 802 ? 131.17013 130.86338 157.21281 1.000 20.04332 799 THR A O 1
ATOM 6446 N N . PRO A 1 803 ? 131.43691 132.93816 158.03265 1.000 22.65348 800 PRO A N 1
ATOM 6447 C CA . PRO A 1 803 ? 131.72352 132.41255 159.38074 1.000 19.73338 800 PRO A CA 1
ATOM 6448 C C . PRO A 1 803 ? 130.64202 131.49398 159.92276 1.000 23.93318 800 PRO A C 1
ATOM 6449 O O . PRO A 1 803 ? 130.95533 130.46835 160.54432 1.000 20.69552 800 PRO A O 1
ATOM 6453 N N . ARG A 1 804 ? 129.37214 131.82352 159.68745 1.000 12.51598 801 ARG A N 1
ATOM 6454 C CA . ARG A 1 804 ? 128.29098 130.94216 160.11089 1.000 5.93670 801 ARG A CA 1
ATOM 6455 C C . ARG A 1 804 ? 128.36724 129.60265 159.39094 1.000 9.81118 801 ARG A C 1
ATOM 6456 O O . ARG A 1 804 ? 128.23534 128.54036 160.01101 1.000 10.51260 801 ARG A O 1
ATOM 6464 N N . ALA A 1 805 ? 128.59306 129.63622 158.07498 1.000 17.55567 802 ALA A N 1
ATOM 6465 C CA . ALA A 1 805 ? 128.69915 128.40044 157.30752 1.000 24.16269 802 ALA A CA 1
ATOM 6466 C C . ALA A 1 805 ? 129.90853 127.58404 157.73832 1.000 23.07587 802 ALA A C 1
ATOM 6467 O O . ALA A 1 805 ? 129.83385 126.35582 157.82259 1.000 17.30883 802 ALA A O 1
ATOM 6469 N N . TYR A 1 806 ? 131.03435 128.24701 158.01033 1.000 10.28765 803 TYR A N 1
ATOM 6470 C CA . TYR A 1 806 ? 132.22839 127.53087 158.45027 1.000 6.37511 803 TYR A CA 1
ATOM 6471 C C . TYR A 1 806 ? 132.00240 126.84922 159.79518 1.000 11.49242 803 TYR A C 1
ATOM 6472 O O . TYR A 1 806 ? 132.35555 125.67427 159.97289 1.000 7.32405 803 TYR A O 1
ATOM 6481 N N . ALA A 1 807 ? 131.39832 127.56180 160.74941 1.000 10.24421 804 ALA A N 1
ATOM 6482 C CA . ALA A 1 807 ? 131.12540 126.95767 162.04925 1.000 15.77987 804 ALA A CA 1
ATOM 6483 C C . ALA A 1 807 ? 130.13685 125.80302 161.92854 1.000 9.84886 804 ALA A C 1
ATOM 6484 O O . ALA A 1 807 ? 130.30961 124.75956 162.57083 1.000 15.97869 804 ALA A O 1
ATOM 6486 N N . ARG A 1 808 ? 129.09615 125.96540 161.10557 1.000 6.77324 805 ARG A N 1
ATOM 6487 C CA . ARG A 1 808 ? 128.13550 124.88330 160.91269 1.000 6.34721 805 ARG A CA 1
ATOM 6488 C C . ARG A 1 808 ? 128.78480 123.67315 160.25360 1.000 10.88176 805 ARG A C 1
ATOM 6489 O O . ARG A 1 808 ? 128.48626 122.52923 160.61314 1.000 11.95402 805 ARG A O 1
ATOM 6497 N N . ILE A 1 809 ? 129.66936 123.90420 159.28167 1.000 18.47782 806 ILE A N 1
ATOM 6498 C CA . ILE A 1 809 ? 130.37857 122.80491 158.63407 1.000 22.93417 806 ILE A CA 1
ATOM 6499 C C . ILE A 1 809 ? 131.21441 122.04625 159.65408 1.000 13.64883 806 ILE A C 1
ATOM 6500 O O . ILE A 1 809 ? 131.22401 120.80923 159.67986 1.000 19.52531 806 ILE A O 1
ATOM 6505 N N . ARG A 1 810 ? 131.93070 122.77841 160.51208 1.000 10.57769 807 ARG A N 1
ATOM 6506 C CA . ARG A 1 810 ? 132.74361 122.11451 161.52705 1.000 12.85301 807 ARG A CA 1
ATOM 6507 C C . ARG A 1 810 ? 131.88070 121.32280 162.50237 1.000 9.37970 807 ARG A C 1
ATOM 6508 O O . ARG A 1 810 ? 132.24151 120.20450 162.88706 1.000 10.92196 807 ARG A O 1
ATOM 6516 N N . VAL A 1 811 ? 130.73589 121.87742 162.90858 1.000 9.56913 808 VAL A N 1
ATOM 6517 C CA . VAL A 1 811 ? 129.85414 121.15689 163.82631 1.000 11.49998 808 VAL A CA 1
ATOM 6518 C C . VAL A 1 811 ? 129.33005 119.87892 163.18018 1.000 13.97397 808 VAL A C 1
ATOM 6519 O O . VAL A 1 811 ? 129.32666 118.80779 163.80168 1.000 10.63257 808 VAL A O 1
ATOM 6523 N N . LYS A 1 812 ? 128.88408 119.96628 161.92361 1.000 20.34103 809 LYS A N 1
ATOM 6524 C CA . LYS A 1 812 ? 128.37141 118.78234 161.23907 1.000 21.64100 809 LYS A CA 1
ATOM 6525 C C . LYS A 1 812 ? 129.45540 117.72601 161.06846 1.000 16.38684 809 LYS A C 1
ATOM 6526 O O . LYS A 1 812 ? 129.19540 116.52883 161.23496 1.000 21.20226 809 LYS A O 1
ATOM 6532 N N . GLU A 1 813 ? 130.67659 118.14557 160.72901 1.000 16.42387 810 GLU A N 1
ATOM 6533 C CA . GLU A 1 813 ? 131.76219 117.18376 160.56994 1.000 12.33960 810 GLU A CA 1
ATOM 6534 C C . GLU A 1 813 ? 132.12454 116.53621 161.90013 1.000 18.99339 810 GLU A C 1
ATOM 6535 O O . GLU A 1 813 ? 132.46701 115.34941 161.94659 1.000 12.80803 810 GLU A O 1
ATOM 6541 N N . TYR A 1 814 ? 132.06646 117.30139 162.99316 1.000 17.48371 811 TYR A N 1
ATOM 6542 C CA . TYR A 1 814 ? 132.31060 116.72162 164.31016 1.000 17.15817 811 TYR A CA 1
ATOM 6543 C C . TYR A 1 814 ? 131.23144 115.71055 164.67592 1.000 16.04972 811 TYR A C 1
ATOM 6544 O O . TYR A 1 814 ? 131.52608 114.66796 165.27152 1.000 14.80283 811 TYR A O 1
ATOM 6553 N N . ARG A 1 815 ? 129.97464 116.00279 164.33257 1.000 24.33334 812 ARG A N 1
ATOM 6554 C CA . ARG A 1 815 ? 128.89474 115.06540 164.62612 1.000 26.28361 812 ARG A CA 1
ATOM 6555 C C . ARG A 1 815 ? 129.01774 113.78152 163.81272 1.000 24.05473 812 ARG A C 1
ATOM 6556 O O . ARG A 1 815 ? 128.55811 112.72429 164.25879 1.000 23.99024 812 ARG A O 1
ATOM 6564 N N . ASP A 1 816 ? 129.62499 113.84859 162.62453 1.000 43.04208 813 ASP A N 1
ATOM 6565 C CA . ASP A 1 816 ? 129.78375 112.67435 161.77321 1.000 41.44621 813 ASP A CA 1
ATOM 6566 C C . ASP A 1 816 ? 130.97983 112.83447 160.84008 1.000 37.34310 813 ASP A C 1
ATOM 6567 O O . ASP A 1 816 ? 130.96840 113.70579 159.96146 1.000 37.28528 813 ASP A O 1
ATOM 6572 N N . PRO A 1 817 ? 132.02664 112.01612 160.99403 1.000 52.76333 814 PRO A N 1
ATOM 6573 C CA . PRO A 1 817 ? 133.19400 112.12545 160.09994 1.000 55.75930 814 PRO A CA 1
ATOM 6574 C C . PRO A 1 817 ? 132.94695 111.59897 158.69350 1.000 48.12219 814 PRO A C 1
ATOM 6575 O O . PRO A 1 817 ? 133.80925 111.78619 157.81710 1.000 55.44075 814 PRO A O 1
ATOM 6579 N N . SER A 1 818 ? 131.80788 110.94368 158.45312 1.000 39.94777 815 SER A N 1
ATOM 6580 C CA . SER A 1 818 ? 131.53759 110.38390 157.13437 1.000 32.46870 815 SER A CA 1
ATOM 6581 C C . SER A 1 818 ? 131.49861 111.46406 156.06230 1.000 37.16286 815 SER A C 1
ATOM 6582 O O . SER A 1 818 ? 131.82562 111.19396 154.90367 1.000 32.48717 815 SER A O 1
ATOM 6585 N N . LEU A 1 819 ? 131.11487 112.69016 156.42453 1.000 33.43809 816 LEU A N 1
ATOM 6586 C CA . LEU A 1 819 ? 131.15395 113.78644 155.46143 1.000 34.29386 816 LEU A CA 1
ATOM 6587 C C . LEU A 1 819 ? 132.58511 114.09973 155.03608 1.000 41.80372 816 LEU A C 1
ATOM 6588 O O . LEU A 1 819 ? 132.85435 114.31911 153.84701 1.000 36.04004 816 LEU A O 1
ATOM 6593 N N . GLY A 1 820 ? 133.51727 114.12182 155.99032 1.000 21.93986 817 GLY A N 1
ATOM 6594 C CA . GLY A 1 820 ? 134.91445 114.30532 155.63477 1.000 20.81318 817 GLY A CA 1
ATOM 6595 C C . GLY A 1 820 ? 135.44480 113.16940 154.78266 1.000 28.87269 817 GLY A C 1
ATOM 6596 O O . GLY A 1 820 ? 136.19163 113.39213 153.82312 1.000 23.13769 817 GLY A O 1
ATOM 6597 N N . GLU A 1 821 ? 135.05932 111.93465 155.11616 1.000 29.66979 818 GLU A N 1
ATOM 6598 C CA . GLU A 1 821 ? 135.47295 110.79554 154.30158 1.000 32.73777 818 GLU A CA 1
ATOM 6599 C C . GLU A 1 821 ? 134.94118 110.91376 152.87698 1.000 33.16093 818 GLU A C 1
ATOM 6600 O O . GLU A 1 821 ? 135.65849 110.62571 151.91124 1.000 34.07650 818 GLU A O 1
ATOM 6606 N N . LYS A 1 822 ? 133.68513 111.34017 152.72745 1.000 16.78443 819 LYS A N 1
ATOM 6607 C CA . LYS A 1 822 ? 133.09941 111.49907 151.40041 1.000 16.82639 819 LYS A CA 1
ATOM 6608 C C . LYS A 1 822 ? 133.79614 112.60009 150.61117 1.000 20.33670 819 LYS A C 1
ATOM 6609 O O . LYS A 1 822 ? 134.02632 112.45228 149.40512 1.000 21.68206 819 LYS A O 1
ATOM 6615 N N . PHE A 1 823 ? 134.13247 113.71507 151.26580 1.000 6.95512 820 PHE A N 1
ATOM 6616 C CA . PHE A 1 823 ? 134.85994 114.77169 150.56639 1.000 9.71746 820 PHE A CA 1
ATOM 6617 C C . PHE A 1 823 ? 136.23079 114.28724 150.10884 1.000 7.35200 820 PHE A C 1
ATOM 6618 O O . PHE A 1 823 ? 136.65937 114.57934 148.98386 1.000 10.69215 820 PHE A O 1
ATOM 6626 N N . ASP A 1 824 ? 136.93402 113.54356 150.96705 1.000 38.59678 821 ASP A N 1
ATOM 6627 C CA . ASP A 1 824 ? 138.23428 113.00621 150.57712 1.000 45.82625 821 ASP A CA 1
ATOM 6628 C C . ASP A 1 824 ? 138.10126 112.03983 149.40471 1.000 39.69134 821 ASP A C 1
ATOM 6629 O O . ASP A 1 824 ? 138.92151 112.05831 148.47793 1.000 39.15867 821 ASP A O 1
ATOM 6634 N N . ASN A 1 825 ? 137.07170 111.18804 149.42712 1.000 17.77721 822 ASN A N 1
ATOM 6635 C CA . ASN A 1 825 ? 136.85588 110.25624 148.32343 1.000 18.77095 822 ASN A CA 1
ATOM 6636 C C . ASN A 1 825 ? 136.56569 110.99435 147.02250 1.000 23.35929 822 ASN A C 1
ATOM 6637 O O . ASN A 1 825 ? 137.08233 110.62305 145.96109 1.000 24.59708 822 ASN A O 1
ATOM 6642 N N . LEU A 1 826 ? 135.73693 112.04016 147.08288 1.000 7.49404 823 LEU A N 1
ATOM 6643 C CA . LEU A 1 826 ? 135.44806 112.81938 145.88326 1.000 2.08904 823 LEU A CA 1
ATOM 6644 C C . LEU A 1 826 ? 136.70725 113.47765 145.33884 1.000 5.42337 823 LEU A C 1
ATOM 6645 O O . LEU A 1 826 ? 136.94180 113.48021 144.12296 1.000 7.66222 823 LEU A O 1
ATOM 6650 N N . LEU A 1 827 ? 137.53138 114.04328 146.22291 1.000 2.98542 824 LEU A N 1
ATOM 6651 C CA . LEU A 1 827 ? 138.75628 114.68835 145.76356 1.000 5.88198 824 LEU A CA 1
ATOM 6652 C C . LEU A 1 827 ? 139.70957 113.67846 145.13663 1.000 6.26868 824 LEU A C 1
ATOM 6653 O O . LEU A 1 827 ? 140.34504 113.96818 144.11813 1.000 8.35244 824 LEU A O 1
ATOM 6658 N N . ASP A 1 828 ? 139.81449 112.48170 145.72091 1.000 21.83168 825 ASP A N 1
ATOM 6659 C CA . ASP A 1 828 ? 140.66391 111.44940 145.13090 1.000 23.19041 825 ASP A CA 1
ATOM 6660 C C . ASP A 1 828 ? 140.15002 111.01930 143.76102 1.000 16.96666 825 ASP A C 1
ATOM 6661 O O . ASP A 1 828 ? 140.93606 110.84877 142.81880 1.000 24.16000 825 ASP A O 1
ATOM 6666 N N . VAL A 1 829 ? 138.83272 110.83970 143.62957 1.000 20.29509 826 VAL A N 1
ATOM 6667 C CA . VAL A 1 829 ? 138.26304 110.43543 142.34604 1.000 16.65890 826 VAL A CA 1
ATOM 6668 C C . VAL A 1 829 ? 138.52626 111.49964 141.28868 1.000 12.83553 826 VAL A C 1
ATOM 6669 O O . VAL A 1 829 ? 138.87965 111.18593 140.14545 1.000 12.85160 826 VAL A O 1
ATOM 6673 N N . LEU A 1 830 ? 138.36596 112.77443 141.65180 1.000 10.01577 827 LEU A N 1
ATOM 6674 C CA . LEU A 1 830 ? 138.67363 113.84832 140.71145 1.000 10.30899 827 LEU A CA 1
ATOM 6675 C C . LEU A 1 830 ? 140.15716 113.86768 140.35758 1.000 19.54864 827 LEU A C 1
ATOM 6676 O O . LEU A 1 830 ? 140.52421 114.10520 139.20123 1.000 12.59419 827 LEU A O 1
ATOM 6681 N N . SER A 1 831 ? 141.02643 113.62150 141.34117 1.000 16.09112 828 SER A N 1
ATOM 6682 C CA . SER A 1 831 ? 142.46356 113.63126 141.09744 1.000 24.11520 828 SER A CA 1
ATOM 6683 C C . SER A 1 831 ? 142.92861 112.43126 140.28563 1.000 18.23549 828 SER A C 1
ATOM 6684 O O . SER A 1 831 ? 144.05308 112.44799 139.77443 1.000 22.23318 828 SER A O 1
ATOM 6687 N N . SER A 1 832 ? 142.10405 111.38638 140.16895 1.000 25.90531 829 SER A N 1
ATOM 6688 C CA . SER A 1 832 ? 142.47745 110.25538 139.32284 1.000 33.89052 829 SER A CA 1
ATOM 6689 C C . SER A 1 832 ? 142.63150 110.66895 137.86359 1.000 33.33739 829 SER A C 1
ATOM 6690 O O . SER A 1 832 ? 143.35859 110.01461 137.10807 1.000 29.30893 829 SER A O 1
ATOM 6693 N N . ASN A 1 833 ? 141.96043 111.73620 137.45045 1.000 15.19175 830 ASN A N 1
ATOM 6694 C CA . ASN A 1 833 ? 142.11453 112.25947 136.09650 1.000 16.45359 830 ASN A CA 1
ATOM 6695 C C . ASN A 1 833 ? 143.48737 112.90429 135.95669 1.000 16.13354 830 ASN A C 1
ATOM 6696 O O . ASN A 1 833 ? 143.83431 113.77590 136.76380 1.000 14.26548 830 ASN A O 1
ATOM 6701 N N . PRO A 1 834 ? 144.30004 112.50909 134.97423 1.000 7.49133 831 PRO A N 1
ATOM 6702 C CA . PRO A 1 834 ? 145.62432 113.13610 134.82101 1.000 10.49898 831 PRO A CA 1
ATOM 6703 C C . PRO A 1 834 ? 145.57655 114.62367 134.50852 1.000 7.46225 831 PRO A C 1
ATOM 6704 O O . PRO A 1 834 ? 146.57319 115.31804 134.74237 1.000 12.53083 831 PRO A O 1
ATOM 6708 N N . SER A 1 835 ? 144.46258 115.13627 133.99094 1.000 8.56897 832 SER A N 1
ATOM 6709 C CA . SER A 1 835 ? 144.36665 116.52794 133.56931 1.000 3.43009 832 SER A CA 1
ATOM 6710 C C . SER A 1 835 ? 143.84249 117.45668 134.65795 1.000 7.28476 832 SER A C 1
ATOM 6711 O O . SER A 1 835 ? 143.70199 118.65786 134.40874 1.000 4.17799 832 SER A O 1
ATOM 6714 N N . LEU A 1 836 ? 143.55040 116.93854 135.85024 1.000 14.44817 833 LEU A N 1
ATOM 6715 C CA . LEU A 1 836 ? 143.03210 117.74286 136.94788 1.000 17.86351 833 LEU A CA 1
ATOM 6716 C C . LEU A 1 836 ? 143.91266 117.69484 138.18825 1.000 20.58672 833 LEU A C 1
ATOM 6717 O O . LEU A 1 836 ? 143.55201 118.29689 139.20951 1.000 18.35491 833 LEU A O 1
ATOM 6722 N N . LYS A 1 837 ? 145.05058 116.99808 138.12645 1.000 7.95830 834 LYS A N 1
ATOM 6723 C CA . LYS A 1 837 ? 145.81985 116.69961 139.32953 1.000 12.98820 834 LYS A CA 1
ATOM 6724 C C . LYS A 1 837 ? 146.37204 117.96264 139.97935 1.000 12.67877 834 LYS A C 1
ATOM 6725 O O . LYS A 1 837 ? 146.31301 118.11088 141.20510 1.000 9.58844 834 LYS A O 1
ATOM 6731 N N . GLY A 1 838 ? 146.91777 118.88159 139.18122 1.000 19.11551 835 GLY A N 1
ATOM 6732 C CA . GLY A 1 838 ? 147.51753 120.07667 139.75761 1.000 19.57780 835 GLY A CA 1
ATOM 6733 C C . GLY A 1 838 ? 146.50453 120.96010 140.46234 1.000 21.60092 835 GLY A C 1
ATOM 6734 O O . GLY A 1 838 ? 146.72787 121.40792 141.59442 1.000 23.93983 835 GLY A O 1
ATOM 6735 N N . GLN A 1 839 ? 145.37043 121.21502 139.80592 1.000 15.31343 836 GLN A N 1
ATOM 6736 C CA . GLN A 1 839 ? 144.33289 122.03333 140.42212 1.000 17.20754 836 GLN A CA 1
ATOM 6737 C C . GLN A 1 839 ? 143.75657 121.35230 141.65494 1.000 23.09500 836 GLN A C 1
ATOM 6738 O O . GLN A 1 839 ? 143.47873 122.01398 142.66254 1.000 21.38412 836 GLN A O 1
ATOM 6744 N N . VAL A 1 840 ? 143.58148 120.02825 141.60589 1.000 10.30737 837 VAL A N 1
ATOM 6745 C CA . VAL A 1 840 ? 143.05718 119.31933 142.76615 1.000 14.07426 837 VAL A CA 1
ATOM 6746 C C . VAL A 1 840 ? 144.03035 119.40711 143.93824 1.000 11.42847 837 VAL A C 1
ATOM 6747 O O . VAL A 1 840 ? 143.61767 119.60082 145.08491 1.000 10.80129 837 VAL A O 1
ATOM 6751 N N . ASP A 1 841 ? 145.33343 119.27230 143.67395 1.000 25.34775 838 ASP A N 1
ATOM 6752 C CA . ASP A 1 841 ? 146.31787 119.37241 144.75034 1.000 22.72464 838 ASP A CA 1
ATOM 6753 C C . ASP A 1 841 ? 146.34986 120.77452 145.34997 1.000 26.57512 838 ASP A C 1
ATOM 6754 O O . ASP A 1 841 ? 146.43418 120.93621 146.57701 1.000 28.69089 838 ASP A O 1
ATOM 6759 N N . ARG A 1 842 ? 146.29260 121.80350 144.50046 1.000 30.22650 839 ARG A N 1
ATOM 6760 C CA . ARG A 1 842 ? 146.27288 123.17004 145.01381 1.000 24.11383 839 ARG A CA 1
ATOM 6761 C C . ARG A 1 842 ? 145.02887 123.41952 145.85795 1.000 27.21673 839 ARG A C 1
ATOM 6762 O O . ARG A 1 842 ? 145.10046 124.06263 146.91445 1.000 30.45520 839 ARG A O 1
ATOM 6770 N N . LEU A 1 843 ? 143.87906 122.90732 145.41257 1.000 14.72626 840 LEU A N 1
ATOM 6771 C CA . LEU A 1 843 ? 142.65705 123.03279 146.19843 1.000 9.44403 840 LEU A CA 1
ATOM 6772 C C . LEU A 1 843 ? 142.76734 122.27623 147.51569 1.000 15.00688 840 LEU A C 1
ATOM 6773 O O . LEU A 1 843 ? 142.24663 122.72506 148.54165 1.000 6.51382 840 LEU A O 1
ATOM 6778 N N . ARG A 1 844 ? 143.42710 121.11661 147.50164 1.000 17.98272 841 ARG A N 1
ATOM 6779 C CA . ARG A 1 844 ? 143.65320 120.36822 148.73346 1.000 19.48487 841 ARG A CA 1
ATOM 6780 C C . ARG A 1 844 ? 144.44671 121.19598 149.73341 1.000 18.25678 841 ARG A C 1
ATOM 6781 O O . ARG A 1 844 ? 144.09490 121.27046 150.91629 1.000 24.41456 841 ARG A O 1
ATOM 6789 N N . VAL A 1 845 ? 145.52484 121.83035 149.26914 1.000 13.68908 842 VAL A N 1
ATOM 6790 C CA . VAL A 1 845 ? 146.33819 122.66040 150.15805 1.000 8.57588 842 VAL A CA 1
ATOM 6791 C C . VAL A 1 845 ? 145.51585 123.82652 150.69847 1.000 15.58918 842 VAL A C 1
ATOM 6792 O O . VAL A 1 845 ? 145.52642 124.11741 151.90456 1.000 16.93204 842 VAL A O 1
ATOM 6796 N N . SER A 1 846 ? 144.77346 124.49921 149.81315 1.000 20.11240 843 SER A N 1
ATOM 6797 C CA . SER A 1 846 ? 143.98739 125.65717 150.23074 1.000 28.17718 843 SER A CA 1
ATOM 6798 C C . SER A 1 846 ? 142.92462 125.27263 151.25398 1.000 19.22095 843 SER A C 1
ATOM 6799 O O . SER A 1 846 ? 142.69391 126.00428 152.22299 1.000 22.87073 843 SER A O 1
ATOM 6802 N N . TYR A 1 847 ? 142.26037 124.13254 151.05336 1.000 16.69045 844 TYR A N 1
ATOM 6803 C CA . TYR A 1 847 ? 141.25601 123.68250 152.01116 1.000 12.25463 844 TYR A CA 1
ATOM 6804 C C . TYR A 1 847 ? 141.89607 123.26158 153.32654 1.000 13.69331 844 TYR A C 1
ATOM 6805 O O . TYR A 1 847 ? 141.32818 123.49252 154.39993 1.000 15.37667 844 TYR A O 1
ATOM 6814 N N . ALA A 1 848 ? 143.07542 122.63844 153.26612 1.000 22.36587 845 ALA A N 1
ATOM 6815 C CA . ALA A 1 848 ? 143.73694 122.20111 154.48858 1.000 21.15816 845 ALA A CA 1
ATOM 6816 C C . ALA A 1 848 ? 144.19320 123.37869 155.33679 1.000 15.30445 845 ALA A C 1
ATOM 6817 O O . ALA A 1 848 ? 144.20306 123.28143 156.56893 1.000 14.15217 845 ALA A O 1
ATOM 6819 N N . PHE A 1 849 ? 144.57479 124.49345 154.70956 1.000 25.42734 846 PHE A N 1
ATOM 6820 C CA . PHE A 1 849 ? 145.05715 125.63588 155.47743 1.000 26.78435 846 PHE A CA 1
ATOM 6821 C C . PHE A 1 849 ? 144.04638 126.76854 155.60572 1.000 24.60434 846 PHE A C 1
ATOM 6822 O O . PHE A 1 849 ? 144.18725 127.59811 156.51037 1.000 24.89933 846 PHE A O 1
ATOM 6830 N N . GLY A 1 850 ? 143.04118 126.82950 154.73674 1.000 26.71522 847 GLY A N 1
ATOM 6831 C CA . GLY A 1 850 ? 141.99356 127.82020 154.86073 1.000 26.29973 847 GLY A CA 1
ATOM 6832 C C . GLY A 1 850 ? 142.33916 129.20411 154.35908 1.000 30.18069 847 GLY A C 1
ATOM 6833 O O . GLY A 1 850 ? 141.50649 130.11122 154.47974 1.000 27.15448 847 GLY A O 1
ATOM 6834 N N . THR A 1 851 ? 143.52778 129.40071 153.80041 1.000 55.93697 848 THR A N 1
ATOM 6835 C CA . THR A 1 851 ? 143.94163 130.68826 153.27020 1.000 60.31962 848 THR A CA 1
ATOM 6836 C C . THR A 1 851 ? 144.41124 130.52319 151.83391 1.000 63.53217 848 THR A C 1
ATOM 6837 O O . THR A 1 851 ? 144.90015 129.45339 151.45675 1.000 61.98909 848 THR A O 1
ATOM 6841 N N . PRO A 1 852 ? 144.26732 131.56153 151.00935 1.000 69.64456 849 PRO A N 1
ATOM 6842 C CA . PRO A 1 852 ? 144.71337 131.45962 149.61528 1.000 75.30272 849 PRO A CA 1
ATOM 6843 C C . PRO A 1 852 ? 146.20076 131.15427 149.52037 1.000 70.70485 849 PRO A C 1
ATOM 6844 O O . PRO A 1 852 ? 147.00974 131.62311 150.32378 1.000 72.63000 849 PRO A O 1
ATOM 6848 N N . VAL A 1 853 ? 146.55227 130.34464 148.51843 1.000 82.18872 850 VAL A N 1
ATOM 6849 C CA . VAL A 1 853 ? 147.94149 129.95506 148.31467 1.000 76.57808 850 VAL A CA 1
ATOM 6850 C C . VAL A 1 853 ? 148.80623 131.14307 147.91295 1.000 74.68957 850 VAL A C 1
ATOM 6851 O O . VAL A 1 853 ? 149.97155 131.22269 148.31947 1.000 77.27897 850 VAL A O 1
ATOM 6855 N N . GLY A 1 854 ? 148.26120 132.07792 147.13052 1.000 83.68489 851 GLY A N 1
ATOM 6856 C CA . GLY A 1 854 ? 149.05182 133.20796 146.67188 1.000 81.87129 851 GLY A CA 1
ATOM 6857 C C . GLY A 1 854 ? 149.57059 134.08546 147.79398 1.000 82.56827 851 GLY A C 1
ATOM 6858 O O . GLY A 1 854 ? 150.68041 134.61762 147.70622 1.000 86.00603 851 GLY A O 1
ATOM 6859 N N . THR A 1 855 ? 148.78453 134.25151 148.85888 1.000 102.49117 852 THR A N 1
ATOM 6860 C CA . THR A 1 855 ? 149.18677 135.09554 149.97759 1.000 104.03868 852 THR A CA 1
ATOM 6861 C C . THR A 1 855 ? 150.39401 134.55550 150.73211 1.000 102.87354 852 THR A C 1
ATOM 6862 O O . THR A 1 855 ? 151.08728 135.33595 151.39307 1.000 101.81168 852 THR A O 1
ATOM 6866 N N . THR A 1 856 ? 150.66009 133.25476 150.65560 1.000 99.78281 853 THR A N 1
ATOM 6867 C CA . THR A 1 856 ? 151.79243 132.63908 151.34799 1.000 108.29525 853 THR A CA 1
ATOM 6868 C C . THR A 1 856 ? 152.74907 132.04302 150.32660 1.000 105.19985 853 THR A C 1
ATOM 6869 O O . THR A 1 856 ? 152.43770 131.00800 149.71057 1.000 107.93847 853 THR A O 1
ATOM 6873 N N . PRO A 1 857 ? 153.91683 132.65240 150.10456 1.000 112.01280 854 PRO A N 1
ATOM 6874 C CA . PRO A 1 857 ? 154.86516 132.08489 149.13291 1.000 114.06765 854 PRO A CA 1
ATOM 6875 C C . PRO A 1 857 ? 155.41455 130.72672 149.53449 1.000 110.13701 854 PRO A C 1
ATOM 6876 O O . PRO A 1 857 ? 155.91699 130.00257 148.66632 1.000 115.71352 854 PRO A O 1
ATOM 6880 N N . ALA A 1 858 ? 155.34073 130.35850 150.81543 1.000 77.24730 855 ALA A N 1
ATOM 6881 C CA . ALA A 1 858 ? 155.87431 129.07101 151.24576 1.000 72.06936 855 ALA A CA 1
ATOM 6882 C C . ALA A 1 858 ? 155.04491 127.90684 150.72013 1.000 74.95068 855 ALA A C 1
ATOM 6883 O O . ALA A 1 858 ? 155.58881 126.82586 150.46800 1.000 72.90708 855 ALA A O 1
ATOM 6885 N N . LEU A 1 859 ? 153.73913 128.10093 150.55235 1.000 79.74125 856 LEU A N 1
ATOM 6886 C CA . LEU A 1 859 ? 152.84029 127.04110 150.11788 1.000 81.96841 856 LEU A CA 1
ATOM 6887 C C . LEU A 1 859 ? 152.60634 127.03256 148.61411 1.000 85.50028 856 LEU A C 1
ATOM 6888 O O . LEU A 1 859 ? 151.79149 126.23843 148.13415 1.000 82.27420 856 LEU A O 1
ATOM 6893 N N . ARG A 1 860 ? 153.28809 127.89785 147.86218 1.000 135.31727 857 ARG A N 1
ATOM 6894 C CA . ARG A 1 860 ? 153.07668 127.95097 146.41920 1.000 128.91751 857 ARG A CA 1
ATOM 6895 C C . ARG A 1 860 ? 153.51756 126.65587 145.74742 1.000 130.56475 857 ARG A C 1
ATOM 6896 O O . ARG A 1 860 ? 152.82897 126.13892 144.85996 1.000 130.22976 857 ARG A O 1
ATOM 6904 N N . ASP A 1 861 ? 154.66220 126.11659 146.15838 1.000 107.14856 858 ASP A N 1
ATOM 6905 C CA . ASP A 1 861 ? 155.21156 124.90538 145.56485 1.000 106.29863 858 ASP A CA 1
ATOM 6906 C C . ASP A 1 861 ? 154.76003 123.63402 146.27132 1.000 108.62879 858 ASP A C 1
ATOM 6907 O O . ASP A 1 861 ? 155.08357 122.53695 145.80478 1.000 107.53660 858 ASP A O 1
ATOM 6912 N N . ALA A 1 862 ? 154.02490 123.74961 147.37392 1.000 76.13933 859 ALA A N 1
ATOM 6913 C CA . ALA A 1 862 ? 153.62428 122.57291 148.13278 1.000 78.50811 859 ALA A CA 1
ATOM 6914 C C . ALA A 1 862 ? 152.47184 121.85409 147.44259 1.000 78.29747 859 ALA A C 1
ATOM 6915 O O . ALA A 1 862 ? 151.47937 122.47660 147.05240 1.000 81.69786 859 ALA A O 1
ATOM 6917 N N . THR A 1 863 ? 152.60721 120.54005 147.29292 1.000 52.35346 860 THR A N 1
ATOM 6918 C CA . THR A 1 863 ? 151.56502 119.69786 146.73239 1.000 54.88872 860 THR A CA 1
ATOM 6919 C C . THR A 1 863 ? 150.86990 118.93000 147.85347 1.000 57.22121 860 THR A C 1
ATOM 6920 O O . THR A 1 863 ? 151.15834 119.11030 149.03808 1.000 57.05153 860 THR A O 1
ATOM 6924 N N . ALA A 1 864 ? 149.93707 118.05615 147.46967 1.000 57.85537 861 ALA A N 1
ATOM 6925 C CA . ALA A 1 864 ? 149.24429 117.23469 148.45462 1.000 66.59930 861 ALA A CA 1
ATOM 6926 C C . ALA A 1 864 ? 150.17369 116.23801 149.13257 1.000 66.82780 861 ALA A C 1
ATOM 6927 O O . ALA A 1 864 ? 149.88445 115.80282 150.25189 1.000 58.69140 861 ALA A O 1
ATOM 6929 N N . GLU A 1 865 ? 151.27499 115.86244 148.47963 1.000 103.11100 862 GLU A N 1
ATOM 6930 C CA . GLU A 1 865 ? 152.23721 114.95325 149.09040 1.000 102.59629 862 GLU A CA 1
ATOM 6931 C C . GLU A 1 865 ? 153.10478 115.65356 150.12939 1.000 100.66241 862 GLU A C 1
ATOM 6932 O O . GLU A 1 865 ? 153.48896 115.03416 151.12797 1.000 105.95064 862 GLU A O 1
ATOM 6938 N N . ASP A 1 866 ? 153.40949 116.93786 149.92211 1.000 67.99460 863 ASP A N 1
ATOM 6939 C CA . ASP A 1 866 ? 154.28316 117.66596 150.83623 1.000 64.89136 863 ASP A CA 1
ATOM 6940 C C . ASP A 1 866 ? 153.70162 117.78398 152.23877 1.000 65.86145 863 ASP A C 1
ATOM 6941 O O . ASP A 1 866 ? 154.46281 117.95291 153.19687 1.000 68.92594 863 ASP A O 1
ATOM 6946 N N . LEU A 1 867 ? 152.37816 117.70049 152.38388 1.000 59.53485 864 LEU A N 1
ATOM 6947 C CA . LEU A 1 867 ? 151.76231 117.75908 153.70369 1.000 58.67708 864 LEU A CA 1
ATOM 6948 C C . LEU A 1 867 ? 152.05695 116.52812 154.54959 1.000 59.79703 864 LEU A C 1
ATOM 6949 O O . LEU A 1 867 ? 151.81207 116.55947 155.75998 1.000 61.99304 864 LEU A O 1
ATOM 6954 N N . GLU A 1 868 ? 152.56819 115.45437 153.95218 1.000 137.34765 865 GLU A N 1
ATOM 6955 C CA . GLU A 1 868 ? 152.89913 114.23738 154.67915 1.000 139.63059 865 GLU A CA 1
ATOM 6956 C C . GLU A 1 868 ? 154.39698 114.05583 154.88476 1.000 135.20723 865 GLU A C 1
ATOM 6957 O O . GLU A 1 868 ? 154.80428 113.10771 155.56293 1.000 139.91660 865 GLU A O 1
ATOM 6963 N N . THR A 1 869 ? 155.22341 114.93573 154.32187 1.000 97.66230 866 THR A N 1
ATOM 6964 C CA . THR A 1 869 ? 156.67324 114.81168 154.40922 1.000 95.36984 866 THR A CA 1
ATOM 6965 C C . THR A 1 869 ? 157.30378 115.80363 155.37628 1.000 96.67119 866 THR A C 1
ATOM 6966 O O . THR A 1 869 ? 158.18051 115.42355 156.15783 1.000 98.47135 866 THR A O 1
ATOM 6970 N N . ASP A 1 870 ? 156.88128 117.06542 155.34553 1.000 115.35208 867 ASP A N 1
ATOM 6971 C CA . ASP A 1 870 ? 157.46695 118.08365 156.20655 1.000 109.55022 867 ASP A CA 1
ATOM 6972 C C . ASP A 1 870 ? 156.83292 118.00549 157.58822 1.000 113.82343 867 ASP A C 1
ATOM 6973 O O . ASP A 1 870 ? 155.61397 118.18831 157.70681 1.000 114.72373 867 ASP A O 1
ATOM 6978 N N . PRO A 1 871 ? 157.60191 117.73002 158.64477 1.000 121.69575 868 PRO A N 1
ATOM 6979 C CA . PRO A 1 871 ? 157.00057 117.66014 159.98771 1.000 120.26291 868 PRO A CA 1
ATOM 6980 C C . PRO A 1 871 ? 156.37394 118.96617 160.44224 1.000 118.03890 868 PRO A C 1
ATOM 6981 O O . PRO A 1 871 ? 155.36970 118.94122 161.16443 1.000 118.11796 868 PRO A O 1
ATOM 6985 N N . ARG A 1 872 ? 156.94127 120.10828 160.04636 1.000 152.89931 869 ARG A N 1
ATOM 6986 C CA . ARG A 1 872 ? 156.40973 121.39692 160.48163 1.000 147.22473 869 ARG A CA 1
ATOM 6987 C C . ARG A 1 872 ? 155.01201 121.64107 159.92457 1.000 146.80231 869 ARG A C 1
ATOM 6988 O O . ARG A 1 872 ? 154.12112 122.12058 160.63982 1.000 143.90747 869 ARG A O 1
ATOM 6996 N N . LEU A 1 873 ? 154.80297 121.31934 158.64659 1.000 84.94864 870 LEU A N 1
ATOM 6997 C CA . LEU A 1 873 ? 153.49589 121.52125 158.03235 1.000 79.61246 870 LEU A CA 1
ATOM 6998 C C . LEU A 1 873 ? 152.44078 120.64047 158.69230 1.000 80.09522 870 LEU A C 1
ATOM 6999 O O . LEU A 1 873 ? 151.32232 121.09522 158.96967 1.000 83.87065 870 LEU A O 1
ATOM 7004 N N . LYS A 1 874 ? 152.78606 119.37981 158.96521 1.000 77.99578 871 LYS A N 1
ATOM 7005 C CA . LYS A 1 874 ? 151.85516 118.48601 159.64434 1.000 82.92183 871 LYS A CA 1
ATOM 7006 C C . LYS A 1 874 ? 151.57784 118.95587 161.06749 1.000 74.56444 871 LYS A C 1
ATOM 7007 O O . LYS A 1 874 ? 150.45062 118.82991 161.55755 1.000 77.88610 871 LYS A O 1
ATOM 7013 N N . ARG A 1 875 ? 152.59191 119.49730 161.74780 1.000 88.28765 872 ARG A N 1
ATOM 7014 C CA . ARG A 1 875 ? 152.37974 120.04035 163.08672 1.000 86.61709 872 ARG A CA 1
ATOM 7015 C C . ARG A 1 875 ? 151.40003 121.20781 163.06134 1.000 88.93947 872 ARG A C 1
ATOM 7016 O O . ARG A 1 875 ? 150.49759 121.29306 163.90514 1.000 82.84524 872 ARG A O 1
ATOM 7024 N N . HIS A 1 876 ? 151.56238 122.11671 162.09748 1.000 33.35708 873 HIS A N 1
ATOM 7025 C CA . HIS A 1 876 ? 150.62908 123.23256 161.96715 1.000 38.35692 873 HIS A CA 1
ATOM 7026 C C . HIS A 1 876 ? 149.21628 122.73681 161.67929 1.000 35.53127 873 HIS A C 1
ATOM 7027 O O . HIS A 1 876 ? 148.23861 123.23100 162.26299 1.000 38.83526 873 HIS A O 1
ATOM 7034 N N . ARG A 1 877 ? 149.09131 121.75255 160.78512 1.000 64.68878 874 ARG A N 1
ATOM 7035 C CA . ARG A 1 877 ? 147.77530 121.21417 160.45715 1.000 67.70140 874 ARG A CA 1
ATOM 7036 C C . ARG A 1 877 ? 147.12373 120.56728 161.67415 1.000 64.82481 874 ARG A C 1
ATOM 7037 O O . ARG A 1 877 ? 145.92212 120.74224 161.91055 1.000 68.01298 874 ARG A O 1
ATOM 7045 N N . ASP A 1 878 ? 147.90299 119.82244 162.46277 1.000 75.60708 875 ASP A N 1
ATOM 7046 C CA . ASP A 1 878 ? 147.36595 119.19698 163.66769 1.000 75.24690 875 ASP A CA 1
ATOM 7047 C C . ASP A 1 878 ? 146.93662 120.23903 164.69306 1.000 72.73023 875 ASP A C 1
ATOM 7048 O O . ASP A 1 878 ? 145.90497 120.07502 165.35494 1.000 72.71073 875 ASP A O 1
ATOM 7053 N N . PHE A 1 879 ? 147.72112 121.30854 164.84929 1.000 52.31646 876 PHE A N 1
ATOM 7054 C CA . PHE A 1 879 ? 147.32269 122.40248 165.73226 1.000 57.17554 876 PHE A CA 1
ATOM 7055 C C . PHE A 1 879 ? 145.97082 122.97789 165.32541 1.000 52.03462 876 PHE A C 1
ATOM 7056 O O . PHE A 1 879 ? 145.06058 123.12502 166.15895 1.000 55.59845 876 PHE A O 1
ATOM 7064 N N . ILE A 1 880 ? 145.82211 123.30645 164.03957 1.000 29.87304 877 ILE A N 1
ATOM 7065 C CA . ILE A 1 880 ? 144.57157 123.90030 163.57405 1.000 34.40798 877 ILE A CA 1
ATOM 7066 C C . ILE A 1 880 ? 143.41268 122.93228 163.77768 1.000 39.07447 877 ILE A C 1
ATOM 7067 O O . ILE A 1 880 ? 142.32630 123.32495 164.22723 1.000 32.94026 877 ILE A O 1
ATOM 7072 N N . GLU A 1 881 ? 143.62631 121.65189 163.46144 1.000 59.43907 878 GLU A N 1
ATOM 7073 C CA . GLU A 1 881 ? 142.56414 120.66380 163.61710 1.000 54.77338 878 GLU A CA 1
ATOM 7074 C C . GLU A 1 881 ? 142.13922 120.52874 165.07336 1.000 51.49706 878 GLU A C 1
ATOM 7075 O O . GLU A 1 881 ? 140.94139 120.45170 165.37261 1.000 50.77797 878 GLU A O 1
ATOM 7081 N N . GLU A 1 882 ? 143.10544 120.50077 165.99440 1.000 55.30749 879 GLU A N 1
ATOM 7082 C CA . GLU A 1 882 ? 142.77457 120.36591 167.40886 1.000 56.05474 879 GLU A CA 1
ATOM 7083 C C . GLU A 1 882 ? 141.96917 121.56023 167.90624 1.000 52.82621 879 GLU A C 1
ATOM 7084 O O . GLU A 1 882 ? 140.96168 121.39268 168.60957 1.000 50.14326 879 GLU A O 1
ATOM 7090 N N . VAL A 1 883 ? 142.38608 122.77593 167.54012 1.000 27.00230 880 VAL A N 1
ATOM 7091 C CA . VAL A 1 883 ? 141.65973 123.95952 168.00022 1.000 28.43587 880 VAL A CA 1
ATOM 7092 C C . VAL A 1 883 ? 140.24336 123.97854 167.43044 1.000 28.78119 880 VAL A C 1
ATOM 7093 O O . VAL A 1 883 ? 139.27053 124.28897 168.13910 1.000 29.39166 880 VAL A O 1
ATOM 7097 N N . GLU A 1 884 ? 140.10108 123.64428 166.14455 1.000 24.14564 881 GLU A N 1
ATOM 7098 C CA . GLU A 1 884 ? 138.77875 123.64813 165.52719 1.000 31.34290 881 GLU A CA 1
ATOM 7099 C C . GLU A 1 884 ? 137.86908 122.59637 166.15313 1.000 29.45245 881 GLU A C 1
ATOM 7100 O O . GLU A 1 884 ? 136.67247 122.84058 166.35496 1.000 23.96854 881 GLU A O 1
ATOM 7106 N N . ASN A 1 885 ? 138.41677 121.41975 166.47096 1.000 23.98222 882 ASN A N 1
ATOM 7107 C CA . ASN A 1 885 ? 137.62451 120.39737 167.14758 1.000 22.59288 882 ASN A CA 1
ATOM 7108 C C . ASN A 1 885 ? 137.18419 120.86425 168.52926 1.000 25.63479 882 ASN A C 1
ATOM 7109 O O . ASN A 1 885 ? 136.05342 120.59216 168.95515 1.000 18.28734 882 ASN A O 1
ATOM 7114 N N . LEU A 1 886 ? 138.06741 121.56126 169.25003 1.000 32.67099 883 LEU A N 1
ATOM 7115 C CA . LEU A 1 886 ? 137.69056 122.07774 170.56319 1.000 27.18048 883 LEU A CA 1
ATOM 7116 C C . LEU A 1 886 ? 136.53217 123.06597 170.46100 1.000 26.13548 883 LEU A C 1
ATOM 7117 O O . LEU A 1 886 ? 135.57605 122.99951 171.24711 1.000 24.57450 883 LEU A O 1
ATOM 7122 N N . TYR A 1 887 ? 136.59151 123.98608 169.49335 1.000 17.39819 884 TYR A N 1
ATOM 7123 C CA . TYR A 1 887 ? 135.47425 124.91665 169.32058 1.000 25.28910 884 TYR A CA 1
ATOM 7124 C C . TYR A 1 887 ? 134.19473 124.20896 168.88914 1.000 16.56288 884 TYR A C 1
ATOM 7125 O O . TYR A 1 887 ? 133.09906 124.59621 169.31145 1.000 18.15513 884 TYR A O 1
ATOM 7134 N N . ALA A 1 888 ? 134.30037 123.18609 168.03786 1.000 22.07704 885 ALA A N 1
ATOM 7135 C CA . ALA A 1 888 ? 133.10302 122.44165 167.65524 1.000 17.06718 885 ALA A CA 1
ATOM 7136 C C . ALA A 1 888 ? 132.45883 121.78032 168.86826 1.000 16.10084 885 ALA A C 1
ATOM 7137 O O . ALA A 1 888 ? 131.22940 121.81115 169.02882 1.000 17.49478 885 ALA A O 1
ATOM 7139 N N . GLU A 1 889 ? 133.27863 121.18076 169.73616 1.000 26.09912 886 GLU A N 1
ATOM 7140 C CA . GLU A 1 889 ? 132.75514 120.57364 170.95587 1.000 23.24996 886 GLU A CA 1
ATOM 7141 C C . GLU A 1 889 ? 132.08628 121.61361 171.84410 1.000 25.69471 886 GLU A C 1
ATOM 7142 O O . GLU A 1 889 ? 131.00482 121.36848 172.39600 1.000 31.53920 886 GLU A O 1
ATOM 7148 N N . LEU A 1 890 ? 132.71404 122.78377 171.99100 1.000 8.74509 887 LEU A N 1
ATOM 7149 C CA . LEU A 1 890 ? 132.11423 123.84411 172.79675 1.000 5.23609 887 LEU A CA 1
ATOM 7150 C C . LEU A 1 890 ? 130.76523 124.26845 172.23240 1.000 7.95028 887 LEU A C 1
ATOM 7151 O O . LEU A 1 890 ? 129.79860 124.45568 172.98272 1.000 9.52812 887 LEU A O 1
ATOM 7156 N N . LEU A 1 891 ? 130.68336 124.42469 170.90929 1.000 13.36729 888 LEU A N 1
ATOM 7157 C CA . LEU A 1 891 ? 129.43527 124.84923 170.28457 1.000 12.15815 888 LEU A CA 1
ATOM 7158 C C . LEU A 1 891 ? 128.33108 123.82293 170.49640 1.000 20.32303 888 LEU A C 1
ATOM 7159 O O . LEU A 1 891 ? 127.19223 124.18463 170.81558 1.000 12.56564 888 LEU A O 1
ATOM 7164 N N . ILE A 1 892 ? 128.64678 122.53627 170.32880 1.000 15.13023 889 ILE A N 1
ATOM 7165 C CA . ILE A 1 892 ? 127.62702 121.50773 170.52402 1.000 11.67045 889 ILE A CA 1
ATOM 7166 C C . ILE A 1 892 ? 127.17054 121.46734 171.97869 1.000 10.92264 889 ILE A C 1
ATOM 7167 O O . ILE A 1 892 ? 125.97150 121.34274 172.26275 1.000 18.91651 889 ILE A O 1
ATOM 7172 N N . ARG A 1 893 ? 128.11104 121.56821 172.92354 1.000 29.99017 890 ARG A N 1
ATOM 7173 C CA . ARG A 1 893 ? 127.73530 121.53807 174.33417 1.000 26.14232 890 ARG A CA 1
ATOM 7174 C C . ARG A 1 893 ? 126.84657 122.72225 174.69723 1.000 26.06150 890 ARG A C 1
ATOM 7175 O O . ARG A 1 893 ? 125.84346 122.56222 175.40561 1.000 31.91608 890 ARG A O 1
ATOM 7183 N N . LEU A 1 894 ? 127.18992 123.92002 174.21404 1.000 20.02387 891 LEU A N 1
ATOM 7184 C CA . LEU A 1 894 ? 126.36224 125.08603 174.50700 1.000 26.72049 891 LEU A CA 1
ATOM 7185 C C . LEU A 1 894 ? 124.99905 124.99470 173.83446 1.000 20.97977 891 LEU A C 1
ATOM 7186 O O . LEU A 1 894 ? 124.00169 125.45062 174.40375 1.000 23.50848 891 LEU A O 1
ATOM 7191 N N . GLU A 1 895 ? 124.93182 124.42130 172.62959 1.000 27.38638 892 GLU A N 1
ATOM 7192 C CA . GLU A 1 895 ? 123.63808 124.21154 171.98797 1.000 26.20637 892 GLU A CA 1
ATOM 7193 C C . GLU A 1 895 ? 122.77464 123.25558 172.79847 1.000 30.53782 892 GLU A C 1
ATOM 7194 O O . GLU A 1 895 ? 121.56302 123.46204 172.93413 1.000 26.21917 892 GLU A O 1
ATOM 7200 N N . GLU A 1 896 ? 123.38091 122.19721 173.33873 1.000 43.79102 893 GLU A N 1
ATOM 7201 C CA . GLU A 1 896 ? 122.63039 121.27192 174.18144 1.000 42.60140 893 GLU A CA 1
ATOM 7202 C C . GLU A 1 896 ? 122.14483 121.95382 175.45511 1.000 41.03760 893 GLU A C 1
ATOM 7203 O O . GLU A 1 896 ? 121.01137 121.72933 175.89466 1.000 36.99071 893 GLU A O 1
ATOM 7209 N N . ALA A 1 897 ? 122.98731 122.79425 176.06184 1.000 30.85984 894 ALA A N 1
ATOM 7210 C CA . ALA A 1 897 ? 122.61818 123.43003 177.32295 1.000 34.36737 894 ALA A CA 1
ATOM 7211 C C . ALA A 1 897 ? 121.57553 124.53033 177.15432 1.000 32.12940 894 ALA A C 1
ATOM 7212 O O . ALA A 1 897 ? 120.97767 124.95276 178.14939 1.000 33.65149 894 ALA A O 1
ATOM 7214 N N . LEU A 1 898 ? 121.34293 125.00333 175.93260 1.000 33.65802 895 LEU A N 1
ATOM 7215 C CA . LEU A 1 898 ? 120.39691 126.08334 175.65658 1.000 32.74632 895 LEU A CA 1
ATOM 7216 C C . LEU A 1 898 ? 119.40094 125.65689 174.58625 1.000 36.13231 895 LEU A C 1
ATOM 7217 O O . LEU A 1 898 ? 119.15106 126.36805 173.61064 1.000 35.75619 895 LEU A O 1
ATOM 7222 N N . LYS A 1 899 ? 118.81646 124.46902 174.76305 1.000 96.01738 896 LYS A N 1
ATOM 7223 C CA . LYS A 1 899 ? 117.88610 123.92715 173.77803 1.000 94.65107 896 LYS A CA 1
ATOM 7224 C C . LYS A 1 899 ? 116.61790 124.76032 173.63954 1.000 96.02585 896 LYS A C 1
ATOM 7225 O O . LYS A 1 899 ? 115.89403 124.60087 172.65103 1.000 92.40347 896 LYS A O 1
ATOM 7231 N N . ASP A 1 900 ? 116.32875 125.63575 174.60147 1.000 93.01371 897 ASP A N 1
ATOM 7232 C CA . ASP A 1 900 ? 115.11133 126.43460 174.56445 1.000 91.86185 897 ASP A CA 1
ATOM 7233 C C . ASP A 1 900 ? 115.25031 127.70982 173.74251 1.000 96.61626 897 ASP A C 1
ATOM 7234 O O . ASP A 1 900 ? 114.23588 128.36015 173.46878 1.000 95.63261 897 ASP A O 1
ATOM 7239 N N . GLU A 1 901 ? 116.46553 128.08313 173.34225 1.000 78.86218 898 GLU A N 1
ATOM 7240 C CA . GLU A 1 901 ? 116.71987 129.34947 172.65592 1.000 77.39628 898 GLU A CA 1
ATOM 7241 C C . GLU A 1 901 ? 117.51795 129.09804 171.38424 1.000 69.20286 898 GLU A C 1
ATOM 7242 O O . GLU A 1 901 ? 118.75499 129.15926 171.39366 1.000 70.07466 898 GLU A O 1
ATOM 7248 N N . PRO A 1 902 ? 116.84659 128.79944 170.27001 1.000 81.01991 899 PRO A N 1
ATOM 7249 C CA . PRO A 1 902 ? 117.57549 128.66548 168.99693 1.000 85.18586 899 PRO A CA 1
ATOM 7250 C C . PRO A 1 902 ? 118.28644 129.93919 168.56683 1.000 82.75477 899 PRO A C 1
ATOM 7251 O O . PRO A 1 902 ? 119.35978 129.86555 167.95254 1.000 78.13124 899 PRO A O 1
ATOM 7255 N N . GLU A 1 903 ? 117.72202 131.10943 168.87117 1.000 57.54249 900 GLU A N 1
ATOM 7256 C CA . GLU A 1 903 ? 118.37590 132.36141 168.50387 1.000 57.18569 900 GLU A CA 1
ATOM 7257 C C . GLU A 1 903 ? 119.71180 132.51783 169.22068 1.000 63.35241 900 GLU A C 1
ATOM 7258 O O . GLU A 1 903 ? 120.69908 132.97077 168.62535 1.000 60.43138 900 GLU A O 1
ATOM 7264 N N . THR A 1 904 ? 119.76033 132.15085 170.50255 1.000 35.43101 901 THR A N 1
ATOM 7265 C CA . THR A 1 904 ? 120.99357 132.28840 171.26824 1.000 40.09382 901 THR A CA 1
ATOM 7266 C C . THR A 1 904 ? 122.09998 131.41193 170.69340 1.000 33.33639 901 THR A C 1
ATOM 7267 O O . THR A 1 904 ? 123.24036 131.86134 170.52993 1.000 41.24813 901 THR A O 1
ATOM 7271 N N . VAL A 1 905 ? 121.78217 130.15435 170.37299 1.000 26.85890 902 VAL A N 1
ATOM 7272 C CA . VAL A 1 905 ? 122.80491 129.26889 169.82507 1.000 22.61241 902 VAL A CA 1
ATOM 7273 C C . VAL A 1 905 ? 123.19812 129.70837 168.41977 1.000 28.04175 902 VAL A C 1
ATOM 7274 O O . VAL A 1 905 ? 124.36324 129.57512 168.02549 1.000 25.18227 902 VAL A O 1
ATOM 7278 N N . GLU A 1 906 ? 122.25508 130.26345 167.65328 1.000 33.34352 903 GLU A N 1
ATOM 7279 C CA . GLU A 1 906 ? 122.59770 130.82367 166.34946 1.000 36.71090 903 GLU A CA 1
ATOM 7280 C C . GLU A 1 906 ? 123.61157 131.95587 166.48368 1.000 36.71731 903 GLU A C 1
ATOM 7281 O O . GLU A 1 906 ? 124.60877 132.01082 165.74639 1.000 34.21959 903 GLU A O 1
ATOM 7287 N N . ILE A 1 907 ? 123.38229 132.86117 167.43488 1.000 11.51978 904 ILE A N 1
ATOM 7288 C CA . ILE A 1 907 ? 124.28140 133.99814 167.59830 1.000 13.10909 904 ILE A CA 1
ATOM 7289 C C . ILE A 1 907 ? 125.63680 133.54250 168.13005 1.000 18.57012 904 ILE A C 1
ATOM 7290 O O . ILE A 1 907 ? 126.68172 134.07174 167.73312 1.000 15.58469 904 ILE A O 1
ATOM 7295 N N . LEU A 1 908 ? 125.64798 132.55382 169.02849 1.000 9.92803 905 LEU A N 1
ATOM 7296 C CA . LEU A 1 908 ? 126.91888 132.00486 169.49638 1.000 8.45036 905 LEU A CA 1
ATOM 7297 C C . LEU A 1 908 ? 127.69801 131.36849 168.35089 1.000 6.76676 905 LEU A C 1
ATOM 7298 O O . LEU A 1 908 ? 128.92817 131.49556 168.27829 1.000 0.81213 905 LEU A O 1
ATOM 7303 N N . THR A 1 909 ? 126.99802 130.67831 167.44645 1.000 7.24598 906 THR A N 1
ATOM 7304 C CA . THR A 1 909 ? 127.64938 130.11748 166.26734 1.000 9.09722 906 THR A CA 1
ATOM 7305 C C . THR A 1 909 ? 128.28018 131.21507 165.42012 1.000 5.67760 906 THR A C 1
ATOM 7306 O O . THR A 1 909 ? 129.42968 131.09337 164.97767 1.000 9.79752 906 THR A O 1
ATOM 7310 N N . GLU A 1 910 ? 127.54158 132.30513 165.19623 1.000 7.41933 907 GLU A N 1
ATOM 7311 C CA . GLU A 1 910 ? 128.09379 133.43124 164.44322 1.000 8.06308 907 GLU A CA 1
ATOM 7312 C C . GLU A 1 910 ? 129.33717 133.99820 165.12230 1.000 5.22640 907 GLU A C 1
ATOM 7313 O O . GLU A 1 910 ? 130.35005 134.27422 164.46538 1.000 4.32014 907 GLU A O 1
ATOM 7319 N N . ILE A 1 911 ? 129.27447 134.17630 166.44392 1.000 7.42926 908 ILE A N 1
ATOM 7320 C CA . ILE A 1 911 ? 130.38528 134.77514 167.18158 1.000 3.70563 908 ILE A CA 1
ATOM 7321 C C . ILE A 1 911 ? 131.63146 133.90999 167.05972 1.000 1.83957 908 ILE A C 1
ATOM 7322 O O . ILE A 1 911 ? 132.73100 134.40397 166.77864 1.000 5.12372 908 ILE A O 1
ATOM 7327 N N . ILE A 1 912 ? 131.47790 132.60240 167.27187 1.000 1.08503 909 ILE A N 1
ATOM 7328 C CA . ILE A 1 912 ? 132.63572 131.71459 167.25544 1.000 6.97442 909 ILE A CA 1
ATOM 7329 C C . ILE A 1 912 ? 133.19847 131.58395 165.84365 1.000 8.03044 909 ILE A C 1
ATOM 7330 O O . ILE A 1 912 ? 134.42046 131.51759 165.65390 1.000 7.26356 909 ILE A O 1
ATOM 7335 N N . GLY A 1 913 ? 132.32953 131.56572 164.82897 1.000 9.95156 910 GLY A N 1
ATOM 7336 C CA . GLY A 1 913 ? 132.82148 131.56343 163.46044 1.000 2.54390 910 GLY A CA 1
ATOM 7337 C C . GLY A 1 913 ? 133.62652 132.80525 163.12566 1.000 6.42890 910 GLY A C 1
ATOM 7338 O O . GLY A 1 913 ? 134.68867 132.71958 162.49999 1.000 1.25916 910 GLY A O 1
ATOM 7339 N N . ARG A 1 914 ? 133.13739 133.97804 163.54335 1.000 1.67346 911 ARG A N 1
ATOM 7340 C CA . ARG A 1 914 ? 133.88001 135.21330 163.30522 1.000 4.90588 911 ARG A CA 1
ATOM 7341 C C . ARG A 1 914 ? 135.21546 135.20776 164.03886 1.000 2.87984 911 ARG A C 1
ATOM 7342 O O . ARG A 1 914 ? 136.22967 135.66905 163.50133 1.000 5.03723 911 ARG A O 1
ATOM 7350 N N . HIS A 1 915 ? 135.23271 134.70194 165.27451 1.000 16.33460 912 HIS A N 1
ATOM 7351 C CA . HIS A 1 915 ? 136.48379 134.61449 166.02270 1.000 18.63874 912 HIS A CA 1
ATOM 7352 C C . HIS A 1 915 ? 137.49141 133.72447 165.30631 1.000 12.76875 912 HIS A C 1
ATOM 7353 O O . HIS A 1 915 ? 138.66886 134.08153 165.17106 1.000 14.47224 912 HIS A O 1
ATOM 7360 N N . LEU A 1 916 ? 137.04129 132.55939 164.83094 1.000 9.37670 913 LEU A N 1
ATOM 7361 C CA . LEU A 1 916 ? 137.93452 131.66727 164.09728 1.000 15.42781 913 LEU A CA 1
ATOM 7362 C C . LEU A 1 916 ? 138.46360 132.33517 162.83685 1.000 18.49713 913 LEU A C 1
ATOM 7363 O O . LEU A 1 916 ? 139.65149 132.21892 162.51537 1.000 11.27219 913 LEU A O 1
ATOM 7368 N N . LYS A 1 917 ? 137.59471 133.03831 162.10769 1.000 24.22214 914 LYS A N 1
ATOM 7369 C CA . LYS A 1 917 ? 138.02867 133.68844 160.87554 1.000 21.02103 914 LYS A CA 1
ATOM 7370 C C . LYS A 1 917 ? 139.05365 134.78331 161.14917 1.000 19.75323 914 LYS A C 1
ATOM 7371 O O . LYS A 1 917 ? 140.03436 134.92142 160.40957 1.000 17.72187 914 LYS A O 1
ATOM 7377 N N . GLU A 1 918 ? 138.85130 135.56913 162.20936 1.000 37.44869 915 GLU A N 1
ATOM 7378 C CA . GLU A 1 918 ? 139.67549 136.75880 162.40217 1.000 39.61237 915 GLU A CA 1
ATOM 7379 C C . GLU A 1 918 ? 140.97955 136.47440 163.13852 1.000 39.14057 915 GLU A C 1
ATOM 7380 O O . GLU A 1 918 ? 142.01275 137.05372 162.78876 1.000 37.82172 915 GLU A O 1
ATOM 7386 N N . VAL A 1 919 ? 140.96777 135.60746 164.14675 1.000 20.02356 916 VAL A N 1
ATOM 7387 C CA . VAL A 1 919 ? 142.12881 135.47223 165.02563 1.000 24.62104 916 VAL A CA 1
ATOM 7388 C C . VAL A 1 919 ? 143.11751 134.43504 164.50815 1.000 25.93981 916 VAL A C 1
ATOM 7389 O O . VAL A 1 919 ? 144.32146 134.69465 164.43781 1.000 24.84676 916 VAL A O 1
ATOM 7393 N N . ILE A 1 920 ? 142.64089 133.24898 164.14183 1.000 13.76377 917 ILE A N 1
ATOM 7394 C CA . ILE A 1 920 ? 143.54033 132.13984 163.83325 1.000 17.36706 917 ILE A CA 1
ATOM 7395 C C . ILE A 1 920 ? 143.86017 132.06230 162.34475 1.000 11.43223 917 ILE A C 1
ATOM 7396 O O . ILE A 1 920 ? 145.00305 131.79842 161.96387 1.000 13.16613 917 ILE A O 1
ATOM 7401 N N . HIS A 1 921 ? 142.87471 132.29718 161.48223 1.000 28.50061 918 HIS A N 1
ATOM 7402 C CA . HIS A 1 921 ? 143.04215 132.07200 160.05202 1.000 26.40422 918 HIS A CA 1
ATOM 7403 C C . HIS A 1 921 ? 143.61914 133.27065 159.31089 1.000 26.34482 918 HIS A C 1
ATOM 7404 O O . HIS A 1 921 ? 143.67026 133.24072 158.07733 1.000 23.90070 918 HIS A O 1
ATOM 7411 N N . ASP A 1 922 ? 144.03435 134.32000 160.01117 1.000 51.38254 919 ASP A N 1
ATOM 7412 C CA . ASP A 1 922 ? 144.64802 135.45099 159.33244 1.000 53.29953 919 ASP A CA 1
ATOM 7413 C C . ASP A 1 922 ? 145.99189 135.03228 158.73889 1.000 56.39134 919 ASP A C 1
ATOM 7414 O O . ASP A 1 922 ? 146.72354 134.24510 159.35075 1.000 50.91217 919 ASP A O 1
ATOM 7419 N N . PRO A 1 923 ? 146.34513 135.52810 157.54859 1.000 59.32985 920 PRO A N 1
ATOM 7420 C CA . PRO A 1 923 ? 147.59352 135.08906 156.90552 1.000 62.67394 920 PRO A CA 1
ATOM 7421 C C . PRO A 1 923 ? 148.85205 135.51757 157.63798 1.000 63.63760 920 PRO A C 1
ATOM 7422 O O . PRO A 1 923 ? 149.91938 134.95208 157.36695 1.000 67.21067 920 PRO A O 1
ATOM 7426 N N . ASP A 1 924 ? 148.76778 136.49646 158.54194 1.000 97.73819 921 ASP A N 1
ATOM 7427 C CA . ASP A 1 924 ? 149.96155 136.96806 159.23665 1.000 91.54927 921 ASP A CA 1
ATOM 7428 C C . ASP A 1 924 ? 150.57578 135.87136 160.09832 1.000 96.32737 921 ASP A C 1
ATOM 7429 O O . ASP A 1 924 ? 151.80161 135.72152 160.13982 1.000 96.79516 921 ASP A O 1
ATOM 7434 N N . VAL A 1 925 ? 149.74178 135.09334 160.79195 1.000 50.69246 922 VAL A N 1
ATOM 7435 C CA . VAL A 1 925 ? 150.25711 134.02284 161.64121 1.000 52.80288 922 VAL A CA 1
ATOM 7436 C C . VAL A 1 925 ? 150.95700 132.96042 160.80280 1.000 58.78868 922 VAL A C 1
ATOM 7437 O O . VAL A 1 925 ? 152.04844 132.49205 161.15185 1.000 55.10799 922 VAL A O 1
ATOM 7441 N N . ILE A 1 926 ? 150.34080 132.56022 159.68879 1.000 71.71485 923 ILE A N 1
ATOM 7442 C CA . ILE A 1 926 ? 150.94024 131.54694 158.82503 1.000 67.13454 923 ILE A CA 1
ATOM 7443 C C . ILE A 1 926 ? 152.25274 132.05292 158.24149 1.000 65.87051 923 ILE A C 1
ATOM 7444 O O . ILE A 1 926 ? 153.24684 131.31875 158.18075 1.000 68.84817 923 ILE A O 1
ATOM 7449 N N . ASN A 1 927 ? 152.27919 133.31464 157.80582 1.000 87.39344 924 ASN A N 1
ATOM 7450 C CA . ASN A 1 927 ? 153.51138 133.88620 157.27378 1.000 86.23847 924 ASN A CA 1
ATOM 7451 C C . ASN A 1 927 ? 154.60464 133.92404 158.33338 1.000 91.79666 924 ASN A C 1
ATOM 7452 O O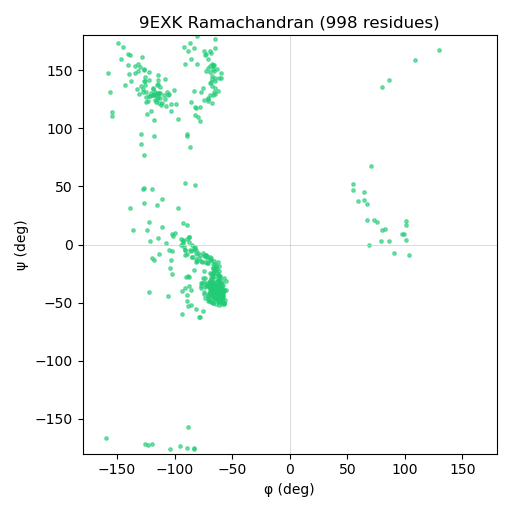 . ASN A 1 927 ? 155.76396 133.60237 158.05109 1.000 86.30697 924 ASN A O 1
ATOM 7457 N N . ALA A 1 928 ? 154.25575 134.31299 159.56096 1.000 78.40109 925 ALA A N 1
ATOM 7458 C CA . ALA A 1 928 ? 155.25147 134.38245 160.62393 1.000 78.11749 925 ALA A CA 1
ATOM 7459 C C . ALA A 1 928 ? 155.79122 133.00177 160.97422 1.000 73.48195 925 ALA A C 1
ATOM 7460 O O . ALA A 1 928 ? 156.99092 132.84412 161.22636 1.000 71.57420 925 ALA A O 1
ATOM 7462 N N . LEU A 1 929 ? 154.92486 131.98914 160.99754 1.000 68.54776 926 LEU A N 1
ATOM 7463 C CA . LEU A 1 929 ? 155.32985 130.66116 161.44112 1.000 69.98525 926 LEU A CA 1
ATOM 7464 C C . LEU A 1 929 ? 155.86555 129.77302 160.32403 1.000 63.36492 926 LEU A C 1
ATOM 7465 O O . LEU A 1 929 ? 156.37513 128.68634 160.61707 1.000 65.29124 926 LEU A O 1
ATOM 7470 N N . LEU A 1 930 ? 155.77243 130.19273 159.06590 1.000 74.82481 927 LEU A N 1
ATOM 7471 C CA . LEU A 1 930 ? 156.28571 129.38948 157.96081 1.000 70.76862 927 LEU A CA 1
ATOM 7472 C C . LEU A 1 930 ? 157.33041 130.10600 157.12141 1.000 73.70161 927 LEU A C 1
ATOM 7473 O O . LEU A 1 930 ? 158.32289 129.48883 156.72731 1.000 78.58096 927 LEU A O 1
ATOM 7478 N N . ASP A 1 931 ? 157.13914 131.39178 156.83533 1.000 130.31803 928 ASP A N 1
ATOM 7479 C CA . ASP A 1 931 ? 158.08068 132.14864 156.01560 1.000 129.40665 928 ASP A CA 1
ATOM 7480 C C . ASP A 1 931 ? 159.24510 132.60158 156.88789 1.000 125.94538 928 ASP A C 1
ATOM 7481 O O . ASP A 1 931 ? 159.05876 133.37084 157.83638 1.000 124.34473 928 ASP A O 1
ATOM 7486 N N . ARG A 1 932 ? 160.45117 132.12651 156.56729 1.000 179.51338 929 ARG A N 1
ATOM 7487 C CA . ARG A 1 932 ? 161.64069 132.46122 157.34080 1.000 176.83607 929 ARG A CA 1
ATOM 7488 C C . ARG A 1 932 ? 162.83708 132.74324 156.43749 1.000 177.68728 929 ARG A C 1
ATOM 7489 O O . ARG A 1 932 ? 163.98468 132.49152 156.82264 1.000 177.45857 929 ARG A O 1
ATOM 7497 N N . ARG A 1 933 ? 162.59126 133.27827 155.24427 1.000 163.74058 930 ARG A N 1
ATOM 7498 C CA . ARG A 1 933 ? 163.67283 133.53988 154.30472 1.000 163.82197 930 ARG A CA 1
ATOM 7499 C C . ARG A 1 933 ? 164.55416 134.67933 154.80299 1.000 161.26030 930 ARG A C 1
ATOM 7500 O O . ARG A 1 933 ? 164.05967 135.76089 155.13667 1.000 164.87813 930 ARG A O 1
ATOM 7508 N N . ASP A 1 934 ? 165.86542 134.43043 154.84221 1.000 161.00590 931 ASP A N 1
ATOM 7509 C CA . ASP A 1 934 ? 166.86733 135.44491 155.17766 1.000 165.23316 931 ASP A CA 1
ATOM 7510 C C . ASP A 1 934 ? 166.58136 136.10141 156.52900 1.000 163.42444 931 ASP A C 1
ATOM 7511 O O . ASP A 1 934 ? 166.51907 137.32644 156.65130 1.000 165.14694 931 ASP A O 1
ATOM 7516 N N . LEU A 1 935 ? 166.40374 135.27038 157.55343 1.000 152.33452 932 LEU A N 1
ATOM 7517 C CA . LEU A 1 935 ? 166.19788 135.74252 158.91500 1.000 153.72757 932 LEU A CA 1
ATOM 7518 C C . LEU A 1 935 ? 167.00344 134.88931 159.88239 1.000 150.27591 932 LEU A C 1
ATOM 7519 O O . LEU A 1 935 ? 167.09817 133.66945 159.71783 1.000 155.55062 932 LEU A O 1
ATOM 7524 N N . SER A 1 936 ? 167.58286 135.53782 160.88916 1.000 112.08005 933 SER A N 1
ATOM 7525 C CA . SER A 1 936 ? 168.33018 134.81682 161.90434 1.000 112.33863 933 SER A CA 1
ATOM 7526 C C . SER A 1 936 ? 167.38207 133.98678 162.77003 1.000 115.68061 933 SER A C 1
ATOM 7527 O O . SER A 1 936 ? 166.22686 134.36705 162.97957 1.000 120.05045 933 SER A O 1
ATOM 7530 N N . PRO A 1 937 ? 167.84575 132.83825 163.27331 1.000 105.72953 934 PRO A N 1
ATOM 7531 C CA . PRO A 1 937 ? 166.95251 131.97954 164.07171 1.000 102.21215 934 PRO A CA 1
ATOM 7532 C C . PRO A 1 937 ? 166.37344 132.65929 165.30184 1.000 100.77342 934 PRO A C 1
ATOM 7533 O O . PRO A 1 937 ? 165.20851 132.41552 165.64224 1.000 100.35196 934 PRO A O 1
ATOM 7537 N N . GLU A 1 938 ? 167.15105 133.50395 165.98456 1.000 121.52846 935 GLU A N 1
ATOM 7538 C CA . GLU A 1 938 ? 166.65618 134.11826 167.21358 1.000 117.17975 935 GLU A CA 1
ATOM 7539 C C . GLU A 1 938 ? 165.50537 135.08026 166.93438 1.000 118.02066 935 GLU A C 1
ATOM 7540 O O . GLU A 1 938 ? 164.51029 135.09304 167.66990 1.000 124.64247 935 GLU A O 1
ATOM 7546 N N . GLU A 1 939 ? 165.61264 135.88312 165.87208 1.000 121.97150 936 GLU A N 1
ATOM 7547 C CA . GLU A 1 939 ? 164.52217 136.78803 165.52363 1.000 117.32153 936 GLU A CA 1
ATOM 7548 C C . GLU A 1 939 ? 163.27637 136.01483 165.11186 1.000 117.01173 936 GLU A C 1
ATOM 7549 O O . GLU A 1 939 ? 162.15580 136.39824 165.46729 1.000 118.57304 936 GLU A O 1
ATOM 7555 N N . PHE A 1 940 ? 163.45317 134.92158 164.36605 1.000 101.88961 937 PHE A N 1
ATOM 7556 C CA . PHE A 1 940 ? 162.31403 134.09881 163.97307 1.000 98.76445 937 PHE A CA 1
ATOM 7557 C C . PHE A 1 940 ? 161.61943 133.50298 165.19203 1.000 103.50368 937 PHE A C 1
ATOM 7558 O O . PHE A 1 940 ? 160.38472 133.52197 165.28596 1.000 102.63068 937 PHE A O 1
ATOM 7566 N N . ALA A 1 941 ? 162.39865 132.97865 166.14210 1.000 101.62369 938 ALA A N 1
ATOM 7567 C CA . ALA A 1 941 ? 161.81298 132.41387 167.35367 1.000 99.55461 938 ALA A CA 1
ATOM 7568 C C . ALA A 1 941 ? 161.09066 133.47917 168.16970 1.000 103.28375 938 ALA A C 1
ATOM 7569 O O . ALA A 1 941 ? 159.99062 133.23829 168.68381 1.000 104.66253 938 ALA A O 1
ATOM 7571 N N . ALA A 1 942 ? 161.69332 134.66466 168.30118 1.000 90.15434 939 ALA A N 1
ATOM 7572 C CA . ALA A 1 942 ? 161.04971 135.74022 169.04864 1.000 84.36480 939 ALA A CA 1
ATOM 7573 C C . ALA A 1 942 ? 159.74353 136.16522 168.39022 1.000 84.93142 939 ALA A C 1
ATOM 7574 O O . ALA A 1 942 ? 158.73862 136.39327 169.07495 1.000 92.10486 939 ALA A O 1
ATOM 7576 N N . ARG A 1 943 ? 159.73791 136.27546 167.05982 1.000 88.83878 940 ARG A N 1
ATOM 7577 C CA . ARG A 1 943 ? 158.51921 136.64728 166.34918 1.000 93.92910 940 ARG A CA 1
ATOM 7578 C C . ARG A 1 943 ? 157.43174 135.59214 166.52287 1.000 95.24433 940 ARG A C 1
ATOM 7579 O O . ARG A 1 943 ? 156.26042 135.92619 166.75111 1.000 91.27209 940 ARG A O 1
ATOM 7587 N N . ALA A 1 944 ? 157.80001 134.31127 166.42517 1.000 72.13130 941 ALA A N 1
ATOM 7588 C CA . ALA A 1 944 ? 156.81989 133.24875 166.62647 1.000 77.32353 941 ALA A CA 1
ATOM 7589 C C . ALA A 1 944 ? 156.24219 133.29352 168.03551 1.000 74.86333 941 ALA A C 1
ATOM 7590 O O . ALA A 1 944 ? 155.02674 133.14124 168.22509 1.000 73.99125 941 ALA A O 1
ATOM 7592 N N . ARG A 1 945 ? 157.09886 133.50744 169.03754 1.000 62.54837 942 ARG A N 1
ATOM 7593 C CA . ARG A 1 945 ? 156.61700 133.59916 170.41108 1.000 61.23982 942 ARG A CA 1
ATOM 7594 C C . ARG A 1 945 ? 155.68561 134.79184 170.58808 1.000 62.81997 942 ARG A C 1
ATOM 7595 O O . ARG A 1 945 ? 154.67957 134.70171 171.30146 1.000 66.22831 942 ARG A O 1
ATOM 7603 N N . ALA A 1 946 ? 156.00063 135.91778 169.94288 1.000 45.79736 943 ALA A N 1
ATOM 7604 C CA . ALA A 1 946 ? 155.12479 137.08285 170.02530 1.000 52.95077 943 ALA A CA 1
ATOM 7605 C C . ALA A 1 946 ? 153.75430 136.79139 169.42486 1.000 46.24496 943 ALA A C 1
ATOM 7606 O O . ALA A 1 946 ? 152.72204 137.15915 170.00307 1.000 48.67672 943 ALA A O 1
ATOM 7608 N N . VAL A 1 947 ? 153.72258 136.12690 168.26645 1.000 48.23142 944 VAL A N 1
ATOM 7609 C CA . VAL A 1 947 ? 152.44032 135.80118 167.64088 1.000 42.33143 944 VAL A CA 1
ATOM 7610 C C . VAL A 1 947 ? 151.62868 134.86319 168.52853 1.000 47.82570 944 VAL A C 1
ATOM 7611 O O . VAL A 1 947 ? 150.41368 135.04219 168.70512 1.000 44.08953 944 VAL A O 1
ATOM 7615 N N . LEU A 1 948 ? 152.28136 133.84785 169.09914 1.000 34.34114 945 LEU A N 1
ATOM 7616 C CA . LEU A 1 948 ? 151.56240 132.91403 169.96136 1.000 36.33498 945 LEU A CA 1
ATOM 7617 C C . LEU A 1 948 ? 151.03745 133.60728 171.21576 1.000 32.66869 945 LEU A C 1
ATOM 7618 O O . LEU A 1 948 ? 149.92388 133.31935 171.67503 1.000 38.30835 945 LEU A O 1
ATOM 7623 N N . ASP A 1 949 ? 151.81844 134.53181 171.78057 1.000 51.39660 946 ASP A N 1
ATOM 7624 C CA . ASP A 1 949 ? 151.34699 135.28095 172.94141 1.000 50.73868 946 ASP A CA 1
ATOM 7625 C C . ASP A 1 949 ? 150.14793 136.15447 172.58961 1.000 53.41081 946 ASP A C 1
ATOM 7626 O O . ASP A 1 949 ? 149.21139 136.28607 173.38812 1.000 52.25079 946 ASP A O 1
ATOM 7631 N N . GLU A 1 950 ? 150.15801 136.76524 171.40143 1.000 50.22039 947 GLU A N 1
ATOM 7632 C CA . GLU A 1 950 ? 148.99603 137.54095 170.97302 1.000 48.42772 947 GLU A CA 1
ATOM 7633 C C . GLU A 1 950 ? 147.76072 136.65647 170.83747 1.000 53.67560 947 GLU A C 1
ATOM 7634 O O . GLU A 1 950 ? 146.65185 137.05483 171.22602 1.000 55.47960 947 GLU A O 1
ATOM 7640 N N . ILE A 1 951 ? 147.93136 135.45203 170.28536 1.000 33.58793 948 ILE A N 1
ATOM 7641 C CA . ILE A 1 951 ? 146.80341 134.52701 170.17988 1.000 39.75005 948 ILE A CA 1
ATOM 7642 C C . ILE A 1 951 ? 146.26562 134.17982 171.56331 1.000 36.99644 948 ILE A C 1
ATOM 7643 O O . ILE A 1 951 ? 145.04711 134.15006 171.78249 1.000 39.39153 948 ILE A O 1
ATOM 7648 N N . ILE A 1 952 ? 147.16169 133.91699 172.51816 1.000 34.31778 949 ILE A N 1
ATOM 7649 C CA . ILE A 1 952 ? 146.72306 133.58396 173.87349 1.000 37.12048 949 ILE A CA 1
ATOM 7650 C C . ILE A 1 952 ? 145.96177 134.74953 174.49619 1.000 42.35632 949 ILE A C 1
ATOM 7651 O O . ILE A 1 952 ? 144.94190 134.55510 175.17182 1.000 33.52607 949 ILE A O 1
ATOM 7656 N N . ALA A 1 953 ? 146.44732 135.97625 174.29079 1.000 26.00098 950 ALA A N 1
ATOM 7657 C CA . ALA A 1 953 ? 145.75862 137.14039 174.84264 1.000 30.25700 950 ALA A CA 1
ATOM 7658 C C . ALA A 1 953 ? 144.35799 137.28655 174.25815 1.000 22.65267 950 ALA A C 1
ATOM 7659 O O . ALA A 1 953 ? 143.39371 137.55775 174.98914 1.000 21.42320 950 ALA A O 1
ATOM 7661 N N . GLU A 1 954 ? 144.22399 137.10524 172.94121 1.000 35.34034 951 GLU A N 1
ATOM 7662 C CA . GLU A 1 954 ? 142.90479 137.20012 172.31957 1.000 30.11891 951 GLU A CA 1
ATOM 7663 C C . GLU A 1 954 ? 141.96862 136.11074 172.83594 1.000 30.02223 951 GLU A C 1
ATOM 7664 O O . GLU A 1 954 ? 140.77506 136.35803 173.06519 1.000 28.25222 951 GLU A O 1
ATOM 7670 N N . GLU A 1 955 ? 142.49281 134.89627 173.02381 1.000 42.72186 952 GLU A N 1
ATOM 7671 C CA . GLU A 1 955 ? 141.67483 133.81442 173.56361 1.000 37.95718 952 GLU A CA 1
ATOM 7672 C C . GLU A 1 955 ? 141.19926 134.13312 174.97480 1.000 37.41390 952 GLU A C 1
ATOM 7673 O O . GLU A 1 955 ? 140.03942 133.87777 175.32018 1.000 45.02078 952 GLU A O 1
ATOM 7679 N N . LYS A 1 956 ? 142.08427 134.68724 175.80697 1.000 36.00158 953 LYS A N 1
ATOM 7680 C CA . LYS A 1 956 ? 141.69116 135.06003 177.16282 1.000 28.33243 953 LYS A CA 1
ATOM 7681 C C . LYS A 1 956 ? 140.60960 136.13376 177.14745 1.000 32.88722 953 LYS A C 1
ATOM 7682 O O . LYS A 1 956 ? 139.65969 136.08575 177.94221 1.000 30.24207 953 LYS A O 1
ATOM 7688 N N . LYS A 1 957 ? 140.74008 137.11687 176.25293 1.000 27.12902 954 LYS A N 1
ATOM 7689 C CA . LYS A 1 957 ? 139.72477 138.16281 176.16322 1.000 23.35933 954 LYS A CA 1
ATOM 7690 C C . LYS A 1 957 ? 138.37224 137.59182 175.74695 1.000 20.39850 954 LYS A C 1
ATOM 7691 O O . LYS A 1 957 ? 137.33162 137.96216 176.31072 1.000 25.07025 954 LYS A O 1
ATOM 7697 N N . LEU A 1 958 ? 138.36339 136.68374 174.76481 1.000 17.32369 955 LEU A N 1
ATOM 7698 C CA . LEU A 1 958 ? 137.10228 136.05655 174.37152 1.000 24.26769 955 LEU A CA 1
ATOM 7699 C C . LEU A 1 958 ? 136.51434 135.23458 175.51182 1.000 20.14110 955 LEU A C 1
ATOM 7700 O O . LEU A 1 958 ? 135.29154 135.21132 175.70099 1.000 23.70884 955 LEU A O 1
ATOM 7705 N N . GLN A 1 959 ? 137.36645 134.53929 176.27054 1.000 24.75972 956 GLN A N 1
ATOM 7706 C CA . GLN A 1 959 ? 136.87700 133.78474 177.41918 1.000 25.81481 956 GLN A CA 1
ATOM 7707 C C . GLN A 1 959 ? 136.19778 134.69827 178.42348 1.000 32.29162 956 GLN A C 1
ATOM 7708 O O . GLN A 1 959 ? 135.12025 134.37598 178.93535 1.000 32.68459 956 GLN A O 1
ATOM 7714 N N . GLU A 1 960 ? 136.81761 135.84100 178.72269 1.000 42.28976 957 GLU A N 1
ATOM 7715 C CA . GLU A 1 960 ? 136.20785 136.77868 179.66047 1.000 42.88054 957 GLU A CA 1
ATOM 7716 C C . GLU A 1 960 ? 134.86790 137.28418 179.13865 1.000 47.07209 957 GLU A C 1
ATOM 7717 O O . GLU A 1 960 ? 133.88155 137.34216 179.88701 1.000 41.56218 957 GLU A O 1
ATOM 7723 N N . LYS A 1 961 ? 134.80887 137.63545 177.85025 1.000 27.16570 958 LYS A N 1
ATOM 7724 C CA . LYS A 1 961 ? 133.55591 138.11279 177.26857 1.000 27.47917 958 LYS A CA 1
ATOM 7725 C C . LYS A 1 961 ? 132.45282 137.06682 177.39325 1.000 29.30472 958 LYS A C 1
ATOM 7726 O O . LYS A 1 961 ? 131.34916 137.36113 177.87115 1.000 28.98228 958 LYS A O 1
ATOM 7732 N N . LEU A 1 962 ? 132.73786 135.83144 176.97257 1.000 23.37654 959 LEU A N 1
ATOM 7733 C CA . LEU A 1 962 ? 131.71501 134.78937 176.99258 1.000 23.81363 959 LEU A CA 1
ATOM 7734 C C . LEU A 1 962 ? 131.29815 134.44221 178.41528 1.000 29.21904 959 LEU A C 1
ATOM 7735 O O . LEU A 1 962 ? 130.11357 134.20528 178.67657 1.000 26.64898 959 LEU A O 1
ATOM 7740 N N . LEU A 1 963 ? 132.25251 134.40320 179.34897 1.000 51.39579 960 LEU A N 1
ATOM 7741 C CA . LEU A 1 963 ? 131.91116 134.10307 180.73423 1.000 49.70785 960 LEU A CA 1
ATOM 7742 C C . LEU A 1 963 ? 131.02204 135.18777 181.32507 1.000 46.21641 960 LEU A C 1
ATOM 7743 O O . LEU A 1 963 ? 130.11124 134.89515 182.10811 1.000 43.76856 960 LEU A O 1
ATOM 7748 N N . GLU A 1 964 ? 131.27009 136.44981 180.96536 1.000 87.19626 961 GLU A N 1
ATOM 7749 C CA . GLU A 1 964 ? 130.37399 137.51392 181.40460 1.000 85.16674 961 GLU A CA 1
ATOM 7750 C C . GLU A 1 964 ? 129.00600 137.40607 180.74128 1.000 79.67459 961 GLU A C 1
ATOM 7751 O O . GLU A 1 964 ? 127.99375 137.77214 181.34903 1.000 80.10461 961 GLU A O 1
ATOM 7757 N N . ALA A 1 965 ? 128.95464 136.90173 179.50535 1.000 52.25650 962 ALA A N 1
ATOM 7758 C CA . ALA A 1 965 ? 127.69884 136.88795 178.75788 1.000 53.48732 962 ALA A CA 1
ATOM 7759 C C . ALA A 1 965 ? 126.67344 135.93585 179.36830 1.000 53.17486 962 ALA A C 1
ATOM 7760 O O . ALA A 1 965 ? 125.47660 136.24412 179.39455 1.000 53.97045 962 ALA A O 1
ATOM 7762 N N . VAL A 1 966 ? 127.11334 134.77849 179.86137 1.000 54.74079 963 VAL A N 1
ATOM 7763 C CA . VAL A 1 966 ? 126.18996 133.72996 180.28853 1.000 59.63573 963 VAL A CA 1
ATOM 7764 C C . VAL A 1 966 ? 126.29913 133.49442 181.78945 1.000 51.45751 963 VAL A C 1
ATOM 7765 O O . VAL A 1 966 ? 126.14453 132.36302 182.26280 1.000 57.33500 963 VAL A O 1
ATOM 7769 N N . GLU A 1 967 ? 126.56826 134.56097 182.54704 1.000 106.47804 964 GLU A N 1
ATOM 7770 C CA . GLU A 1 967 ? 126.69722 134.43104 183.99577 1.000 110.32567 964 GLU A CA 1
ATOM 7771 C C . GLU A 1 967 ? 125.40901 133.93772 184.64292 1.000 106.56316 964 GLU A C 1
ATOM 7772 O O . GLU A 1 967 ? 125.45667 133.24186 185.66380 1.000 108.33221 964 GLU A O 1
ATOM 7778 N N . ASP A 1 968 ? 124.25489 134.28599 1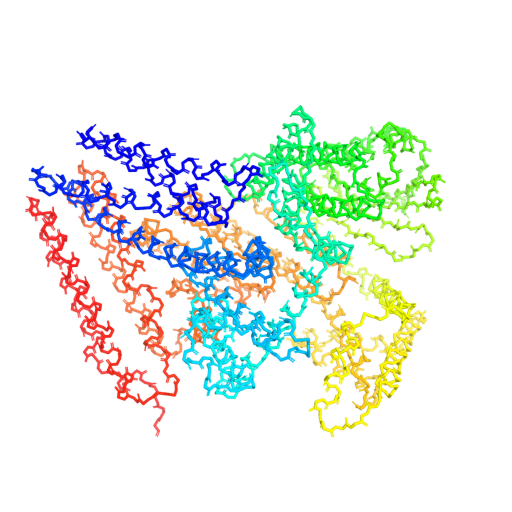84.07417 1.000 109.67994 965 ASP A N 1
ATOM 7779 C CA . ASP A 1 968 ? 122.97206 133.86253 184.62167 1.000 112.18776 965 ASP A CA 1
ATOM 7780 C C . ASP A 1 968 ? 122.75186 132.35635 184.55056 1.000 111.78692 965 ASP A C 1
ATOM 7781 O O . ASP A 1 968 ? 122.23151 131.77935 185.51087 1.000 112.02137 965 ASP A O 1
ATOM 7786 N N . ASN A 1 969 ? 123.12427 131.71008 183.44652 1.000 102.77339 966 ASN A N 1
ATOM 7787 C CA . ASN A 1 969 ? 122.92379 130.27705 183.27063 1.000 103.66214 966 ASN A CA 1
ATOM 7788 C C . ASN A 1 969 ? 124.08627 129.51380 183.88524 1.000 104.00264 966 ASN A C 1
ATOM 7789 O O . ASN A 1 969 ? 125.24148 129.74315 183.49763 1.000 108.68041 966 ASN A O 1
ATOM 7794 N N . PRO A 1 970 ? 123.83945 128.61068 184.83764 1.000 93.70574 967 PRO A N 1
ATOM 7795 C CA . PRO A 1 970 ? 124.96339 127.86666 185.43732 1.000 93.44175 967 PRO A CA 1
ATOM 7796 C C . PRO A 1 970 ? 125.65367 126.92701 184.46216 1.000 87.21261 967 PRO A C 1
ATOM 7797 O O . PRO A 1 970 ? 126.88991 126.93355 184.36441 1.000 91.51811 967 PRO A O 1
ATOM 7801 N N . GLU A 1 971 ? 124.87908 126.12355 183.72645 1.000 73.77485 968 GLU A N 1
ATOM 7802 C CA . GLU A 1 971 ? 125.45999 125.08886 182.87519 1.000 75.25917 968 GLU A CA 1
ATOM 7803 C C . GLU A 1 971 ? 126.39672 125.68470 181.83313 1.000 73.19486 968 GLU A C 1
ATOM 7804 O O . GLU A 1 971 ? 127.46471 125.12511 181.55511 1.000 76.41415 968 GLU A O 1
ATOM 7810 N N . ALA A 1 972 ? 126.01377 126.81923 181.24464 1.000 55.64887 969 ALA A N 1
ATOM 7811 C CA . ALA A 1 972 ? 126.89589 127.48977 180.29690 1.000 50.45943 969 ALA A CA 1
ATOM 7812 C C . ALA A 1 972 ? 128.19073 127.92652 180.96969 1.000 49.77031 969 ALA A C 1
ATOM 7813 O O . ALA A 1 972 ? 129.27009 127.83926 180.37216 1.000 52.28512 969 ALA A O 1
ATOM 7815 N N . LYS A 1 973 ? 128.10224 128.40029 182.21443 1.000 53.68928 970 LYS A N 1
ATOM 7816 C CA . LYS A 1 973 ? 129.30091 128.79001 182.94957 1.000 54.39910 970 LYS A CA 1
ATOM 7817 C C . LYS A 1 973 ? 130.23928 127.60437 183.13821 1.000 53.91417 970 LYS A C 1
ATOM 7818 O O . LYS A 1 973 ? 131.44961 127.71012 182.89687 1.000 49.08242 970 LYS A O 1
ATOM 7824 N N . LYS A 1 974 ? 129.69652 126.45950 183.56550 1.000 48.70729 971 LYS A N 1
ATOM 7825 C CA . LYS A 1 974 ? 130.54328 125.28185 183.74561 1.000 48.90239 971 LYS A CA 1
ATOM 7826 C C . LYS A 1 974 ? 131.14634 124.82772 182.42318 1.000 47.78713 971 LYS A C 1
ATOM 7827 O O . LYS A 1 974 ? 132.31836 124.43890 182.37111 1.000 47.83305 971 LYS A O 1
ATOM 7833 N N . ILE A 1 975 ? 130.36610 124.87693 181.34158 1.000 42.36481 972 ILE A N 1
ATOM 7834 C CA . ILE A 1 975 ? 130.87273 124.44211 180.04160 1.000 36.06283 972 ILE A CA 1
ATOM 7835 C C . ILE A 1 975 ? 132.01753 125.34045 179.58400 1.000 37.64379 972 ILE A C 1
ATOM 7836 O O . ILE A 1 975 ? 133.05437 124.86023 179.10956 1.000 36.76030 972 ILE A O 1
ATOM 7841 N N . VAL A 1 976 ? 131.85053 126.65845 179.72260 1.000 38.81377 973 VAL A N 1
ATOM 7842 C CA . VAL A 1 976 ? 132.90608 127.58515 179.31695 1.000 37.58682 973 VAL A CA 1
ATOM 7843 C C . VAL A 1 976 ? 134.16112 127.37023 180.15478 1.000 39.47321 973 VAL A C 1
ATOM 7844 O O . VAL A 1 976 ? 135.28121 127.30529 179.62296 1.000 33.79758 973 VAL A O 1
ATOM 7848 N N . GLU A 1 977 ? 133.99643 127.24815 181.47750 1.000 78.13916 974 GLU A N 1
ATOM 7849 C CA . GLU A 1 977 ? 135.15025 127.04884 182.34888 1.000 76.89276 974 GLU A CA 1
ATOM 7850 C C . GLU A 1 977 ? 135.83407 125.71459 182.08505 1.000 76.92548 974 GLU A C 1
ATOM 7851 O O . GLU A 1 977 ? 137.03518 125.57304 182.33858 1.000 81.54003 974 GLU A O 1
ATOM 7857 N N . GLU A 1 978 ? 135.08958 124.72069 181.60121 1.000 52.78623 975 GLU A N 1
ATOM 7858 C CA . GLU A 1 978 ? 135.70524 123.44635 181.25550 1.000 46.49768 975 GLU A CA 1
ATOM 7859 C C . GLU A 1 978 ? 136.44904 123.52109 179.92828 1.000 48.73168 975 GLU A C 1
ATOM 7860 O O . GLU A 1 978 ? 137.51973 122.92194 179.78110 1.000 46.72776 975 GLU A O 1
ATOM 7866 N N . ILE A 1 979 ? 135.90850 124.25599 178.95690 1.000 26.84991 976 ILE A N 1
ATOM 7867 C CA . ILE A 1 979 ? 136.44521 124.18236 177.60185 1.000 29.20930 976 ILE A CA 1
ATOM 7868 C C . ILE A 1 979 ? 137.61407 125.14257 177.41158 1.000 28.34723 976 ILE A C 1
ATOM 7869 O O . ILE A 1 979 ? 138.68760 124.73643 176.95474 1.000 24.67095 976 ILE A O 1
ATOM 7874 N N . PHE A 1 980 ? 137.43440 126.42216 177.74870 1.000 19.95415 977 PHE A N 1
ATOM 7875 C CA . PHE A 1 980 ? 138.43683 127.42170 177.37128 1.000 21.36590 977 PHE A CA 1
ATOM 7876 C C . PHE A 1 980 ? 139.83957 127.14811 177.91698 1.000 25.21429 977 PHE A C 1
ATOM 7877 O O . PHE A 1 980 ? 140.81372 127.34226 177.16185 1.000 25.75535 977 PHE A O 1
ATOM 7885 N N . PRO A 1 981 ? 140.02649 126.72662 179.17372 1.000 52.48147 978 PRO A N 1
ATOM 7886 C CA . PRO A 1 981 ? 141.37999 126.35060 179.60828 1.000 49.88381 978 PRO A CA 1
ATOM 7887 C C . PRO A 1 981 ? 142.00861 125.26408 178.75734 1.000 50.18713 978 PRO A C 1
ATOM 7888 O O . PRO A 1 981 ? 143.23732 125.22346 178.64913 1.000 46.67939 978 PRO A O 1
ATOM 7892 N N . LYS A 1 982 ? 141.21327 124.38066 178.14788 1.000 45.56927 979 LYS A N 1
ATOM 7893 C CA . LYS A 1 982 ? 141.78795 123.38428 177.24833 1.000 44.25113 979 LYS A CA 1
ATOM 7894 C C . LYS A 1 982 ? 142.41990 124.03740 176.02322 1.000 36.99085 979 LYS A C 1
ATOM 7895 O O . LYS A 1 982 ? 143.52016 123.65254 175.61192 1.000 37.96307 979 LYS A O 1
ATOM 7901 N N . ILE A 1 983 ? 141.74857 125.03036 175.43035 1.000 27.47701 980 ILE A N 1
ATOM 7902 C CA . ILE A 1 983 ? 142.33702 125.74992 174.30063 1.000 22.56398 980 ILE A CA 1
ATOM 7903 C C . ILE A 1 983 ? 143.59741 126.48582 174.73597 1.000 26.33252 980 ILE A C 1
ATOM 7904 O O . ILE A 1 983 ? 144.61923 126.47565 174.03129 1.000 20.95797 980 ILE A O 1
ATOM 7909 N N . ILE A 1 984 ? 143.54720 127.13876 175.90086 1.000 43.78113 981 ILE A N 1
ATOM 7910 C CA . ILE A 1 984 ? 144.72464 127.85935 176.38263 1.000 44.19184 981 ILE A CA 1
ATOM 7911 C C . ILE A 1 984 ? 145.89399 126.90096 176.57917 1.000 38.07656 981 ILE A C 1
ATOM 7912 O O . ILE A 1 984 ? 147.02692 127.18313 176.16512 1.000 41.85115 981 ILE A O 1
ATOM 7917 N N . ALA A 1 985 ? 145.63436 125.74750 177.19959 1.000 47.58334 982 ALA A N 1
ATOM 7918 C CA . ALA A 1 985 ? 146.68894 124.77275 177.44998 1.000 41.60958 982 ALA A CA 1
ATOM 7919 C C . ALA A 1 985 ? 147.23899 124.20234 176.15124 1.000 38.48601 982 ALA A C 1
ATOM 7920 O O . ALA A 1 985 ? 148.44708 123.98059 176.03071 1.000 40.56001 982 ALA A O 1
ATOM 7922 N N . THR A 1 986 ? 146.36920 123.94653 175.17071 1.000 44.68565 983 THR A N 1
ATOM 7923 C CA . THR A 1 986 ? 146.83996 123.43559 173.88745 1.000 41.29006 983 THR A CA 1
ATOM 7924 C C . THR A 1 986 ? 147.75732 124.43792 173.19868 1.000 46.72276 983 THR A C 1
ATOM 7925 O O . THR A 1 986 ? 148.82564 124.06890 172.69032 1.000 40.18672 983 THR A O 1
ATOM 7929 N N . ILE A 1 987 ? 147.36659 125.71517 173.18405 1.000 48.41870 984 ILE A N 1
ATOM 7930 C CA . ILE A 1 987 ? 148.20295 126.72198 172.53605 1.000 47.02804 984 ILE A CA 1
ATOM 7931 C C . ILE A 1 987 ? 149.53051 126.87166 173.27170 1.000 53.05466 984 ILE A C 1
ATOM 7932 O O . ILE A 1 987 ? 150.59208 126.97869 172.64437 1.000 54.27662 984 ILE A O 1
ATOM 7937 N N . GLU A 1 988 ? 149.49948 126.87430 174.60908 1.000 73.88022 985 GLU A N 1
ATOM 7938 C CA . GLU A 1 988 ? 150.74440 126.96525 175.36830 1.000 65.69031 985 GLU A CA 1
ATOM 7939 C C . GLU A 1 988 ? 151.64739 125.76720 175.10011 1.000 69.44651 985 GLU A C 1
ATOM 7940 O O . GLU A 1 988 ? 152.85935 125.92446 174.91405 1.000 65.15256 985 GLU A O 1
ATOM 7946 N N . ARG A 1 989 ? 151.07346 124.56188 175.06909 1.000 88.29354 986 ARG A N 1
ATOM 7947 C CA . ARG A 1 989 ? 151.86403 123.36156 174.82171 1.000 80.25389 986 ARG A CA 1
ATOM 7948 C C . ARG A 1 989 ? 152.49603 123.39748 173.43898 1.000 80.89923 986 ARG A C 1
ATOM 7949 O O . ARG A 1 989 ? 153.64227 122.96939 173.26055 1.000 88.14637 986 ARG A O 1
ATOM 7957 N N . TYR A 1 990 ? 151.76051 123.89529 172.44355 1.000 66.69282 987 TYR A N 1
ATOM 7958 C CA . TYR A 1 990 ? 152.35963 124.08104 171.12669 1.000 72.02743 987 TYR A CA 1
ATOM 7959 C C . TYR A 1 990 ? 153.49176 125.10088 171.18244 1.000 74.40200 987 TYR A C 1
ATOM 7960 O O . TYR A 1 990 ? 154.53042 124.92099 170.53613 1.000 75.72262 987 TYR A O 1
ATOM 7969 N N . ARG A 1 991 ? 153.30746 126.17873 171.94912 1.000 90.23332 988 ARG A N 1
ATOM 7970 C CA . ARG A 1 991 ? 154.35859 127.18243 172.09442 1.000 88.41998 988 ARG A CA 1
ATOM 7971 C C . ARG A 1 991 ? 155.52535 126.65933 172.92442 1.000 80.84788 988 ARG A C 1
ATOM 7972 O O . ARG A 1 991 ? 156.68899 126.78493 172.52505 1.000 90.23884 988 ARG A O 1
ATOM 7980 N N . GLU A 1 992 ? 155.23275 126.06874 174.08740 1.000 133.04152 989 GLU A N 1
ATOM 7981 C CA . GLU A 1 992 ? 156.28582 125.70093 175.02928 1.000 132.23165 989 GLU A CA 1
ATOM 7982 C C . GLU A 1 992 ? 157.18749 124.59381 174.50416 1.000 133.50100 989 GLU A C 1
ATOM 7983 O O . GLU A 1 992 ? 158.33325 124.48342 174.95271 1.000 128.03766 989 GLU A O 1
ATOM 7989 N N . TRP A 1 993 ? 156.70668 123.78032 173.57877 1.000 103.25018 990 TRP A N 1
ATOM 7990 C CA . TRP A 1 993 ? 157.52175 122.70271 173.03664 1.000 103.14913 990 TRP A CA 1
ATOM 7991 C C . TRP A 1 993 ? 158.62003 123.28727 172.15849 1.000 103.63103 990 TRP A C 1
ATOM 7992 O O . TRP A 1 993 ? 158.31500 124.02951 171.21536 1.000 97.05690 990 TRP A O 1
ATOM 8003 N N . PRO A 1 994 ? 159.89333 123.00324 172.43252 1.000 123.61932 991 PRO A N 1
ATOM 8004 C CA . PRO A 1 994 ? 160.96819 123.56897 171.60787 1.000 122.15271 991 PRO A CA 1
ATOM 8005 C C . PRO A 1 994 ? 160.85684 123.11770 170.15935 1.000 122.06815 991 PRO A C 1
ATOM 8006 O O . PRO A 1 994 ? 160.47745 121.98166 169.86787 1.000 124.21735 991 PRO A O 1
ATOM 8010 N N . GLU A 1 995 ? 161.19461 124.02804 169.24745 1.000 137.16754 992 GLU A N 1
ATOM 8011 C CA . GLU A 1 995 ? 161.15188 123.76204 167.81764 1.000 139.74300 992 GLU A CA 1
ATOM 8012 C C . GLU A 1 995 ? 162.46166 123.18570 167.29067 1.000 140.19263 992 GLU A C 1
ATOM 8013 O O . GLU A 1 995 ? 162.69378 123.20660 166.07621 1.000 138.25252 992 GLU A O 1
ATOM 8019 N N . ARG A 1 996 ? 163.32270 122.68040 168.17834 1.000 187.96072 993 ARG A N 1
ATOM 8020 C CA . ARG A 1 996 ? 164.60363 122.13155 167.74382 1.000 190.37853 993 ARG A CA 1
ATOM 8021 C C . ARG A 1 996 ? 164.41462 120.89722 166.87048 1.000 190.05616 993 ARG A C 1
ATOM 8022 O O . ARG A 1 996 ? 165.07032 120.75685 165.83135 1.000 183.82175 993 ARG A O 1
ATOM 8030 N N . GLU A 1 997 ? 163.52423 119.98952 167.27471 1.000 117.74710 994 GLU A N 1
ATOM 8031 C CA . GLU A 1 997 ? 163.28678 118.77844 166.49975 1.000 122.51272 994 GLU A CA 1
ATOM 8032 C C . GLU A 1 997 ? 162.46715 119.03584 165.24285 1.000 125.30656 994 GLU A C 1
ATOM 8033 O O . GLU A 1 997 ? 162.63084 118.31304 164.25388 1.000 117.47307 994 GLU A O 1
ATOM 8039 N N . LEU A 1 998 ? 161.59726 120.04532 165.25507 1.000 103.15476 995 LEU A N 1
ATOM 8040 C CA . LEU A 1 998 ? 160.77406 120.35689 164.09448 1.000 107.75669 995 LEU A CA 1
ATOM 8041 C C . LEU A 1 998 ? 161.53282 121.11480 163.01317 1.000 103.20655 995 LEU A C 1
ATOM 8042 O O . LEU A 1 998 ? 160.99551 121.29403 161.91476 1.000 103.89985 995 LEU A O 1
ATOM 8047 N N . ALA A 1 999 ? 162.75861 121.56388 163.29423 1.000 120.25369 996 ALA A N 1
ATOM 8048 C CA . ALA A 1 999 ? 163.54591 122.25297 162.27667 1.000 121.58741 996 ALA A CA 1
ATOM 8049 C C . ALA A 1 999 ? 163.87768 121.32749 161.11256 1.000 124.26150 996 ALA A C 1
ATOM 8050 O O . ALA A 1 999 ? 163.82928 121.74256 159.94869 1.000 127.34417 996 ALA A O 1
ATOM 8052 N N . GLY A 1 1000 ? 164.21587 120.07362 161.40460 1.000 112.40135 997 GLY A N 1
ATOM 8053 C CA . GLY A 1 1000 ? 164.52576 119.11077 160.36909 1.000 113.52285 997 GLY A CA 1
ATOM 8054 C C . GLY A 1 1000 ? 165.87791 119.27439 159.71598 1.000 111.70567 997 GLY A C 1
ATOM 8055 O O . GLY A 1 1000 ? 166.07817 118.75809 158.61065 1.000 112.75047 997 GLY A O 1
ATOM 8056 N N . LEU A 1 1001 ? 166.80764 119.97350 160.35384 1.000 123.99836 998 LEU A N 1
ATOM 8057 C CA . LEU A 1 1001 ? 168.13309 120.15101 159.77427 1.000 121.84838 998 LEU A CA 1
ATOM 8058 C C . LEU A 1 1001 ? 168.89995 118.83385 159.81938 1.000 120.26908 998 LEU A C 1
ATOM 8059 O O . LEU A 1 1001 ? 169.01154 118.22412 160.88981 1.000 117.56663 998 LEU A O 1
ATOM 8064 N N . PRO A 1 1002 ? 169.42872 118.35956 158.69342 1.000 149.15463 999 PRO A N 1
ATOM 8065 C CA . PRO A 1 1002 ? 170.20234 117.11244 158.71309 1.000 153.24895 999 PRO A CA 1
ATOM 8066 C C . PRO A 1 1002 ? 171.48165 117.26324 159.52044 1.000 151.47148 999 PRO A C 1
ATOM 8067 O O . PRO A 1 1002 ? 172.07927 118.33984 159.59310 1.000 149.59234 999 PRO A O 1
ATOM 8071 N N . LEU A 1 1003 ? 171.89815 116.15931 160.13186 1.000 128.66826 1000 LEU A N 1
ATOM 8072 C CA . LEU A 1 1003 ? 173.10281 116.14507 160.95331 1.000 121.68077 1000 LEU A CA 1
ATOM 8073 C C . LEU A 1 1003 ? 174.35835 116.21228 160.08983 1.000 128.15128 1000 LEU A C 1
ATOM 8074 O O . LEU A 1 1003 ? 175.43433 116.57099 160.56843 1.000 122.97374 1000 LEU A O 1
#